Protein 2XVL (pdb70)

Sequence (944 aa):
ALAQVERTAEGVVLTLPEGTVKKLRLQVMGERIIRVTALPGTDFGIVPESIQVVAKPATNVPFSVDQAGEKLVLKTSQVSAEVSLLDGTVSFRDAKGNVLLQEENRGTFSPVIHDPDPVDADSYALRQEFNRGSDEGFFGLGQHQNGQVNYAGENVELTTYNLVISIPFLVSSRNYGLLWDNNSITRFGDPREAQPLNQSLKLYDAEGKEGGLTVRYFVGDELKLTRVEADFNHQFYKQGNELENPFPEEVAGAYKNNTLRIELEGSIEAQATGKHQFKMYNSGYAQLSLDGEVVLDRWRMNWNPWYHNFYRELNAGDKHKLKVSWKPDGGFFHLRHLDPLPANEQHELSLASETGKAIDYYFVAGDTKDDIISGYRQLTGKSVMLPKWAYGFWQSRERYKSSDEIIQNLKEYRDRKIPIDNIVLDWSYWPEDAWGSHDFDKQFFPDPKALVDKVHAMNAQIMISVWPKFYPTTDNYKELNAKGFMFNRNLDEKNLDWIGKGYLNAFYDPFSPEATAIFWKQIRDKINVHGFDAWWLDAVEPDIHSNLTFEKRKWLMTPNARGNGAEIFNAYAVPHAEGVYQGELATDGDKRSFILTRSGFGGIQRTGSAIWSGDIVSRWSDMKDQIAAGIGTNLAGVTNWTFDIGGFTPEDRFRHGKKGFVGSWTALDAEQVDEWQELNTRWYQFGAFVPLYRSHGQNPYREIFNIADEGTEVYNAMVWYTKLRYYLMPYIYTLGGDTYHKDGTIMRGLVMDFPNDRKAWDINTQYMFGPAFLVNPVYEYKARSRDVYLPAGSSDWYNFYTGEKLAGGQTITADAPLARVPLFVKAGAIVPTGPLIQHVDEGLNSPLLITVYTGANGSFDIYEDDGRSLKYQQGEWSRRIPLSYDDVTGTLIIGDRVGSFTGMADERNIRVRFIAGPTADATNFDKAAAEAVTYTGKSVSIKRPR

Nearest PDB structures (foldseek):
  2xvl-assembly1_A  TM=1.001E+00  e=0.000E+00  Cellvibrio japonicus
  2xvg-assembly1_A  TM=1.001E+00  e=0.000E+00  Cellvibrio japonicus
  7knc-assembly1_A  TM=9.634E-01  e=0.000E+00  Xanthomonas citri pv. citri str. 306
  5jou-assembly1_A  TM=9.517E-01  e=0.000E+00  Bacteroides ovatus
  3lpp-assembly4_D  TM=7.639E-01  e=1.028E-44  Homo sapiens

Solvent-accessible surface area: 32069 Å² total; per-residue (Å²): 112,82,6,135,36,102,134,38,87,55,0,0,13,0,47,9,67,145,49,86,6,84,45,0,32,0,19,2,18,8,66,68,4,0,38,0,0,0,0,25,20,101,85,36,66,54,28,76,118,36,12,0,7,70,28,124,41,22,141,126,20,103,65,47,27,85,86,78,61,90,91,0,43,0,95,14,77,71,1,21,0,36,0,10,0,100,68,0,13,1,5,1,64,25,71,182,52,84,68,7,0,61,4,55,46,23,20,64,27,45,101,22,132,39,19,61,8,120,60,78,105,53,7,62,19,4,30,0,7,0,8,78,63,23,98,6,0,8,0,0,2,0,0,12,4,48,12,22,8,30,2,37,35,48,30,7,45,1,2,4,9,10,0,2,0,0,0,5,0,1,0,0,15,76,57,0,0,0,0,4,20,14,22,0,7,1,13,4,10,5,35,81,49,7,18,44,7,63,115,17,8,71,8,21,8,42,135,48,137,104,48,0,10,10,0,48,0,20,46,38,120,102,87,90,38,71,101,74,29,45,57,13,38,7,3,15,34,94,58,14,99,94,12,72,65,97,13,18,165,93,1,41,48,8,10,131,93,66,53,2,62,1,43,4,46,4,19,0,18,1,94,43,85,13,81,0,6,4,18,0,0,0,0,0,81,4,68,0,13,1,72,59,118,83,39,10,77,47,16,2,10,54,92,3,0,16,18,4,34,23,53,69,121,5,84,50,40,61,126,34,130,4,81,3,54,2,78,0,23,19,0,1,0,4,9,29,0,6,30,21,27,78,91,93,30,77,123,24,1,2,3,10,4,10,6,14,28,7,0,11,0,5,0,0,7,4,113,64,2,46,41,0,0,16,1,0,3,91,1,0,11,84,2,20,4,2,1,15,10,0,0,0,0,2,0,0,10,36,56,0,101,23,15,111,50,0,28,118,7,0,107,51,0,43,85,79,144,1,0,0,1,0,0,0,0,5,47,27,2,16,46,100,90,17,4,2,14,9,58,23,34,156,140,87,2,65,74,16,104,30,3,2,63,108,0,70,83,35,79,2,6,0,1,0,0,2,29,0,3,0,3,34,102,8,118,16,14,114,80,0,54,92,115,59,23,13,6,49,61,0,33,104,42,140,0,81,13,148,20,66,204,17,56,75,1,0,1,0,10,1,12,24,111,95,0,10,56,22,1,18,102,10,0,89,55,79,0,27,91,42,34,4,20,1,1,4,0,10,0,0,10,10,27,15,24,41,5,0,18,27,71,56,23,3,65,2,1,13,108,13,60,82,25,18,0,0,37,3,8,3,0,1,1,0,21,1,0,49,10,0,27,93,8,8,58,94,67,57,55,58,81,7,10,0,0,2,0,12,1,0,0,0,0,0,6,29,0,1,3,0,0,4,0,0,11,0,0,3,48,32,29,0,0,72,12,0,0,3,0,0,1,2,0,0,0,0,0,0,0,4,0,0,1,0,1,0,0,18,5,0,4,85,78,0,60,96,25,188,152,34,117,0,8,33,52,76,18,8,25,90,123,23,31,68,27,0,25,2,1,0,1,1,0,0,2,0,0,2,2,0,1,1,0,2,0,2,0,22,13,0,62,1,0,0,24,20,0,1,70,127,52,56,105,13,12,76,2,1,14,60,0,0,56,3,2,1,33,2,8,21,0,2,6,2,10,0,0,25,1,41,40,106,11,10,9,3,0,18,0,4,2,8,46,14,51,148,20,127,121,1,18,91,26,41,16,6,0,0,1,1,66,2,0,0,0,0,1,2,46,102,78,109,21,93,44,29,93,0,17,0,0,46,83,22,52,0,0,29,2,43,65,1,82,79,33,59,23,41,67,71,33,100,4,108,0,54,25,19,70,0,5,1,5,0,54,6,7,13,4,3,0,2,7,46,65,7,36,28,2,58,94,16,59,45,8,63,0,3,0,3,0,3,2,36,41,107,12,91,15,42,0,2,24,1,33,0,86,10,19,69,6,76,145,43,48,44,0,39,0,32,1,50,6,61,38,144,90,6,22,0,68,0,12,89,37,79,44,60,15,89,52,40,32,92,96,6,87,1,60,2,15,33,5,51,14,113,50,112,34,0,34,54,9,91,143,9,92,36,93,79,26,84,0,48,11,143,61,49,67,1,154,87,104,289

Radius of gyration: 27.97 Å; Cα contacts (8 Å, |Δi|>4): 2500; chains: 1; bounding box: 77×70×74 Å

InterPro domains:
  IPR000322 Glycoside hydrolase family 31, TIM barrel domain [PF01055] (428-779)
  IPR011013 Galactose mutarotase-like domain superfamily [SSF74650] (33-233)
  IPR011658 PA14 domain [SM00758] (253-394)
  IPR013780 Glycosyl hydrolase, all-beta [G3DSA:2.60.40.1180] (791-869)
  IPR013780 Glycosyl hydrolase, all-beta [G3DSA:2.60.40.1180] (870-988)
  IPR017853 Glycoside hydrolase superfamily [SSF51445] (415-780)
  IPR025887 Glycoside hydrolase family 31, N-terminal domain [PF13802] (68-232)
  IPR033403 Domain of unknown function DUF5110 [PF17137] (890-958)
  IPR037524 PA14/GLEYA domain [PS51820] (252-397)
  IPR048395 Glycosyl hydrolase family 31, C-terminal domain [PF21365] (789-874)
  IPR051816 Glycosyl Hydrolase Family 31 [PTHR43863] (63-952)

Structure (mmCIF, N/CA/C/O backbone):
data_2XVL
#
_entry.id   2XVL
#
_cell.length_a   157.653
_cell.length_b   157.653
_cell.length_c   226.688
_cell.angle_alpha   90.00
_cell.angle_beta   90.00
_cell.angle_gamma   120.00
#
_symmetry.space_group_name_H-M   'P 63 2 2'
#
loop_
_entity.id
_entity.type
_entity.pdbx_description
1 polymer 'ALPHA-XYLOSIDASE, PUTATIVE, XYL31A'
2 non-polymer 'NICKEL (II) ION'
3 non-polymer 'SULFATE ION'
4 non-polymer 'CHLORIDE ION'
5 non-polymer (2S)-1-[3-{[(2R)-2-hydroxypropyl]oxy}-2,2-bis({[(2R)-2-hydroxypropyl]oxy}methyl)propoxy]propan-2-ol
6 water water
#
loop_
_atom_site.group_PDB
_atom_site.id
_atom_site.type_symbol
_atom_site.label_atom_id
_atom_site.label_alt_id
_atom_site.label_comp_id
_atom_site.label_asym_id
_atom_site.label_entity_id
_atom_site.label_seq_id
_atom_site.pdbx_PDB_ins_code
_atom_site.Cartn_x
_atom_site.Cartn_y
_atom_site.Cartn_z
_atom_site.occupancy
_atom_site.B_iso_or_equiv
_atom_site.auth_seq_id
_atom_site.auth_comp_id
_atom_site.auth_asym_id
_atom_site.auth_atom_id
_atom_site.pdbx_PDB_model_num
ATOM 1 N N . ALA A 1 45 ? 82.708 76.193 20.536 1.00 55.46 45 ALA A N 1
ATOM 2 C CA . ALA A 1 45 ? 82.126 74.953 21.046 1.00 57.37 45 ALA A CA 1
ATOM 3 C C . ALA A 1 45 ? 80.613 74.906 20.805 1.00 59.12 45 ALA A C 1
ATOM 4 O O . ALA A 1 45 ? 79.910 75.877 21.082 1.00 62.53 45 ALA A O 1
ATOM 6 N N . LEU A 1 46 ? 80.119 73.782 20.283 1.00 57.69 46 LEU A N 1
ATOM 7 C CA . LEU A 1 46 ? 78.696 73.637 19.952 1.00 51.03 46 LEU A CA 1
ATOM 8 C C . LEU A 1 46 ? 77.905 73.041 21.109 1.00 54.04 46 LEU A C 1
ATOM 9 O O . LEU A 1 46 ? 78.435 72.256 21.900 1.00 55.07 46 LEU A O 1
ATOM 14 N N . ALA A 1 47 ? 76.631 73.411 21.202 1.00 51.92 47 ALA A N 1
ATOM 15 C CA . ALA A 1 47 ? 75.775 72.907 22.269 1.00 52.87 47 ALA A CA 1
ATOM 16 C C . ALA A 1 47 ? 75.520 71.414 22.102 1.00 51.50 47 ALA A C 1
ATOM 17 O O . ALA A 1 47 ? 75.333 70.934 20.986 1.00 52.24 47 ALA A O 1
ATOM 19 N N . GLN A 1 48 ? 75.527 70.684 23.214 1.00 49.58 48 GLN A N 1
ATOM 20 C CA . GLN A 1 48 ? 75.120 69.285 23.218 1.00 49.82 48 GLN A CA 1
ATOM 21 C C . GLN A 1 48 ? 73.606 69.186 23.082 1.00 47.22 48 GLN A C 1
ATOM 22 O O . GLN A 1 48 ? 72.862 70.019 23.612 1.00 44.70 48 GLN A O 1
ATOM 28 N N . VAL A 1 49 ? 73.153 68.158 22.375 1.00 42.96 49 VAL A N 1
ATOM 29 C CA . VAL A 1 49 ? 71.737 67.984 22.116 1.00 43.30 49 VAL A CA 1
ATOM 30 C C . VAL A 1 49 ? 71.233 66.656 22.647 1.00 45.09 49 VAL A C 1
ATOM 31 O O . VAL A 1 49 ? 71.797 65.610 22.346 1.00 43.54 49 VAL A O 1
ATOM 35 N N . GLU A 1 50 ? 70.161 66.699 23.431 1.00 47.19 50 GLU A N 1
ATOM 36 C CA . GLU A 1 50 ? 69.508 65.478 23.872 1.00 49.73 50 GLU A CA 1
ATOM 37 C C . GLU A 1 50 ? 68.136 65.357 23.219 1.00 43.63 50 GLU A C 1
ATOM 38 O O . GLU A 1 50 ? 67.312 66.260 23.333 1.00 44.45 50 GLU A O 1
ATOM 44 N N . ARG A 1 51 ? 67.900 64.243 22.528 1.00 45.88 51 ARG A N 1
ATOM 45 C CA . ARG A 1 51 ? 66.586 63.953 21.961 1.00 48.69 51 ARG A CA 1
ATOM 46 C C . ARG A 1 51 ? 65.687 63.425 23.063 1.00 44.81 51 ARG A C 1
ATOM 47 O O . ARG A 1 51 ? 66.088 62.553 23.829 1.00 49.06 51 ARG A O 1
ATOM 55 N N . THR A 1 52 ? 64.473 63.954 23.144 1.00 38.86 52 THR A N 1
ATOM 56 C CA . THR A 1 52 ? 63.501 63.493 24.126 1.00 35.60 52 THR A CA 1
ATOM 57 C C . THR A 1 52 ? 62.230 63.072 23.409 1.00 38.16 52 THR A C 1
ATOM 58 O O . THR A 1 52 ? 62.085 63.287 22.213 1.00 32.20 52 THR A O 1
ATOM 62 N N . ALA A 1 53 ? 61.296 62.494 24.150 1.00 44.00 53 ALA A N 1
ATOM 63 C CA . ALA A 1 53 ? 60.019 62.112 23.573 1.00 40.41 53 ALA A CA 1
ATOM 64 C C . ALA A 1 53 ? 59.215 63.346 23.157 1.00 36.90 53 ALA A C 1
ATOM 65 O O . ALA A 1 53 ? 58.319 63.252 22.327 1.00 36.29 53 ALA A O 1
ATOM 67 N N . GLU A 1 54 ? 59.534 64.497 23.746 1.00 36.24 54 GLU A N 1
ATOM 68 C CA . GLU A 1 54 ? 58.771 65.722 23.501 1.00 35.48 54 GLU A CA 1
ATOM 69 C C . GLU A 1 54 ? 59.481 66.680 22.557 1.00 33.92 54 GLU A C 1
ATOM 70 O O . GLU A 1 54 ? 58.880 67.628 22.064 1.00 35.17 54 GLU A O 1
ATOM 76 N N . GLY A 1 55 ? 60.766 66.452 22.327 1.00 30.10 55 GLY A N 1
ATOM 77 C CA . GLY A 1 55 ? 61.525 67.332 21.461 1.00 31.01 55 GLY A CA 1
ATOM 78 C C . GLY A 1 55 ? 63.009 67.234 21.726 1.00 34.31 55 GLY A C 1
ATOM 79 O O . GLY A 1 55 ? 63.589 66.156 21.641 1.00 39.49 55 GLY A O 1
ATOM 80 N N . VAL A 1 56 ? 63.633 68.359 22.042 1.00 30.47 56 VAL A N 1
ATOM 81 C CA . VAL A 1 56 ? 65.060 68.357 22.317 1.00 34.64 56 VAL A CA 1
ATOM 82 C C . VAL A 1 56 ? 65.389 69.252 23.487 1.00 36.89 56 VAL A C 1
ATOM 83 O O . VAL A 1 56 ? 64.643 70.187 23.801 1.00 37.37 56 VAL A O 1
ATOM 87 N N . VAL A 1 57 ? 66.516 68.949 24.125 1.00 40.91 57 VAL A N 1
ATOM 88 C CA . VAL A 1 57 ? 67.114 69.824 25.124 1.00 35.47 57 VAL A CA 1
ATOM 89 C C . VAL A 1 57 ? 68.566 70.083 24.753 1.00 38.46 57 VAL A C 1
ATOM 90 O O . VAL A 1 57 ? 69.371 69.155 24.682 1.00 36.14 57 VAL A O 1
ATOM 94 N N . LEU A 1 58 ? 68.895 71.345 24.500 1.00 42.71 58 LEU A N 1
ATOM 95 C CA . LEU A 1 58 ? 70.281 71.732 24.276 1.00 40.89 58 LEU A CA 1
ATOM 96 C C . LEU A 1 58 ? 70.958 72.109 25.586 1.00 42.09 58 LEU A C 1
ATOM 97 O O . LEU A 1 58 ? 70.356 72.748 26.451 1.00 42.06 58 LEU A O 1
ATOM 102 N N . THR A 1 59 ? 72.210 71.697 25.736 1.00 43.92 59 THR A N 1
ATOM 103 C CA . THR A 1 59 ? 73.030 72.176 26.835 1.00 40.63 59 THR A CA 1
ATOM 104 C C . THR A 1 59 ? 74.099 73.100 26.265 1.00 42.49 59 THR A C 1
ATOM 105 O O . THR A 1 59 ? 74.962 72.677 25.495 1.00 45.64 59 THR A O 1
ATOM 109 N N . LEU A 1 60 ? 74.011 74.370 26.641 1.00 45.22 60 LEU A N 1
ATOM 110 C CA . LEU A 1 60 ? 74.879 75.414 26.122 1.00 46.52 60 LEU A CA 1
ATOM 111 C C . LEU A 1 60 ? 76.149 75.499 26.953 1.00 50.28 60 LEU A C 1
ATOM 112 O O . LEU A 1 60 ? 76.091 75.462 28.182 1.00 48.71 60 LEU A O 1
ATOM 117 N N . PRO A 1 61 ? 77.304 75.612 26.282 1.00 58.18 61 PRO A N 1
ATOM 118 C CA . PRO A 1 61 ? 78.602 75.601 26.971 1.00 58.87 61 PRO A CA 1
ATOM 119 C C . PRO A 1 61 ? 78.896 76.923 27.689 1.00 61.84 61 PRO A C 1
ATOM 120 O O . PRO A 1 61 ? 79.457 76.911 28.783 1.00 60.55 61 PRO A O 1
ATOM 124 N N . GLU A 1 62 ? 78.518 78.045 27.082 1.00 62.64 62 GLU A N 1
ATOM 125 C CA . GLU A 1 62 ? 78.804 79.354 27.657 1.00 63.55 62 GLU A CA 1
ATOM 126 C C . GLU A 1 62 ? 77.537 80.161 27.838 1.00 56.77 62 GLU A C 1
ATOM 127 O O . GLU A 1 62 ? 76.558 79.950 27.129 1.00 57.37 62 GLU A O 1
ATOM 133 N N . GLY A 1 63 ? 77.564 81.092 28.785 1.00 51.70 63 GLY A N 1
ATOM 134 C CA . GLY A 1 63 ? 76.450 82.002 28.992 1.00 48.95 63 GLY A CA 1
ATOM 135 C C . GLY A 1 63 ? 75.566 81.669 30.176 1.00 47.73 63 GLY A C 1
ATOM 136 O O . GLY A 1 63 ? 75.635 80.568 30.728 1.00 49.44 63 GLY A O 1
ATOM 137 N N . THR A 1 64 ? 74.728 82.630 30.559 1.00 41.68 64 THR A N 1
ATOM 138 C CA . THR A 1 64 ? 73.829 82.469 31.691 1.00 44.55 64 THR A CA 1
ATOM 139 C C . THR A 1 64 ? 72.827 81.343 31.452 1.00 44.57 64 THR A C 1
ATOM 140 O O . THR A 1 64 ? 72.507 80.585 32.368 1.00 47.22 64 THR A O 1
ATOM 144 N N . VAL A 1 65 ? 72.322 81.240 30.225 1.00 41.05 65 VAL A N 1
ATOM 145 C CA . VAL A 1 65 ? 71.393 80.168 29.888 1.00 37.23 65 VAL A CA 1
ATOM 146 C C . VAL A 1 65 ? 72.155 78.867 29.665 1.00 41.75 65 VAL A C 1
ATOM 147 O O . VAL A 1 65 ? 72.992 78.762 28.761 1.00 39.76 65 VAL A O 1
ATOM 151 N N . LYS A 1 66 ? 71.872 77.885 30.514 1.00 40.55 66 LYS A N 1
ATOM 152 C CA . LYS A 1 66 ? 72.584 76.616 30.497 1.00 41.98 66 LYS A CA 1
ATOM 153 C C . LYS A 1 66 ? 71.871 75.595 29.620 1.00 42.53 66 LYS A C 1
ATOM 154 O O . LYS A 1 66 ? 72.514 74.771 28.963 1.00 44.66 66 LYS A O 1
ATOM 160 N N . LYS A 1 67 ? 70.542 75.657 29.616 1.00 34.85 67 LYS A N 1
ATOM 161 C CA . LYS A 1 67 ? 69.719 74.694 28.895 1.00 40.27 67 LYS A CA 1
ATOM 162 C C . LYS A 1 67 ? 68.563 75.348 28.144 1.00 38.25 67 LYS A C 1
ATOM 163 O O . LYS A 1 67 ? 67.918 76.278 28.635 1.00 39.29 67 LYS A O 1
ATOM 169 N N . LEU A 1 68 ? 68.316 74.854 26.940 1.00 33.53 68 LEU A N 1
ATOM 170 C CA . LEU A 1 68 ? 67.177 75.296 26.161 1.00 33.97 68 LEU A CA 1
ATOM 171 C C . LEU A 1 68 ? 66.341 74.089 25.765 1.00 38.16 68 LEU A C 1
ATOM 172 O O . LEU A 1 68 ? 66.844 73.150 25.141 1.00 39.58 68 LEU A O 1
ATOM 177 N N . ARG A 1 69 ? 65.064 74.111 26.124 1.00 36.77 69 ARG A N 1
ATOM 178 C CA . ARG A 1 69 ? 64.200 72.981 25.823 1.00 34.48 69 ARG A CA 1
ATOM 179 C C . ARG A 1 69 ? 63.126 73.353 24.829 1.00 33.67 69 ARG A C 1
ATOM 180 O O . ARG A 1 69 ? 62.513 74.411 24.944 1.00 31.73 69 ARG A O 1
ATOM 188 N N . LEU A 1 70 ? 62.912 72.482 23.847 1.00 30.21 70 LEU A N 1
ATOM 189 C CA . LEU A 1 70 ? 61.729 72.568 22.997 1.00 27.85 70 LEU A CA 1
ATOM 190 C C . LEU A 1 70 ? 60.813 71.385 23.288 1.00 28.01 70 LEU A C 1
ATOM 191 O O . LEU A 1 70 ? 61.262 70.237 23.316 1.00 29.59 70 LEU A O 1
ATOM 196 N N . GLN A 1 71 ? 59.537 71.668 23.528 1.00 23.47 71 GLN A N 1
ATOM 197 C CA . GLN A 1 71 ? 58.530 70.615 23.653 1.00 25.10 71 GLN A CA 1
ATOM 198 C C . GLN A 1 71 ? 57.442 70.788 22.602 1.00 26.59 71 GLN A C 1
ATOM 199 O O . GLN A 1 71 ? 56.854 71.866 22.459 1.00 25.17 71 GLN A O 1
ATOM 205 N N . VAL A 1 72 ? 57.158 69.722 21.871 1.00 26.23 72 VAL A N 1
ATOM 206 C CA . VAL A 1 72 ? 56.051 69.757 20.936 1.00 23.13 72 VAL A CA 1
ATOM 207 C C . VAL A 1 72 ? 54.739 69.617 21.711 1.00 25.14 72 VAL A C 1
ATOM 208 O O . VAL A 1 72 ? 54.540 68.652 22.450 1.00 25.09 72 VAL A O 1
ATOM 212 N N . MET A 1 73 ? 53.853 70.592 21.552 1.00 20.28 73 MET A N 1
ATOM 213 C CA . MET A 1 73 ? 52.585 70.585 22.270 1.00 21.04 73 MET A CA 1
ATOM 214 C C . MET A 1 73 ? 51.428 70.229 21.339 1.00 28.33 73 MET A C 1
ATOM 215 O O . MET A 1 73 ? 50.372 69.784 21.782 1.00 29.59 73 MET A O 1
ATOM 220 N N . GLY A 1 74 ? 51.640 70.421 20.042 1.00 29.24 74 GLY A N 1
ATOM 221 C CA . GLY A 1 74 ? 50.615 70.158 19.051 1.00 22.66 74 GLY A CA 1
ATOM 222 C C . GLY A 1 74 ? 51.242 70.314 17.683 1.00 27.66 74 GLY A C 1
ATOM 223 O O . GLY A 1 74 ? 52.408 70.706 17.579 1.00 28.27 74 GLY A O 1
ATOM 224 N N . GLU A 1 75 ? 50.477 70.014 16.636 1.00 23.33 75 GLU A N 1
ATOM 225 C CA . GLU A 1 75 ? 50.943 70.207 15.265 1.00 28.16 75 GLU A CA 1
ATOM 226 C C . GLU A 1 75 ? 51.462 71.637 15.045 1.00 31.09 75 GLU A C 1
ATOM 227 O O . GLU A 1 75 ? 52.403 71.854 14.277 1.00 26.96 75 GLU A O 1
ATOM 233 N N . ARG A 1 76 ? 50.863 72.594 15.758 1.00 24.34 76 ARG A N 1
ATOM 234 C CA . ARG A 1 76 ? 51.103 74.013 15.533 1.00 25.25 76 ARG A CA 1
ATOM 235 C C . ARG A 1 76 ? 51.725 74.732 16.733 1.00 25.48 76 ARG A C 1
ATOM 236 O O . ARG A 1 76 ? 51.820 75.962 16.740 1.00 27.90 76 ARG A O 1
ATOM 244 N N . ILE A 1 77 ? 52.147 73.977 17.744 1.00 19.31 77 ILE A N 1
ATOM 245 C CA . ILE A 1 77 ? 52.515 74.581 19.025 1.00 18.77 77 ILE A CA 1
ATOM 246 C C . ILE A 1 77 ? 53.791 74.008 19.613 1.00 23.67 77 ILE A C 1
ATOM 247 O O . ILE A 1 77 ? 53.879 72.809 19.903 1.00 25.78 77 ILE A O 1
ATOM 252 N N . ILE A 1 78 ? 54.780 74.875 19.798 1.00 22.40 78 ILE A N 1
ATOM 253 C CA . ILE A 1 78 ? 56.039 74.458 20.403 1.00 24.06 78 ILE A CA 1
ATOM 254 C C . ILE A 1 78 ? 56.376 75.305 21.631 1.00 28.78 78 ILE A C 1
ATOM 255 O O . ILE A 1 78 ? 56.363 76.536 21.569 1.00 29.20 78 ILE A O 1
ATOM 260 N N . ARG A 1 79 ? 56.645 74.631 22.748 1.00 26.72 79 ARG A N 1
ATOM 261 C CA . ARG A 1 79 ? 57.054 75.294 23.983 1.00 27.74 79 ARG A CA 1
ATOM 262 C C . ARG A 1 79 ? 58.553 75.544 23.993 1.00 29.68 79 ARG A C 1
ATOM 263 O O . ARG A 1 79 ? 59.342 74.629 23.734 1.00 30.64 79 ARG A O 1
ATOM 271 N N . VAL A 1 80 ? 58.931 76.789 24.284 1.00 28.55 80 VAL A N 1
ATOM 272 C CA . VAL A 1 80 ? 60.333 77.173 24.446 1.00 27.18 80 VAL A CA 1
ATOM 273 C C . VAL A 1 80 ? 60.615 77.526 25.909 1.00 29.01 80 VAL A C 1
ATOM 274 O O . VAL A 1 80 ? 59.946 78.383 26.490 1.00 29.32 80 VAL A O 1
ATOM 278 N N . THR A 1 81 ? 61.599 76.859 26.504 1.00 29.78 81 THR A N 1
ATOM 279 C CA . THR A 1 81 ? 62.004 77.155 27.871 1.00 27.88 81 THR A CA 1
ATOM 280 C C . THR A 1 81 ? 63.508 77.326 27.960 1.00 30.45 81 THR A C 1
ATOM 281 O O . THR A 1 81 ? 64.255 76.363 27.776 1.00 32.39 81 THR A O 1
ATOM 285 N N . ALA A 1 82 ? 63.950 78.546 28.255 1.00 31.97 82 ALA A N 1
ATOM 286 C CA . ALA A 1 82 ? 65.372 78.819 28.445 1.00 28.79 82 ALA A CA 1
ATOM 287 C C . ALA A 1 82 ? 65.671 78.893 29.935 1.00 37.27 82 ALA A C 1
ATOM 288 O O . ALA A 1 82 ? 65.074 79.688 30.665 1.00 32.75 82 ALA A O 1
ATOM 290 N N . LEU A 1 83 ? 66.600 78.055 30.383 1.00 40.74 83 LEU A N 1
ATOM 291 C CA . LEU A 1 83 ? 66.826 77.854 31.806 1.00 36.21 83 LEU A CA 1
ATOM 292 C C . LEU A 1 83 ? 68.228 78.287 32.216 1.00 40.81 83 LEU A C 1
ATOM 293 O O . LEU A 1 83 ? 69.209 77.836 31.632 1.00 43.81 83 LEU A O 1
ATOM 298 N N . PRO A 1 84 ? 68.326 79.167 33.227 1.00 44.49 84 PRO A N 1
ATOM 299 C CA . PRO A 1 84 ? 69.624 79.581 33.764 1.00 44.21 84 PRO A CA 1
ATOM 300 C C . PRO A 1 84 ? 70.064 78.597 34.841 1.00 46.46 84 PRO A C 1
ATOM 301 O O . PRO A 1 84 ? 70.410 79.015 35.951 1.00 45.69 84 PRO A O 1
ATOM 305 N N . GLY A 1 85 ? 70.025 77.308 34.509 1.00 47.01 85 GLY A N 1
ATOM 306 C CA . GLY A 1 85 ? 70.367 76.239 35.433 1.00 40.05 85 GLY A CA 1
ATOM 307 C C . GLY A 1 85 ? 70.214 74.890 34.753 1.00 35.86 85 GLY A C 1
ATOM 308 O O . GLY A 1 85 ? 70.033 74.821 33.542 1.00 35.25 85 GLY A O 1
ATOM 309 N N . THR A 1 86 ? 70.265 73.814 35.527 1.00 33.54 86 THR A N 1
ATOM 310 C CA . THR A 1 86 ? 70.278 72.480 34.947 1.00 39.12 86 THR A CA 1
ATOM 311 C C . THR A 1 86 ? 69.048 71.641 35.273 1.00 40.31 86 THR A C 1
ATOM 312 O O . THR A 1 86 ? 68.884 70.542 34.748 1.00 45.24 86 THR A O 1
ATOM 316 N N . ASP A 1 87 ? 68.184 72.156 36.134 1.00 39.34 87 ASP A N 1
ATOM 317 C CA . ASP A 1 87 ? 67.033 71.390 36.592 1.00 40.23 87 ASP A CA 1
ATOM 318 C C . ASP A 1 87 ? 65.731 72.076 36.185 1.00 37.53 87 ASP A C 1
ATOM 319 O O . ASP A 1 87 ? 65.337 73.073 36.788 1.00 36.62 87 ASP A O 1
ATOM 324 N N . PHE A 1 88 ? 65.072 71.546 35.157 1.00 37.28 88 PHE A N 1
ATOM 325 C CA . PHE A 1 88 ? 63.817 72.120 34.682 1.00 36.41 88 PHE A CA 1
ATOM 326 C C . PHE A 1 88 ? 62.716 71.980 35.721 1.00 39.27 88 PHE A C 1
ATOM 327 O O . PHE A 1 88 ? 61.671 72.623 35.626 1.00 40.31 88 PHE A O 1
ATOM 335 N N . GLY A 1 89 ? 62.960 71.133 36.715 1.00 39.30 89 GLY A N 1
ATOM 336 C CA . GLY A 1 89 ? 62.002 70.905 37.779 1.00 32.53 89 GLY A CA 1
ATOM 337 C C . GLY A 1 89 ? 61.725 72.142 38.610 1.00 34.55 89 GLY A C 1
ATOM 338 O O . GLY A 1 89 ? 60.732 72.186 39.334 1.00 35.14 89 GLY A O 1
ATOM 339 N N . ILE A 1 90 ? 62.586 73.152 38.509 1.00 31.91 90 ILE A N 1
ATOM 340 C CA . ILE A 1 90 ? 62.390 74.367 39.291 1.00 37.77 90 ILE A CA 1
ATOM 341 C C . ILE A 1 90 ? 61.299 75.262 38.714 1.00 35.26 90 ILE A C 1
ATOM 342 O O . ILE A 1 90 ? 60.857 76.202 39.368 1.00 32.87 90 ILE A O 1
ATOM 347 N N . VAL A 1 91 ? 60.872 74.985 37.488 1.00 33.73 91 VAL A N 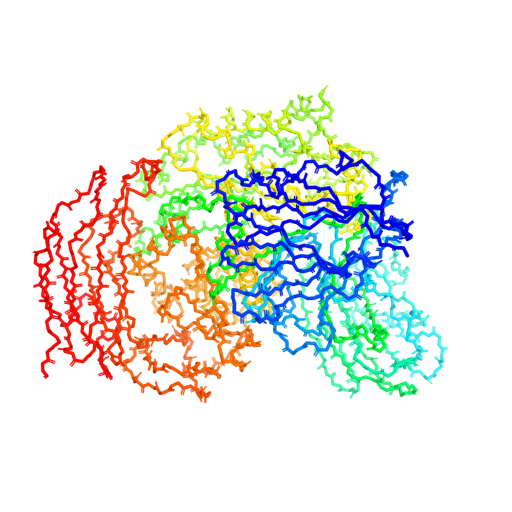1
ATOM 348 C CA . VAL A 1 91 ? 59.823 75.799 36.885 1.00 34.07 91 VAL A CA 1
ATOM 349 C C . VAL A 1 91 ? 58.490 75.335 37.431 1.00 34.82 91 VAL A C 1
ATOM 350 O O . VAL A 1 91 ? 58.141 74.164 37.289 1.00 36.12 91 VAL A O 1
ATOM 354 N N . PRO A 1 92 ? 57.742 76.250 38.067 1.00 35.29 92 PRO A N 1
ATOM 355 C CA . PRO A 1 92 ? 56.488 75.862 38.727 1.00 35.48 92 PRO A CA 1
ATOM 356 C C . PRO A 1 92 ? 55.429 75.370 37.728 1.00 32.57 92 PRO A C 1
ATOM 357 O O . PRO A 1 92 ? 55.421 75.777 36.574 1.00 30.36 92 PRO A O 1
ATOM 361 N N . GLU A 1 93 ? 54.567 74.473 38.187 1.00 30.99 93 GLU A N 1
ATOM 362 C CA . GLU A 1 93 ? 53.438 73.999 37.412 1.00 26.67 93 GLU A CA 1
ATOM 363 C C . GLU A 1 93 ? 52.628 75.204 36.925 1.00 27.28 93 GLU A C 1
ATOM 364 O O . GLU A 1 93 ? 52.303 76.113 37.697 1.00 25.90 93 GLU A O 1
ATOM 370 N N . SER A 1 94 ? 52.330 75.231 35.633 1.00 26.40 94 SER A N 1
ATOM 371 C CA . SER A 1 94 ? 51.658 76.380 35.049 1.00 27.97 94 SER A CA 1
ATOM 372 C C . SER A 1 94 ? 50.271 76.583 35.645 1.00 24.73 94 SER A C 1
ATOM 373 O O . SER A 1 94 ? 49.582 75.626 35.995 1.00 28.61 94 SER A O 1
ATOM 376 N N . ILE A 1 95 ? 49.863 77.838 35.745 1.00 18.63 95 ILE A N 1
ATOM 377 C CA . ILE A 1 95 ? 48.478 78.155 36.070 1.00 18.31 95 ILE A CA 1
ATOM 378 C C . ILE A 1 95 ? 47.620 78.310 34.801 1.00 24.53 95 ILE A C 1
ATOM 379 O O . ILE A 1 95 ? 46.475 77.844 34.758 1.00 25.54 95 ILE A O 1
ATOM 384 N N . GLN A 1 96 ? 48.179 78.951 33.772 1.00 23.72 96 GLN A N 1
ATOM 385 C CA . GLN A 1 96 ? 47.473 79.151 32.499 1.00 26.00 96 GLN A CA 1
ATOM 386 C C . GLN A 1 96 ? 47.320 77.864 31.690 1.00 22.34 96 GLN A C 1
ATOM 387 O O . GLN A 1 96 ? 46.232 77.559 31.208 1.00 22.38 96 GLN A O 1
ATOM 393 N N . VAL A 1 97 ? 48.417 77.119 31.556 1.00 22.40 97 VAL A N 1
ATOM 394 C CA . VAL A 1 97 ? 48.497 75.992 30.637 1.00 23.60 97 VAL A CA 1
ATOM 395 C C . VAL A 1 97 ? 48.096 74.672 31.279 1.00 25.63 97 VAL A C 1
ATOM 396 O O . VAL A 1 97 ? 48.703 74.232 32.257 1.00 24.92 97 VAL A O 1
ATOM 400 N N . VAL A 1 98 ? 47.068 74.044 30.721 1.00 21.59 98 VAL A N 1
ATOM 401 C CA . VAL A 1 98 ? 46.611 72.754 31.217 1.00 22.72 98 VAL A CA 1
ATOM 402 C C . VAL A 1 98 ? 47.051 71.635 30.280 1.00 24.80 98 VAL A C 1
ATOM 403 O O . VAL A 1 98 ? 47.031 70.458 30.650 1.00 29.96 98 VAL A O 1
ATOM 407 N N . ALA A 1 99 ? 47.474 72.007 29.075 1.00 22.19 99 ALA A N 1
ATOM 408 C CA . ALA A 1 99 ? 47.932 71.027 28.092 1.00 22.72 99 ALA A CA 1
ATOM 409 C C . ALA A 1 99 ? 49.299 70.428 28.451 1.00 26.40 99 ALA A C 1
ATOM 410 O O . ALA A 1 99 ? 50.142 71.087 29.069 1.00 27.99 99 ALA A O 1
ATOM 412 N N . LYS A 1 100 ? 49.497 69.166 28.077 1.00 24.60 100 LYS A N 1
ATOM 413 C CA . LYS A 1 100 ? 50.787 68.503 28.225 1.00 26.15 100 LYS A CA 1
ATOM 414 C C . LYS A 1 100 ? 51.403 68.268 26.849 1.00 30.29 100 LYS A C 1
ATOM 415 O O . LYS A 1 100 ? 50.713 68.358 25.827 1.00 27.36 100 LYS A O 1
ATOM 421 N N . PRO A 1 101 ? 52.706 67.958 26.813 1.00 30.92 101 PRO A N 1
ATOM 422 C CA . PRO A 1 101 ? 53.338 67.627 25.530 1.00 29.75 101 PRO A CA 1
ATOM 423 C C . PRO A 1 101 ? 52.516 66.579 24.771 1.00 36.44 101 PRO A C 1
ATOM 424 O O . PRO A 1 101 ? 51.961 65.659 25.376 1.00 37.03 101 PRO A O 1
ATOM 428 N N . ALA A 1 102 ? 52.418 66.731 23.457 1.00 34.23 102 ALA A N 1
ATOM 429 C CA . ALA A 1 102 ? 51.655 65.783 22.659 1.00 36.88 102 ALA A CA 1
ATOM 430 C C . ALA A 1 102 ? 52.386 64.455 22.579 1.00 36.35 102 ALA A C 1
ATOM 431 O O . ALA A 1 102 ? 53.610 64.398 22.687 1.00 40.62 102 ALA A O 1
ATOM 433 N N . THR A 1 103 ? 51.625 63.387 22.401 1.00 34.29 103 THR A N 1
ATOM 434 C CA . THR A 1 103 ? 52.200 62.057 22.276 1.00 38.97 103 THR A CA 1
ATOM 435 C C . THR A 1 103 ? 51.844 61.473 20.914 1.00 41.70 103 THR A C 1
ATOM 436 O O . THR A 1 103 ? 52.329 60.413 20.537 1.00 44.33 103 THR A O 1
ATOM 440 N N . ASN A 1 104 ? 50.984 62.176 20.187 1.00 39.00 104 ASN A N 1
ATOM 441 C CA . ASN A 1 104 ? 50.481 61.696 18.905 1.00 42.14 104 ASN A CA 1
ATOM 442 C C . ASN A 1 104 ? 50.830 62.633 17.751 1.00 38.50 104 ASN A C 1
ATOM 443 O O . ASN A 1 104 ? 50.204 62.587 16.693 1.00 42.27 104 ASN A O 1
ATOM 448 N N . VAL A 1 105 ? 51.819 63.494 17.956 1.00 32.99 105 VAL A N 1
ATOM 449 C CA . VAL A 1 105 ? 52.210 64.430 16.914 1.00 28.35 105 VAL A CA 1
ATOM 450 C C . VAL A 1 105 ? 53.585 64.081 16.375 1.00 24.49 105 VAL A C 1
ATOM 451 O O . VAL A 1 105 ? 54.584 64.271 17.064 1.00 30.96 105 VAL A O 1
ATOM 455 N N . PRO A 1 106 ? 53.643 63.564 15.135 1.00 23.25 106 PRO A N 1
ATOM 456 C CA . PRO A 1 106 ? 54.965 63.203 14.599 1.00 26.82 106 PRO A CA 1
ATOM 457 C C . PRO A 1 106 ? 55.834 64.453 14.511 1.00 23.08 106 PRO A C 1
ATOM 458 O O . PRO A 1 106 ? 55.339 65.535 14.194 1.00 26.30 106 PRO A O 1
ATOM 462 N N . PHE A 1 107 ? 57.109 64.314 14.819 1.00 20.69 107 PHE A N 1
ATOM 463 C CA . PHE A 1 107 ? 58.049 65.391 14.568 1.00 27.99 107 PHE A CA 1
ATOM 464 C C . PHE A 1 107 ? 59.410 64.824 14.204 1.00 31.24 107 PHE A C 1
ATOM 465 O O . PHE A 1 107 ? 59.734 63.687 14.552 1.00 32.99 107 PHE A O 1
ATOM 473 N N . SER A 1 108 ? 60.195 65.615 13.487 1.00 30.67 108 SER A N 1
ATOM 474 C CA . SER A 1 108 ? 61.531 65.196 13.105 1.00 34.71 108 SER A CA 1
ATOM 475 C C . SER A 1 108 ? 62.578 66.123 13.699 1.00 34.84 108 SER A C 1
ATOM 476 O O . SER A 1 108 ? 62.321 67.311 13.929 1.00 31.30 108 SER A O 1
ATOM 479 N N . VAL A 1 109 ? 63.765 65.572 13.936 1.00 37.51 109 VAL A N 1
ATOM 480 C CA . VAL A 1 109 ? 64.910 66.361 14.362 1.00 32.66 109 VAL A CA 1
ATOM 481 C C . VAL A 1 109 ? 66.079 66.137 13.405 1.00 41.12 109 VAL A C 1
ATOM 482 O O . VAL A 1 109 ? 66.519 65.008 13.205 1.00 43.76 109 VAL A O 1
ATOM 486 N N . ASP A 1 110 ? 66.562 67.212 12.791 1.00 47.17 110 ASP A N 1
ATOM 487 C CA . ASP A 1 110 ? 67.724 67.128 11.908 1.00 49.27 110 ASP A CA 1
ATOM 488 C C . ASP A 1 110 ? 68.802 68.067 12.411 1.00 44.66 110 ASP A C 1
ATOM 489 O O . ASP A 1 110 ? 68.541 69.229 12.726 1.00 40.07 110 ASP A O 1
ATOM 494 N N . GLN A 1 111 ? 70.022 67.560 12.482 1.00 46.44 111 GLN A N 1
ATOM 495 C CA . GLN A 1 111 ? 71.121 68.337 13.009 1.00 49.78 111 GLN A CA 1
ATOM 496 C C . GLN A 1 111 ? 72.245 68.357 11.997 1.00 58.38 111 GLN A C 1
ATOM 497 O O . GLN A 1 111 ? 72.780 67.310 11.639 1.00 61.92 111 GLN A O 1
ATOM 503 N N . ALA A 1 112 ? 72.595 69.547 11.521 1.00 61.93 112 ALA A N 1
ATOM 504 C CA . ALA A 1 112 ? 73.701 69.682 10.582 1.00 62.36 112 ALA A CA 1
ATOM 505 C C . ALA A 1 112 ? 74.449 70.978 10.822 1.00 58.45 112 ALA A C 1
ATOM 506 O O . ALA A 1 112 ? 73.848 72.047 10.893 1.00 56.74 112 ALA A O 1
ATOM 508 N N . GLY A 1 113 ? 75.766 70.873 10.942 1.00 59.70 113 GLY A N 1
ATOM 509 C CA . GLY A 1 113 ? 76.600 72.034 11.174 1.00 57.69 113 GLY A CA 1
ATOM 510 C C . GLY A 1 113 ? 76.263 72.699 12.489 1.00 54.77 113 GLY A C 1
ATOM 511 O O . GLY A 1 113 ? 76.269 72.051 13.537 1.00 52.14 113 GLY A O 1
ATOM 512 N N . GLU A 1 114 ? 75.950 73.991 12.425 1.00 53.41 114 GLU A N 1
ATOM 513 C CA . GLU A 1 114 ? 75.668 74.784 13.619 1.00 54.24 114 GLU A CA 1
ATOM 514 C C . GLU A 1 114 ? 74.172 75.023 13.810 1.00 51.84 114 GLU A C 1
ATOM 515 O O . GLU A 1 114 ? 73.766 75.939 14.531 1.00 48.61 114 GLU A O 1
ATOM 521 N N . LYS A 1 115 ? 73.359 74.193 13.158 1.00 55.35 115 LYS A N 1
ATOM 522 C CA . LYS A 1 115 ? 71.902 74.323 13.207 1.00 54.97 115 LYS A CA 1
ATOM 523 C C . LYS A 1 115 ? 71.227 72.997 13.535 1.00 44.05 115 LYS A C 1
ATOM 524 O O . LYS A 1 115 ? 71.636 71.936 13.062 1.00 46.96 115 LYS A O 1
ATOM 530 N N . LEU A 1 116 ? 70.186 73.066 14.349 1.00 37.85 116 LEU A N 1
ATOM 531 C CA . LEU A 1 116 ? 69.308 71.926 14.556 1.00 35.20 116 LEU A CA 1
ATOM 532 C C . LEU A 1 116 ? 67.905 72.340 14.137 1.00 35.08 116 LEU A C 1
ATOM 533 O O . LEU A 1 116 ? 67.447 73.423 14.476 1.00 35.73 116 LEU A O 1
ATOM 538 N N . VAL A 1 117 ? 67.235 71.491 13.371 1.00 37.86 117 VAL A N 1
ATOM 539 C CA . VAL A 1 117 ? 65.877 71.775 12.945 1.00 34.40 117 VAL A CA 1
ATOM 540 C C . VAL A 1 117 ? 64.913 70.775 13.559 1.00 33.98 117 VAL A C 1
ATOM 541 O O . VAL A 1 117 ? 65.081 69.565 13.410 1.00 36.56 117 VAL A O 1
ATOM 545 N N . LEU A 1 118 ? 63.910 71.285 14.260 1.00 29.15 118 LEU A N 1
ATOM 546 C CA . LEU A 1 118 ? 62.847 70.440 14.765 1.00 27.83 118 LEU A CA 1
ATOM 547 C C . LEU A 1 118 ? 61.584 70.815 14.024 1.00 30.21 118 LEU A C 1
ATOM 548 O O . LEU A 1 118 ? 61.227 71.991 13.941 1.00 29.54 118 LEU A O 1
ATOM 553 N N . LYS A 1 119 ? 60.887 69.838 13.474 1.00 29.41 119 LYS A N 1
ATOM 554 C CA . LYS A 1 119 ? 59.665 70.225 12.801 1.00 37.05 119 LYS A CA 1
ATOM 555 C C . LYS A 1 119 ? 58.521 69.243 12.885 1.00 29.44 119 LYS A C 1
ATOM 556 O O . LYS A 1 119 ? 58.720 68.033 12.997 1.00 28.56 119 LYS A O 1
ATOM 562 N N . THR A 1 120 ? 57.323 69.816 12.851 1.00 22.14 120 THR A N 1
ATOM 563 C CA . THR A 1 120 ? 56.082 69.082 12.694 1.00 26.56 120 THR A CA 1
ATOM 564 C C . THR A 1 120 ? 55.548 69.404 11.309 1.00 29.65 120 THR A C 1
ATOM 565 O O . THR A 1 120 ? 56.210 70.093 10.529 1.00 26.57 120 THR A O 1
ATOM 569 N N . SER A 1 121 ? 54.350 68.924 10.999 1.00 30.36 121 SER A N 1
ATOM 570 C CA . SER A 1 121 ? 53.775 69.171 9.675 1.00 34.01 121 SER A CA 1
ATOM 571 C C . SER A 1 121 ? 53.459 70.657 9.443 1.00 34.61 121 SER A C 1
ATOM 572 O O . SER A 1 121 ? 53.218 71.059 8.316 1.00 36.38 121 SER A O 1
ATOM 575 N N . GLN A 1 122 ? 53.462 71.461 10.506 1.00 34.49 122 GLN A N 1
ATOM 576 C CA . GLN A 1 122 ? 53.003 72.853 10.425 1.00 32.67 122 GLN A CA 1
ATOM 577 C C . GLN A 1 122 ? 54.021 73.900 10.895 1.00 31.37 122 GLN A C 1
ATOM 578 O O . GLN A 1 122 ? 53.836 75.096 10.657 1.00 34.01 122 GLN A O 1
ATOM 584 N N . VAL A 1 123 ? 55.077 73.454 11.574 1.00 26.22 123 VAL A N 1
ATOM 585 C CA . VAL A 1 123 ? 56.036 74.362 12.198 1.00 24.67 123 VAL A CA 1
ATOM 586 C C . VAL A 1 123 ? 57.455 73.841 12.065 1.00 25.83 123 VAL A C 1
ATOM 587 O O . VAL A 1 123 ? 57.694 72.657 12.265 1.00 32.90 123 VAL A O 1
ATOM 591 N N . SER A 1 124 ? 58.389 74.732 11.731 1.00 31.68 124 SER A N 1
ATOM 592 C CA . SER A 1 124 ? 59.822 74.430 11.765 1.00 35.17 124 SER A CA 1
ATOM 593 C C . SER A 1 124 ? 60.485 75.304 12.807 1.00 38.85 124 SER A C 1
ATOM 594 O O . SER A 1 124 ? 60.407 76.529 12.737 1.00 43.08 124 SER A O 1
ATOM 597 N N . ALA A 1 125 ? 61.132 74.672 13.776 1.00 34.58 125 ALA A N 1
ATOM 598 C CA . ALA A 1 125 ? 61.939 75.395 14.742 1.00 31.91 125 ALA A CA 1
ATOM 599 C C . ALA A 1 125 ? 63.405 75.152 14.453 1.00 35.95 125 ALA A C 1
ATOM 600 O O . ALA A 1 125 ? 63.913 74.049 14.642 1.00 44.29 125 ALA A O 1
ATOM 602 N N . GLU A 1 126 ? 64.084 76.187 13.990 1.00 32.92 126 GLU A N 1
ATOM 603 C CA . GLU A 1 126 ? 65.515 76.103 13.773 1.00 32.70 126 GLU A CA 1
ATOM 604 C C . GLU A 1 126 ? 66.254 76.687 14.983 1.00 37.34 126 GLU A C 1
ATOM 605 O O . GLU A 1 126 ? 65.997 77.824 15.388 1.00 39.95 126 GLU A O 1
ATOM 611 N N . VAL A 1 127 ? 67.156 75.898 15.566 1.00 36.22 127 VAL A N 1
ATOM 612 C CA . VAL A 1 127 ? 67.909 76.322 16.744 1.00 37.55 127 VAL A CA 1
ATOM 613 C C . VAL A 1 127 ? 69.411 76.430 16.470 1.00 43.91 127 VAL A C 1
ATOM 614 O O . VAL A 1 127 ? 70.025 75.497 15.950 1.00 40.19 127 VAL A O 1
ATOM 618 N N . SER A 1 128 ? 70.001 77.562 16.838 1.00 48.13 128 SER A N 1
ATOM 619 C CA . SER A 1 128 ? 71.445 77.747 16.704 1.00 45.68 128 SER A CA 1
ATOM 620 C C . SER A 1 128 ? 72.181 76.943 17.762 1.00 42.86 128 SER A C 1
ATOM 621 O O . SER A 1 128 ? 71.895 77.065 18.947 1.00 46.95 128 SER A O 1
ATOM 624 N N . LEU A 1 129 ? 73.130 76.120 17.332 1.00 44.64 129 LEU A N 1
ATOM 625 C CA . LEU A 1 129 ? 73.929 75.348 18.269 1.00 43.25 129 LEU A CA 1
ATOM 626 C C . LEU A 1 129 ? 75.053 76.203 18.849 1.00 44.09 129 LEU A C 1
ATOM 627 O O . LEU A 1 129 ? 75.764 75.779 19.761 1.00 44.63 129 LEU A O 1
ATOM 632 N N . LEU A 1 130 ? 75.202 77.414 18.321 1.00 47.27 130 LEU A N 1
ATOM 633 C CA . LEU A 1 130 ? 76.169 78.365 18.863 1.00 50.05 130 LEU A CA 1
ATOM 634 C C . LEU A 1 130 ? 75.630 79.083 20.098 1.00 51.30 130 LEU A C 1
ATOM 635 O O . LEU A 1 130 ? 76.318 79.155 21.114 1.00 54.72 130 LEU A O 1
ATOM 640 N N . ASP A 1 131 ? 74.407 79.609 20.019 1.00 43.44 131 ASP A N 1
ATOM 641 C CA . ASP A 1 131 ? 73.872 80.393 21.127 1.00 40.21 131 ASP A CA 1
ATOM 642 C C . ASP A 1 131 ? 72.491 79.947 21.630 1.00 44.42 131 ASP A C 1
ATOM 643 O O . ASP A 1 131 ? 71.959 80.519 22.583 1.00 39.77 131 ASP A O 1
ATOM 648 N N . GLY A 1 132 ? 71.917 78.928 20.998 1.00 41.52 132 GLY A N 1
ATOM 649 C CA . GLY A 1 132 ? 70.657 78.372 21.458 1.00 36.42 132 GLY A CA 1
ATOM 650 C C . GLY A 1 132 ? 69.436 79.201 21.092 1.00 40.22 132 GLY A C 1
ATOM 651 O O . GLY A 1 132 ? 68.342 78.960 21.599 1.00 38.53 132 GLY A O 1
ATOM 652 N N . THR A 1 133 ? 69.612 80.179 20.208 1.00 39.10 133 THR A N 1
ATOM 653 C CA . THR A 1 133 ? 68.488 80.993 19.768 1.00 35.41 133 THR A CA 1
ATOM 654 C C . THR A 1 133 ? 67.626 80.248 18.739 1.00 35.48 133 THR A C 1
ATOM 655 O O . THR A 1 133 ? 68.121 79.434 17.949 1.00 37.04 133 THR A O 1
ATOM 659 N N . VAL A 1 134 ? 66.335 80.549 18.760 1.00 28.61 134 VAL A N 1
ATOM 660 C CA . VAL A 1 134 ? 65.338 79.816 17.997 1.00 30.26 134 VAL A CA 1
ATOM 661 C C . VAL A 1 134 ? 64.711 80.711 16.934 1.00 34.15 134 VAL A C 1
ATOM 662 O O . VAL A 1 134 ? 64.419 81.884 17.183 1.00 36.86 134 VAL A O 1
ATOM 666 N N . SER A 1 135 ? 64.502 80.161 15.746 1.00 33.47 135 SER A N 1
ATOM 667 C CA . SER A 1 135 ? 63.741 80.865 14.725 1.00 37.15 135 SER A CA 1
ATOM 668 C C . SER A 1 135 ? 62.659 79.945 14.168 1.00 38.94 135 SER A C 1
ATOM 669 O O . SER A 1 135 ? 62.920 78.780 13.840 1.00 36.44 135 SER A O 1
ATOM 672 N N . PHE A 1 136 ? 61.445 80.475 14.075 1.00 35.17 136 PHE A N 1
ATOM 673 C CA . PHE A 1 136 ? 60.301 79.693 13.641 1.00 32.41 136 PHE A CA 1
ATOM 674 C C . PHE A 1 136 ? 59.922 80.029 12.211 1.00 34.86 136 PHE A C 1
ATOM 675 O O . PHE A 1 136 ? 59.843 81.197 11.835 1.00 38.37 136 PHE A O 1
ATOM 683 N N . ARG A 1 137 ? 59.692 78.991 11.419 1.00 37.16 137 ARG A N 1
ATOM 684 C CA . ARG A 1 137 ? 59.187 79.148 10.061 1.00 38.79 137 ARG A CA 1
ATOM 685 C C . ARG A 1 137 ? 57.919 78.325 9.888 1.00 44.96 137 ARG A C 1
ATOM 686 O O . ARG A 1 137 ? 57.700 77.343 10.606 1.00 47.78 137 ARG A O 1
ATOM 694 N N . ASP A 1 138 ? 57.076 78.732 8.945 1.00 47.06 138 ASP A N 1
ATOM 695 C CA . ASP A 1 138 ? 55.890 77.952 8.614 1.00 52.91 138 ASP A CA 1
ATOM 696 C C . ASP A 1 138 ? 56.254 76.822 7.653 1.00 60.04 138 ASP A C 1
ATOM 697 O O . ASP A 1 138 ? 57.385 76.744 7.162 1.00 58.45 138 ASP A O 1
ATOM 702 N N . ALA A 1 139 ? 55.280 75.962 7.377 1.00 62.98 139 ALA A N 1
ATOM 703 C CA . ALA A 1 139 ? 55.473 74.823 6.485 1.00 62.37 139 ALA A CA 1
ATOM 704 C C . ALA A 1 139 ? 56.107 75.192 5.134 1.00 63.21 139 ALA A C 1
ATOM 705 O O . ALA A 1 139 ? 56.625 74.320 4.438 1.00 68.96 139 ALA A O 1
ATOM 707 N N . LYS A 1 140 ? 56.085 76.476 4.776 1.00 57.39 140 LYS A N 1
ATOM 708 C CA . LYS A 1 140 ? 56.580 76.917 3.468 1.00 57.25 140 LYS A CA 1
ATOM 709 C C . LYS A 1 140 ? 57.861 77.754 3.515 1.00 54.66 140 LYS A C 1
ATOM 710 O O . LYS A 1 140 ? 58.162 78.482 2.570 1.00 50.09 140 LYS A O 1
ATOM 716 N N . GLY A 1 141 ? 58.601 77.671 4.618 1.00 60.83 141 GLY A N 1
ATOM 717 C CA . GLY A 1 141 ? 59.890 78.339 4.720 1.00 64.54 141 GLY A CA 1
ATOM 718 C C . GLY A 1 141 ? 59.848 79.829 5.021 1.00 64.75 141 GLY A C 1
ATOM 719 O O . GLY A 1 141 ? 60.871 80.515 4.948 1.00 67.81 141 GLY A O 1
ATOM 720 N N . ASN A 1 142 ? 58.665 80.336 5.357 1.00 56.02 142 ASN A N 1
ATOM 721 C CA . ASN A 1 142 ? 58.518 81.731 5.761 1.00 54.41 142 ASN A CA 1
ATOM 722 C C . ASN A 1 142 ? 58.930 81.967 7.228 1.00 50.27 142 ASN A C 1
ATOM 723 O O . ASN A 1 142 ? 58.460 81.262 8.125 1.00 47.44 142 ASN A O 1
ATOM 728 N N . VAL A 1 143 ? 59.798 82.952 7.465 1.00 40.71 143 VAL A N 1
ATOM 729 C CA . VAL A 1 143 ? 60.223 83.293 8.821 1.00 41.88 143 VAL A CA 1
ATOM 730 C C . VAL A 1 143 ? 59.158 84.083 9.583 1.00 47.21 143 VAL A C 1
ATOM 731 O O . VAL A 1 143 ? 58.814 85.208 9.219 1.00 55.39 143 VAL A O 1
ATOM 735 N N . LEU A 1 144 ? 58.648 83.493 10.654 1.00 35.24 144 LEU A N 1
ATOM 736 C CA . LEU A 1 144 ? 57.594 84.126 11.419 1.00 33.64 144 LEU A CA 1
ATOM 737 C C . LEU A 1 144 ? 58.175 84.860 12.616 1.00 36.04 144 LEU A C 1
ATOM 738 O O . LEU A 1 144 ? 57.914 86.052 12.826 1.00 34.16 144 LEU A O 1
ATOM 743 N N . LEU A 1 145 ? 58.978 84.142 13.392 1.00 38.02 145 LEU A N 1
ATOM 744 C CA . LEU A 1 145 ? 59.478 84.653 14.658 1.00 30.08 145 LEU A CA 1
ATOM 745 C C . LEU A 1 145 ? 60.923 84.235 14.895 1.00 33.42 145 LEU A C 1
ATOM 746 O O . LEU A 1 145 ? 61.254 83.049 14.848 1.00 33.86 145 LEU A O 1
ATOM 751 N N . GLN A 1 146 ? 61.772 85.224 15.166 1.00 33.66 146 GLN A N 1
ATOM 752 C CA . GLN A 1 146 ? 63.208 85.022 15.320 1.00 34.94 146 GLN A CA 1
ATOM 753 C C . GLN A 1 146 ? 63.702 85.628 16.638 1.00 34.31 146 GLN A C 1
ATOM 754 O O . GLN A 1 146 ? 63.555 86.827 16.878 1.00 33.70 146 GLN A O 1
ATOM 760 N N . GLU A 1 147 ? 64.278 84.798 17.500 1.00 32.35 147 GLU A N 1
ATOM 761 C CA . GLU A 1 147 ? 64.871 85.311 18.728 1.00 36.08 147 GLU A CA 1
ATOM 762 C C . GLU A 1 147 ? 66.123 86.116 18.405 1.00 34.07 147 GLU A C 1
ATOM 763 O O . GLU A 1 147 ? 66.930 85.711 17.584 1.00 34.88 147 GLU A O 1
ATOM 769 N N . GLU A 1 148 ? 66.265 87.267 19.048 1.00 30.81 148 GLU A N 1
ATOM 770 C CA . GLU A 1 148 ? 67.387 88.150 18.786 1.00 35.43 148 GLU A CA 1
ATOM 771 C C . GLU A 1 148 ? 68.596 87.824 19.664 1.00 40.33 148 GLU A C 1
ATOM 772 O O . GLU A 1 148 ? 69.721 88.189 19.339 1.00 38.02 148 GLU A O 1
ATOM 778 N N . ASN A 1 149 ? 68.351 87.145 20.781 1.00 40.22 149 ASN A N 1
ATOM 779 C CA . ASN A 1 149 ? 69.419 86.652 21.643 1.00 37.87 149 ASN A CA 1
ATOM 780 C C . ASN A 1 149 ? 68.869 85.560 22.551 1.00 36.20 149 ASN A C 1
ATOM 781 O O . ASN A 1 149 ? 67.697 85.188 22.442 1.00 34.63 149 ASN A O 1
ATOM 786 N N . ARG A 1 150 ? 69.701 85.040 23.443 1.00 34.62 150 ARG A N 1
ATOM 787 C CA . ARG A 1 150 ? 69.286 83.905 24.262 1.00 33.31 150 ARG A CA 1
ATOM 788 C C . ARG A 1 150 ? 68.500 84.351 25.499 1.00 37.36 150 ARG A C 1
ATOM 789 O O . ARG A 1 150 ? 68.126 83.528 26.331 1.00 39.39 150 ARG A O 1
ATOM 797 N N . GLY A 1 151 ? 68.243 85.654 25.602 1.00 36.39 151 GLY A N 1
ATOM 798 C CA . GLY A 1 151 ? 67.422 86.200 26.669 1.00 32.59 151 GLY A CA 1
ATOM 799 C C . GLY A 1 151 ? 68.242 86.845 27.771 1.00 38.37 151 GLY A C 1
ATOM 800 O O . GLY A 1 151 ? 69.412 86.510 27.957 1.00 41.91 151 GLY A O 1
ATOM 801 N N . THR A 1 152 ? 67.621 87.760 28.512 1.00 38.96 152 THR A N 1
ATOM 802 C CA . THR A 1 152 ? 68.299 88.492 29.583 1.00 41.78 152 THR A CA 1
ATOM 803 C C . THR A 1 152 ? 67.737 88.174 30.973 1.00 41.05 152 THR A C 1
ATOM 804 O O . THR A 1 152 ? 66.583 88.479 31.269 1.00 44.21 152 THR A O 1
ATOM 808 N N . PHE A 1 153 ? 68.562 87.566 31.821 1.00 38.51 153 PHE A N 1
ATOM 809 C CA . PHE A 1 153 ? 68.225 87.367 33.230 1.00 39.28 153 PHE A CA 1
ATOM 810 C C . PHE A 1 153 ? 68.978 88.381 34.090 1.00 40.58 153 PHE A C 1
ATOM 811 O O . PHE A 1 153 ? 70.147 88.676 33.844 1.00 38.63 153 PHE A O 1
ATOM 819 N N . SER A 1 154 ? 68.301 88.912 35.098 1.00 35.29 154 SER A N 1
ATOM 820 C CA . SER A 1 154 ? 68.862 89.968 35.928 1.00 34.65 154 SER A CA 1
ATOM 821 C C . SER A 1 154 ? 68.123 89.943 37.261 1.00 38.08 154 SER A C 1
ATOM 822 O O . SER A 1 154 ? 67.145 89.219 37.407 1.00 39.95 154 SER A O 1
ATOM 825 N N . PRO A 1 155 ? 68.586 90.724 38.242 1.00 38.00 155 PRO A N 1
ATOM 826 C CA . PRO A 1 155 ? 67.997 90.547 39.576 1.00 40.64 155 PRO A CA 1
ATOM 827 C C . PRO A 1 155 ? 66.558 91.057 39.695 1.00 41.41 155 PRO A C 1
ATOM 828 O O . PRO A 1 155 ? 66.190 92.068 39.094 1.00 38.42 155 PRO A O 1
ATOM 832 N N . VAL A 1 156 ? 65.745 90.344 40.467 1.00 40.12 156 VAL A N 1
ATOM 833 C CA . VAL A 1 156 ? 64.384 90.786 40.716 1.00 37.23 156 VAL A CA 1
ATOM 834 C C . VAL A 1 156 ? 64.459 92.105 41.460 1.00 33.60 156 VAL A C 1
ATOM 835 O O . VAL A 1 156 ? 65.165 92.213 42.457 1.00 38.98 156 VAL A O 1
ATOM 839 N N . ILE A 1 157 ? 63.747 93.115 40.971 1.00 34.02 157 ILE A N 1
ATOM 840 C CA . ILE A 1 157 ? 63.802 94.431 41.594 1.00 37.11 157 ILE A CA 1
ATOM 841 C C . ILE A 1 157 ? 62.440 94.942 42.041 1.00 40.73 157 ILE A C 1
ATOM 842 O O . ILE A 1 157 ? 62.361 95.931 42.769 1.00 46.27 157 ILE A O 1
ATOM 847 N N . HIS A 1 158 ? 61.372 94.272 41.621 1.00 35.89 158 HIS A N 1
ATOM 848 C CA . HIS A 1 158 ? 60.031 94.717 41.990 1.00 40.99 158 HIS A CA 1
ATOM 849 C C . HIS A 1 158 ? 59.262 93.775 42.912 1.00 41.08 158 HIS A C 1
ATOM 850 O O . HIS A 1 158 ? 58.036 93.708 42.861 1.00 47.44 158 HIS A O 1
ATOM 857 N N . ASP A 1 159 ? 59.986 93.060 43.761 1.00 36.79 159 ASP A N 1
ATOM 858 C CA . ASP A 1 159 ? 59.373 92.167 44.726 1.00 31.18 159 ASP A CA 1
ATOM 859 C C . ASP A 1 159 ? 59.753 92.628 46.132 1.00 37.84 159 ASP A C 1
ATOM 860 O O . ASP A 1 159 ? 60.902 92.499 46.537 1.00 36.30 159 ASP A O 1
ATOM 865 N N . PRO A 1 160 ? 58.783 93.175 46.879 1.00 35.63 160 PRO A N 1
ATOM 866 C CA . PRO A 1 160 ? 59.024 93.676 48.239 1.00 35.78 160 PRO A CA 1
ATOM 867 C C . PRO A 1 160 ? 59.356 92.561 49.232 1.00 39.76 160 PRO A C 1
ATOM 868 O O . PRO A 1 160 ? 59.811 92.839 50.340 1.00 37.93 160 PRO A O 1
ATOM 872 N N . ASP A 1 161 ? 59.122 91.314 48.840 1.00 39.35 161 ASP A N 1
ATOM 873 C CA . ASP A 1 161 ? 59.355 90.187 49.736 1.00 40.39 161 ASP A CA 1
ATOM 874 C C . ASP A 1 161 ? 60.673 89.470 49.414 1.00 39.03 161 ASP A C 1
ATOM 875 O O . ASP A 1 161 ? 61.248 89.678 48.348 1.00 35.19 161 ASP A O 1
ATOM 880 N N . PRO A 1 162 ? 61.168 88.638 50.349 1.00 43.11 162 PRO A N 1
ATOM 881 C CA . PRO A 1 162 ? 62.432 87.921 50.117 1.00 38.17 162 PRO A CA 1
ATOM 882 C C . PRO A 1 162 ? 62.374 87.110 48.836 1.00 36.51 162 PRO A C 1
ATOM 883 O O . PRO A 1 162 ? 61.422 86.368 48.613 1.00 39.12 162 PRO A O 1
ATOM 887 N N . VAL A 1 163 ? 63.404 87.260 48.013 1.00 38.21 163 VAL A N 1
ATOM 888 C CA . VAL A 1 163 ? 63.444 86.686 46.676 1.00 38.35 163 VAL A CA 1
ATOM 889 C C . VAL A 1 163 ? 64.314 85.433 46.620 1.00 39.31 163 VAL A C 1
ATOM 890 O O . VAL A 1 163 ? 65.449 85.432 47.100 1.00 42.94 163 VAL A O 1
ATOM 894 N N . ASP A 1 164 ? 63.782 84.366 46.038 1.00 36.20 164 ASP A N 1
ATOM 895 C CA . ASP A 1 164 ? 64.550 83.139 45.857 1.00 40.12 164 ASP A CA 1
ATOM 896 C C . ASP A 1 164 ? 65.842 83.399 45.080 1.00 41.50 164 ASP A C 1
ATOM 897 O O . ASP A 1 164 ? 65.890 84.267 44.197 1.00 34.06 164 ASP A O 1
ATOM 902 N N . ALA A 1 165 ? 66.881 82.631 45.405 1.00 36.82 165 ALA A N 1
ATOM 903 C CA . ALA A 1 165 ? 68.181 82.775 44.755 1.00 39.82 165 ALA A CA 1
ATOM 904 C C . ALA A 1 165 ? 68.153 82.406 43.265 1.00 38.93 165 ALA A C 1
ATOM 905 O O . ALA A 1 165 ? 69.011 82.835 42.489 1.00 39.36 165 ALA A O 1
ATOM 907 N N . ASP A 1 166 ? 67.165 81.614 42.868 1.00 34.51 166 ASP A N 1
ATOM 908 C CA . ASP A 1 166 ? 67.051 81.203 41.479 1.00 31.30 166 ASP A CA 1
ATOM 909 C C . ASP A 1 166 ? 65.871 81.883 40.785 1.00 33.87 166 ASP A C 1
ATOM 910 O O . ASP A 1 166 ? 65.373 81.391 39.775 1.00 31.22 166 ASP A O 1
ATOM 915 N N . SER A 1 167 ? 65.421 83.006 41.339 1.00 34.55 167 SER A N 1
ATOM 916 C CA . SER A 1 167 ? 64.418 83.839 40.675 1.00 34.30 167 SER A CA 1
ATOM 917 C C . SER A 1 167 ? 65.092 85.062 40.058 1.00 35.65 167 SER A C 1
ATOM 918 O O . SER A 1 167 ? 66.018 85.624 40.634 1.00 34.92 167 SER A O 1
ATOM 921 N N . TYR A 1 168 ? 64.617 85.475 38.889 1.00 36.02 168 TYR A N 1
ATOM 922 C CA . TYR A 1 168 ? 65.220 86.590 38.168 1.00 32.63 168 TYR A CA 1
ATOM 923 C C . TYR A 1 168 ? 64.164 87.439 37.478 1.00 30.95 168 TYR A C 1
ATOM 924 O O . TYR A 1 168 ? 63.036 86.993 37.254 1.00 27.42 168 TYR A O 1
ATOM 933 N N . ALA A 1 169 ? 64.533 88.667 37.138 1.00 32.76 169 ALA A N 1
ATOM 934 C CA . ALA A 1 169 ? 63.773 89.420 36.155 1.00 35.17 169 ALA A CA 1
ATOM 935 C C . ALA A 1 169 ? 64.146 88.810 34.810 1.00 36.87 169 ALA A C 1
ATOM 936 O O . ALA A 1 169 ? 65.312 88.461 34.591 1.00 37.28 169 ALA A O 1
ATOM 938 N N . LEU A 1 170 ? 63.158 88.664 33.928 1.00 39.89 170 LEU A N 1
ATOM 939 C CA . LEU A 1 170 ? 63.329 87.969 32.648 1.00 38.37 170 LEU A CA 1
ATOM 940 C C . LEU A 1 170 ? 62.995 88.883 31.486 1.00 37.61 170 LEU A C 1
ATOM 941 O O . LEU A 1 170 ? 62.025 89.638 31.547 1.00 35.69 170 LEU A O 1
ATOM 946 N N . ARG A 1 171 ? 63.759 88.774 30.405 1.00 33.08 171 ARG A N 1
ATOM 947 C CA . ARG A 1 171 ? 63.409 89.463 29.170 1.00 33.22 171 ARG A CA 1
ATOM 948 C C . ARG A 1 171 ? 63.784 88.641 27.929 1.00 31.32 171 ARG A C 1
ATOM 949 O O . ARG A 1 171 ? 64.856 88.044 27.870 1.00 30.99 171 ARG A O 1
ATOM 957 N N . GLN A 1 172 ? 62.887 88.599 26.947 1.00 29.18 172 GLN A N 1
ATOM 958 C CA . GLN A 1 172 ? 63.203 87.983 25.662 1.00 33.99 172 GLN A CA 1
ATOM 959 C C . GLN A 1 172 ? 62.882 88.935 24.504 1.00 36.95 172 GLN A C 1
ATOM 960 O O . GLN A 1 172 ? 61.825 89.567 24.486 1.00 32.82 172 GLN A O 1
ATOM 966 N N . GLU A 1 173 ? 63.799 89.028 23.543 1.00 39.23 173 GLU A N 1
ATOM 967 C CA . GLU A 1 173 ? 63.633 89.920 22.403 1.00 34.75 173 GLU A CA 1
ATOM 968 C C . GLU A 1 173 ? 63.566 89.144 21.089 1.00 34.80 173 GLU A C 1
ATOM 969 O O . GLU A 1 173 ? 64.304 88.175 20.889 1.00 31.95 173 GLU A O 1
ATOM 975 N N . PHE A 1 174 ? 62.665 89.572 20.206 1.00 33.28 174 PHE A N 1
ATOM 976 C CA . PHE A 1 174 ? 62.445 88.907 18.923 1.00 32.27 174 PHE A CA 1
ATOM 977 C C . PHE A 1 174 ? 62.320 89.927 17.799 1.00 31.40 174 PHE A C 1
ATOM 978 O O . PHE A 1 174 ? 61.977 91.085 18.040 1.00 29.57 174 PHE A O 1
ATOM 986 N N . ASN A 1 175 ? 62.540 89.467 16.566 1.00 33.40 175 ASN A N 1
ATOM 987 C CA . ASN A 1 175 ? 62.146 90.203 15.359 1.00 35.21 175 ASN A CA 1
ATOM 988 C C . ASN A 1 175 ? 62.493 91.691 15.333 1.00 34.41 175 ASN A C 1
ATOM 989 O O . ASN A 1 175 ? 61.592 92.526 15.216 1.00 29.79 175 ASN A O 1
ATOM 994 N N . ARG A 1 176 ? 63.778 92.024 15.435 1.00 36.44 176 ARG A N 1
ATOM 995 C CA . ARG A 1 176 ? 64.222 93.407 15.257 1.00 41.08 176 ARG A CA 1
ATOM 996 C C . ARG A 1 176 ? 63.929 93.894 13.841 1.00 39.55 176 ARG A C 1
ATOM 997 O O . ARG A 1 176 ? 64.147 93.171 12.869 1.00 34.48 176 ARG A O 1
ATOM 1005 N N . GLY A 1 177 ? 63.428 95.118 13.731 1.00 39.57 177 GLY A N 1
ATOM 1006 C CA . GLY A 1 177 ? 63.179 95.717 12.434 1.00 42.08 177 GLY A CA 1
ATOM 1007 C C . GLY A 1 177 ? 61.969 95.168 11.706 1.00 40.25 177 GLY A C 1
ATOM 1008 O O . GLY A 1 177 ? 61.807 95.383 10.503 1.00 40.17 177 GLY A O 1
ATOM 1009 N N . SER A 1 178 ? 61.109 94.460 12.429 1.00 42.29 178 SER A N 1
ATOM 1010 C CA . SER A 1 178 ? 59.891 93.926 11.827 1.00 42.20 178 SER A CA 1
ATOM 1011 C C . SER A 1 178 ? 58.838 95.016 11.625 1.00 38.52 178 SER A C 1
ATOM 1012 O O . SER A 1 178 ? 58.739 95.956 12.414 1.00 36.91 178 SER A O 1
ATOM 1015 N N . ASP A 1 179 ? 58.054 94.884 10.563 1.00 38.07 179 ASP A N 1
ATOM 1016 C CA . ASP A 1 179 ? 56.961 95.816 10.308 1.00 38.91 179 ASP A CA 1
ATOM 1017 C C . ASP A 1 179 ? 55.607 95.244 10.756 1.00 33.25 179 ASP A C 1
ATOM 1018 O O . ASP A 1 179 ? 54.556 95.833 10.501 1.00 30.34 179 ASP A O 1
ATOM 1023 N N . GLU A 1 180 ? 55.637 94.098 11.430 1.00 31.55 180 GLU A N 1
ATOM 1024 C CA . GLU A 1 180 ? 54.400 93.404 11.786 1.00 32.49 180 GLU A CA 1
ATOM 1025 C C . GLU A 1 180 ? 53.533 94.197 12.758 1.00 30.06 180 GLU A C 1
ATOM 1026 O O . GLU A 1 180 ? 53.993 95.145 13.395 1.00 27.90 180 GLU A O 1
ATOM 1032 N N . GLY A 1 181 ? 52.264 93.805 12.845 1.00 25.31 181 GLY A N 1
ATOM 1033 C CA . GLY A 1 181 ? 51.364 94.339 13.845 1.00 23.71 181 GLY A CA 1
ATOM 1034 C C . GLY A 1 181 ? 51.294 93.374 15.005 1.00 24.72 181 GLY A C 1
ATOM 1035 O O . GLY A 1 181 ? 51.585 92.187 14.835 1.00 23.55 181 GLY A O 1
ATOM 1036 N N . PHE A 1 182 ? 50.926 93.883 16.182 1.00 24.77 182 PHE A N 1
ATOM 1037 C CA . PHE A 1 182 ? 50.780 93.055 17.379 1.00 22.65 182 PHE A CA 1
ATOM 1038 C C . PHE A 1 182 ? 49.445 93.329 18.063 1.00 23.64 182 PHE A C 1
ATOM 1039 O O . PHE A 1 182 ? 49.046 94.480 18.214 1.00 26.24 182 PHE A O 1
ATOM 1047 N N . PHE A 1 183 ? 48.771 92.267 18.495 1.00 19.30 183 PHE A N 1
ATOM 1048 C CA . PHE A 1 183 ? 47.435 92.394 19.054 1.00 20.92 183 PHE A CA 1
ATOM 1049 C C . PHE A 1 183 ? 47.265 91.468 20.255 1.00 25.78 183 PHE A C 1
ATOM 1050 O O . PHE A 1 183 ? 48.130 90.628 20.529 1.00 24.25 183 PHE A O 1
ATOM 1058 N N . GLY A 1 184 ? 46.146 91.626 20.962 1.00 22.66 184 GLY A N 1
ATOM 1059 C CA . GLY A 1 184 ? 45.811 90.769 22.088 1.00 17.12 184 GLY A CA 1
ATOM 1060 C C . GLY A 1 184 ? 46.252 91.366 23.403 1.00 20.32 184 GLY A C 1
ATOM 1061 O O . GLY A 1 184 ? 45.932 92.514 23.699 1.00 24.97 184 GLY A O 1
ATOM 1062 N N . LEU A 1 185 ? 46.976 90.574 24.194 1.00 24.48 185 LEU A N 1
ATOM 1063 C CA . LEU A 1 185 ? 47.536 91.018 25.478 1.00 23.35 185 LEU A CA 1
ATOM 1064 C C . LEU A 1 185 ? 46.486 91.314 26.554 1.00 22.65 185 LEU A C 1
ATOM 1065 O O . LEU A 1 185 ? 46.835 91.610 27.704 1.00 22.83 185 LEU A O 1
ATOM 1070 N N . GLY A 1 186 ? 45.211 91.258 26.183 1.00 15.91 186 GLY A N 1
ATOM 1071 C CA . GLY A 1 186 ? 44.146 91.456 27.149 1.00 20.26 186 GLY A CA 1
ATOM 1072 C C . GLY A 1 186 ? 43.443 92.804 27.096 1.00 26.63 186 GLY A C 1
ATOM 1073 O O . GLY A 1 186 ? 43.350 93.447 26.044 1.00 25.48 186 GLY A O 1
ATOM 1074 N N . GLN A 1 187 ? 42.956 93.230 28.258 1.00 22.05 187 GLN A N 1
ATOM 1075 C CA . GLN A 1 187 ? 42.053 94.371 28.380 1.00 20.73 187 GLN A CA 1
ATOM 1076 C C . GLN A 1 187 ? 42.801 95.562 28.958 1.00 23.79 187 GLN A C 1
ATOM 1077 O O . GLN A 1 187 ? 43.106 95.588 30.150 1.00 27.92 187 GLN A O 1
ATOM 1083 N N . HIS A 1 188 ? 43.109 96.534 28.103 1.00 22.19 188 HIS A N 1
ATOM 1084 C CA . HIS A 1 188 ? 43.879 97.711 28.503 1.00 22.43 188 HIS A CA 1
ATOM 1085 C C . HIS A 1 188 ? 43.112 98.967 28.154 1.00 22.72 188 HIS A C 1
ATOM 1086 O O . HIS A 1 188 ? 42.193 98.930 27.334 1.00 16.60 188 HIS A O 1
ATOM 1093 N N . GLN A 1 189 ? 43.477 100.073 28.793 1.00 24.68 189 GLN A N 1
ATOM 1094 C CA . GLN A 1 189 ? 42.600 101.241 28.846 1.00 21.63 189 GLN A CA 1
ATOM 1095 C C . GLN A 1 189 ? 43.206 102.469 28.171 1.00 25.39 189 GLN A C 1
ATOM 1096 O O . GLN A 1 189 ? 42.931 103.597 28.569 1.00 24.22 189 GLN A O 1
ATOM 1102 N N . ASN A 1 190 ? 44.026 102.245 27.148 1.00 22.59 190 ASN A N 1
ATOM 1103 C CA . ASN A 1 190 ? 44.718 103.339 26.472 1.00 21.99 190 ASN A CA 1
ATOM 1104 C C . ASN A 1 190 ? 44.440 103.368 24.972 1.00 28.25 190 ASN A C 1
ATOM 1105 O O . ASN A 1 190 ? 45.173 104.000 24.210 1.00 25.25 190 ASN A O 1
ATOM 1110 N N . GLY A 1 191 ? 43.366 102.694 24.557 1.00 24.70 191 GLY A N 1
ATOM 1111 C CA . GLY A 1 191 ? 42.911 102.758 23.181 1.00 19.96 191 GLY A CA 1
ATOM 1112 C C . GLY A 1 191 ? 43.735 101.992 22.156 1.00 22.89 191 GLY A C 1
ATOM 1113 O O . GLY A 1 191 ? 43.516 102.147 20.951 1.00 24.89 191 GLY A O 1
ATOM 1114 N N . GLN A 1 192 ? 44.665 101.156 22.617 1.00 23.29 192 GLN A N 1
ATOM 1115 C CA . GLN A 1 192 ? 45.568 100.448 21.705 1.00 22.76 192 GLN A CA 1
ATOM 1116 C C . GLN A 1 192 ? 44.930 99.206 21.091 1.00 27.96 192 GLN A C 1
ATOM 1117 O O . GLN A 1 192 ? 44.320 98.397 21.796 1.00 29.00 192 GLN A O 1
ATOM 1123 N N . VAL A 1 193 ? 45.072 99.057 19.777 1.00 27.65 193 VAL A N 1
ATOM 1124 C CA . VAL A 1 193 ? 44.707 97.812 19.098 1.00 26.67 193 VAL A CA 1
ATOM 1125 C C . VAL A 1 193 ? 45.945 97.137 18.482 1.00 32.02 193 VAL A C 1
ATOM 1126 O O . VAL A 1 193 ? 46.241 95.970 18.775 1.00 31.58 193 VAL A O 1
ATOM 1130 N N . ASN A 1 194 ? 46.661 97.873 17.632 1.00 29.56 194 ASN A N 1
ATOM 1131 C CA . ASN A 1 194 ? 47.986 97.460 17.168 1.00 26.29 194 ASN A CA 1
ATOM 1132 C C . ASN A 1 194 ? 49.034 98.017 18.127 1.00 25.59 194 ASN A C 1
ATOM 1133 O O . ASN A 1 194 ? 49.259 99.222 18.163 1.00 23.36 194 ASN A O 1
ATOM 1138 N N . TYR A 1 195 ? 49.656 97.145 18.915 1.00 25.02 195 TYR A N 1
ATOM 1139 C CA . TYR A 1 195 ? 50.594 97.580 19.951 1.00 29.11 195 TYR A CA 1
ATOM 1140 C C . TYR A 1 195 ? 51.995 97.853 19.416 1.00 30.43 195 TYR A C 1
ATOM 1141 O O . TYR A 1 195 ? 52.852 98.347 20.152 1.00 29.84 195 TYR A O 1
ATOM 1150 N N . ALA A 1 196 ? 52.235 97.508 18.152 1.00 27.03 196 ALA A N 1
ATOM 1151 C CA . ALA A 1 196 ? 53.577 97.610 17.566 1.00 31.68 196 ALA A CA 1
ATOM 1152 C C . ALA A 1 196 ? 54.239 98.971 17.809 1.00 32.78 196 ALA A C 1
ATOM 1153 O O . ALA A 1 196 ? 53.640 100.019 17.566 1.00 32.06 196 ALA A O 1
ATOM 1155 N N . GLY A 1 197 ? 55.477 98.947 18.293 1.00 33.26 197 GLY A N 1
ATOM 1156 C CA . GLY A 1 197 ? 56.214 100.176 18.526 1.00 34.03 197 GLY A CA 1
ATOM 1157 C C . GLY A 1 197 ? 55.735 100.987 19.722 1.00 36.95 197 GLY A C 1
ATOM 1158 O O . GLY A 1 197 ? 56.121 102.145 19.883 1.00 34.98 197 GLY A O 1
ATOM 1159 N N . GLU A 1 198 ? 54.899 100.383 20.563 1.00 33.78 198 GLU A N 1
ATOM 1160 C CA . GLU A 1 198 ? 54.416 101.050 21.770 1.00 29.24 198 GLU A CA 1
ATOM 1161 C C . GLU A 1 198 ? 54.616 100.185 23.005 1.00 29.10 198 GLU A C 1
ATOM 1162 O O . GLU A 1 198 ? 55.070 99.050 22.901 1.00 32.92 198 GLU A O 1
ATOM 1168 N N . ASN A 1 199 ? 54.286 100.727 24.175 1.00 33.89 199 ASN A N 1
ATOM 1169 C CA . ASN A 1 199 ? 54.433 99.996 25.435 1.00 29.66 199 ASN A CA 1
ATOM 1170 C C . ASN A 1 199 ? 53.104 99.528 26.031 1.00 28.00 199 ASN A C 1
ATOM 1171 O O . ASN A 1 199 ? 52.085 100.213 25.936 1.00 27.48 199 ASN A O 1
ATOM 1176 N N . VAL A 1 200 ? 53.115 98.349 26.637 1.00 24.70 200 VAL A N 1
ATOM 1177 C CA . VAL A 1 200 ? 51.953 97.897 27.394 1.00 27.43 200 VAL A CA 1
ATOM 1178 C C . VAL A 1 200 ? 52.424 97.256 28.689 1.00 33.26 200 VAL A C 1
ATOM 1179 O O . VAL A 1 200 ? 53.261 96.349 28.676 1.00 34.69 200 VAL A O 1
ATOM 1183 N N . GLU A 1 201 ? 51.899 97.733 29.810 1.00 29.78 201 GLU A N 1
ATOM 1184 C CA . GLU A 1 201 ? 52.238 97.122 31.078 1.00 30.14 201 GLU A CA 1
ATOM 1185 C C . GLU A 1 201 ? 51.173 96.089 31.419 1.00 27.97 201 GLU A C 1
ATOM 1186 O O . GLU A 1 201 ? 50.023 96.433 31.670 1.00 26.35 201 GLU A O 1
ATOM 1192 N N . LEU A 1 202 ? 51.558 94.819 31.394 1.00 21.90 202 LEU A N 1
ATOM 1193 C CA . LEU A 1 202 ? 50.621 93.760 31.724 1.00 22.76 202 LEU A CA 1
ATOM 1194 C C . LEU A 1 202 ? 50.562 93.560 33.229 1.00 26.76 202 LEU A C 1
ATOM 1195 O O . LEU A 1 202 ? 51.182 92.650 33.786 1.00 24.69 202 LEU A O 1
ATOM 1200 N N . THR A 1 203 ? 49.813 94.436 33.883 1.00 22.32 203 THR A N 1
ATOM 1201 C CA . THR A 1 203 ? 49.583 94.310 35.297 1.00 25.54 203 THR A CA 1
ATOM 1202 C C . THR A 1 203 ? 48.119 93.935 35.528 1.00 29.80 203 THR A C 1
ATOM 1203 O O . THR A 1 203 ? 47.381 93.620 34.589 1.00 33.81 203 THR A O 1
ATOM 1207 N N . THR A 1 204 ? 47.716 93.941 36.786 1.00 27.70 204 THR A N 1
ATOM 1208 C CA . THR A 1 204 ? 46.344 93.651 37.151 1.00 25.41 204 THR A CA 1
ATOM 1209 C C . THR A 1 204 ? 45.795 94.824 37.951 1.00 23.05 204 THR A C 1
ATOM 1210 O O . THR A 1 204 ? 46.450 95.323 38.878 1.00 22.82 204 THR A O 1
ATOM 1214 N N . TYR A 1 205 ? 44.598 95.262 37.582 1.00 23.06 205 TYR A N 1
ATOM 1215 C CA . TYR A 1 205 ? 43.952 96.397 38.231 1.00 22.40 205 TYR A CA 1
ATOM 1216 C C . TYR A 1 205 ? 42.449 96.317 38.063 1.00 20.76 205 TYR A C 1
ATOM 1217 O O . TYR A 1 205 ? 41.943 95.574 37.219 1.00 22.50 205 TYR A O 1
ATOM 1226 N N . ASN A 1 206 ? 41.743 97.103 38.866 1.00 22.71 206 ASN A N 1
ATOM 1227 C CA . ASN A 1 206 ? 40.315 97.297 38.695 1.00 22.17 206 ASN A CA 1
ATOM 1228 C C . ASN A 1 206 ? 39.942 97.395 37.203 1.00 21.25 206 ASN A C 1
ATOM 1229 O O . ASN A 1 206 ? 39.016 96.724 36.743 1.00 15.54 206 ASN A O 1
ATOM 1234 N N . LEU A 1 207 ? 40.686 98.212 36.455 1.00 17.92 207 LEU A N 1
ATOM 1235 C CA . LEU A 1 207 ? 40.381 98.479 35.043 1.00 20.82 207 LEU A CA 1
ATOM 1236 C C . LEU A 1 207 ? 41.167 97.651 34.021 1.00 19.78 207 LEU A C 1
ATOM 1237 O O . LEU A 1 207 ? 40.883 97.714 32.830 1.00 23.23 207 LEU A O 1
ATOM 1242 N N . VAL A 1 208 ? 42.160 96.892 34.474 1.00 21.04 208 VAL A N 1
ATOM 1243 C CA . VAL A 1 208 ? 43.079 96.238 33.551 1.00 20.83 208 VAL A CA 1
ATOM 1244 C C . VAL A 1 208 ? 43.205 94.739 33.802 1.00 22.42 208 VAL A C 1
ATOM 1245 O O . VAL A 1 208 ? 43.480 94.309 34.919 1.00 23.24 208 VAL A O 1
ATOM 1249 N N . ILE A 1 209 ? 43.011 93.951 32.750 1.00 20.26 209 ILE A N 1
ATOM 1250 C CA . ILE A 1 209 ? 43.155 92.503 32.835 1.00 18.22 209 ILE A CA 1
ATOM 1251 C C . ILE A 1 209 ? 44.234 92.016 31.879 1.00 19.40 209 ILE A C 1
ATOM 1252 O O . ILE A 1 209 ? 44.123 92.207 30.668 1.00 24.76 209 ILE A O 1
ATOM 1257 N N . SER A 1 210 ? 45.276 91.391 32.421 1.00 20.90 210 SER A N 1
ATOM 1258 C CA . SER A 1 210 ? 46.353 90.850 31.593 1.00 19.78 210 SER A CA 1
ATOM 1259 C C . SER A 1 210 ? 46.098 89.408 31.171 1.00 21.45 210 SER A C 1
ATOM 1260 O O . SER A 1 210 ? 45.848 88.526 32.000 1.00 28.40 210 SER A O 1
ATOM 1263 N N . ILE A 1 211 ? 46.145 89.186 29.865 1.00 19.83 211 ILE A N 1
ATOM 1264 C CA . ILE A 1 211 ? 46.148 87.850 29.301 1.00 22.53 211 ILE A CA 1
ATOM 1265 C C . ILE A 1 211 ? 47.323 87.843 28.331 1.00 26.62 211 ILE A C 1
ATOM 1266 O O . ILE A 1 211 ? 47.238 88.405 27.246 1.00 24.23 211 ILE A O 1
ATOM 1271 N N . PRO A 1 212 ? 48.446 87.235 28.741 1.00 28.09 212 PRO A N 1
ATOM 1272 C CA . PRO A 1 212 ? 49.687 87.385 27.982 1.00 24.94 212 PRO A CA 1
ATOM 1273 C C . PRO A 1 212 ? 49.727 86.476 26.749 1.00 28.29 212 PRO A C 1
ATOM 1274 O O . PRO A 1 212 ? 50.671 85.700 26.596 1.00 22.17 212 PRO A O 1
ATOM 1278 N N . PHE A 1 213 ? 48.691 86.550 25.912 1.00 28.05 213 PHE A N 1
ATOM 1279 C CA . PHE A 1 213 ? 48.694 85.892 24.609 1.00 25.17 213 PHE A CA 1
ATOM 1280 C C . PHE A 1 213 ? 48.808 86.980 23.540 1.00 25.49 213 PHE A C 1
ATOM 1281 O O . PHE A 1 213 ? 47.971 87.885 23.460 1.00 20.97 213 PHE A O 1
ATOM 1289 N N . LEU A 1 214 ? 49.868 86.891 22.746 1.00 20.94 214 LEU A N 1
ATOM 1290 C CA . LEU A 1 214 ? 50.201 87.898 21.748 1.00 24.35 214 LEU A CA 1
ATOM 1291 C C . LEU A 1 214 ? 49.902 87.355 20.362 1.00 26.83 214 LEU A C 1
ATOM 1292 O O . LEU A 1 214 ? 50.279 86.229 20.041 1.00 28.31 214 LEU A O 1
ATOM 1297 N N . VAL A 1 215 ? 49.209 88.146 19.548 1.00 27.56 215 VAL A N 1
ATOM 1298 C CA . VAL A 1 215 ? 48.901 87.748 18.177 1.00 23.28 215 VAL A CA 1
ATOM 1299 C C . VAL A 1 215 ? 49.557 88.692 17.169 1.00 25.08 215 VAL A C 1
ATOM 1300 O O . VAL A 1 215 ? 49.414 89.917 17.254 1.00 27.76 215 VAL A O 1
ATOM 1304 N N . SER A 1 216 ? 50.283 88.115 16.218 1.00 23.89 216 SER A N 1
ATOM 1305 C CA . SER A 1 216 ? 50.956 88.914 15.205 1.00 25.73 216 SER A CA 1
ATOM 1306 C C . SER A 1 216 ? 50.091 89.087 13.961 1.00 28.87 216 SER A C 1
ATOM 1307 O O . SER A 1 216 ? 49.184 88.285 13.696 1.00 27.35 216 SER A O 1
ATOM 1310 N N . SER A 1 217 ? 50.370 90.140 13.202 1.00 26.91 217 SER A N 1
ATOM 1311 C CA . SER A 1 217 ? 49.834 90.256 11.853 1.00 28.03 217 SER A CA 1
ATOM 1312 C C . SER A 1 217 ? 50.353 89.098 10.989 1.00 29.72 217 SER A C 1
ATOM 1313 O O . SER A 1 217 ? 49.673 88.640 10.082 1.00 32.18 217 SER A O 1
ATOM 1316 N N . ARG A 1 218 ? 51.554 88.613 11.286 1.00 30.86 218 ARG A N 1
ATOM 1317 C CA . ARG A 1 218 ? 52.050 87.391 10.658 1.00 27.52 218 ARG A CA 1
ATOM 1318 C C . ARG A 1 218 ? 51.286 86.173 11.173 1.00 25.98 218 ARG A C 1
ATOM 1319 O O . ARG A 1 218 ? 50.473 86.279 12.095 1.00 25.79 218 ARG A O 1
ATOM 1327 N N . ASN A 1 219 ? 51.557 85.016 10.586 1.00 25.00 219 ASN A N 1
ATOM 1328 C CA . ASN A 1 219 ? 50.799 83.810 10.903 1.00 27.37 219 ASN A CA 1
ATOM 1329 C C . ASN A 1 219 ? 51.238 83.080 12.172 1.00 28.85 219 ASN A C 1
ATOM 1330 O O . ASN A 1 219 ? 51.464 81.865 12.165 1.00 26.19 219 ASN A O 1
ATOM 1335 N N . TYR A 1 220 ? 51.330 83.821 13.269 1.00 22.96 220 TYR A N 1
ATOM 1336 C CA . TYR A 1 220 ? 51.631 83.210 14.549 1.00 25.43 220 TYR A CA 1
ATOM 1337 C C . TYR A 1 220 ? 51.172 84.095 15.688 1.00 25.64 220 TYR A C 1
ATOM 1338 O O . TYR A 1 220 ? 50.853 85.277 15.495 1.00 23.15 220 TYR A O 1
ATOM 1347 N N . GLY A 1 221 ? 51.154 83.500 16.879 1.00 23.49 221 GLY A N 1
ATOM 1348 C CA . GLY A 1 221 ? 51.041 84.228 18.133 1.00 17.52 221 GLY A CA 1
ATOM 1349 C C . GLY A 1 221 ? 51.881 83.498 19.163 1.00 21.63 221 GLY A C 1
ATOM 1350 O O . GLY A 1 221 ? 52.517 82.478 18.852 1.00 22.40 221 GLY A O 1
ATOM 1351 N N . LEU A 1 222 ? 51.902 84.006 20.387 1.00 25.33 222 LEU A N 1
ATOM 1352 C CA . LEU A 1 222 ? 52.605 83.308 21.454 1.00 22.97 222 LEU A CA 1
ATOM 1353 C C . LEU A 1 222 ? 51.989 83.528 22.834 1.00 25.54 222 LEU A C 1
ATOM 1354 O O . LEU A 1 222 ? 51.448 84.597 23.133 1.00 27.87 222 LEU A O 1
ATOM 1359 N N . LEU A 1 223 ? 52.059 82.496 23.667 1.00 22.70 223 LEU A N 1
ATOM 1360 C CA . LEU A 1 223 ? 51.642 82.614 25.052 1.00 21.80 223 LEU A CA 1
ATOM 1361 C C . LEU A 1 223 ? 52.895 82.755 25.914 1.00 23.74 223 LEU A C 1
ATOM 1362 O O . LEU A 1 223 ? 53.741 81.859 25.948 1.00 28.82 223 LEU A O 1
ATOM 1367 N N . TRP A 1 224 ? 53.015 83.885 26.594 1.00 20.81 224 TRP A N 1
ATOM 1368 C CA . TRP A 1 224 ? 54.124 84.124 27.518 1.00 24.03 224 TRP A CA 1
ATOM 1369 C C . TRP A 1 224 ? 53.687 83.603 28.891 1.00 27.11 224 TRP A C 1
ATOM 1370 O O . TRP A 1 224 ? 52.813 84.191 29.540 1.00 23.19 224 TRP A O 1
ATOM 1381 N N . ASP A 1 225 ? 54.259 82.487 29.330 1.00 25.23 225 ASP A N 1
ATOM 1382 C CA . ASP A 1 225 ? 53.746 81.854 30.539 1.00 21.40 225 ASP A CA 1
ATOM 1383 C C . ASP A 1 225 ? 54.498 82.299 31.777 1.00 26.48 225 ASP A C 1
ATOM 1384 O O . ASP A 1 225 ? 55.332 81.573 32.324 1.00 28.10 225 ASP A O 1
ATOM 1389 N N . ASN A 1 226 ? 54.195 83.519 32.202 1.00 28.90 226 ASN A N 1
ATOM 1390 C CA . ASN A 1 226 ? 54.715 84.059 33.445 1.00 25.56 226 ASN A CA 1
ATOM 1391 C C . ASN A 1 226 ? 53.582 84.733 34.224 1.00 27.71 226 ASN A C 1
ATOM 1392 O O . ASN A 1 226 ? 52.779 85.450 33.641 1.00 28.49 226 ASN A O 1
ATOM 1397 N N . ASN A 1 227 ? 53.520 84.505 35.535 1.00 25.45 227 ASN A N 1
ATOM 1398 C CA . ASN A 1 227 ? 52.412 85.012 36.349 1.00 26.85 227 ASN A CA 1
ATOM 1399 C C . ASN A 1 227 ? 52.642 86.394 36.948 1.00 25.34 227 ASN A C 1
ATOM 1400 O O . ASN A 1 227 ? 51.720 86.984 37.505 1.00 25.66 227 ASN A O 1
ATOM 1405 N N . SER A 1 228 ? 53.869 86.899 36.858 1.00 24.21 228 SER A N 1
ATOM 1406 C CA . SER A 1 228 ? 54.199 88.204 37.443 1.00 27.60 228 SER A CA 1
ATOM 1407 C C . SER A 1 228 ? 53.944 89.339 36.449 1.00 28.02 228 SER A C 1
ATOM 1408 O O . SER A 1 228 ? 53.728 89.100 35.260 1.00 30.21 228 SER A O 1
ATOM 1411 N N . ILE A 1 229 ? 53.968 90.573 36.935 1.00 27.96 229 ILE A N 1
ATOM 1412 C CA . ILE A 1 229 ? 53.814 91.731 36.059 1.00 27.61 229 ILE A CA 1
ATOM 1413 C C . ILE A 1 229 ? 54.747 91.625 34.854 1.00 28.78 229 ILE A C 1
ATOM 1414 O O . ILE A 1 229 ? 55.951 91.385 34.991 1.00 31.52 229 ILE A O 1
ATOM 1419 N N . THR A 1 230 ? 54.164 91.789 33.672 1.00 28.00 230 THR A N 1
ATOM 1420 C CA . THR A 1 230 ? 54.862 91.602 32.410 1.00 26.82 230 THR A CA 1
ATOM 1421 C C . THR A 1 230 ? 54.775 92.883 31.580 1.00 26.24 230 THR A C 1
ATOM 1422 O O . THR A 1 230 ? 53.790 93.617 31.654 1.00 29.43 230 THR A O 1
ATOM 1426 N N . ARG A 1 231 ? 55.816 93.167 30.807 1.00 25.44 231 ARG A N 1
ATOM 1427 C CA . ARG A 1 231 ? 55.845 94.392 30.017 1.00 29.09 231 ARG A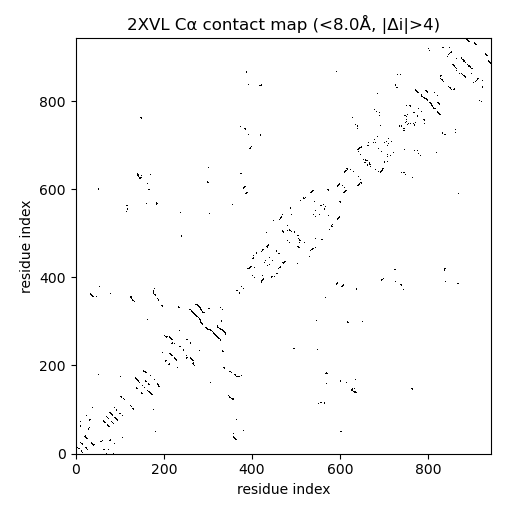 CA 1
ATOM 1428 C C . ARG A 1 231 ? 56.143 94.100 28.566 1.00 31.73 231 ARG A C 1
ATOM 1429 O O . ARG A 1 231 ? 57.105 93.397 28.255 1.00 27.51 231 ARG A O 1
ATOM 1437 N N . PHE A 1 232 ? 55.296 94.639 27.689 1.00 34.07 232 PHE A N 1
ATOM 1438 C CA . PHE A 1 232 ? 55.488 94.571 26.242 1.00 33.98 232 PHE A CA 1
ATOM 1439 C C . PHE A 1 232 ? 56.101 95.882 25.771 1.00 31.11 232 PHE A C 1
ATOM 1440 O O . PHE A 1 232 ? 55.635 96.959 26.140 1.00 27.81 232 PHE A O 1
ATOM 1448 N N . GLY A 1 233 ? 57.141 95.781 24.949 1.00 29.38 233 GLY A N 1
ATOM 1449 C CA . GLY A 1 233 ? 57.897 96.945 24.530 1.00 23.70 233 GLY A CA 1
ATOM 1450 C C . GLY A 1 233 ? 58.988 97.251 25.540 1.00 29.48 233 GLY A C 1
ATOM 1451 O O . GLY A 1 233 ? 59.842 96.410 25.828 1.00 27.33 233 GLY A O 1
ATOM 1452 N N . ASP A 1 234 ? 58.952 98.459 26.090 1.00 33.76 234 ASP A N 1
ATOM 1453 C CA . ASP A 1 234 ? 59.957 98.884 27.052 1.00 34.13 234 ASP A CA 1
ATOM 1454 C C . ASP A 1 234 ? 59.877 97.989 28.290 1.00 35.58 234 ASP A C 1
ATOM 1455 O O . ASP A 1 234 ? 58.819 97.865 28.913 1.00 33.55 234 ASP A O 1
ATOM 1460 N N . PRO A 1 235 ? 61.001 97.358 28.650 1.00 34.79 235 PRO A N 1
ATOM 1461 C CA . PRO A 1 235 ? 61.053 96.482 29.826 1.00 31.94 235 PRO A CA 1
ATOM 1462 C C . PRO A 1 235 ? 60.977 97.249 31.154 1.00 35.93 235 PRO A C 1
ATOM 1463 O O . PRO A 1 235 ? 60.728 96.636 32.188 1.00 36.06 235 PRO A O 1
ATOM 1467 N N . ARG A 1 236 ? 61.177 98.565 31.115 1.00 34.93 236 ARG A N 1
ATOM 1468 C CA . ARG A 1 236 ? 61.195 99.390 32.319 1.00 35.45 236 ARG A CA 1
ATOM 1469 C C . ARG A 1 236 ? 59.814 99.901 32.738 1.00 38.32 236 ARG A C 1
ATOM 1470 O O . ARG A 1 236 ? 59.009 100.307 31.893 1.00 30.62 236 ARG A O 1
ATOM 1478 N N . GLU A 1 237 ? 59.547 99.900 34.043 1.00 33.53 237 GLU A N 1
ATOM 1479 C CA . GLU A 1 237 ? 58.386 100.616 34.557 1.00 35.18 237 GLU A CA 1
ATOM 1480 C C . GLU A 1 237 ? 58.556 102.112 34.285 1.00 35.93 237 GLU A C 1
ATOM 1481 O O . GLU A 1 237 ? 59.660 102.643 34.389 1.00 38.60 237 GLU A O 1
ATOM 1487 N N . ALA A 1 238 ? 57.467 102.788 33.931 1.00 33.14 238 ALA A N 1
ATOM 1488 C CA . ALA A 1 238 ? 57.535 104.214 33.646 1.00 34.41 238 ALA A CA 1
ATOM 1489 C C . ALA A 1 238 ? 58.095 104.961 34.847 1.00 36.33 238 ALA A C 1
ATOM 1490 O O . ALA A 1 238 ? 57.841 104.590 35.993 1.00 35.42 238 ALA A O 1
ATOM 1492 N N . GLN A 1 239 ? 58.856 106.016 34.569 1.00 36.48 239 GLN A N 1
ATOM 1493 C CA . GLN A 1 239 ? 59.609 106.745 35.586 1.00 30.75 239 GLN A CA 1
ATOM 1494 C C . GLN A 1 239 ? 58.931 108.042 36.000 1.00 36.05 239 GLN A C 1
ATOM 1495 O O . GLN A 1 239 ? 58.057 108.540 35.288 1.00 38.51 239 GLN A O 1
ATOM 1501 N N . PRO A 1 240 ? 59.350 108.606 37.150 1.00 36.74 240 PRO A N 1
ATOM 1502 C CA . PRO A 1 240 ? 58.979 109.985 37.498 1.00 39.04 240 PRO A CA 1
ATOM 1503 C C . PRO A 1 240 ? 59.471 110.914 36.390 1.00 38.21 240 PRO A C 1
ATOM 1504 O O . PRO A 1 240 ? 60.444 110.579 35.706 1.00 36.64 240 PRO A O 1
ATOM 1508 N N . LEU A 1 241 ? 58.816 112.057 36.219 1.00 34.64 241 LEU A N 1
ATOM 1509 C CA . LEU A 1 241 ? 59.091 112.938 35.086 1.00 35.49 241 LEU A CA 1
ATOM 1510 C C . LEU A 1 241 ? 60.547 113.422 35.024 1.00 41.77 241 LEU A C 1
ATOM 1511 O O . LEU A 1 241 ? 61.089 113.628 33.940 1.00 42.55 241 LEU A O 1
ATOM 1516 N N . ASN A 1 242 ? 61.182 113.591 36.180 1.00 41.63 242 ASN A N 1
ATOM 1517 C CA . ASN A 1 242 ? 62.525 114.161 36.219 1.00 45.49 242 ASN A CA 1
ATOM 1518 C C . ASN A 1 242 ? 63.662 113.147 36.120 1.00 47.83 242 ASN A C 1
ATOM 1519 O O . ASN A 1 242 ? 64.831 113.515 36.243 1.00 46.81 242 ASN A O 1
ATOM 1524 N N . GLN A 1 243 ? 63.342 111.875 35.900 1.00 46.61 243 GLN A N 1
ATOM 1525 C CA . GLN A 1 243 ? 64.404 110.876 35.846 1.00 45.37 243 GLN A CA 1
ATOM 1526 C C . GLN A 1 243 ? 65.199 110.943 34.548 1.00 44.27 243 GLN A C 1
ATOM 1527 O O . GLN A 1 243 ? 66.424 110.813 34.559 1.00 40.10 243 GLN A O 1
ATOM 1533 N N . SER A 1 244 ? 64.505 111.148 33.433 1.00 41.50 244 SER A N 1
ATOM 1534 C CA . SER A 1 244 ? 65.182 111.268 32.147 1.00 47.66 244 SER A CA 1
ATOM 1535 C C . SER A 1 244 ? 64.743 112.520 31.378 1.00 47.34 244 SER A C 1
ATOM 1536 O O . SER A 1 244 ? 64.873 112.587 30.155 1.00 50.18 244 SER A O 1
ATOM 1539 N N . LEU A 1 245 ? 64.227 113.509 32.104 1.00 41.72 245 LEU A N 1
ATOM 1540 C CA . LEU A 1 245 ? 63.966 114.829 31.525 1.00 43.15 245 LEU A CA 1
ATOM 1541 C C . LEU A 1 245 ? 64.558 115.947 32.395 1.00 50.17 245 LEU A C 1
ATOM 1542 O O . LEU A 1 245 ? 64.532 115.863 33.627 1.00 53.73 245 LEU A O 1
ATOM 1547 N N . LYS A 1 246 ? 65.101 116.982 31.753 1.00 43.95 246 LYS A N 1
ATOM 1548 C CA . LYS A 1 246 ? 65.439 118.215 32.454 1.00 47.44 246 LYS A CA 1
ATOM 1549 C C . LYS A 1 246 ? 64.154 119.003 32.662 1.00 45.05 246 LYS A C 1
ATOM 1550 O O . LYS A 1 246 ? 63.378 119.177 31.726 1.00 40.31 246 LYS A O 1
ATOM 1556 N N . LEU A 1 247 ? 63.927 119.480 33.883 1.00 47.58 247 LEU A N 1
ATOM 1557 C CA . LEU A 1 247 ? 62.743 120.288 34.156 1.00 46.77 247 LEU A CA 1
ATOM 1558 C C . LEU A 1 247 ? 63.103 121.743 34.461 1.00 46.79 247 LEU A C 1
ATOM 1559 O O . LEU A 1 247 ? 64.138 122.031 35.071 1.00 41.08 247 LEU A O 1
ATOM 1564 N N . TYR A 1 248 ? 62.245 122.653 34.012 1.00 49.36 248 TYR A N 1
ATOM 1565 C CA . TYR A 1 248 ? 62.395 124.076 34.293 1.00 50.47 248 TYR A CA 1
ATOM 1566 C C . TYR A 1 248 ? 61.075 124.598 34.840 1.00 50.38 248 TYR A C 1
ATOM 1567 O O . TYR A 1 248 ? 60.013 124.254 34.318 1.00 47.55 248 TYR A O 1
ATOM 1576 N N . ASP A 1 249 ? 61.133 125.420 35.889 1.00 49.51 249 ASP A N 1
ATOM 1577 C CA . ASP A 1 249 ? 59.911 125.967 36.484 1.00 47.15 249 ASP A CA 1
ATOM 1578 C C . ASP A 1 249 ? 59.264 127.013 35.579 1.00 46.28 249 ASP A C 1
ATOM 1579 O O . ASP A 1 249 ? 59.697 127.211 34.442 1.00 48.74 249 ASP A O 1
ATOM 1584 N N . ALA A 1 250 ? 58.223 127.671 36.078 1.00 46.84 250 ALA A N 1
ATOM 1585 C CA . ALA A 1 250 ? 57.479 128.632 35.270 1.00 50.08 250 ALA A CA 1
ATOM 1586 C C . ALA A 1 250 ? 58.314 129.865 34.898 1.00 58.07 250 ALA A C 1
ATOM 1587 O O . ALA A 1 250 ? 57.886 130.693 34.093 1.00 57.21 250 ALA A O 1
ATOM 1589 N N . GLU A 1 251 ? 59.505 129.978 35.478 1.00 64.23 251 GLU A N 1
ATOM 1590 C CA . GLU A 1 251 ? 60.387 131.104 35.200 1.00 70.24 251 GLU A CA 1
ATOM 1591 C C . GLU A 1 251 ? 61.612 130.700 34.384 1.00 64.44 251 GLU A C 1
ATOM 1592 O O . GLU A 1 251 ? 62.478 131.528 34.101 1.00 63.29 251 GLU A O 1
ATOM 1598 N N . GLY A 1 252 ? 61.681 129.431 34.001 1.00 57.20 252 GLY A N 1
ATOM 1599 C CA . GLY A 1 252 ? 62.799 128.949 33.213 1.00 53.43 252 GLY A CA 1
ATOM 1600 C C . GLY A 1 252 ? 63.944 128.421 34.056 1.00 52.68 252 GLY A C 1
ATOM 1601 O O . GLY A 1 252 ? 64.908 127.877 33.524 1.00 52.23 252 GLY A O 1
ATOM 1602 N N . LYS A 1 253 ? 63.845 128.579 35.371 1.00 57.72 253 LYS A N 1
ATOM 1603 C CA . LYS A 1 253 ? 64.870 128.062 36.275 1.00 62.67 253 LYS A CA 1
ATOM 1604 C C . LYS A 1 253 ? 64.828 126.535 36.365 1.00 62.75 253 LYS A C 1
ATOM 1605 O O . LYS A 1 253 ? 63.800 125.948 36.717 1.00 61.47 253 LYS A O 1
ATOM 1611 N N . GLU A 1 254 ? 65.956 125.904 36.056 1.00 60.10 254 GLU A N 1
ATOM 1612 C CA . GLU A 1 254 ? 66.084 124.453 36.115 1.00 62.14 254 GLU A CA 1
ATOM 1613 C C . GLU A 1 254 ? 65.858 123.920 37.527 1.00 60.59 254 GLU A C 1
ATOM 1614 O O . GLU A 1 254 ? 66.181 124.593 38.505 1.00 65.34 254 GLU A O 1
ATOM 1620 N N . GLY A 1 255 ? 65.298 122.716 37.634 1.00 52.39 255 GLY A N 1
ATOM 1621 C CA . GLY A 1 255 ? 65.157 122.073 38.929 1.00 55.70 255 GLY A CA 1
ATOM 1622 C C . GLY A 1 255 ? 63.860 121.327 39.191 1.00 56.20 255 GLY A C 1
ATOM 1623 O O . GLY A 1 255 ? 63.844 120.319 39.901 1.00 55.63 255 GLY A O 1
ATOM 1624 N N . GLY A 1 256 ? 62.766 121.823 38.630 1.00 54.45 256 GLY A N 1
ATOM 1625 C CA . GLY A 1 256 ? 61.474 121.196 38.825 1.00 51.48 256 GLY A CA 1
ATOM 1626 C C . GLY A 1 256 ? 60.402 122.028 38.163 1.00 47.74 256 GLY A C 1
ATOM 1627 O O . GLY A 1 256 ? 60.714 123.003 37.479 1.00 43.61 256 GLY A O 1
ATOM 1628 N N . LEU A 1 257 ? 59.145 121.640 38.352 1.00 40.32 257 LEU A N 1
ATOM 1629 C CA . LEU A 1 257 ? 58.028 122.410 37.825 1.00 41.73 257 LEU A CA 1
ATOM 1630 C C . LEU A 1 257 ? 57.479 123.335 38.901 1.00 44.74 257 LEU A C 1
ATOM 1631 O O . LEU A 1 257 ? 57.571 123.037 40.094 1.00 50.21 257 LEU A O 1
ATOM 1636 N N . THR A 1 258 ? 56.913 124.461 38.484 1.00 42.94 258 THR A N 1
ATOM 1637 C CA . THR A 1 258 ? 56.218 125.331 39.420 1.00 43.80 258 THR A CA 1
ATOM 1638 C C . THR A 1 258 ? 54.877 124.695 39.776 1.00 42.15 258 THR A C 1
ATOM 1639 O O . THR A 1 258 ? 54.110 124.317 38.895 1.00 42.17 258 THR A O 1
ATOM 1643 N N . VAL A 1 259 ? 54.607 124.573 41.071 1.00 42.32 259 VAL A N 1
ATOM 1644 C CA . VAL A 1 259 ? 53.345 124.031 41.552 1.00 39.52 259 VAL A CA 1
ATOM 1645 C C . VAL A 1 259 ? 52.550 125.095 42.314 1.00 39.15 259 VAL A C 1
ATOM 1646 O O . VAL A 1 259 ? 53.038 125.674 43.284 1.00 43.29 259 VAL A O 1
ATOM 1650 N N . ARG A 1 260 ? 51.329 125.357 41.862 1.00 35.56 260 ARG A N 1
ATOM 1651 C CA . ARG A 1 260 ? 50.442 126.296 42.542 1.00 36.94 260 ARG A CA 1
ATOM 1652 C C . ARG A 1 260 ? 49.281 125.581 43.218 1.00 36.35 260 ARG A C 1
ATOM 1653 O O . ARG A 1 260 ? 48.580 124.770 42.591 1.00 38.36 260 ARG A O 1
ATOM 1661 N N . TYR A 1 261 ? 49.073 125.891 44.492 1.00 34.34 261 TYR A N 1
ATOM 1662 C CA . TYR A 1 261 ? 47.947 125.343 45.239 1.00 38.96 261 TYR A CA 1
ATOM 1663 C C . TYR A 1 261 ? 46.863 126.398 45.440 1.00 42.82 261 TYR A C 1
ATOM 1664 O O . TYR A 1 261 ? 47.102 127.428 46.082 1.00 43.31 261 TYR A O 1
ATOM 1673 N N . PHE A 1 262 ? 45.680 126.142 44.881 1.00 35.57 262 PHE A N 1
ATOM 1674 C CA . PHE A 1 262 ? 44.542 127.043 45.035 1.00 33.18 262 PHE A CA 1
ATOM 1675 C C . PHE A 1 262 ? 43.486 126.444 45.963 1.00 37.87 262 PHE A C 1
ATOM 1676 O O . PHE A 1 262 ? 43.239 125.227 45.936 1.00 35.19 262 PHE A O 1
ATOM 1684 N N . VAL A 1 263 ? 42.870 127.296 46.783 1.00 40.59 263 VAL A N 1
ATOM 1685 C CA . VAL A 1 263 ? 41.648 126.933 47.502 1.00 38.73 263 VAL A CA 1
ATOM 1686 C C . VAL A 1 263 ? 40.517 127.723 46.871 1.00 41.16 263 VAL A C 1
ATOM 1687 O O . VAL A 1 263 ? 40.466 128.953 46.991 1.00 39.00 263 VAL A O 1
ATOM 1691 N N . GLY A 1 264 ? 39.617 127.017 46.189 1.00 40.87 264 GLY A N 1
ATOM 1692 C CA . GLY A 1 264 ? 38.687 127.663 45.282 1.00 45.57 264 GLY A CA 1
ATOM 1693 C C . GLY A 1 264 ? 39.476 128.290 44.142 1.00 53.61 264 GLY A C 1
ATOM 1694 O O . GLY A 1 264 ? 40.046 127.582 43.305 1.00 56.89 264 GLY A O 1
ATOM 1695 N N . ASP A 1 265 ? 39.532 129.618 44.115 1.00 54.26 265 ASP A N 1
ATOM 1696 C CA . ASP A 1 265 ? 40.308 130.313 43.094 1.00 56.46 265 ASP A CA 1
ATOM 1697 C C . ASP A 1 265 ? 41.387 131.175 43.716 1.00 55.58 265 ASP A C 1
ATOM 1698 O O . ASP A 1 265 ? 42.085 131.919 43.025 1.00 55.21 265 ASP A O 1
ATOM 1703 N N . GLU A 1 266 ? 41.523 131.065 45.031 1.00 55.76 266 GLU A N 1
ATOM 1704 C CA . GLU A 1 266 ? 42.539 131.820 45.740 1.00 56.40 266 GLU A CA 1
ATOM 1705 C C . GLU A 1 266 ? 43.833 131.024 45.842 1.00 47.08 266 GLU A C 1
ATOM 1706 O O . GLU A 1 266 ? 43.848 129.901 46.349 1.00 41.79 266 GLU A O 1
ATOM 1712 N N . LEU A 1 267 ? 44.914 131.613 45.346 1.00 44.00 267 LEU A N 1
ATOM 1713 C CA . LEU A 1 267 ? 46.231 131.007 45.429 1.00 44.66 267 LEU A CA 1
ATOM 1714 C C . LEU A 1 267 ? 46.702 131.024 46.877 1.00 45.34 267 LEU A C 1
ATOM 1715 O O . LEU A 1 267 ? 46.656 132.069 47.529 1.00 45.83 267 LEU A O 1
ATOM 1720 N N . LYS A 1 268 ? 47.147 129.870 47.375 1.00 42.69 268 LYS A N 1
ATOM 1721 C CA . LYS A 1 268 ? 47.573 129.731 48.768 1.00 45.87 268 LYS A CA 1
ATOM 1722 C C . LYS A 1 268 ? 49.060 129.398 48.910 1.00 49.90 268 LYS A C 1
ATOM 1723 O O . LYS A 1 268 ? 49.679 129.692 49.933 1.00 49.75 268 LYS A O 1
ATOM 1729 N N . LEU A 1 269 ? 49.628 128.775 47.885 1.00 50.40 269 LEU A N 1
ATOM 1730 C CA . LEU A 1 269 ? 51.017 128.342 47.940 1.00 46.05 269 LEU A CA 1
ATOM 1731 C C . LEU A 1 269 ? 51.577 128.135 46.540 1.00 48.56 269 LEU A C 1
ATOM 1732 O O . LEU A 1 269 ? 50.929 127.537 45.679 1.00 51.09 269 LEU A O 1
ATOM 1737 N N . THR A 1 270 ? 52.782 128.645 46.320 1.00 46.08 270 THR A N 1
ATOM 1738 C CA . THR A 1 270 ? 53.512 128.407 45.088 1.00 44.85 270 THR A CA 1
ATOM 1739 C C . THR A 1 270 ? 54.886 127.865 45.452 1.00 45.59 270 THR A C 1
ATOM 1740 O O . THR A 1 270 ? 55.543 128.397 46.343 1.00 48.45 270 THR A O 1
ATOM 1744 N N . ARG A 1 271 ? 55.315 126.798 44.786 1.00 41.68 271 ARG A N 1
ATOM 1745 C CA . ARG A 1 271 ? 56.665 126.291 44.995 1.00 48.26 271 ARG A CA 1
ATOM 1746 C C . ARG A 1 271 ? 57.128 125.394 43.855 1.00 48.02 271 ARG A C 1
ATOM 1747 O O . ARG A 1 271 ? 56.333 124.960 43.026 1.00 49.70 271 ARG A O 1
ATOM 1755 N N . VAL A 1 272 ? 58.426 125.130 43.813 1.00 44.66 272 VAL A N 1
ATOM 1756 C CA . VAL A 1 272 ? 58.992 124.314 42.753 1.00 44.60 272 VAL A CA 1
ATOM 1757 C C . VAL A 1 272 ? 59.205 122.893 43.258 1.00 45.65 272 VAL A C 1
ATOM 1758 O O . VAL A 1 272 ? 59.754 122.683 44.341 1.00 41.27 272 VAL A O 1
ATOM 1762 N N . GLU A 1 273 ? 58.743 121.920 42.481 1.00 46.12 273 GLU A N 1
ATOM 1763 C CA . GLU A 1 273 ? 58.861 120.526 42.872 1.00 46.37 273 GLU A CA 1
ATOM 1764 C C . GLU A 1 273 ? 59.422 119.693 41.734 1.00 46.61 273 GLU A C 1
ATOM 1765 O O . GLU A 1 273 ? 58.942 119.761 40.600 1.00 45.73 273 GLU A O 1
ATOM 1771 N N . ALA A 1 274 ? 60.449 118.912 42.050 1.00 45.93 274 ALA A N 1
ATOM 1772 C CA . ALA A 1 274 ? 61.080 118.030 41.080 1.00 43.67 274 ALA A CA 1
ATOM 1773 C C . ALA A 1 274 ? 60.151 116.878 40.683 1.00 44.87 274 ALA A C 1
ATOM 1774 O O . ALA A 1 274 ? 60.094 116.484 39.517 1.00 46.66 274 ALA A O 1
ATOM 1776 N N . ASP A 1 275 ? 59.423 116.344 41.661 1.00 44.25 275 ASP A N 1
ATOM 1777 C CA . ASP A 1 275 ? 58.508 115.238 41.423 1.00 44.07 275 ASP A CA 1
ATOM 1778 C C . ASP A 1 275 ? 57.226 115.402 42.237 1.00 48.41 275 ASP A C 1
ATOM 1779 O O . ASP A 1 275 ? 57.148 114.980 43.390 1.00 49.41 275 ASP A O 1
ATOM 1784 N N . PHE A 1 276 ? 56.224 116.023 41.622 1.00 47.67 276 PHE A N 1
ATOM 1785 C CA . PHE A 1 276 ? 54.908 116.178 42.227 1.00 40.71 276 PHE A CA 1
ATOM 1786 C C . PHE A 1 276 ? 54.222 114.811 42.299 1.00 38.90 276 PHE A C 1
ATOM 1787 O O . PHE A 1 276 ? 53.842 114.240 41.280 1.00 38.76 276 PHE A O 1
ATOM 1795 N N . ASN A 1 277 ? 54.074 114.278 43.504 1.00 35.55 277 ASN A N 1
ATOM 1796 C CA . ASN A 1 277 ? 53.563 112.922 43.654 1.00 34.56 277 ASN A CA 1
ATOM 1797 C C . ASN A 1 277 ? 52.520 112.763 44.771 1.00 34.60 277 ASN A C 1
ATOM 1798 O O . ASN A 1 277 ? 52.829 112.869 45.957 1.00 32.39 277 ASN A O 1
ATOM 1803 N N . HIS A 1 278 ? 51.283 112.492 44.374 1.00 29.90 278 HIS A N 1
ATOM 1804 C CA . HIS A 1 278 ? 50.229 112.159 45.325 1.00 29.56 278 HIS A CA 1
ATOM 1805 C C . HIS A 1 278 ? 49.467 110.949 44.800 1.00 29.42 278 HIS A C 1
ATOM 1806 O O . HIS A 1 278 ? 48.244 110.964 44.657 1.00 28.29 278 HIS A O 1
ATOM 1813 N N . GLN A 1 279 ? 50.227 109.893 44.518 1.00 27.12 279 GLN A N 1
ATOM 1814 C CA . GLN A 1 279 ? 49.716 108.770 43.758 1.00 29.62 279 GLN A CA 1
ATOM 1815 C C . GLN A 1 279 ? 48.998 107.734 44.609 1.00 31.70 279 GLN A C 1
ATOM 1816 O O . GLN A 1 279 ? 47.969 107.202 44.189 1.00 29.41 279 GLN A O 1
ATOM 1822 N N . PHE A 1 280 ? 49.533 107.445 45.793 1.00 30.98 280 PHE A N 1
ATOM 1823 C CA . PHE A 1 280 ? 49.006 106.345 46.603 1.00 31.29 280 PHE A CA 1
ATOM 1824 C C . PHE A 1 280 ? 48.819 106.688 48.081 1.00 30.99 280 PHE A C 1
ATOM 1825 O O . PHE A 1 280 ? 49.409 107.630 48.609 1.00 29.95 280 PHE A O 1
ATOM 1833 N N . TYR A 1 281 ? 47.971 105.904 48.731 1.00 32.36 281 TYR A N 1
ATOM 1834 C CA . TYR A 1 281 ? 47.901 105.851 50.180 1.00 33.38 281 TYR A CA 1
ATOM 1835 C C . TYR A 1 281 ? 49.016 104.928 50.651 1.00 35.54 281 TYR A C 1
ATOM 1836 O O . TYR A 1 281 ? 49.336 103.944 49.977 1.00 31.86 281 TYR A O 1
ATOM 1845 N N . LYS A 1 282 ? 49.592 105.212 51.812 1.00 30.01 282 LYS A N 1
ATOM 1846 C CA . LYS A 1 282 ? 50.500 104.248 52.421 1.00 31.67 282 LYS A CA 1
ATOM 1847 C C . LYS A 1 282 ? 49.715 103.237 53.257 1.00 33.30 282 LYS A C 1
ATOM 1848 O O . LYS A 1 282 ? 50.165 102.106 53.463 1.00 29.74 282 LYS A O 1
ATOM 1854 N N . GLN A 1 283 ? 48.527 103.655 53.702 1.00 32.14 283 GLN A N 1
ATOM 1855 C CA . GLN A 1 283 ? 47.727 102.926 54.688 1.00 30.36 283 GLN A CA 1
ATOM 1856 C C . GLN A 1 283 ? 46.389 103.650 54.845 1.00 31.83 283 GLN A C 1
ATOM 1857 O O . GLN A 1 283 ? 46.306 104.863 54.630 1.00 28.35 283 GLN A O 1
ATOM 1863 N N . GLY A 1 284 ? 45.345 102.914 55.220 1.00 29.03 284 GLY A N 1
ATOM 1864 C CA . GLY A 1 284 ? 44.045 103.522 55.459 1.00 30.73 284 GLY A CA 1
ATOM 1865 C C . GLY A 1 284 ? 43.640 104.482 54.350 1.00 33.08 284 GLY A C 1
ATOM 1866 O O . GLY A 1 284 ? 43.515 104.091 53.191 1.00 30.18 284 GLY A O 1
ATOM 1867 N N . ASN A 1 285 ? 43.433 105.744 54.699 1.00 33.64 285 ASN A N 1
ATOM 1868 C CA . ASN A 1 285 ? 43.131 106.766 53.702 1.00 42.24 285 ASN A CA 1
ATOM 1869 C C . ASN A 1 285 ? 44.148 107.894 53.788 1.00 37.46 285 ASN A C 1
ATOM 1870 O O . ASN A 1 285 ? 43.849 109.052 53.502 1.00 38.58 285 ASN A O 1
ATOM 1875 N N . GLU A 1 286 ? 45.359 107.543 54.197 1.00 34.12 286 GLU A N 1
ATOM 1876 C CA . GLU A 1 286 ? 46.431 108.522 54.301 1.00 35.28 286 GLU A CA 1
ATOM 1877 C C . GLU A 1 286 ? 47.432 108.411 53.140 1.00 31.03 286 GLU A C 1
ATOM 1878 O O . GLU A 1 286 ? 48.015 107.350 52.891 1.00 29.49 286 GLU A O 1
ATOM 1884 N N . LEU A 1 287 ? 47.608 109.517 52.425 1.00 25.55 287 LEU A N 1
ATOM 1885 C CA . LEU A 1 287 ? 48.576 109.595 51.344 1.00 29.37 287 LEU A CA 1
ATOM 1886 C C . LEU A 1 287 ? 49.990 109.309 51.821 1.00 35.73 287 LEU A C 1
ATOM 1887 O O . LEU A 1 287 ? 50.348 109.614 52.958 1.00 35.69 287 LEU A O 1
ATOM 1892 N N . GLU A 1 288 ? 50.795 108.737 50.933 1.00 38.67 288 GLU A N 1
ATOM 1893 C CA . GLU A 1 288 ? 52.221 108.614 51.180 1.00 38.16 288 GLU A CA 1
ATOM 1894 C C . GLU A 1 288 ? 52.807 110.000 51.349 1.00 37.34 288 GLU A C 1
ATOM 1895 O O . GLU A 1 288 ? 53.615 110.244 52.250 1.00 36.64 288 GLU A O 1
ATOM 1901 N N . ASN A 1 289 ? 52.405 110.901 50.462 1.00 34.54 289 ASN A N 1
ATOM 1902 C CA . ASN A 1 289 ? 52.853 112.280 50.522 1.00 34.55 289 ASN A CA 1
ATOM 1903 C C . ASN A 1 289 ? 51.654 113.175 50.759 1.00 36.70 289 ASN A C 1
ATOM 1904 O O . ASN A 1 289 ? 50.866 113.404 49.845 1.00 34.44 289 ASN A O 1
ATOM 1909 N N . PRO A 1 290 ? 51.506 113.678 51.995 1.00 36.11 290 PRO A N 1
ATOM 1910 C CA . PRO A 1 290 ? 50.382 114.561 52.312 1.00 33.60 290 PRO A CA 1
ATOM 1911 C C . PRO A 1 290 ? 50.553 115.911 51.622 1.00 35.50 290 PRO A C 1
ATOM 1912 O O . PRO A 1 290 ? 51.655 116.265 51.200 1.00 35.86 290 PRO A O 1
ATOM 1916 N N . PHE A 1 291 ? 49.453 116.639 51.496 1.00 33.05 291 PHE A N 1
ATOM 1917 C CA . PHE A 1 291 ? 49.467 117.992 50.976 1.00 34.18 291 PHE A CA 1
ATOM 1918 C C . PHE A 1 291 ? 49.926 118.973 52.055 1.00 34.65 291 PHE A C 1
ATOM 1919 O O . PHE A 1 291 ? 49.850 118.671 53.244 1.00 37.95 291 PHE A O 1
ATOM 1927 N N . PRO A 1 292 ? 50.411 120.150 51.644 1.00 33.92 292 PRO A N 1
ATOM 1928 C CA . PRO A 1 292 ? 50.870 121.153 52.621 1.00 38.65 292 PRO A CA 1
ATOM 1929 C C . PRO A 1 292 ? 49.732 121.600 53.542 1.00 41.36 292 PRO A C 1
ATOM 1930 O O . PRO A 1 292 ? 48.564 121.587 53.134 1.00 37.51 292 PRO A O 1
ATOM 1934 N N . GLU A 1 293 ? 50.055 121.976 54.774 1.00 47.69 293 GLU A N 1
ATOM 1935 C CA . GLU A 1 293 ? 49.008 122.334 55.730 1.00 53.19 293 GLU A CA 1
ATOM 1936 C C . GLU A 1 293 ? 48.141 123.487 55.227 1.00 47.65 293 GLU A C 1
ATOM 1937 O O . GLU A 1 293 ? 46.961 123.567 55.558 1.00 49.76 293 GLU A O 1
ATOM 1943 N N . GLU A 1 294 ? 48.723 124.358 54.410 1.00 41.20 294 GLU A N 1
ATOM 1944 C CA . GLU A 1 294 ? 47.975 125.440 53.776 1.00 45.52 294 GLU A CA 1
ATOM 1945 C C . GLU A 1 294 ? 46.730 124.955 53.015 1.00 50.68 294 GLU A C 1
ATOM 1946 O O . GLU A 1 294 ? 45.745 125.687 52.905 1.00 55.41 294 GLU A O 1
ATOM 1952 N N . VAL A 1 295 ? 46.762 123.733 52.488 1.00 45.75 295 VAL A N 1
ATOM 1953 C CA . VAL A 1 295 ? 45.653 123.262 51.655 1.00 46.07 295 VAL A CA 1
ATOM 1954 C C . VAL A 1 295 ? 45.124 121.863 51.979 1.00 49.19 295 VAL A C 1
ATOM 1955 O O . VAL A 1 295 ? 44.203 121.379 51.313 1.00 50.21 295 VAL A O 1
ATOM 1959 N N . ALA A 1 296 ? 45.693 121.211 52.989 1.00 48.10 296 ALA A N 1
ATOM 1960 C CA . ALA A 1 296 ? 45.295 119.838 53.306 1.00 47.22 296 ALA A CA 1
ATOM 1961 C C . ALA A 1 296 ? 43.785 119.724 53.544 1.00 53.19 296 ALA A C 1
ATOM 1962 O O . ALA A 1 296 ? 43.151 118.731 53.153 1.00 49.53 296 ALA A O 1
ATOM 1964 N N . GLY A 1 297 ? 43.217 120.745 54.186 1.00 51.63 297 GLY A N 1
ATOM 1965 C CA . GLY A 1 297 ? 41.791 120.787 54.443 1.00 44.85 297 GLY A CA 1
ATOM 1966 C C . GLY A 1 297 ? 41.007 120.896 53.151 1.00 41.08 297 GLY A C 1
ATOM 1967 O O . GLY A 1 297 ? 39.993 120.220 52.976 1.00 40.54 297 GLY A O 1
ATOM 1968 N N . ALA A 1 298 ? 41.485 121.741 52.239 1.00 34.94 298 ALA A N 1
ATOM 1969 C CA . ALA A 1 298 ? 40.839 121.912 50.938 1.00 31.73 298 ALA A CA 1
ATOM 1970 C C . ALA A 1 298 ? 40.822 120.608 50.128 1.00 31.62 298 ALA A C 1
ATOM 1971 O O . ALA A 1 298 ? 39.906 120.356 49.358 1.00 28.64 298 ALA A O 1
ATOM 1973 N N . TYR A 1 299 ? 41.838 119.778 50.311 1.00 35.57 299 TYR A N 1
ATOM 1974 C CA . TYR A 1 299 ? 41.871 118.489 49.642 1.00 40.52 299 TYR A CA 1
ATOM 1975 C C . TYR A 1 299 ? 40.676 117.675 50.106 1.00 44.32 299 TYR A C 1
ATOM 1976 O O . TYR A 1 299 ? 39.964 117.063 49.302 1.00 38.90 299 TYR A O 1
ATOM 1985 N N . LYS A 1 300 ? 40.455 117.699 51.415 1.00 49.15 300 LYS A N 1
ATOM 1986 C CA . LYS A 1 300 ? 39.414 116.899 52.048 1.00 52.04 300 LYS A CA 1
ATOM 1987 C C . LYS A 1 300 ? 38.004 117.378 51.729 1.00 46.95 300 LYS A C 1
ATOM 1988 O O . LYS A 1 300 ? 37.071 116.577 51.682 1.00 41.10 300 LYS A O 1
ATOM 1994 N N . ASN A 1 301 ? 37.847 118.677 51.494 1.00 46.25 301 ASN A N 1
ATOM 1995 C CA . ASN A 1 301 ? 36.534 119.220 51.151 1.00 42.37 301 ASN A CA 1
ATOM 1996 C C . ASN A 1 301 ? 36.355 119.537 49.661 1.00 35.78 301 ASN A C 1
ATOM 1997 O O . ASN A 1 301 ? 35.381 120.180 49.268 1.00 32.08 301 ASN A O 1
ATOM 2002 N N . ASN A 1 302 ? 37.308 119.098 48.843 1.00 36.45 302 ASN A N 1
ATOM 2003 C CA . ASN A 1 302 ? 37.211 119.214 47.377 1.00 38.22 302 ASN A CA 1
ATOM 2004 C C . ASN A 1 302 ? 37.218 120.635 46.805 1.00 36.45 302 ASN A C 1
ATOM 2005 O O . ASN A 1 302 ? 36.781 120.855 45.675 1.00 32.37 302 ASN A O 1
ATOM 2010 N N . THR A 1 303 ? 37.722 121.594 47.576 1.00 34.73 303 THR A N 1
ATOM 2011 C CA . THR A 1 303 ? 37.830 122.970 47.098 1.00 35.11 303 THR A CA 1
ATOM 2012 C C . THR A 1 303 ? 39.227 123.227 46.539 1.00 36.45 303 THR A C 1
ATOM 2013 O O . THR A 1 303 ? 39.499 124.275 45.958 1.00 39.76 303 THR A O 1
ATOM 2017 N N . LEU A 1 304 ? 40.114 122.258 46.730 1.00 33.97 304 LEU A N 1
ATOM 2018 C CA . LEU A 1 304 ? 41.485 122.356 46.245 1.00 34.73 304 LEU A CA 1
ATOM 2019 C C . LEU A 1 304 ? 41.567 122.197 44.733 1.00 34.53 304 LEU A C 1
ATOM 2020 O O . LEU A 1 304 ? 40.888 121.351 44.139 1.00 35.39 304 LEU A O 1
ATOM 2025 N N . ARG A 1 305 ? 42.389 123.025 44.107 1.00 36.48 305 ARG A N 1
ATOM 2026 C CA . ARG A 1 305 ? 42.836 122.745 42.749 1.00 39.78 305 ARG A CA 1
ATOM 2027 C C . ARG A 1 305 ? 44.291 123.157 42.622 1.00 39.42 305 ARG A C 1
ATOM 2028 O O . ARG A 1 305 ? 44.770 124.002 43.380 1.00 41.88 305 ARG A O 1
ATOM 2036 N N . ILE A 1 306 ? 44.987 122.547 41.671 1.00 38.10 306 ILE A N 1
ATOM 2037 C CA . ILE A 1 306 ? 46.427 122.702 41.544 1.00 39.53 306 ILE A CA 1
ATOM 2038 C C . ILE A 1 306 ? 46.798 122.985 40.096 1.00 39.83 306 ILE A C 1
ATOM 2039 O O . ILE A 1 306 ? 46.068 122.608 39.184 1.00 40.89 306 ILE A O 1
ATOM 2044 N N . GLU A 1 307 ? 47.915 123.678 39.892 1.00 37.92 307 GLU A N 1
ATOM 2045 C CA . GLU A 1 307 ? 48.458 123.887 38.557 1.00 37.19 307 GLU A CA 1
ATOM 2046 C C . GLU A 1 307 ? 49.938 123.544 38.540 1.00 34.45 307 GLU A C 1
ATOM 2047 O O . GLU A 1 307 ? 50.673 123.890 39.465 1.00 37.65 307 GLU A O 1
ATOM 2053 N N . LEU A 1 308 ? 50.369 122.835 37.505 1.00 31.28 308 LEU A N 1
ATOM 2054 C CA . LEU A 1 308 ? 51.788 122.600 37.294 1.00 39.89 308 LEU A CA 1
ATOM 2055 C C . LEU A 1 308 ? 52.176 123.409 36.067 1.00 43.58 308 LEU A C 1
ATOM 2056 O O . LEU A 1 308 ? 51.422 123.473 35.102 1.00 48.43 308 LEU A O 1
ATOM 2061 N N . GLU A 1 309 ? 53.337 124.047 36.111 1.00 43.62 309 GLU A N 1
ATOM 2062 C CA . GLU A 1 309 ? 53.786 124.842 34.981 1.00 46.56 309 GLU A CA 1
ATOM 2063 C C . GLU A 1 309 ? 55.300 124.875 34.903 1.00 46.69 309 GLU A C 1
ATOM 2064 O O . GLU A 1 309 ? 55.983 125.125 35.897 1.00 45.54 309 GLU A O 1
ATOM 2070 N N . GLY A 1 310 ? 55.817 124.616 33.707 1.00 46.37 310 GLY A N 1
ATOM 2071 C CA . GLY A 1 310 ? 57.241 124.677 33.462 1.00 43.81 310 GLY A CA 1
ATOM 2072 C C . GLY A 1 310 ? 57.554 124.174 32.071 1.00 48.23 310 GLY A C 1
ATOM 2073 O O . GLY A 1 310 ? 56.727 124.270 31.163 1.00 50.46 310 GLY A O 1
ATOM 2074 N N . SER A 1 311 ? 58.754 123.631 31.910 1.00 49.98 311 SER A N 1
ATOM 2075 C CA . SER A 1 311 ? 59.200 123.113 30.627 1.00 51.72 311 SER A CA 1
ATOM 2076 C C . SER A 1 311 ? 59.934 121.793 30.813 1.00 46.67 311 SER A C 1
ATOM 2077 O O . SER A 1 311 ? 60.609 121.589 31.824 1.00 41.92 311 SER A O 1
ATOM 2080 N N . ILE A 1 312 ? 59.794 120.903 29.835 1.00 42.04 312 ILE A N 1
ATOM 2081 C CA . ILE A 1 312 ? 60.538 119.652 29.831 1.00 42.47 312 ILE A CA 1
ATOM 2082 C C . ILE A 1 312 ? 61.538 119.633 28.681 1.00 44.94 312 ILE A C 1
ATOM 2083 O O . ILE A 1 312 ? 61.315 120.245 27.636 1.00 45.36 312 ILE A O 1
ATOM 2088 N N . GLU A 1 313 ? 62.639 118.922 28.879 1.00 46.22 313 GLU A N 1
ATOM 2089 C CA . GLU A 1 313 ? 63.668 118.828 27.861 1.00 47.88 313 GLU A CA 1
ATOM 2090 C C . GLU A 1 313 ? 64.178 117.398 27.766 1.00 47.72 313 GLU A C 1
ATOM 2091 O O . GLU A 1 313 ? 64.671 116.840 28.747 1.00 46.32 313 GLU A O 1
ATOM 2097 N N . ALA A 1 314 ? 64.052 116.804 26.584 1.00 45.68 314 ALA A N 1
ATOM 2098 C CA . ALA A 1 314 ? 64.596 115.474 26.345 1.00 45.14 314 ALA A CA 1
ATOM 2099 C C . ALA A 1 314 ? 66.124 115.491 26.388 1.00 50.08 314 ALA A C 1
ATOM 2100 O O . ALA A 1 314 ? 66.766 116.460 25.970 1.00 46.99 314 ALA A O 1
ATOM 2102 N N . GLN A 1 315 ? 66.700 114.416 26.907 1.00 54.82 315 GLN A N 1
ATOM 2103 C CA . GLN A 1 315 ? 68.141 114.236 26.874 1.00 56.95 315 GLN A CA 1
ATOM 2104 C C . GLN A 1 315 ? 68.483 113.398 25.653 1.00 58.78 315 GLN A C 1
ATOM 2105 O O . GLN A 1 315 ? 69.603 113.445 25.148 1.00 61.96 315 GLN A O 1
ATOM 2111 N N . ALA A 1 316 ? 67.500 112.637 25.176 1.00 54.11 316 ALA A N 1
ATOM 2112 C CA . ALA A 1 316 ? 67.682 111.795 24.000 1.00 52.59 316 ALA A CA 1
ATOM 2113 C C . ALA A 1 316 ? 66.563 112.000 22.978 1.00 51.62 316 ALA A C 1
ATOM 2114 O O . ALA A 1 316 ? 65.401 112.176 23.343 1.00 54.58 316 ALA A O 1
ATOM 2116 N N . THR A 1 317 ? 66.928 111.978 21.700 1.00 45.70 317 THR A N 1
ATOM 2117 C CA . THR A 1 317 ? 65.979 112.144 20.603 1.00 44.59 317 THR A CA 1
ATOM 2118 C C . THR A 1 317 ? 65.244 110.839 20.291 1.00 48.17 317 THR A C 1
ATOM 2119 O O . THR A 1 317 ? 65.841 109.759 20.298 1.00 50.37 317 THR A O 1
ATOM 2123 N N . GLY A 1 318 ? 63.951 110.940 20.008 1.00 49.23 318 GLY A N 1
ATOM 2124 C CA . GLY A 1 318 ? 63.160 109.770 19.670 1.00 48.54 318 GLY A CA 1
ATOM 2125 C C . GLY A 1 318 ? 61.740 109.863 20.195 1.00 49.77 318 GLY A C 1
ATOM 2126 O O . GLY A 1 318 ? 61.264 110.952 20.526 1.00 47.26 318 GLY A O 1
ATOM 2127 N N . LYS A 1 319 ? 61.061 108.720 20.272 1.00 47.76 319 LYS A N 1
ATOM 2128 C CA . LYS A 1 319 ? 59.671 108.688 20.718 1.00 45.97 319 LYS A CA 1
ATOM 2129 C C . LYS A 1 319 ? 59.574 108.464 22.229 1.00 40.99 319 LYS A C 1
ATOM 2130 O O . LYS A 1 319 ? 59.907 107.391 22.732 1.00 38.15 319 LYS A O 1
ATOM 2136 N N . HIS A 1 320 ? 59.135 109.492 22.950 1.00 34.40 320 HIS A N 1
ATOM 2137 C CA . HIS A 1 320 ? 58.993 109.397 24.396 1.00 38.81 320 HIS A CA 1
ATOM 2138 C C . HIS A 1 320 ? 57.555 109.015 24.742 1.00 41.24 320 HIS A C 1
ATOM 2139 O O . HIS A 1 320 ? 56.623 109.345 24.001 1.00 42.63 320 HIS A O 1
ATOM 2146 N N . GLN A 1 321 ? 57.378 108.312 25.857 1.00 35.71 321 GLN A N 1
ATOM 2147 C CA . GLN A 1 321 ? 56.039 108.042 26.368 1.00 35.98 321 GLN A CA 1
ATOM 2148 C C . GLN A 1 321 ? 55.757 108.886 27.616 1.00 36.85 321 GLN A C 1
ATOM 2149 O O . GLN A 1 321 ? 56.626 109.058 28.473 1.00 37.10 321 GLN A O 1
ATOM 2155 N N . PHE A 1 322 ? 54.544 109.424 27.696 1.00 35.55 322 PHE A N 1
ATOM 2156 C CA . PHE A 1 322 ? 54.104 110.164 28.873 1.00 30.20 322 PHE A CA 1
ATOM 2157 C C . PHE A 1 322 ? 52.849 109.493 29.441 1.00 29.95 322 PHE A C 1
ATOM 2158 O O . PHE A 1 322 ? 52.001 109.016 28.693 1.00 29.16 322 PHE A O 1
ATOM 2166 N N . LYS A 1 323 ? 52.751 109.430 30.764 1.00 29.01 323 LYS A N 1
ATOM 2167 C CA . LYS A 1 323 ? 51.592 108.824 31.404 1.00 31.75 323 LYS A CA 1
ATOM 2168 C C . LYS A 1 323 ? 51.119 109.704 32.560 1.00 31.15 323 LYS A C 1
ATOM 2169 O O . LYS A 1 323 ? 51.847 109.933 33.526 1.00 31.81 323 LYS A O 1
ATOM 2175 N N . MET A 1 324 ? 49.904 110.223 32.438 1.00 24.65 324 MET A N 1
ATOM 2176 C CA . MET A 1 324 ? 49.323 111.015 33.508 1.00 26.43 324 MET A CA 1
ATOM 2177 C C . MET A 1 324 ? 48.361 110.155 34.312 1.00 27.47 324 MET A C 1
ATOM 2178 O O . MET A 1 324 ? 47.250 109.874 33.870 1.00 30.86 324 MET A O 1
ATOM 2183 N N . TYR A 1 325 ? 48.808 109.719 35.486 1.00 27.33 325 TYR A N 1
ATOM 2184 C CA . TYR A 1 325 ? 47.977 108.926 36.379 1.00 25.28 325 TYR A CA 1
ATOM 2185 C C . TYR A 1 325 ? 47.152 109.896 37.196 1.00 28.14 325 TYR A C 1
ATOM 2186 O O . TYR A 1 325 ? 47.705 110.779 37.850 1.00 27.18 325 TYR A O 1
ATOM 2195 N N . ASN A 1 326 ? 45.833 109.755 37.154 1.00 26.91 326 ASN A N 1
ATOM 2196 C CA . ASN A 1 326 ? 44.987 110.632 37.951 1.00 27.05 326 ASN A CA 1
ATOM 2197 C C . ASN A 1 326 ? 43.544 110.171 38.133 1.00 29.17 326 ASN A C 1
ATOM 2198 O O . ASN A 1 326 ? 42.991 109.421 37.316 1.00 28.76 326 ASN A O 1
ATOM 2203 N N . SER A 1 327 ? 42.957 110.631 39.232 1.00 25.27 327 SER A N 1
ATOM 2204 C CA . SER A 1 327 ? 41.515 110.774 39.338 1.00 27.64 327 SER A CA 1
ATOM 2205 C C . SER A 1 327 ? 41.217 112.263 39.585 1.00 25.57 327 SER A C 1
ATO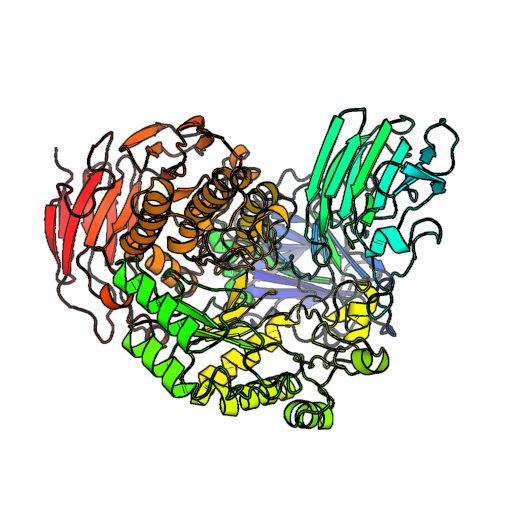M 2206 O O . SER A 1 327 ? 42.138 113.099 39.600 1.00 18.27 327 SER A O 1
ATOM 2209 N N . GLY A 1 328 ? 39.944 112.600 39.752 1.00 24.12 328 GLY A N 1
ATOM 2210 C CA . GLY A 1 328 ? 39.543 113.993 39.749 1.00 28.95 328 GLY A CA 1
ATOM 2211 C C . GLY A 1 328 ? 39.637 114.523 38.328 1.00 34.03 328 GLY A C 1
ATOM 2212 O O . GLY A 1 328 ? 39.716 113.736 37.382 1.00 28.17 328 GLY A O 1
ATOM 2213 N N . TYR A 1 329 ? 39.630 115.848 38.175 1.00 30.60 329 TYR A N 1
ATOM 2214 C CA . TYR A 1 329 ? 39.688 116.469 36.859 1.00 23.89 329 TYR A CA 1
ATOM 2215 C C . TYR A 1 329 ? 41.118 116.867 36.515 1.00 30.00 329 TYR A C 1
ATOM 2216 O O . TYR A 1 329 ? 41.729 117.665 37.221 1.00 32.38 329 TYR A O 1
ATOM 2225 N N . ALA A 1 330 ? 41.647 116.314 35.425 1.00 28.14 330 ALA A N 1
ATOM 2226 C CA . ALA A 1 330 ? 42.999 116.640 34.995 1.00 30.36 330 ALA A CA 1
ATOM 2227 C C . ALA A 1 330 ? 43.045 117.030 33.528 1.00 30.81 330 ALA A C 1
ATOM 2228 O O . ALA A 1 330 ? 42.404 116.413 32.683 1.00 27.56 330 ALA A O 1
ATOM 2230 N N . GLN A 1 331 ? 43.827 118.056 33.236 1.00 32.62 331 GLN A N 1
ATOM 2231 C CA . GLN A 1 331 ? 44.075 118.459 31.869 1.00 35.57 331 GLN A CA 1
ATOM 2232 C C . GLN A 1 331 ? 45.576 118.713 31.711 1.00 34.79 331 GLN A C 1
ATOM 2233 O O . GLN A 1 331 ? 46.192 119.376 32.544 1.00 36.30 331 GLN A O 1
ATOM 2239 N N . LEU A 1 332 ? 46.168 118.161 30.657 1.00 38.61 332 LEU A N 1
ATOM 2240 C CA . LEU A 1 332 ? 47.587 118.364 30.390 1.00 38.42 332 LEU A CA 1
ATOM 2241 C C . LEU A 1 332 ? 47.792 119.004 29.023 1.00 35.60 332 LEU A C 1
ATOM 2242 O O . LEU A 1 332 ? 47.204 118.577 28.033 1.00 36.11 332 LEU A O 1
ATOM 2247 N N . SER A 1 333 ? 48.639 120.024 28.979 1.00 36.30 333 SER A N 1
ATOM 2248 C CA . SER A 1 333 ? 48.983 120.693 27.729 1.00 36.87 333 SER A CA 1
ATOM 2249 C C . SER A 1 333 ? 50.481 120.654 27.467 1.00 38.00 333 SER A C 1
ATOM 2250 O O . SER A 1 333 ? 51.296 120.797 28.385 1.00 36.30 333 SER A O 1
ATOM 2253 N N . LEU A 1 334 ? 50.831 120.472 26.199 1.00 38.92 334 LEU A N 1
ATOM 2254 C CA . LEU A 1 334 ? 52.213 120.515 25.753 1.00 42.04 334 LEU A CA 1
ATOM 2255 C C . LEU A 1 334 ? 52.301 121.482 24.577 1.00 43.70 334 LEU A C 1
ATOM 2256 O O . LEU A 1 334 ? 51.458 121.446 23.678 1.00 43.62 334 LEU A O 1
ATOM 2261 N N . ASP A 1 335 ? 53.303 122.357 24.594 1.00 49.33 335 ASP A N 1
ATOM 2262 C CA . ASP A 1 335 ? 53.487 123.355 23.532 1.00 52.95 335 ASP A CA 1
ATOM 2263 C C . ASP A 1 335 ? 52.219 124.181 23.292 1.00 53.11 335 ASP A C 1
ATOM 2264 O O . ASP A 1 335 ? 51.906 124.541 22.158 1.00 53.41 335 ASP A O 1
ATOM 2269 N N . GLY A 1 336 ? 51.489 124.467 24.364 1.00 49.89 336 GLY A N 1
ATOM 2270 C CA . GLY A 1 336 ? 50.292 125.281 24.275 1.00 51.27 336 GLY A CA 1
ATOM 2271 C C . GLY A 1 336 ? 49.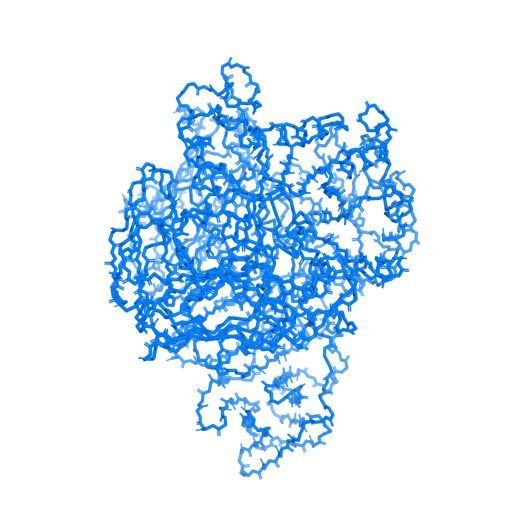046 124.564 23.779 1.00 52.80 336 GLY A C 1
ATOM 2272 O O . GLY A 1 336 ? 48.015 125.195 23.565 1.00 54.55 336 GLY A O 1
ATOM 2273 N N . GLU A 1 337 ? 49.127 123.252 23.592 1.00 50.40 337 GLU A N 1
ATOM 2274 C CA . GLU A 1 337 ? 47.968 122.503 23.118 1.00 53.27 337 GLU A CA 1
ATOM 2275 C C . GLU A 1 337 ? 47.560 121.416 24.109 1.00 48.75 337 GLU A C 1
ATOM 2276 O O . GLU A 1 337 ? 48.402 120.696 24.646 1.00 47.67 337 GLU A O 1
ATOM 2282 N N . VAL A 1 338 ? 46.261 121.302 24.355 1.00 43.87 338 VAL A N 1
ATOM 2283 C CA . VAL A 1 338 ? 45.764 120.278 25.260 1.00 43.09 338 VAL A CA 1
ATOM 2284 C C . VAL A 1 338 ? 45.982 118.897 24.653 1.00 44.69 338 VAL A C 1
ATOM 2285 O O . VAL A 1 338 ? 45.615 118.644 23.502 1.00 45.19 338 VAL A O 1
ATOM 2289 N N . VAL A 1 339 ? 46.592 118.013 25.430 1.00 38.02 339 VAL A N 1
ATOM 2290 C CA . VAL A 1 339 ? 46.884 116.670 24.966 1.00 35.60 339 VAL A CA 1
ATOM 2291 C C . VAL A 1 339 ? 45.985 115.633 25.650 1.00 35.46 339 VAL A C 1
ATOM 2292 O O . VAL A 1 339 ? 45.574 114.658 25.035 1.00 41.08 339 VAL A O 1
ATOM 2296 N N . LEU A 1 340 ? 45.691 115.855 26.924 1.00 32.68 340 LEU A N 1
ATOM 2297 C CA . LEU A 1 340 ? 44.854 114.945 27.699 1.00 34.52 340 LEU A CA 1
ATOM 2298 C C . LEU A 1 340 ? 43.851 115.728 28.510 1.00 36.63 340 LEU A C 1
ATOM 2299 O O . LEU A 1 340 ? 44.188 116.733 29.129 1.00 38.06 340 LEU A O 1
ATOM 2304 N N . ASP A 1 341 ? 42.615 115.257 28.503 1.00 40.73 341 ASP A N 1
ATOM 2305 C CA . ASP A 1 341 ? 41.568 115.839 29.318 1.00 41.12 341 ASP A CA 1
ATOM 2306 C C . ASP A 1 341 ? 40.758 114.679 29.888 1.00 39.64 341 ASP A C 1
ATOM 2307 O O . ASP A 1 341 ? 39.995 114.045 29.160 1.00 39.71 341 ASP A O 1
ATOM 2312 N N . ARG A 1 342 ? 40.941 114.383 31.177 1.00 33.56 342 ARG A N 1
ATOM 2313 C CA . ARG A 1 342 ? 40.308 113.210 31.793 1.00 28.88 342 ARG A CA 1
ATOM 2314 C C . ARG A 1 342 ? 39.682 113.463 33.167 1.00 29.39 342 ARG A C 1
ATOM 2315 O O . ARG A 1 342 ? 40.152 114.293 33.940 1.00 32.81 342 ARG A O 1
ATOM 2323 N N . TRP A 1 343 ? 38.620 112.720 33.460 1.00 29.32 343 TRP A N 1
ATOM 2324 C CA . TRP A 1 343 ? 38.080 112.634 34.812 1.00 29.41 343 TRP A CA 1
ATOM 2325 C C . TRP A 1 343 ? 37.867 111.175 35.211 1.00 25.55 343 TRP A C 1
ATOM 2326 O O . TRP A 1 343 ? 37.382 110.374 34.419 1.00 27.84 343 TRP A O 1
ATOM 2337 N N . ARG A 1 344 ? 38.224 110.833 36.441 1.00 22.96 344 ARG A N 1
ATOM 2338 C CA . ARG A 1 344 ? 37.745 109.592 37.034 1.00 20.94 344 ARG A CA 1
ATOM 2339 C C . ARG A 1 344 ? 37.335 109.903 38.459 1.00 24.10 344 ARG A C 1
ATOM 2340 O O . ARG A 1 344 ? 37.858 110.850 39.066 1.00 21.23 344 ARG A O 1
ATOM 2348 N N . MET A 1 345 ? 36.397 109.123 38.998 1.00 20.57 345 MET A N 1
ATOM 2349 C CA . MET A 1 345 ? 36.040 109.287 40.400 1.00 21.71 345 MET A CA 1
ATOM 2350 C C . MET A 1 345 ? 37.319 109.129 41.240 1.00 23.24 345 MET A C 1
ATOM 2351 O O . MET A 1 345 ? 38.266 108.450 40.819 1.00 22.11 345 MET A O 1
ATOM 2356 N N . ASN A 1 346 ? 37.359 109.763 42.407 1.00 21.35 346 ASN A N 1
ATOM 2357 C CA . ASN A 1 346 ? 38.606 109.847 43.174 1.00 23.50 346 ASN A CA 1
ATOM 2358 C C . ASN A 1 346 ? 39.265 108.500 43.459 1.00 24.77 346 ASN A C 1
ATOM 2359 O O . ASN A 1 346 ? 40.479 108.358 43.320 1.00 25.65 346 ASN A O 1
ATOM 2364 N N . TRP A 1 347 ? 38.462 107.514 43.850 1.00 20.72 347 TRP A N 1
ATOM 2365 C CA . TRP A 1 347 ? 39.000 106.242 44.316 1.00 23.55 347 TRP A CA 1
ATOM 2366 C C . TRP A 1 347 ? 39.431 105.258 43.214 1.00 29.32 347 TRP A C 1
ATOM 2367 O O . TRP A 1 347 ? 39.944 104.180 43.516 1.00 30.06 347 TRP A O 1
ATOM 2378 N N . ASN A 1 348 ? 39.233 105.611 41.945 1.00 28.43 348 ASN A N 1
ATOM 2379 C CA . ASN A 1 348 ? 39.675 104.714 40.876 1.00 26.25 348 ASN A CA 1
ATOM 2380 C C . ASN A 1 348 ? 40.429 105.400 39.746 1.00 25.34 348 ASN A C 1
ATOM 2381 O O . ASN A 1 348 ? 39.972 105.393 38.602 1.00 21.81 348 ASN A O 1
ATOM 2386 N N . PRO A 1 349 ? 41.597 105.979 40.065 1.00 26.72 349 PRO A N 1
ATOM 2387 C CA . PRO A 1 349 ? 42.471 106.639 39.083 1.00 26.82 349 PRO A CA 1
ATOM 2388 C C . PRO A 1 349 ? 43.121 105.640 38.137 1.00 27.73 349 PRO A C 1
ATOM 2389 O O . PRO A 1 349 ? 43.182 104.449 38.436 1.00 29.68 349 PRO A O 1
ATOM 2393 N N . TRP A 1 350 ? 43.620 106.123 37.008 1.00 25.40 350 TRP A N 1
ATOM 2394 C CA . TRP A 1 350 ? 44.417 105.272 36.133 1.00 26.73 350 TRP A CA 1
ATOM 2395 C C . TRP A 1 350 ? 45.313 106.118 35.225 1.00 27.55 350 TRP A C 1
ATOM 2396 O O . TRP A 1 350 ? 45.253 107.346 35.266 1.00 30.15 350 TRP A O 1
ATOM 2407 N N . TYR A 1 351 ? 46.152 105.455 34.431 1.00 26.09 351 TYR A N 1
ATOM 2408 C CA . TYR A 1 351 ? 47.113 106.134 33.572 1.00 26.88 351 TYR A CA 1
ATOM 2409 C C . TYR A 1 351 ? 46.467 106.569 32.261 1.00 29.37 351 TYR A C 1
ATOM 2410 O O . TYR A 1 351 ? 45.757 105.789 31.617 1.00 25.44 351 TYR A O 1
ATOM 2419 N N . HIS A 1 352 ? 46.720 107.816 31.875 1.00 27.49 352 HIS A N 1
ATOM 2420 C CA . HIS A 1 352 ? 46.258 108.335 30.597 1.00 28.95 352 HIS A CA 1
ATOM 2421 C C . HIS A 1 352 ? 47.481 108.740 29.791 1.00 31.60 352 HIS A C 1
ATOM 2422 O O . HIS A 1 352 ? 48.227 109.640 30.182 1.00 32.43 352 HIS A O 1
ATOM 2429 N N . ASN A 1 353 ? 47.695 108.048 28.676 1.00 31.66 353 ASN A N 1
ATOM 2430 C CA . ASN A 1 353 ? 48.985 108.081 27.988 1.00 28.98 353 ASN A CA 1
ATOM 2431 C C . ASN A 1 353 ? 48.975 108.762 26.620 1.00 35.27 353 ASN A C 1
ATOM 2432 O O . ASN A 1 353 ? 47.948 108.832 25.939 1.00 35.27 353 ASN A O 1
ATOM 2437 N N . PHE A 1 354 ? 50.145 109.250 26.225 1.00 38.65 354 PHE A N 1
ATOM 2438 C CA . PHE A 1 354 ? 50.401 109.663 24.853 1.00 34.60 354 PHE A CA 1
ATOM 2439 C C . PHE A 1 354 ? 51.886 109.487 24.560 1.00 37.04 354 PHE A C 1
ATOM 2440 O O . PHE A 1 354 ? 52.712 109.460 25.471 1.00 41.59 354 PHE A O 1
ATOM 2448 N N . TYR A 1 355 ? 52.218 109.321 23.289 1.00 36.94 355 TYR A N 1
ATOM 2449 C CA . TYR A 1 355 ? 53.612 109.240 22.881 1.00 38.33 355 TYR A CA 1
ATOM 2450 C C . TYR A 1 355 ? 53.923 110.506 22.102 1.00 38.01 355 TYR A C 1
ATOM 2451 O O . TYR A 1 355 ? 53.046 111.072 21.437 1.00 32.42 355 TYR A O 1
ATOM 2460 N N . ARG A 1 356 ? 55.161 110.972 22.200 1.00 37.49 356 ARG A N 1
ATOM 2461 C CA . ARG A 1 356 ? 55.552 112.148 21.441 1.00 41.34 356 ARG A CA 1
ATOM 2462 C C . ARG A 1 356 ? 57.020 112.115 21.016 1.00 43.60 356 ARG A C 1
ATOM 2463 O O . ARG A 1 356 ? 57.901 111.739 21.794 1.00 43.00 356 ARG A O 1
ATOM 2471 N N . GLU A 1 357 ? 57.266 112.491 19.764 1.00 44.85 357 GLU A N 1
ATOM 2472 C CA . GLU A 1 357 ? 58.626 112.656 19.259 1.00 47.17 357 GLU A CA 1
ATOM 2473 C C . GLU A 1 357 ? 59.274 113.900 19.859 1.00 44.97 357 GLU A C 1
ATOM 2474 O O . GLU A 1 357 ? 58.717 114.997 19.780 1.00 44.76 357 GLU A O 1
ATOM 2480 N N . LEU A 1 358 ? 60.442 113.715 20.471 1.00 42.08 358 LEU A N 1
ATOM 2481 C CA . LEU A 1 358 ? 61.192 114.813 21.068 1.00 41.62 358 LEU A CA 1
ATOM 2482 C C . LEU A 1 358 ? 62.651 114.791 20.614 1.00 46.75 358 LEU A C 1
ATOM 2483 O O . LEU A 1 358 ? 63.256 113.722 20.472 1.00 46.93 358 LEU A O 1
ATOM 2488 N N . ASN A 1 359 ? 63.203 115.981 20.382 1.00 46.72 359 ASN A N 1
ATOM 2489 C CA . ASN A 1 359 ? 64.617 116.137 20.064 1.00 49.79 359 ASN A CA 1
ATOM 2490 C C . ASN A 1 359 ? 65.388 116.479 21.322 1.00 51.85 359 ASN A C 1
ATOM 2491 O O . ASN A 1 359 ? 64.922 117.271 22.139 1.00 54.34 359 ASN A O 1
ATOM 2496 N N . ALA A 1 360 ? 66.562 115.879 21.488 1.00 49.91 360 ALA A N 1
ATOM 2497 C CA . ALA A 1 360 ? 67.398 116.201 22.634 1.00 49.78 360 ALA A CA 1
ATOM 2498 C C . ALA A 1 360 ? 67.710 117.695 22.618 1.00 48.45 360 ALA A C 1
ATOM 2499 O O . ALA A 1 360 ? 68.058 118.251 21.577 1.00 52.14 360 ALA A O 1
ATOM 2501 N N . GLY A 1 361 ? 67.548 118.349 23.763 1.00 48.54 361 GLY A N 1
ATOM 2502 C CA . GLY A 1 361 ? 67.896 119.752 23.888 1.00 48.52 361 GLY A CA 1
ATOM 2503 C C . GLY A 1 361 ? 66.735 120.725 23.804 1.00 54.56 361 GLY A C 1
ATOM 2504 O O . GLY A 1 361 ? 66.814 121.830 24.345 1.00 61.20 361 GLY A O 1
ATOM 2505 N N . ASP A 1 362 ? 65.657 120.328 23.135 1.00 52.58 362 ASP A N 1
ATOM 2506 C CA . ASP A 1 362 ? 64.505 121.214 22.973 1.00 57.04 362 ASP A CA 1
ATOM 2507 C C . ASP A 1 362 ? 63.694 121.368 24.257 1.00 62.89 362 ASP A C 1
ATOM 2508 O O . ASP A 1 362 ? 63.527 120.420 25.030 1.00 62.93 362 ASP A O 1
ATOM 2513 N N . LYS A 1 363 ? 63.180 122.573 24.470 1.00 64.35 363 LYS A N 1
ATOM 2514 C CA . LYS A 1 363 ? 62.315 122.844 25.607 1.00 61.38 363 LYS A CA 1
ATOM 2515 C C . LYS A 1 363 ? 60.857 122.901 25.158 1.00 57.13 363 LYS A C 1
ATOM 2516 O O . LYS A 1 363 ? 60.537 123.496 24.128 1.00 56.25 363 LYS A O 1
ATOM 2522 N N . HIS A 1 364 ? 59.978 122.271 25.931 1.00 52.12 364 HIS A N 1
ATOM 2523 C CA . HIS A 1 364 ? 58.553 122.285 25.629 1.00 49.75 364 HIS A CA 1
ATOM 2524 C C . HIS A 1 364 ? 57.762 122.685 26.866 1.00 48.62 364 HIS A C 1
ATOM 2525 O O . HIS A 1 364 ? 57.956 122.123 27.944 1.00 46.19 364 HIS A O 1
ATOM 2532 N N . LYS A 1 365 ? 56.881 123.668 26.713 1.00 48.60 365 LYS A N 1
ATOM 2533 C CA . LYS A 1 365 ? 56.071 124.124 27.831 1.00 50.96 365 LYS A CA 1
ATOM 2534 C C . LYS A 1 365 ? 55.048 123.067 28.225 1.00 50.36 365 LYS A C 1
ATOM 2535 O O . LYS A 1 365 ? 54.295 122.564 27.387 1.00 47.54 365 LYS A O 1
ATOM 2541 N N . LEU A 1 366 ? 55.031 122.740 29.513 1.00 49.95 366 LEU A N 1
ATOM 2542 C CA . LEU A 1 366 ? 54.074 121.794 30.068 1.00 47.47 366 LEU A CA 1
ATOM 2543 C C . LEU A 1 366 ? 53.120 122.521 31.005 1.00 45.95 366 LEU A C 1
ATOM 2544 O O . LEU A 1 366 ? 53.557 123.255 31.891 1.00 48.36 366 LEU A O 1
ATOM 2549 N N . LYS A 1 367 ? 51.820 122.334 30.809 1.00 46.92 367 LYS A N 1
ATOM 2550 C CA . LYS A 1 367 ? 50.844 122.880 31.749 1.00 49.77 367 LYS A CA 1
ATOM 2551 C C . LYS A 1 367 ? 49.838 121.823 32.199 1.00 46.53 367 LYS A C 1
ATOM 2552 O O . LYS A 1 367 ? 49.239 121.125 31.380 1.00 47.05 367 LYS A O 1
ATOM 2558 N N . VAL A 1 368 ? 49.664 121.702 33.509 1.00 39.77 368 VAL A N 1
ATOM 2559 C CA . VAL A 1 368 ? 48.697 120.762 34.054 1.00 38.80 368 VAL A CA 1
ATOM 2560 C C . VAL A 1 368 ? 47.752 121.479 35.011 1.00 41.09 368 VAL A C 1
ATOM 2561 O O . VAL A 1 368 ? 48.187 122.252 35.857 1.00 46.70 368 VAL A O 1
ATOM 2565 N N . SER A 1 369 ? 46.456 121.243 34.847 1.00 39.15 369 SER A N 1
ATOM 2566 C CA . SER A 1 369 ? 45.471 121.658 35.835 1.00 36.76 369 SER A CA 1
ATOM 2567 C C . SER A 1 369 ? 44.911 120.391 36.431 1.00 35.36 369 SER A C 1
ATOM 2568 O O . SER A 1 369 ? 44.589 119.453 35.709 1.00 35.64 369 SER A O 1
ATOM 2571 N N . TRP A 1 370 ? 44.806 120.354 37.750 1.00 34.51 370 TRP A N 1
ATOM 2572 C CA . TRP A 1 370 ? 44.308 119.171 38.427 1.00 30.45 370 TRP A CA 1
ATOM 2573 C C . TRP A 1 370 ? 43.430 119.544 39.610 1.00 34.21 370 TRP A C 1
ATOM 2574 O O . TRP A 1 370 ? 43.897 120.152 40.576 1.00 33.63 370 TRP A O 1
ATOM 2585 N N . LYS A 1 371 ? 42.151 119.197 39.517 1.00 31.12 371 LYS A N 1
ATOM 2586 C CA . LYS A 1 371 ? 41.243 119.332 40.644 1.00 31.30 371 LYS A CA 1
ATOM 2587 C C . LYS A 1 371 ? 41.024 117.929 41.215 1.00 30.56 371 LYS A C 1
ATOM 2588 O O . LYS A 1 371 ? 40.290 117.122 40.638 1.00 30.16 371 LYS A O 1
ATOM 2594 N N . PRO A 1 372 ? 41.696 117.626 42.335 1.00 30.69 372 PRO A N 1
ATOM 2595 C CA . PRO A 1 372 ? 41.773 116.248 42.841 1.00 30.47 372 PRO A CA 1
ATOM 2596 C C . PRO A 1 372 ? 40.425 115.680 43.248 1.00 28.19 372 PRO A C 1
ATOM 2597 O O . PRO A 1 372 ? 40.160 114.503 43.007 1.00 24.59 372 PRO A O 1
ATOM 2601 N N . ASP A 1 373 ? 39.587 116.512 43.850 1.00 23.92 373 ASP A N 1
ATOM 2602 C CA . ASP A 1 373 ? 38.330 116.046 44.425 1.00 25.48 373 ASP A CA 1
ATOM 2603 C C . ASP A 1 373 ? 38.530 114.777 45.263 1.00 26.23 373 ASP A C 1
ATOM 2604 O O . ASP A 1 373 ? 37.742 113.832 45.195 1.00 25.70 373 ASP A O 1
ATOM 2609 N N . GLY A 1 374 ? 39.592 114.773 46.062 1.00 25.48 374 GLY A N 1
ATOM 2610 C CA . GLY A 1 374 ? 39.884 113.662 46.948 1.00 26.12 374 GLY A CA 1
ATOM 2611 C C . GLY A 1 374 ? 40.707 112.561 46.293 1.00 29.10 374 GLY A C 1
ATOM 2612 O O . GLY A 1 374 ? 40.912 111.510 46.892 1.00 25.14 374 GLY A O 1
ATOM 2613 N N . GLY A 1 375 ? 41.200 112.814 45.082 1.00 22.33 375 GLY A N 1
ATOM 2614 C CA . GLY A 1 375 ? 41.830 111.777 44.277 1.00 24.84 375 GLY A CA 1
ATOM 2615 C C . GLY A 1 375 ? 43.347 111.763 44.267 1.00 27.56 375 GLY A C 1
ATOM 2616 O O . GLY A 1 375 ? 43.977 112.236 45.209 1.00 27.30 375 GLY A O 1
ATOM 2617 N N . PHE A 1 376 ? 43.930 111.231 43.193 1.00 26.38 376 PHE A N 1
ATOM 2618 C CA . PHE A 1 376 ? 45.363 110.963 43.146 1.00 27.34 376 PHE A CA 1
ATOM 2619 C C . PHE A 1 376 ? 45.978 111.473 41.857 1.00 32.36 376 PHE A C 1
ATOM 2620 O O . PHE A 1 376 ? 45.276 111.725 40.876 1.00 30.26 376 PHE A O 1
ATOM 2628 N N . PHE A 1 377 ? 47.298 111.627 41.865 1.00 32.01 377 PHE A N 1
ATOM 2629 C CA . PHE A 1 377 ? 48.003 112.159 40.707 1.00 33.07 377 PHE A CA 1
ATOM 2630 C C . PHE A 1 377 ? 49.473 111.786 40.720 1.00 30.35 377 PHE A C 1
ATOM 2631 O O . PHE A 1 377 ? 50.139 111.868 41.752 1.00 30.94 377 PHE A O 1
ATOM 2639 N N . HIS A 1 378 ? 49.969 111.374 39.564 1.00 25.39 378 HIS A N 1
ATOM 2640 C CA . HIS A 1 378 ? 51.404 111.305 39.334 1.00 31.62 378 HIS A CA 1
ATOM 2641 C C . HIS A 1 378 ? 51.661 111.345 37.841 1.00 35.57 378 HIS A C 1
ATOM 2642 O O . HIS A 1 378 ? 50.955 110.706 37.065 1.00 38.92 378 HIS A O 1
ATOM 2649 N N . LEU A 1 379 ? 52.663 112.112 37.438 1.00 38.50 379 LEU A N 1
ATOM 2650 C CA . LEU A 1 379 ? 53.020 112.184 36.034 1.00 42.53 379 LEU A CA 1
ATOM 2651 C C . LEU A 1 379 ? 54.240 111.299 35.786 1.00 40.05 379 LEU A C 1
ATOM 2652 O O . LEU A 1 379 ? 55.232 111.381 36.513 1.00 38.47 379 LEU A O 1
ATOM 2657 N N . ARG A 1 380 ? 54.157 110.433 34.778 1.00 33.55 380 ARG A N 1
ATOM 2658 C CA . ARG A 1 380 ? 55.265 109.526 34.482 1.00 31.09 380 ARG A CA 1
ATOM 2659 C C . ARG A 1 380 ? 55.729 109.590 33.034 1.00 32.46 380 ARG A C 1
ATOM 2660 O O . ARG A 1 380 ? 55.052 110.150 32.177 1.00 32.91 380 ARG A O 1
ATOM 2668 N N . HIS A 1 381 ? 56.896 109.011 32.773 1.00 34.70 381 HIS A N 1
ATOM 2669 C CA . HIS A 1 381 ? 57.550 109.181 31.491 1.00 34.81 381 HIS A CA 1
ATOM 2670 C C . HIS A 1 381 ? 58.611 108.114 31.246 1.00 35.83 381 HIS A C 1
ATOM 2671 O O . HIS A 1 381 ? 59.278 107.656 32.171 1.00 40.84 381 HIS A O 1
ATOM 2678 N N . LEU A 1 382 ? 58.744 107.711 29.990 1.00 32.26 382 LEU A N 1
ATOM 2679 C CA . LEU A 1 382 ? 59.862 106.879 29.568 1.00 37.38 382 LEU A CA 1
ATOM 2680 C C . LEU A 1 382 ? 60.551 107.534 28.372 1.00 42.62 382 LEU A C 1
ATOM 2681 O O . LEU A 1 382 ? 59.886 108.005 27.445 1.00 42.07 382 LEU A O 1
ATOM 2686 N N . ASP A 1 383 ? 61.880 107.584 28.409 1.00 44.00 383 ASP A N 1
ATOM 2687 C CA . ASP A 1 383 ? 62.665 108.057 27.270 1.00 45.28 383 ASP A CA 1
ATOM 2688 C C . ASP A 1 383 ? 62.891 106.902 26.297 1.00 47.43 383 ASP A C 1
ATOM 2689 O O . ASP A 1 383 ? 62.710 105.744 26.662 1.00 44.31 383 ASP A O 1
ATOM 2694 N N . PRO A 1 384 ? 63.275 107.209 25.049 1.00 52.97 384 PRO A N 1
ATOM 2695 C CA . PRO A 1 384 ? 63.424 106.154 24.036 1.00 50.40 384 PRO A CA 1
ATOM 2696 C C . PRO A 1 384 ? 64.375 105.032 24.450 1.00 48.58 384 PRO A C 1
ATOM 2697 O O . PRO A 1 384 ? 65.375 105.265 25.133 1.00 50.03 384 PRO A O 1
ATOM 2701 N N . LEU A 1 385 ? 64.055 103.813 24.034 1.00 48.67 385 LEU A N 1
ATOM 2702 C CA . LEU A 1 385 ? 64.955 102.681 24.216 1.00 55.53 385 LEU A CA 1
ATOM 2703 C C . LEU A 1 385 ? 66.209 102.877 23.364 1.00 60.90 385 LEU A C 1
ATOM 2704 O O . LEU A 1 385 ? 66.223 103.723 22.467 1.00 58.50 385 LEU A O 1
ATOM 2709 N N . PRO A 1 386 ? 67.269 102.097 23.644 1.00 64.39 386 PRO A N 1
ATOM 2710 C CA . PRO A 1 386 ? 68.454 102.094 22.779 1.00 65.40 386 PRO A CA 1
ATOM 2711 C C . PRO A 1 386 ? 68.067 101.909 21.316 1.00 66.00 386 PRO A C 1
ATOM 2712 O O . PRO A 1 386 ? 67.018 101.340 21.028 1.00 61.84 386 PRO A O 1
ATOM 2716 N N . ALA A 1 387 ? 68.909 102.388 20.409 1.00 74.16 387 ALA A N 1
ATOM 2717 C CA . ALA A 1 387 ? 68.609 102.365 18.977 1.00 78.48 387 ALA A CA 1
ATOM 2718 C C . ALA A 1 387 ? 67.986 101.054 18.483 1.00 73.98 387 ALA A C 1
ATOM 2719 O O . ALA A 1 387 ? 66.864 101.045 17.976 1.00 71.20 387 ALA A O 1
ATOM 2721 N N . ASN A 1 388 ? 68.718 99.954 18.635 1.00 73.18 388 ASN A N 1
ATOM 2722 C CA . ASN A 1 388 ? 68.298 98.669 18.070 1.00 73.17 388 ASN A CA 1
ATOM 2723 C C . ASN A 1 388 ? 67.107 97.997 18.755 1.00 69.14 388 ASN A C 1
ATOM 2724 O O . ASN A 1 388 ? 66.516 97.067 18.204 1.00 62.99 388 ASN A O 1
ATOM 2729 N N . GLU A 1 389 ? 66.754 98.468 19.949 1.00 68.74 389 GLU A N 1
ATOM 2730 C CA . GLU A 1 389 ? 65.649 97.884 20.706 1.00 64.00 389 GLU A CA 1
ATOM 2731 C C . GLU A 1 389 ? 64.317 98.574 20.426 1.00 67.46 389 GLU A C 1
ATOM 2732 O O . GLU A 1 389 ? 63.274 98.119 20.895 1.00 63.94 389 GLU A O 1
ATOM 2738 N N . GLN A 1 390 ? 64.351 99.667 19.668 1.00 74.38 390 GLN A N 1
ATOM 2739 C CA . GLN A 1 390 ? 63.159 100.493 19.465 1.00 76.63 390 GLN A CA 1
ATOM 2740 C C . GLN A 1 390 ? 62.123 99.848 18.548 1.00 72.62 390 GLN A C 1
ATOM 2741 O O . GLN A 1 390 ? 60.919 99.936 18.802 1.00 76.80 390 GLN A O 1
ATOM 2747 N N . HIS A 1 391 ? 62.586 99.211 17.478 1.00 67.06 391 HIS A N 1
ATOM 2748 C CA . HIS A 1 391 ? 61.689 98.479 16.593 1.00 67.43 391 HIS A CA 1
ATOM 2749 C C . HIS A 1 391 ? 61.933 96.979 16.730 1.00 62.08 391 HIS A C 1
ATOM 2750 O O . HIS A 1 391 ? 62.782 96.413 16.040 1.00 66.79 391 HIS A O 1
ATOM 2757 N N . GLU A 1 392 ? 61.193 96.346 17.637 1.00 47.88 392 GLU A N 1
ATOM 2758 C CA . GLU A 1 392 ? 61.364 94.924 17.921 1.00 39.79 392 GLU A CA 1
ATOM 2759 C C . GLU A 1 392 ? 60.271 94.449 18.864 1.00 34.84 392 GLU A C 1
ATOM 2760 O O . GLU A 1 392 ? 59.585 95.254 19.485 1.00 28.94 392 GLU A O 1
ATOM 2766 N N . LEU A 1 393 ? 60.111 93.136 18.971 1.00 32.96 393 LEU A N 1
ATOM 2767 C CA . LEU A 1 393 ? 59.223 92.571 19.979 1.00 29.33 393 LEU A CA 1
ATOM 2768 C C . LEU A 1 393 ? 60.019 92.311 21.256 1.00 32.98 393 LEU A C 1
ATOM 2769 O O . LEU A 1 393 ? 61.058 91.644 21.223 1.00 31.99 393 LEU A O 1
ATOM 2774 N N . SER A 1 394 ? 59.541 92.863 22.370 1.00 30.15 394 SER A N 1
ATOM 2775 C CA . SER A 1 394 ? 60.159 92.640 23.673 1.00 26.48 394 SER A CA 1
ATOM 2776 C C . SER A 1 394 ? 59.136 92.284 24.754 1.00 27.90 394 SER A C 1
ATOM 2777 O O . SER A 1 394 ? 58.152 92.994 24.957 1.00 26.87 394 SER A O 1
ATOM 2780 N N . LEU A 1 395 ? 59.378 91.178 25.445 1.00 34.96 395 LEU A N 1
ATOM 2781 C CA . LEU A 1 395 ? 58.545 90.780 26.576 1.00 35.56 395 LEU A CA 1
ATOM 2782 C C . LEU A 1 395 ? 59.426 90.565 27.799 1.00 36.06 395 LEU A C 1
ATOM 2783 O O . LEU A 1 395 ? 60.466 89.902 27.719 1.00 35.41 395 LEU A O 1
ATOM 2788 N N . ALA A 1 396 ? 59.004 91.137 28.924 1.00 32.99 396 ALA A N 1
ATOM 2789 C CA . ALA A 1 396 ? 59.754 91.065 30.165 1.00 30.89 396 ALA A CA 1
ATOM 2790 C C . ALA A 1 396 ? 58.820 90.845 31.349 1.00 33.28 396 ALA A C 1
ATOM 2791 O O . ALA A 1 396 ? 57.726 91.403 31.405 1.00 37.88 396 ALA A O 1
ATOM 2793 N N . SER A 1 397 ? 59.255 90.016 32.287 1.00 30.36 397 SER A N 1
ATOM 2794 C CA . SER A 1 397 ? 58.485 89.741 33.496 1.00 30.61 397 SER A CA 1
ATOM 2795 C C . SER A 1 397 ? 59.319 90.077 34.722 1.00 31.01 397 SER A C 1
ATOM 2796 O O . SER A 1 397 ? 60.549 89.981 34.692 1.00 33.12 397 SER A O 1
ATOM 2799 N N . GLU A 1 398 ? 58.655 90.464 35.802 1.00 27.04 398 GLU A N 1
ATOM 2800 C CA . GLU A 1 398 ? 59.378 90.901 36.981 1.00 31.29 398 GLU A CA 1
ATOM 2801 C C . GLU A 1 398 ? 60.066 89.771 37.737 1.00 30.56 398 GLU A C 1
ATOM 2802 O O . GLU A 1 398 ? 61.113 89.982 38.334 1.00 32.90 398 GLU A O 1
ATOM 2808 N N . THR A 1 399 ? 59.495 88.575 37.705 1.00 30.19 399 THR A N 1
ATOM 2809 C CA . THR A 1 399 ? 60.108 87.447 38.406 1.00 31.33 399 THR A CA 1
ATOM 2810 C C . THR A 1 399 ? 59.730 86.076 37.824 1.00 27.41 399 THR A C 1
ATOM 2811 O O . THR A 1 399 ? 58.568 85.808 37.526 1.00 24.27 399 THR A O 1
ATOM 2815 N N . GLY A 1 400 ? 60.733 85.217 37.659 1.00 27.25 400 GLY A N 1
ATOM 2816 C CA . GLY A 1 400 ? 60.515 83.854 37.204 1.00 30.34 400 GLY A CA 1
ATOM 2817 C C . GLY A 1 400 ? 61.777 83.024 37.327 1.00 33.11 400 GLY A C 1
ATOM 2818 O O . GLY A 1 400 ? 62.847 83.559 37.609 1.00 33.05 400 GLY A O 1
ATOM 2819 N N . LYS A 1 401 ? 61.656 81.716 37.118 1.00 36.19 401 LYS A N 1
ATOM 2820 C CA . LYS A 1 401 ? 62.814 80.827 37.184 1.00 37.40 401 LYS A CA 1
ATOM 2821 C C . LYS A 1 401 ? 63.390 80.568 35.798 1.00 37.45 401 LYS A C 1
ATOM 2822 O O . LYS A 1 401 ? 64.448 79.971 35.667 1.00 37.79 401 LYS A O 1
ATOM 2828 N N . ALA A 1 402 ? 62.680 80.999 34.761 1.00 37.69 402 ALA A N 1
ATOM 2829 C CA . ALA A 1 402 ? 63.089 80.700 33.398 1.00 36.30 402 ALA A CA 1
ATOM 2830 C C . ALA A 1 402 ? 62.297 81.523 32.385 1.00 37.09 402 ALA A C 1
ATOM 2831 O O . ALA A 1 402 ? 61.252 82.079 32.710 1.00 37.13 402 ALA A O 1
ATOM 2833 N N . ILE A 1 403 ? 62.806 81.611 31.162 1.00 34.97 403 ILE A N 1
ATOM 2834 C CA . ILE A 1 403 ? 62.033 82.153 30.052 1.00 30.16 403 ILE A CA 1
ATOM 2835 C C . ILE A 1 403 ? 61.191 80.997 29.509 1.00 30.31 403 ILE A C 1
ATOM 2836 O O . ILE A 1 403 ? 61.724 79.962 29.095 1.00 30.04 403 ILE A O 1
ATOM 2841 N N . ASP A 1 404 ? 59.874 81.160 29.547 1.00 26.03 404 ASP A N 1
ATOM 2842 C CA . ASP A 1 404 ? 58.971 80.058 29.240 1.00 22.94 404 ASP A CA 1
ATOM 2843 C C . ASP A 1 404 ? 57.809 80.563 28.405 1.00 22.90 404 ASP A C 1
ATOM 2844 O O . ASP A 1 404 ? 56.964 81.297 28.906 1.00 24.50 404 ASP A O 1
ATOM 2849 N N . TYR A 1 405 ? 57.756 80.167 27.135 1.00 23.67 405 TYR A N 1
ATOM 2850 C CA . TYR A 1 405 ? 56.661 80.596 26.266 1.00 24.68 405 TYR A CA 1
ATOM 2851 C C . TYR A 1 405 ? 56.264 79.533 25.244 1.00 27.10 405 TYR A C 1
ATOM 2852 O O . TYR A 1 405 ? 56.988 78.554 25.024 1.00 26.93 405 TYR A O 1
ATOM 2861 N N . TYR A 1 406 ? 55.111 79.747 24.620 1.00 22.35 406 TYR A N 1
ATOM 2862 C CA . TYR A 1 406 ? 54.572 78.815 23.645 1.00 26.77 406 TYR A CA 1
ATOM 2863 C C . TYR A 1 406 ? 54.364 79.507 22.304 1.00 30.51 406 TYR A C 1
ATOM 2864 O O . TYR A 1 406 ? 53.603 80.477 22.203 1.00 28.65 406 TYR A O 1
ATOM 2873 N N . PHE A 1 407 ? 55.049 79.005 21.281 1.00 26.70 407 PHE A N 1
ATOM 2874 C CA . PHE A 1 407 ? 54.881 79.516 19.932 1.00 25.46 407 PHE A CA 1
ATOM 2875 C C . PHE A 1 407 ? 53.693 78.816 19.280 1.00 23.35 407 PHE A C 1
ATOM 2876 O O . PHE A 1 407 ? 53.590 77.588 19.304 1.00 27.08 407 PHE A O 1
ATOM 2884 N N . VAL A 1 408 ? 52.802 79.606 18.696 1.00 19.28 408 VAL A N 1
ATOM 2885 C CA . VAL A 1 408 ? 51.583 79.078 18.101 1.00 21.30 408 VAL A CA 1
ATOM 2886 C C . VAL A 1 408 ? 51.454 79.535 16.650 1.00 23.34 408 VAL A C 1
ATOM 2887 O O . VAL A 1 408 ? 51.233 80.720 16.390 1.00 23.45 408 VAL A O 1
ATOM 2891 N N . ALA A 1 409 ? 51.605 78.607 15.708 1.00 21.11 409 ALA A N 1
ATOM 2892 C CA . ALA A 1 409 ? 51.355 78.919 14.294 1.00 22.83 409 ALA A CA 1
ATOM 2893 C C . ALA A 1 409 ? 49.865 78.863 13.957 1.00 20.98 409 ALA A C 1
ATOM 2894 O O . ALA A 1 409 ? 49.108 78.124 14.572 1.00 24.51 409 ALA A O 1
ATOM 2896 N N . GLY A 1 410 ? 49.452 79.639 12.965 1.00 27.89 410 GLY A N 1
ATOM 2897 C CA . GLY A 1 410 ? 48.068 79.637 12.534 1.00 24.88 410 GLY A CA 1
ATOM 2898 C C . GLY A 1 410 ? 47.873 80.464 11.285 1.00 23.09 410 GLY A C 1
ATOM 2899 O O . GLY A 1 410 ? 48.328 81.605 11.213 1.00 24.37 410 GLY A O 1
ATOM 2900 N N . ASP A 1 411 ? 47.187 79.886 10.304 1.00 20.75 411 ASP A N 1
ATOM 2901 C CA . ASP A 1 411 ? 46.959 80.543 9.020 1.00 24.07 411 ASP A CA 1
ATOM 2902 C C . ASP A 1 411 ? 46.007 81.726 9.136 1.00 26.54 411 ASP A C 1
ATOM 2903 O O . ASP A 1 411 ? 46.092 82.668 8.358 1.00 28.23 411 ASP A O 1
ATOM 2908 N N . THR A 1 412 ? 45.087 81.663 10.096 1.00 25.58 412 THR A N 1
ATOM 2909 C CA . THR A 1 412 ? 44.195 82.783 10.379 1.00 22.03 412 THR A CA 1
ATOM 2910 C C . THR A 1 412 ? 44.311 83.107 11.850 1.00 23.40 412 THR A C 1
ATOM 2911 O O . THR A 1 412 ? 44.849 82.309 12.622 1.00 26.85 412 THR A O 1
ATOM 2915 N N . LYS A 1 413 ? 43.812 84.272 12.251 1.00 19.68 413 LYS A N 1
ATOM 2916 C CA . LYS A 1 413 ? 43.828 84.625 13.658 1.00 20.74 413 LYS A CA 1
ATOM 2917 C C . LYS A 1 413 ? 42.970 83.651 14.485 1.00 22.74 413 LYS A C 1
ATOM 2918 O O . LYS A 1 413 ? 43.322 83.324 15.618 1.00 23.20 413 LYS A O 1
ATOM 2924 N N . ASP A 1 414 ? 41.858 83.182 13.919 1.00 20.84 414 ASP A N 1
ATOM 2925 C CA . ASP A 1 414 ? 41.052 82.148 14.574 1.00 22.00 414 ASP A CA 1
ATOM 2926 C C . ASP A 1 414 ? 41.883 80.892 14.872 1.00 25.27 414 ASP A C 1
ATOM 2927 O O . ASP A 1 414 ? 41.736 80.285 15.940 1.00 25.38 414 ASP A O 1
ATOM 2932 N N . ASP A 1 415 ? 42.753 80.501 13.938 1.00 22.58 415 ASP A N 1
ATOM 2933 C CA . ASP A 1 415 ? 43.617 79.337 14.150 1.00 20.68 415 ASP A CA 1
ATOM 2934 C C . ASP A 1 415 ? 44.568 79.563 15.316 1.00 18.80 415 ASP A C 1
ATOM 2935 O O . ASP A 1 415 ? 44.763 78.686 16.164 1.00 22.02 415 ASP A O 1
ATOM 2940 N N . ILE A 1 416 ? 45.153 80.748 15.357 1.00 19.38 416 ILE A N 1
ATOM 2941 C CA . ILE A 1 416 ? 46.056 81.105 16.445 1.00 22.50 416 ILE A CA 1
ATOM 2942 C C . ILE A 1 416 ? 45.330 81.077 17.803 1.00 22.65 416 ILE A C 1
ATOM 2943 O O . ILE A 1 416 ? 45.817 80.466 18.755 1.00 19.26 416 ILE A O 1
ATOM 2948 N N . ILE A 1 417 ? 44.150 81.695 17.867 1.00 17.61 417 ILE A N 1
ATOM 2949 C CA . ILE A 1 417 ? 43.322 81.662 19.065 1.00 19.73 417 ILE A CA 1
ATOM 2950 C C . ILE A 1 417 ? 43.055 80.212 19.467 1.00 22.98 417 ILE A C 1
ATOM 2951 O O . ILE A 1 417 ? 43.095 79.864 20.652 1.00 21.43 417 ILE A O 1
ATOM 2956 N N . SER A 1 418 ? 42.787 79.366 18.477 1.00 21.22 418 SER A N 1
ATOM 2957 C CA . SER A 1 418 ? 42.566 77.952 18.757 1.00 20.75 418 SER A CA 1
ATOM 2958 C C . SER A 1 418 ? 43.738 77.318 19.515 1.00 22.06 418 SER A C 1
ATOM 2959 O O . SER A 1 418 ? 43.536 76.527 20.433 1.00 23.53 418 SER A O 1
ATOM 2962 N N . GLY A 1 419 ? 44.963 77.668 19.132 1.00 23.00 419 GLY A N 1
ATOM 2963 C CA . GLY A 1 419 ? 46.137 77.225 19.865 1.00 21.57 419 GLY A CA 1
ATOM 2964 C C . GLY A 1 419 ? 46.116 77.689 21.319 1.00 23.94 419 GLY A C 1
ATOM 2965 O O . GLY A 1 419 ? 46.473 76.942 22.227 1.00 23.26 419 GLY A O 1
ATOM 2966 N N . TYR A 1 420 ? 45.681 78.922 21.548 1.00 19.94 420 TYR A N 1
ATOM 2967 C CA . TYR A 1 420 ? 45.529 79.408 22.908 1.00 19.69 420 TYR A CA 1
ATOM 2968 C C . TYR A 1 420 ? 44.529 78.542 23.700 1.00 21.97 420 TYR A C 1
ATOM 2969 O O . TYR A 1 420 ? 44.803 78.136 24.838 1.00 18.67 420 TYR A O 1
ATOM 2978 N N . ARG A 1 421 ? 43.377 78.262 23.094 1.00 16.99 421 ARG A N 1
ATOM 2979 C CA . ARG A 1 421 ? 42.344 77.459 23.748 1.00 15.68 421 ARG A CA 1
ATOM 2980 C C . ARG A 1 421 ? 42.867 76.040 24.018 1.00 21.00 421 ARG A C 1
ATOM 2981 O O . ARG A 1 421 ? 42.555 75.435 25.048 1.00 21.35 421 ARG A O 1
ATOM 2989 N N . GLN A 1 422 ? 43.667 75.511 23.097 1.00 20.25 422 GLN A N 1
ATOM 2990 C CA . GLN A 1 422 ? 44.224 74.178 23.282 1.00 22.12 422 GLN A CA 1
ATOM 2991 C C . GLN A 1 422 ? 45.203 74.145 24.452 1.00 23.29 422 GLN A C 1
ATOM 2992 O O . GLN A 1 422 ? 45.264 73.158 25.179 1.00 25.11 422 GLN A O 1
ATOM 2998 N N . LEU A 1 423 ? 45.960 75.225 24.632 1.00 17.22 423 LEU A N 1
ATOM 2999 C CA . LEU A 1 423 ? 46.937 75.314 25.720 1.00 16.87 423 LEU A CA 1
ATOM 3000 C C . LEU A 1 423 ? 46.281 75.575 27.078 1.00 23.40 423 LEU A C 1
ATOM 3001 O O . LEU A 1 423 ? 46.625 74.933 28.073 1.00 25.53 423 LEU A O 1
ATOM 3006 N N . THR A 1 424 ? 45.330 76.513 27.107 1.00 17.34 424 THR A N 1
ATOM 3007 C CA . THR A 1 424 ? 44.792 77.040 28.359 1.00 13.55 424 THR A CA 1
ATOM 3008 C C . THR A 1 424 ? 43.372 76.549 28.679 1.00 20.26 424 THR A C 1
ATOM 3009 O O . THR A 1 424 ? 42.852 76.824 29.756 1.00 23.13 424 THR A O 1
ATOM 3013 N N . GLY A 1 425 ? 42.736 75.852 27.737 1.00 17.36 425 GLY A N 1
ATOM 3014 C CA . GLY A 1 425 ? 41.450 75.231 27.996 1.00 13.03 425 GLY A CA 1
ATOM 3015 C C . GLY A 1 425 ? 40.336 75.771 27.121 1.00 21.09 425 GLY A C 1
ATOM 3016 O O . GLY A 1 425 ? 40.345 76.941 26.736 1.00 18.77 425 GLY A O 1
ATOM 3017 N N . LYS A 1 426 ? 39.387 74.904 26.785 1.00 18.35 426 LYS A N 1
ATOM 3018 C CA . LYS A 1 426 ? 38.225 75.290 25.990 1.00 25.60 426 LYS A CA 1
ATOM 3019 C C . LYS A 1 426 ? 37.480 76.434 26.654 1.00 26.10 426 LYS A C 1
ATOM 3020 O O . LYS A 1 426 ? 37.420 76.508 27.883 1.00 27.34 426 LYS A O 1
ATOM 3026 N N . SER A 1 427 ? 36.911 77.325 25.848 1.00 22.23 427 SER A N 1
ATOM 3027 C CA . SER A 1 427 ? 35.951 78.289 26.360 1.00 16.41 427 SER A CA 1
ATOM 3028 C C . SER A 1 427 ? 34.634 77.522 26.556 1.00 21.21 427 SER A C 1
ATOM 3029 O O . SER A 1 427 ? 33.868 77.348 25.604 1.00 13.45 427 SER A O 1
ATOM 3032 N N . VAL A 1 428 ? 34.391 77.024 27.773 1.00 18.95 428 VAL A N 1
ATOM 3033 C CA . VAL A 1 428 ? 33.188 76.226 28.012 1.00 23.00 428 VAL A CA 1
ATOM 3034 C C . VAL A 1 428 ? 31.925 77.058 27.765 1.00 17.04 428 VAL A C 1
ATOM 3035 O O . VAL A 1 428 ? 31.921 78.273 27.977 1.00 18.51 428 VAL A O 1
ATOM 3039 N N . MET A 1 429 ? 30.868 76.398 27.298 1.00 17.84 429 MET A N 1
ATOM 3040 C CA . MET A 1 429 ? 29.615 77.078 26.974 1.00 14.94 429 MET A CA 1
ATOM 3041 C C . MET A 1 429 ? 29.096 77.842 28.175 1.00 16.64 429 MET A C 1
ATOM 3042 O O . MET A 1 429 ? 29.087 77.322 29.292 1.00 13.46 429 MET A O 1
ATOM 3047 N N . LEU A 1 430 ? 28.674 79.080 27.938 1.00 17.34 430 LEU A N 1
ATOM 3048 C CA . LEU A 1 430 ? 27.858 79.804 28.900 1.00 16.94 430 LEU A CA 1
ATOM 3049 C C . LEU A 1 430 ? 26.420 79.308 28.744 1.00 17.49 430 LEU A C 1
ATOM 3050 O O . LEU A 1 430 ? 26.075 78.714 27.732 1.00 19.56 430 LEU A O 1
ATOM 3055 N N . PRO A 1 431 ? 25.567 79.546 29.742 1.00 15.95 431 PRO A N 1
ATOM 3056 C CA . PRO A 1 431 ? 24.156 79.268 29.446 1.00 12.99 431 PRO A CA 1
ATOM 3057 C C . PRO A 1 431 ? 23.665 80.234 28.369 1.00 19.87 431 PRO A C 1
ATOM 3058 O O . PRO A 1 431 ? 24.158 81.363 28.286 1.00 13.86 431 PRO A O 1
ATOM 3062 N N . LYS A 1 432 ? 22.707 79.808 27.551 1.00 17.66 432 LYS A N 1
ATOM 3063 C CA . LYS A 1 432 ? 22.197 80.694 26.512 1.00 12.37 432 LYS A CA 1
ATOM 3064 C C . LYS A 1 432 ? 21.747 82.052 27.090 1.00 19.20 432 LYS A C 1
ATOM 3065 O O . LYS A 1 432 ? 21.971 83.099 26.473 1.00 18.05 432 LYS A O 1
ATOM 3071 N N . TRP A 1 433 ? 21.132 82.043 28.273 1.00 13.01 433 TRP A N 1
ATOM 3072 C CA . TRP A 1 433 ? 20.648 83.295 28.856 1.00 18.13 433 TRP A CA 1
ATOM 3073 C C . TRP A 1 433 ? 21.744 84.316 29.145 1.00 19.84 433 TRP A C 1
ATOM 3074 O O . TRP A 1 433 ? 21.465 85.507 29.293 1.00 16.60 433 TRP A O 1
ATOM 3085 N N . ALA A 1 434 ? 22.985 83.848 29.241 1.00 15.03 434 ALA A N 1
ATOM 3086 C CA . ALA A 1 434 ? 24.093 84.748 29.517 1.00 17.30 434 ALA A CA 1
ATOM 3087 C C . ALA A 1 434 ? 24.266 85.739 28.371 1.00 20.90 434 ALA A C 1
ATOM 3088 O O . ALA A 1 434 ? 24.828 86.819 28.571 1.00 20.41 434 ALA A O 1
ATOM 3090 N N . TYR A 1 435 ? 23.760 85.374 27.187 1.00 16.68 435 TYR A N 1
ATOM 3091 C CA . TYR A 1 435 ? 23.848 86.231 25.999 1.00 14.90 435 TYR A CA 1
ATOM 3092 C C . TYR A 1 435 ? 22.651 87.158 25.812 1.00 14.54 435 TYR A C 1
ATOM 3093 O O . TYR A 1 435 ? 22.642 87.978 24.886 1.00 19.39 435 TYR A O 1
ATOM 3102 N N . GLY A 1 436 ? 21.649 87.030 26.683 1.00 13.70 436 GLY A N 1
ATOM 3103 C CA . GLY A 1 436 ? 20.501 87.933 26.683 1.00 14.46 436 GLY A CA 1
ATOM 3104 C C . GLY A 1 436 ? 20.835 89.195 27.462 1.00 18.04 436 GLY A C 1
ATOM 3105 O O . GLY A 1 436 ? 21.960 89.354 27.933 1.00 16.44 436 GLY A O 1
ATOM 3106 N N . PHE A 1 437 ? 19.867 90.092 27.614 1.00 18.58 437 PHE A N 1
ATOM 3107 C CA . PHE A 1 437 ? 20.084 91.339 28.353 1.00 14.32 437 PHE A CA 1
ATOM 3108 C C . PHE A 1 437 ? 20.158 91.154 29.883 1.00 18.40 437 PHE A C 1
ATOM 3109 O O . PHE A 1 437 ? 19.339 90.450 30.479 1.00 17.29 437 PHE A O 1
ATOM 3117 N N . TRP A 1 438 ? 21.160 91.793 30.487 1.00 15.26 438 TRP A N 1
ATOM 3118 C CA . TRP A 1 438 ? 21.397 91.792 31.924 1.00 13.76 438 TRP A CA 1
ATOM 3119 C C . TRP A 1 438 ? 21.091 93.175 32.482 1.00 17.86 438 TRP A C 1
ATOM 3120 O O . TRP A 1 438 ? 21.623 94.174 31.973 1.00 20.02 438 TRP A O 1
ATOM 3131 N N . GLN A 1 439 ? 20.268 93.238 33.531 1.00 16.04 439 GLN A N 1
ATOM 3132 C CA . GLN A 1 439 ? 20.075 94.481 34.269 1.00 14.18 439 GLN A CA 1
ATOM 3133 C C . GLN A 1 439 ? 20.670 94.383 35.666 1.00 16.30 439 GLN A C 1
ATOM 3134 O O . GLN A 1 439 ? 20.350 93.475 36.440 1.00 19.39 439 GLN A O 1
ATOM 3140 N N . SER A 1 440 ? 21.524 95.345 35.986 1.00 17.54 440 SER A N 1
ATOM 3141 C CA . SER A 1 440 ? 22.236 95.363 37.252 1.00 18.62 440 SER A CA 1
ATOM 3142 C C . SER A 1 440 ? 22.158 96.762 37.872 1.00 22.05 440 SER A C 1
ATOM 3143 O O . SER A 1 440 ? 21.795 97.740 37.203 1.00 20.51 440 SER A O 1
ATOM 3146 N N . ARG A 1 441 ? 22.483 96.847 39.157 1.00 23.64 441 ARG A N 1
ATOM 3147 C CA . ARG A 1 441 ? 22.564 98.123 39.849 1.00 20.24 441 ARG A CA 1
ATOM 3148 C C . ARG A 1 441 ? 23.573 98.035 40.984 1.00 21.04 441 ARG A C 1
ATOM 3149 O O . ARG A 1 441 ? 23.741 96.973 41.602 1.00 18.65 441 ARG A O 1
ATOM 3157 N N . GLU A 1 442 ? 24.261 99.147 41.232 1.00 16.65 442 GLU A N 1
ATOM 3158 C CA . GLU A 1 442 ? 24.978 99.336 42.493 1.00 22.53 442 GLU A CA 1
ATOM 3159 C C . GLU A 1 442 ? 24.174 100.324 43.357 1.00 18.81 442 GLU A C 1
ATOM 3160 O O . GLU A 1 442 ? 24.378 101.531 43.254 1.00 20.48 442 GLU A O 1
ATOM 3166 N N . ARG A 1 443 ? 23.222 99.844 44.158 1.00 20.19 443 ARG A N 1
ATOM 3167 C CA . ARG A 1 443 ? 22.858 98.440 44.254 1.00 21.63 443 ARG A CA 1
ATOM 3168 C C . ARG A 1 443 ? 21.351 98.351 44.492 1.00 21.58 443 ARG A C 1
ATOM 3169 O O . ARG A 1 443 ? 20.736 99.306 44.964 1.00 20.92 443 ARG A O 1
ATOM 3177 N N . TYR A 1 444 ? 20.743 97.214 44.174 1.00 18.92 444 TYR A N 1
ATOM 3178 C CA . TYR A 1 444 ? 19.365 96.990 44.599 1.00 17.92 444 TYR A CA 1
ATOM 3179 C C . TYR A 1 444 ? 19.427 96.692 46.085 1.00 18.53 444 TYR A C 1
ATOM 3180 O O . TYR A 1 444 ? 20.301 95.947 46.530 1.00 18.12 444 TYR A O 1
ATOM 3189 N N . LYS A 1 445 ? 18.487 97.248 46.846 1.00 17.97 445 LYS A N 1
ATOM 3190 C CA . LYS A 1 445 ? 18.602 97.253 48.299 1.00 18.83 445 LYS A CA 1
ATOM 3191 C C . LYS A 1 445 ? 17.670 96.281 49.022 1.00 21.31 445 LYS A C 1
ATOM 3192 O O . LYS A 1 445 ? 17.751 96.123 50.228 1.00 19.58 445 LYS A O 1
ATOM 3198 N N . SER A 1 446 ? 16.802 95.612 48.285 1.00 23.53 446 SER A N 1
ATOM 3199 C CA . SER A 1 446 ? 15.937 94.631 48.907 1.00 23.99 446 SER A CA 1
ATOM 3200 C C . SER A 1 446 ? 15.429 93.654 47.860 1.00 21.25 446 SER A C 1
ATOM 3201 O O . SER A 1 446 ? 15.579 93.876 46.662 1.00 23.78 446 SER A O 1
ATOM 3204 N N . SER A 1 447 ? 14.829 92.568 48.317 1.00 17.12 447 SER A N 1
ATOM 3205 C CA . SER A 1 447 ? 14.202 91.626 47.408 1.00 15.06 447 SER A CA 1
ATOM 3206 C C . SER A 1 447 ? 13.135 92.329 46.583 1.00 17.62 447 SER A C 1
ATOM 3207 O O . SER A 1 447 ? 13.075 92.166 45.359 1.00 22.18 447 SER A O 1
ATOM 3210 N N . ASP A 1 448 ? 12.293 93.113 47.258 1.00 18.81 448 ASP A N 1
ATOM 3211 C CA . ASP A 1 448 ? 11.214 93.845 46.597 1.00 20.99 448 ASP A CA 1
ATOM 3212 C C . ASP A 1 448 ? 11.721 94.739 45.459 1.00 19.20 448 ASP A C 1
ATOM 3213 O O . ASP A 1 448 ? 11.111 94.814 44.398 1.00 23.69 448 ASP A O 1
ATOM 3218 N N . GLU A 1 449 ? 12.845 95.407 45.676 1.00 20.26 449 GLU A N 1
ATOM 3219 C CA . GLU A 1 449 ? 13.392 96.293 44.660 1.00 21.46 449 GLU A CA 1
ATOM 3220 C C . GLU A 1 449 ? 13.818 95.482 43.438 1.00 22.81 449 GLU A C 1
ATOM 3221 O O . GLU A 1 449 ? 13.606 95.888 42.298 1.00 21.61 449 GLU A O 1
ATOM 3227 N N . ILE A 1 450 ? 14.412 94.320 43.680 1.00 22.02 450 ILE A N 1
ATOM 3228 C CA . ILE A 1 450 ? 14.823 93.457 42.580 1.00 22.99 450 ILE A CA 1
ATOM 3229 C C . ILE A 1 450 ? 13.598 93.025 41.774 1.00 20.08 450 ILE A C 1
ATOM 3230 O O . ILE A 1 450 ? 13.537 93.217 40.565 1.00 18.19 450 ILE A O 1
ATOM 3235 N N . ILE A 1 451 ? 12.614 92.476 42.466 1.00 19.24 451 ILE A N 1
ATOM 3236 C CA . ILE A 1 451 ? 11.396 92.015 41.828 1.00 19.09 451 ILE A CA 1
ATOM 3237 C C . ILE A 1 451 ? 10.679 93.121 41.072 1.00 20.37 451 ILE A C 1
ATOM 3238 O O . ILE A 1 451 ? 10.287 92.935 39.920 1.00 22.05 451 ILE A O 1
ATOM 3243 N N . GLN A 1 452 ? 10.520 94.272 41.713 1.00 17.85 452 GLN A N 1
ATOM 3244 C CA . GLN A 1 452 ? 9.837 95.414 41.098 1.00 18.06 452 GLN A CA 1
ATOM 3245 C C . GLN A 1 452 ? 10.487 95.863 39.783 1.00 21.11 452 GLN A C 1
ATOM 3246 O O . GLN A 1 452 ? 9.804 96.138 38.787 1.00 15.58 452 GLN A O 1
ATOM 3252 N N . ASN A 1 453 ? 11.808 95.940 39.774 1.00 16.40 453 ASN A N 1
ATOM 3253 C CA . ASN A 1 453 ? 12.493 96.306 38.551 1.00 15.28 453 ASN A CA 1
ATOM 3254 C C . ASN A 1 453 ? 12.384 95.263 37.437 1.00 19.47 453 ASN A C 1
ATOM 3255 O O . ASN A 1 453 ? 12.201 95.618 36.279 1.00 18.22 453 ASN A O 1
ATOM 3260 N N . LEU A 1 454 ? 12.474 93.983 37.782 1.00 21.75 454 LEU A N 1
ATOM 3261 C CA . LEU A 1 454 ? 12.336 92.941 36.775 1.00 20.20 454 LEU A CA 1
ATOM 3262 C C . LEU A 1 454 ? 10.921 93.000 36.208 1.00 18.79 454 LEU A C 1
ATOM 3263 O O . LEU A 1 454 ? 10.721 92.931 34.988 1.00 20.46 454 LEU A O 1
ATOM 3268 N N . LYS A 1 455 ? 9.946 93.169 37.095 1.00 18.81 455 LYS A N 1
ATOM 3269 C CA . LYS A 1 455 ? 8.546 93.226 36.694 1.00 23.90 455 LYS A CA 1
ATOM 3270 C C . LYS A 1 455 ? 8.273 94.409 35.771 1.00 22.66 455 LYS A C 1
ATOM 3271 O O . LYS A 1 455 ? 7.517 94.303 34.816 1.00 20.37 455 LYS A O 1
ATOM 3277 N N . GLU A 1 456 ? 8.888 95.540 36.070 1.00 18.31 456 GLU A N 1
ATOM 3278 C CA . GLU A 1 456 ? 8.719 96.730 35.257 1.00 16.18 456 GLU A CA 1
ATOM 3279 C C . GLU A 1 456 ? 9.152 96.462 33.797 1.00 17.98 456 GLU A C 1
ATOM 3280 O O . GLU A 1 456 ? 8.460 96.844 32.851 1.00 19.94 456 GLU A O 1
ATOM 3286 N N . TYR A 1 457 ? 10.291 95.800 33.618 1.00 17.40 457 TYR A N 1
ATOM 3287 C CA . TYR A 1 457 ? 10.724 95.383 32.286 1.00 17.63 457 TYR A CA 1
ATOM 3288 C C . TYR A 1 457 ? 9.659 94.523 31.596 1.00 18.42 457 TYR A C 1
ATOM 3289 O O . TYR A 1 457 ? 9.279 94.797 30.462 1.00 17.39 457 TYR A O 1
ATOM 3298 N N . ARG A 1 458 ? 9.184 93.490 32.289 1.00 19.36 458 ARG A N 1
ATOM 3299 C CA . ARG A 1 458 ? 8.179 92.577 31.740 1.00 19.75 458 ARG A CA 1
ATOM 3300 C C . ARG A 1 458 ? 6.890 93.316 31.407 1.00 19.67 458 ARG A C 1
ATOM 3301 O O . ARG A 1 458 ? 6.263 93.045 30.382 1.00 18.08 458 ARG A O 1
ATOM 3309 N N . ASP A 1 459 ? 6.492 94.241 32.283 1.00 14.69 459 ASP A N 1
ATOM 3310 C CA . ASP A 1 459 ? 5.307 95.058 32.051 1.00 16.07 459 ASP A CA 1
ATOM 3311 C C . ASP A 1 459 ? 5.444 95.950 30.814 1.00 20.44 459 ASP A C 1
ATOM 3312 O O . ASP A 1 459 ? 4.453 96.251 30.155 1.00 20.16 459 ASP A O 1
ATOM 3317 N N . ARG A 1 460 ? 6.663 96.383 30.514 1.00 16.37 460 ARG A N 1
ATOM 3318 C CA . ARG A 1 460 ? 6.880 97.287 29.390 1.00 15.23 460 ARG A CA 1
ATOM 3319 C C . ARG A 1 460 ? 7.236 96.484 28.154 1.00 15.39 460 ARG A C 1
ATOM 3320 O O . ARG A 1 460 ? 7.510 97.039 27.101 1.00 16.53 460 ARG A O 1
ATOM 3328 N N . LYS A 1 461 ? 7.222 95.164 28.288 1.00 18.26 461 LYS A N 1
ATOM 3329 C CA . LYS A 1 461 ? 7.568 94.298 27.174 1.00 16.12 461 LYS A CA 1
ATOM 3330 C C . LYS A 1 461 ? 8.943 94.672 26.598 1.00 20.38 461 LYS A C 1
ATOM 3331 O O . LYS A 1 461 ? 9.157 94.684 25.392 1.00 21.23 461 LYS A O 1
ATOM 3337 N N . ILE A 1 462 ? 9.871 95.003 27.485 1.00 14.88 462 ILE A N 1
ATOM 3338 C CA . ILE A 1 462 ? 11.260 95.166 27.098 1.00 15.82 462 ILE A CA 1
ATOM 3339 C C . ILE A 1 462 ? 11.990 93.877 27.470 1.00 13.98 462 ILE A C 1
ATOM 3340 O O . ILE A 1 462 ? 12.058 93.521 28.639 1.00 17.39 462 ILE A O 1
ATOM 3345 N N . PRO A 1 463 ? 12.510 93.155 26.469 1.00 14.51 463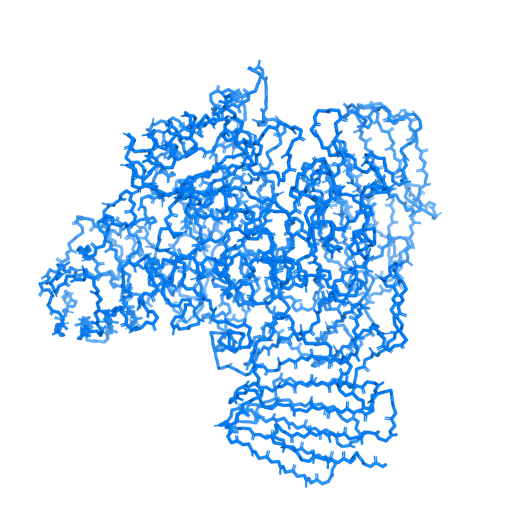 PRO A N 1
ATOM 3346 C CA . PRO A 1 463 ? 13.160 91.861 26.721 1.00 12.23 463 PRO A CA 1
ATOM 3347 C C . PRO A 1 463 ? 14.270 91.942 27.766 1.00 19.27 463 PRO A C 1
ATOM 3348 O O . PRO A 1 463 ? 15.002 92.939 27.832 1.00 13.23 463 PRO A O 1
ATOM 3352 N N . ILE A 1 464 ? 14.391 90.883 28.564 1.00 15.70 464 ILE A N 1
ATOM 3353 C CA . ILE A 1 464 ? 15.433 90.782 29.579 1.00 8.86 464 ILE A CA 1
ATOM 3354 C C . ILE A 1 464 ? 15.531 89.349 30.092 1.00 14.30 464 ILE A C 1
ATOM 3355 O O . ILE A 1 464 ? 14.507 88.686 30.289 1.00 14.70 464 ILE A O 1
ATOM 3360 N N . ASP A 1 465 ? 16.755 88.871 30.315 1.00 13.93 465 ASP A N 1
ATOM 3361 C CA . ASP A 1 465 ? 16.947 87.540 30.895 1.00 17.50 465 ASP A CA 1
ATOM 3362 C C . ASP A 1 465 ? 17.400 87.535 32.347 1.00 13.78 465 ASP A C 1
ATOM 3363 O O . ASP A 1 465 ? 17.037 86.648 33.106 1.00 16.54 465 ASP A O 1
ATOM 3368 N N . ASN A 1 466 ? 18.208 88.517 32.723 1.00 13.60 466 ASN A N 1
ATOM 3369 C CA . ASN A 1 466 ? 18.967 88.421 33.960 1.00 15.16 466 ASN A CA 1
ATOM 3370 C C . ASN A 1 466 ? 18.958 89.693 34.793 1.00 14.65 466 ASN A C 1
ATOM 3371 O O . ASN A 1 466 ? 19.057 90.804 34.270 1.00 14.68 466 ASN A O 1
ATOM 3376 N N . ILE A 1 467 ? 18.879 89.522 36.102 1.00 14.50 467 ILE A N 1
ATOM 3377 C CA . ILE A 1 467 ? 18.986 90.651 37.005 1.00 16.63 467 ILE A CA 1
ATOM 3378 C C . ILE A 1 467 ? 20.020 90.299 38.072 1.00 19.65 467 ILE A C 1
ATOM 3379 O O . ILE A 1 467 ? 20.299 89.122 38.311 1.00 14.91 467 ILE A O 1
ATOM 3384 N N . VAL A 1 468 ? 20.613 91.318 38.683 1.00 18.88 468 VAL A N 1
ATOM 3385 C CA . VAL A 1 468 ? 21.795 91.109 39.507 1.00 16.58 468 VAL A CA 1
ATOM 3386 C C . VAL A 1 468 ? 21.689 91.745 40.894 1.00 20.27 468 VAL A C 1
ATOM 3387 O O . VAL A 1 468 ? 21.277 92.903 41.039 1.00 19.32 468 VAL A O 1
ATOM 3391 N N . LEU A 1 469 ? 22.064 90.969 41.907 1.00 17.28 469 LEU A N 1
ATOM 3392 C CA . LEU A 1 469 ? 22.177 91.465 43.275 1.00 14.94 469 LEU A CA 1
ATOM 3393 C C . LEU A 1 469 ? 23.643 91.765 43.585 1.00 19.31 469 LEU A C 1
ATOM 3394 O O . LEU A 1 469 ? 24.486 90.863 43.610 1.00 15.26 469 LEU A O 1
ATOM 3399 N N . ASP A 1 470 ? 23.935 93.042 43.805 1.00 19.49 470 ASP A N 1
ATOM 3400 C CA . ASP A 1 470 ? 25.286 93.515 44.087 1.00 18.46 470 ASP A CA 1
ATOM 3401 C C . ASP A 1 470 ? 25.623 93.273 45.571 1.00 20.21 470 ASP A C 1
ATOM 3402 O O . ASP A 1 470 ? 24.881 92.600 46.295 1.00 15.49 470 ASP A O 1
ATOM 3407 N N . TRP A 1 471 ? 26.734 93.840 46.024 1.00 18.98 471 TRP A N 1
ATOM 3408 C CA . TRP A 1 471 ? 27.209 93.619 47.379 1.00 17.41 471 TRP A CA 1
ATOM 3409 C C . TRP A 1 471 ? 26.210 94.105 48.440 1.00 22.62 471 TRP A C 1
ATOM 3410 O O . TRP A 1 471 ? 25.217 94.781 48.131 1.00 19.71 471 TRP A O 1
ATOM 3421 N N . SER A 1 472 ? 26.476 93.727 49.688 1.00 20.23 472 SER A N 1
ATOM 3422 C CA . SER A 1 472 ? 25.842 94.344 50.843 1.00 17.62 472 SER A CA 1
ATOM 3423 C C . SER A 1 472 ? 24.458 93.789 51.213 1.00 21.18 472 SER A C 1
ATOM 3424 O O . SER A 1 472 ? 23.686 94.459 51.902 1.00 19.28 472 SER A O 1
ATOM 3427 N N . TYR A 1 473 ? 24.151 92.570 50.772 1.00 16.21 473 TYR A N 1
ATOM 3428 C CA . TYR A 1 473 ? 22.908 91.902 51.185 1.00 17.53 473 TYR A CA 1
ATOM 3429 C C . TYR A 1 473 ? 23.041 91.210 52.553 1.00 21.00 473 TYR A C 1
ATOM 3430 O O . TYR A 1 473 ? 22.074 90.659 53.073 1.00 20.67 473 TYR A O 1
ATOM 3439 N N . TRP A 1 474 ? 24.244 91.216 53.119 1.00 17.31 474 TRP A N 1
ATOM 3440 C CA . TRP A 1 474 ? 24.504 90.531 54.386 1.00 18.82 474 TRP A CA 1
ATOM 3441 C C . TRP A 1 474 ? 24.405 91.514 55.561 1.00 23.59 474 TRP A C 1
ATOM 3442 O O . TRP A 1 474 ? 24.461 92.730 55.356 1.00 20.14 474 TRP A O 1
ATOM 3453 N N . PRO A 1 475 ? 24.257 90.996 56.797 1.00 21.56 475 PRO A N 1
ATOM 3454 C CA . PRO A 1 475 ? 24.294 91.894 57.961 1.00 19.21 475 PRO A CA 1
ATOM 3455 C C . PRO A 1 475 ? 25.595 92.685 57.936 1.00 22.42 475 PRO A C 1
ATOM 3456 O O . PRO A 1 475 ? 26.645 92.131 57.602 1.00 24.22 475 PRO A O 1
ATOM 3460 N N . GLU A 1 476 ? 25.520 93.967 58.272 1.00 24.98 476 GLU A N 1
ATOM 3461 C CA . GLU A 1 476 ? 26.636 94.876 58.042 1.00 24.46 476 GLU A CA 1
ATOM 3462 C C . GLU A 1 476 ? 27.986 94.431 58.624 1.00 24.48 476 GLU A C 1
ATOM 3463 O O . GLU A 1 476 ? 29.027 94.635 57.998 1.00 27.23 476 GLU A O 1
ATOM 3469 N N . ASP A 1 477 ? 27.976 93.839 59.819 1.00 23.45 477 ASP A N 1
ATOM 3470 C CA . ASP A 1 477 ? 29.228 93.443 60.482 1.00 26.43 477 ASP A CA 1
ATOM 3471 C C . ASP A 1 477 ? 29.695 92.015 60.144 1.00 27.70 477 ASP A C 1
ATOM 3472 O O . ASP A 1 477 ? 30.562 91.462 60.827 1.00 33.64 477 ASP A O 1
ATOM 3477 N N . ALA A 1 478 ? 29.139 91.433 59.082 1.00 26.54 478 ALA A N 1
ATOM 3478 C CA . ALA A 1 478 ? 29.393 90.029 58.776 1.00 24.15 478 ALA A CA 1
ATOM 3479 C C . ALA A 1 478 ? 29.701 89.740 57.299 1.00 23.01 478 ALA A C 1
ATOM 3480 O O . ALA A 1 478 ? 29.267 88.717 56.749 1.00 20.76 478 ALA A O 1
ATOM 3482 N N . TRP A 1 479 ? 30.455 90.636 56.661 1.00 23.18 479 TRP A N 1
ATOM 3483 C CA . TRP A 1 479 ? 30.964 90.383 55.318 1.00 19.76 479 TRP A CA 1
ATOM 3484 C C . TRP A 1 479 ? 31.772 89.078 55.331 1.00 22.66 479 TRP A C 1
ATOM 3485 O O . TRP A 1 479 ? 32.722 88.954 56.097 1.00 19.52 479 TRP A O 1
ATOM 3496 N N . GLY A 1 480 ? 31.383 88.112 54.495 1.00 23.28 480 GLY A N 1
ATOM 3497 C CA . GLY A 1 480 ? 32.068 86.828 54.416 1.00 20.60 480 GLY A CA 1
ATOM 3498 C C . GLY A 1 480 ? 31.266 85.668 54.991 1.00 21.44 480 GLY A C 1
ATOM 3499 O O . GLY A 1 480 ? 31.595 84.497 54.794 1.00 19.40 480 GLY A O 1
ATOM 3500 N N . SER A 1 481 ? 30.211 86.002 55.725 1.00 21.04 481 SER A N 1
ATOM 3501 C CA . SER A 1 481 ? 29.329 84.999 56.308 1.00 21.40 481 SER A CA 1
ATOM 3502 C C . SER A 1 481 ? 28.366 84.449 55.256 1.00 19.14 481 SER A C 1
ATOM 3503 O O . SER A 1 481 ? 27.856 83.335 55.390 1.00 23.46 481 SER A O 1
ATOM 3506 N N . HIS A 1 482 ? 28.127 85.239 54.210 1.00 17.73 482 HIS A N 1
ATOM 3507 C CA . HIS A 1 482 ? 27.166 84.895 53.158 1.00 18.09 482 HIS A CA 1
ATOM 3508 C C . HIS A 1 482 ? 25.733 84.739 53.677 1.00 18.67 482 HIS A C 1
ATOM 3509 O O . HIS A 1 482 ? 24.902 84.103 53.025 1.00 20.10 482 HIS A O 1
ATOM 3516 N N . ASP A 1 483 ? 25.454 85.296 54.854 1.00 16.62 483 ASP A N 1
ATOM 3517 C CA . ASP A 1 483 ? 24.084 85.372 55.356 1.00 23.10 483 ASP A CA 1
ATOM 3518 C C . ASP A 1 483 ? 23.351 86.516 54.673 1.00 24.06 483 ASP A C 1
ATOM 3519 O O . ASP A 1 483 ? 23.977 87.422 54.127 1.00 20.67 483 ASP A O 1
ATOM 3524 N N . PHE A 1 484 ? 22.023 86.463 54.711 1.00 21.59 484 PHE A N 1
ATOM 3525 C CA . PHE A 1 484 ? 21.186 87.511 54.145 1.00 19.79 484 PHE A CA 1
ATOM 3526 C C . PHE A 1 484 ? 20.547 88.340 55.250 1.00 23.85 484 PHE A C 1
ATOM 3527 O O . PHE A 1 484 ? 19.907 87.809 56.152 1.00 25.99 484 PHE A O 1
ATOM 3535 N N . ASP A 1 485 ? 20.724 89.650 55.184 1.00 25.16 485 ASP A N 1
ATOM 3536 C CA . ASP A 1 485 ? 20.111 90.525 56.161 1.00 21.07 485 ASP A CA 1
ATOM 3537 C C . ASP A 1 485 ? 18.582 90.414 56.106 1.00 30.65 485 ASP A C 1
ATOM 3538 O O . ASP A 1 485 ? 17.955 90.746 55.093 1.00 32.02 485 ASP A O 1
ATOM 3543 N N . LYS A 1 486 ? 17.993 89.957 57.209 1.00 31.97 486 LYS A N 1
ATOM 3544 C CA . LYS A 1 486 ? 16.553 89.708 57.311 1.00 34.80 486 LYS A CA 1
ATOM 3545 C C . LYS A 1 486 ? 15.705 90.958 57.031 1.00 30.29 486 LYS A C 1
ATOM 3546 O O . LYS A 1 486 ? 14.568 90.864 56.579 1.00 26.36 486 LYS A O 1
ATOM 3552 N N . GLN A 1 487 ? 16.254 92.130 57.317 1.00 29.15 487 GLN A N 1
ATOM 3553 C CA . GLN A 1 487 ? 15.507 93.367 57.151 1.00 26.94 487 GLN A CA 1
ATOM 3554 C C . GLN A 1 487 ? 15.216 93.676 55.681 1.00 26.21 487 GLN A C 1
ATOM 3555 O O . GLN A 1 487 ? 14.182 94.263 55.357 1.00 25.87 487 GLN A O 1
ATOM 3561 N N . PHE A 1 488 ? 16.132 93.290 54.797 1.00 21.63 488 PHE A N 1
ATOM 3562 C CA . PHE A 1 488 ? 16.025 93.661 53.385 1.00 26.97 488 PHE A CA 1
ATOM 3563 C C . PHE A 1 488 ? 15.880 92.462 52.451 1.00 23.53 488 PHE A C 1
ATOM 3564 O O . PHE A 1 488 ? 15.277 92.564 51.389 1.00 21.48 488 PHE A O 1
ATOM 3572 N N . PHE A 1 489 ? 16.414 91.325 52.874 1.00 18.29 489 PHE A N 1
ATOM 3573 C CA . PHE A 1 489 ? 16.353 90.109 52.091 1.00 17.90 489 PHE A CA 1
ATOM 3574 C C . PHE A 1 489 ? 15.907 88.963 52.988 1.00 25.02 489 PHE A C 1
ATOM 3575 O O . PHE A 1 489 ? 16.691 88.053 53.275 1.00 26.82 489 PHE A O 1
ATOM 3583 N N . PRO A 1 490 ? 14.641 89.012 53.435 1.00 24.46 490 PRO A N 1
ATOM 3584 C CA . PRO A 1 490 ? 14.126 88.099 54.463 1.00 26.93 490 PRO A CA 1
ATOM 3585 C C . PRO A 1 490 ? 14.097 86.643 54.013 1.00 24.39 490 PRO A C 1
ATOM 3586 O O . PRO A 1 490 ? 14.254 85.749 54.849 1.00 27.97 490 PRO A O 1
ATOM 3590 N N . ASP A 1 491 ? 13.916 86.404 52.719 1.00 18.85 491 ASP A N 1
ATOM 3591 C CA . ASP A 1 491 ? 13.774 85.035 52.208 1.00 16.23 491 ASP A CA 1
ATOM 3592 C C . ASP A 1 491 ? 14.457 84.874 50.856 1.00 17.56 491 ASP A C 1
ATOM 3593 O O . ASP A 1 491 ? 13.829 85.030 49.817 1.00 20.61 491 ASP A O 1
ATOM 3598 N N . PRO A 1 492 ? 15.760 84.569 50.864 1.00 25.22 492 PRO A N 1
ATOM 3599 C CA . PRO A 1 492 ? 16.495 84.561 49.593 1.00 20.11 492 PRO A CA 1
ATOM 3600 C C . PRO A 1 492 ? 15.924 83.535 48.611 1.00 25.03 492 PRO A C 1
ATOM 3601 O O . PRO A 1 492 ? 15.911 83.792 47.403 1.00 22.85 492 PRO A O 1
ATOM 3605 N N . LYS A 1 493 ? 15.444 82.400 49.110 1.00 17.48 493 LYS A N 1
ATOM 3606 C CA . LYS A 1 493 ? 14.849 81.423 48.214 1.00 23.32 493 LYS A CA 1
ATOM 3607 C C . LYS A 1 493 ? 13.560 81.944 47.569 1.00 18.83 493 LYS A C 1
ATOM 3608 O O . LYS A 1 493 ? 13.319 81.706 46.378 1.00 15.93 493 LYS A O 1
ATOM 3614 N N . ALA A 1 494 ? 12.735 82.650 48.342 1.00 12.70 494 ALA A N 1
ATOM 3615 C CA . ALA A 1 494 ? 11.533 83.260 47.772 1.00 18.05 494 ALA A CA 1
ATOM 3616 C C . ALA A 1 494 ? 11.928 84.286 46.711 1.00 22.61 494 ALA A C 1
ATOM 3617 O O . ALA A 1 494 ? 11.280 84.382 45.670 1.00 21.33 494 ALA A O 1
ATOM 3619 N N . LEU A 1 495 ? 13.004 85.031 46.974 1.00 22.26 495 LEU A N 1
ATOM 3620 C CA . LEU A 1 495 ? 13.537 85.982 45.998 1.00 18.24 495 LEU A CA 1
ATOM 3621 C C . LEU A 1 495 ? 13.879 85.284 44.678 1.00 15.35 495 LEU A C 1
ATOM 3622 O O . LEU A 1 495 ? 13.431 85.703 43.603 1.00 18.54 495 LEU A O 1
ATOM 3627 N N . VAL A 1 496 ? 14.655 84.206 44.768 1.00 16.08 496 VAL A N 1
ATOM 3628 C CA . VAL A 1 496 ? 15.058 83.460 43.579 1.00 16.69 496 VAL A CA 1
ATOM 3629 C C . VAL A 1 496 ? 13.837 82.862 42.874 1.00 21.14 496 VAL A C 1
ATOM 3630 O O . VAL A 1 496 ? 13.751 82.880 41.645 1.00 19.05 496 VAL A O 1
ATOM 3634 N N . ASP A 1 497 ? 12.875 82.374 43.658 1.00 22.78 497 ASP A N 1
ATOM 3635 C CA . ASP A 1 497 ? 11.662 81.768 43.096 1.00 17.65 497 ASP A CA 1
ATOM 3636 C C . ASP A 1 497 ? 10.813 82.762 42.291 1.00 17.73 497 ASP A C 1
ATOM 3637 O O . ASP A 1 497 ? 10.243 82.394 41.264 1.00 22.08 497 ASP A O 1
ATOM 3642 N N . LYS A 1 498 ? 10.720 84.009 42.751 1.00 18.74 498 LYS A N 1
ATOM 3643 C CA . LYS A 1 498 ? 9.983 85.024 41.996 1.00 25.88 498 LYS A CA 1
ATOM 3644 C C . LYS A 1 498 ? 10.700 85.380 40.697 1.00 20.61 498 LYS A C 1
ATOM 3645 O O . LYS A 1 498 ? 10.070 85.514 39.651 1.00 24.45 498 LYS A O 1
ATOM 3651 N N . VAL A 1 499 ? 12.018 85.529 40.762 1.00 16.50 499 VAL A N 1
ATOM 3652 C CA . VAL A 1 499 ? 12.778 85.838 39.561 1.00 12.78 499 VAL A CA 1
ATOM 3653 C C . VAL A 1 499 ? 12.517 84.724 38.541 1.00 17.79 499 VAL A C 1
ATOM 3654 O O . VAL A 1 499 ? 12.206 84.974 37.364 1.00 18.11 499 VAL A O 1
ATOM 3658 N N . HIS A 1 500 ? 12.609 83.484 39.009 1.00 14.80 500 HIS A N 1
ATOM 3659 C CA . HIS A 1 500 ? 12.404 82.342 38.136 1.00 15.27 500 HIS A CA 1
ATOM 3660 C C . HIS A 1 500 ? 10.974 82.245 37.613 1.00 18.71 500 HIS A C 1
ATOM 3661 O O . HIS A 1 500 ? 10.759 81.885 36.457 1.00 15.94 500 HIS A O 1
ATOM 3668 N N . ALA A 1 501 ? 9.996 82.572 38.449 1.00 15.82 501 ALA A N 1
ATOM 3669 C CA . ALA A 1 501 ? 8.617 82.575 37.979 1.00 20.46 501 ALA A CA 1
ATOM 3670 C C . ALA A 1 501 ? 8.429 83.624 36.883 1.00 18.26 501 ALA A C 1
ATOM 3671 O O . ALA A 1 501 ? 7.498 83.535 36.086 1.00 20.89 501 ALA A O 1
ATOM 3673 N N . MET A 1 502 ? 9.304 84.624 36.855 1.00 16.74 502 MET A N 1
ATOM 3674 C CA . MET A 1 502 ? 9.268 85.626 35.789 1.00 22.02 502 MET A CA 1
ATOM 3675 C C . MET A 1 502 ? 10.223 85.284 34.642 1.00 18.79 502 MET A C 1
ATOM 3676 O O . MET A 1 502 ? 10.568 86.140 33.822 1.00 19.60 502 MET A O 1
ATOM 3681 N N . ASN A 1 503 ? 10.657 84.026 34.607 1.00 14.29 503 ASN A N 1
ATOM 3682 C CA . ASN A 1 503 ? 11.445 83.495 33.488 1.00 16.91 503 ASN A CA 1
ATOM 3683 C C . ASN A 1 503 ? 12.763 84.228 33.298 1.00 17.35 503 ASN A C 1
ATOM 3684 O O . ASN A 1 503 ? 13.207 84.482 32.173 1.00 17.49 503 ASN A O 1
ATOM 3689 N N . ALA A 1 504 ? 13.380 84.566 34.421 1.00 15.17 504 ALA A N 1
ATOM 3690 C CA . ALA A 1 504 ? 14.631 85.284 34.413 1.00 17.12 504 ALA A CA 1
ATOM 3691 C C . ALA A 1 504 ? 15.608 84.570 35.344 1.00 20.03 504 ALA A C 1
ATOM 3692 O O . ALA A 1 504 ? 15.232 83.642 36.065 1.00 21.19 504 ALA A O 1
ATOM 3694 N N . GLN A 1 505 ? 16.861 85.000 35.314 1.00 13.98 505 GLN A N 1
ATOM 3695 C CA . GLN A 1 505 ? 17.892 84.418 36.147 1.00 17.24 505 GLN A CA 1
ATOM 3696 C C . GLN A 1 505 ? 18.411 85.506 37.058 1.00 19.91 505 GLN A C 1
ATOM 3697 O O . GLN A 1 505 ? 18.285 86.698 36.751 1.00 15.02 505 GLN A O 1
ATOM 3703 N N . ILE A 1 506 ? 19.002 85.110 38.180 1.00 20.06 506 ILE A N 1
ATOM 3704 C CA . ILE A 1 506 ? 19.561 86.093 39.092 1.00 17.66 506 ILE A CA 1
ATOM 3705 C C . ILE A 1 506 ? 20.999 85.739 39.470 1.00 20.01 506 ILE A C 1
ATOM 3706 O O . ILE A 1 506 ? 21.316 84.599 39.848 1.00 13.97 506 ILE A O 1
ATOM 3711 N N . MET A 1 507 ? 21.874 86.726 39.336 1.00 12.47 507 MET A N 1
ATOM 3712 C CA . MET A 1 507 ? 23.260 86.554 39.723 1.00 11.55 507 MET A CA 1
ATOM 3713 C C . MET A 1 507 ? 23.501 87.303 41.028 1.00 12.65 507 MET A C 1
ATOM 3714 O O . MET A 1 507 ? 22.911 88.355 41.269 1.00 15.68 507 MET A O 1
ATOM 3719 N N . ILE A 1 508 ? 24.364 86.761 41.875 1.00 20.40 508 ILE A N 1
ATOM 3720 C CA . ILE A 1 508 ? 24.651 87.406 43.154 1.00 16.58 508 ILE A CA 1
ATOM 3721 C C . ILE A 1 508 ? 26.150 87.604 43.371 1.00 19.39 508 ILE A C 1
ATOM 3722 O O . ILE A 1 508 ? 26.965 86.752 43.004 1.00 20.47 508 ILE A O 1
ATOM 3727 N N . SER A 1 509 ? 26.500 88.759 43.928 1.00 18.43 509 SER A N 1
ATOM 3728 C CA . SER A 1 509 ? 27.882 89.110 44.235 1.00 14.47 509 SER A CA 1
ATOM 3729 C C . SER A 1 509 ? 28.469 88.283 45.397 1.00 18.81 509 SER A C 1
ATOM 3730 O O . SER A 1 509 ? 27.819 88.072 46.424 1.00 18.17 509 SER A O 1
ATOM 3733 N N . VAL A 1 510 ? 29.692 87.799 45.215 1.00 12.12 510 VAL A N 1
ATOM 3734 C CA . VAL A 1 510 ? 30.469 87.224 46.299 1.00 16.50 510 VAL A CA 1
ATOM 3735 C C . VAL A 1 510 ? 31.928 87.641 46.109 1.00 20.25 510 VAL A C 1
ATOM 3736 O O . VAL A 1 510 ? 32.514 87.399 45.056 1.00 19.97 510 VAL A O 1
ATOM 3740 N N . TRP A 1 511 ? 32.497 88.286 47.123 1.00 19.57 511 TRP A N 1
ATOM 3741 C CA . TRP A 1 511 ? 33.896 88.706 47.110 1.00 21.95 511 TRP A CA 1
ATOM 3742 C C . TRP A 1 511 ? 34.777 87.631 47.753 1.00 25.83 511 TRP A C 1
ATOM 3743 O O . TRP A 1 511 ? 34.259 86.677 48.347 1.00 20.45 511 TRP A O 1
ATOM 3754 N N . PRO A 1 512 ? 36.111 87.785 47.646 1.00 23.29 512 PRO A N 1
ATOM 3755 C CA . PRO A 1 512 ? 37.063 86.898 48.336 1.00 21.57 512 PRO A CA 1
ATOM 3756 C C . PRO A 1 512 ? 37.360 87.449 49.738 1.00 27.68 512 PRO A C 1
ATOM 3757 O O . PRO A 1 512 ? 38.349 87.073 50.377 1.00 24.13 512 PRO A O 1
ATOM 3761 N N . LYS A 1 513 ? 36.470 88.330 50.196 1.00 20.03 513 LYS A N 1
ATOM 3762 C CA . LYS A 1 513 ? 36.682 89.173 51.360 1.00 20.09 513 LYS A CA 1
ATOM 3763 C C . LYS A 1 513 ? 35.953 88.663 52.611 1.00 25.47 513 LYS A C 1
ATOM 3764 O O . LYS A 1 513 ? 34.774 88.281 52.558 1.00 20.98 513 LYS A O 1
ATOM 3770 N N . PHE A 1 514 ? 36.658 88.672 53.738 1.00 19.23 514 PHE A N 1
ATOM 3771 C CA . PHE A 1 514 ? 36.093 88.182 54.985 1.00 18.35 514 PHE A CA 1
ATOM 3772 C C . PHE A 1 514 ? 36.476 89.078 56.160 1.00 25.60 514 PHE A C 1
ATOM 3773 O O . PHE A 1 514 ? 37.641 89.470 56.298 1.00 24.32 514 PHE A O 1
ATOM 3781 N N . TYR A 1 515 ? 35.492 89.406 56.998 1.00 24.91 515 TYR A N 1
ATOM 3782 C CA . TYR A 1 515 ? 35.758 90.039 58.285 1.00 24.73 515 TYR A CA 1
ATOM 3783 C C . TYR A 1 515 ? 36.225 88.949 59.251 1.00 26.75 515 TYR A C 1
ATOM 3784 O O . TYR A 1 515 ? 35.643 87.863 59.278 1.00 25.84 515 TYR A O 1
ATOM 3793 N N . PRO A 1 516 ? 37.274 89.232 60.046 1.00 27.65 516 PRO A N 1
ATOM 3794 C CA . PRO A 1 516 ? 37.869 88.241 60.959 1.00 25.80 516 PRO A CA 1
ATOM 3795 C C . PRO A 1 516 ? 36.924 87.770 62.070 1.00 28.54 516 PRO A C 1
ATOM 3796 O O . PRO A 1 516 ? 37.243 86.808 62.772 1.00 24.87 516 PRO A O 1
ATOM 3800 N N . THR A 1 517 ? 35.781 88.431 62.231 1.00 27.44 517 THR A N 1
ATOM 3801 C CA . THR A 1 517 ? 34.794 87.994 63.214 1.00 20.10 517 THR A CA 1
ATOM 3802 C C . THR A 1 517 ? 33.879 86.864 62.692 1.00 26.87 517 THR A C 1
ATOM 3803 O O . THR A 1 517 ? 33.110 86.284 63.464 1.00 23.67 517 THR A O 1
ATOM 3807 N N . THR A 1 518 ? 33.964 86.532 61.400 1.00 19.94 518 THR A N 1
ATOM 3808 C CA . THR A 1 518 ? 33.055 85.523 60.848 1.00 17.59 518 THR A CA 1
ATOM 3809 C C . THR A 1 518 ? 33.566 84.090 61.008 1.00 22.49 518 THR A C 1
ATOM 3810 O O . THR A 1 518 ? 34.763 83.833 60.920 1.00 26.87 518 THR A O 1
ATOM 3814 N N . ASP A 1 519 ? 32.641 83.162 61.234 1.00 23.73 519 ASP A N 1
ATOM 3815 C CA . ASP A 1 519 ? 32.968 81.740 61.226 1.00 25.16 519 ASP A CA 1
ATOM 3816 C C . ASP A 1 519 ? 33.724 81.347 59.970 1.00 26.82 519 ASP A C 1
ATOM 3817 O O . ASP A 1 519 ? 34.680 80.576 60.032 1.00 28.38 519 ASP A O 1
ATOM 3822 N N . ASN A 1 520 ? 33.280 81.869 58.830 1.00 28.14 520 ASN A N 1
ATOM 3823 C CA . ASN A 1 520 ? 33.903 81.549 57.552 1.00 26.74 520 ASN A CA 1
ATOM 3824 C C . ASN A 1 520 ? 35.350 82.012 57.493 1.00 27.45 520 ASN A C 1
ATOM 3825 O O . ASN A 1 520 ? 36.229 81.259 57.069 1.00 25.48 520 ASN A O 1
ATOM 3830 N N . TYR A 1 521 ? 35.603 83.238 57.940 1.00 24.52 521 TYR A N 1
ATOM 3831 C CA . TYR A 1 521 ? 36.974 83.696 58.052 1.00 24.39 521 TYR A CA 1
ATOM 3832 C C . TYR A 1 521 ? 37.778 82.706 58.900 1.00 30.07 521 TYR A C 1
ATOM 3833 O O . TYR A 1 521 ? 38.918 82.359 58.565 1.00 26.66 521 TYR A O 1
ATOM 3842 N N . LYS A 1 522 ? 37.184 82.258 60.006 1.00 22.90 522 LYS A N 1
ATOM 3843 C CA . LYS A 1 522 ? 37.936 81.477 60.978 1.00 24.87 522 LYS A CA 1
ATOM 3844 C C . LYS A 1 522 ? 38.274 80.082 60.460 1.00 29.58 522 LYS A C 1
ATOM 3845 O O . LYS A 1 522 ? 39.334 79.527 60.781 1.00 28.04 522 LYS A O 1
ATOM 3851 N N . GLU A 1 523 ? 37.371 79.523 59.660 1.00 23.92 523 GLU A N 1
ATOM 3852 C CA . GLU A 1 523 ? 37.586 78.205 59.111 1.00 27.03 523 GLU A CA 1
ATOM 3853 C C . GLU A 1 523 ? 38.731 78.280 58.109 1.00 27.53 523 GLU A C 1
ATOM 3854 O O . GLU A 1 523 ? 39.583 77.391 58.054 1.00 25.52 523 GLU A O 1
ATOM 3860 N N . LEU A 1 524 ? 38.746 79.346 57.316 1.00 24.64 524 LEU A N 1
ATOM 3861 C CA . LEU A 1 524 ? 39.784 79.512 56.306 1.00 24.67 524 LEU A CA 1
ATOM 3862 C C . LEU A 1 524 ? 41.121 79.821 56.978 1.00 25.32 524 LEU A C 1
ATOM 3863 O O . LEU A 1 524 ? 42.160 79.263 56.623 1.00 27.27 524 LEU A O 1
ATOM 3868 N N . ASN A 1 525 ? 41.078 80.687 57.981 1.00 26.52 525 ASN A N 1
ATOM 3869 C CA . ASN A 1 525 ? 42.276 81.073 58.705 1.00 26.97 525 ASN A CA 1
ATOM 3870 C C . ASN A 1 525 ? 42.955 79.913 59.443 1.00 29.83 525 ASN A C 1
ATOM 3871 O O . ASN A 1 525 ? 44.188 79.843 59.503 1.00 24.04 525 ASN A O 1
ATOM 3876 N N . ALA A 1 526 ? 42.154 79.011 60.005 1.00 30.63 526 ALA A N 1
ATOM 3877 C CA . ALA A 1 526 ? 42.704 77.866 60.737 1.00 29.29 526 ALA A CA 1
ATOM 3878 C C . ALA A 1 526 ? 43.603 77.006 59.849 1.00 29.90 526 ALA A C 1
ATOM 3879 O O . ALA A 1 526 ? 44.474 76.293 60.348 1.00 25.67 526 ALA A O 1
ATOM 3881 N N . LYS A 1 527 ? 43.386 77.066 58.536 1.00 26.40 527 LYS A N 1
ATOM 3882 C CA . LYS A 1 527 ? 44.214 76.298 57.610 1.00 32.72 527 LYS A CA 1
ATOM 3883 C C . LYS A 1 527 ? 45.307 77.139 56.943 1.00 28.27 527 LYS A C 1
ATOM 3884 O O . LYS A 1 527 ? 45.987 76.675 56.032 1.00 33.07 527 LYS A O 1
ATOM 3890 N N . GLY A 1 528 ? 45.463 78.374 57.407 1.00 27.82 528 GLY A N 1
ATOM 3891 C CA . GLY A 1 528 ? 46.464 79.282 56.881 1.00 26.80 528 GLY A CA 1
ATOM 3892 C C . GLY A 1 528 ? 46.093 79.890 55.540 1.00 32.56 528 GLY A C 1
ATOM 3893 O O . GLY A 1 528 ? 46.975 80.349 54.814 1.00 31.93 528 GLY A O 1
ATOM 3894 N N . PHE A 1 529 ? 44.796 79.912 55.218 1.00 29.25 529 PHE A N 1
ATOM 3895 C CA . PHE A 1 529 ? 44.332 80.370 53.900 1.00 31.01 529 PHE A CA 1
ATOM 3896 C C . PHE A 1 529 ? 43.861 81.839 53.844 1.00 33.23 529 PHE A C 1
ATOM 3897 O O . PHE A 1 529 ? 43.232 82.250 52.860 1.00 28.56 529 PHE A O 1
ATOM 3905 N N . MET A 1 530 ? 44.140 82.622 54.886 1.00 25.31 530 MET A N 1
ATOM 3906 C CA . MET A 1 530 ? 43.803 84.050 54.864 1.00 28.95 530 MET A CA 1
ATOM 3907 C C . MET A 1 530 ? 45.063 84.928 54.762 1.00 27.86 530 MET A C 1
ATOM 3908 O O . MET A 1 530 ? 46.055 84.692 55.466 1.00 26.68 530 MET A O 1
ATOM 3913 N N . PHE A 1 531 ? 45.011 85.936 53.892 1.00 25.22 531 PHE A N 1
ATOM 3914 C CA . PHE A 1 531 ? 46.070 86.947 53.801 1.00 24.18 531 PHE A CA 1
ATOM 3915 C C . PHE A 1 531 ? 45.847 87.993 54.898 1.00 30.02 531 PHE A C 1
ATOM 3916 O O . PHE A 1 531 ? 45.123 88.976 54.699 1.00 27.75 531 PHE A O 1
ATOM 3924 N N . ASN A 1 532 ? 46.478 87.775 56.047 1.00 24.87 532 ASN A N 1
ATOM 3925 C CA . ASN A 1 532 ? 46.233 88.570 57.245 1.00 29.00 532 ASN A CA 1
ATOM 3926 C C . ASN A 1 532 ? 47.025 89.873 57.379 1.00 30.97 532 ASN A C 1
ATOM 3927 O O . ASN A 1 532 ? 46.811 90.622 58.329 1.00 28.62 532 ASN A O 1
ATOM 3932 N N . ARG A 1 533 ? 47.937 90.143 56.451 1.00 25.22 533 ARG A N 1
ATOM 3933 C CA . ARG A 1 533 ? 48.715 91.380 56.516 1.00 30.56 533 ARG A CA 1
ATOM 3934 C C . ARG A 1 533 ? 47.834 92.624 56.509 1.00 31.15 533 ARG A C 1
ATOM 3935 O O . ARG A 1 533 ? 48.154 93.610 57.167 1.00 33.23 533 ARG A O 1
ATOM 3943 N N . ASN A 1 534 ? 46.721 92.574 55.784 1.00 27.83 534 ASN A N 1
ATOM 3944 C CA . ASN A 1 534 ? 45.795 93.700 55.767 1.00 29.31 534 ASN A CA 1
ATOM 3945 C C . ASN A 1 534 ? 45.174 93.960 57.144 1.00 28.20 534 ASN A C 1
ATOM 3946 O O . ASN A 1 534 ? 44.788 95.086 57.462 1.00 24.73 534 ASN A O 1
ATOM 3951 N N . LEU A 1 535 ? 45.074 92.911 57.952 1.00 26.89 535 LEU A N 1
ATOM 3952 C CA . LEU A 1 535 ? 44.673 93.067 59.342 1.00 32.50 535 LEU A CA 1
ATOM 3953 C C . LEU A 1 535 ? 45.788 93.738 60.159 1.00 35.07 535 LEU A C 1
ATOM 3954 O O . LEU A 1 535 ? 45.521 94.638 60.965 1.00 32.31 535 LEU A O 1
ATOM 3959 N N . ASP A 1 536 ? 47.032 93.297 59.959 1.00 29.43 536 ASP A N 1
ATOM 3960 C CA . ASP A 1 536 ? 48.171 93.890 60.675 1.00 33.45 536 ASP A CA 1
ATOM 3961 C C . ASP A 1 536 ? 48.292 95.367 60.348 1.00 30.11 536 ASP A C 1
ATOM 3962 O O . ASP A 1 536 ? 48.690 96.166 61.182 1.00 34.12 536 ASP A O 1
ATOM 3967 N N . GLU A 1 537 ? 47.963 95.712 59.109 1.00 30.39 537 GLU A N 1
ATOM 3968 C CA . GLU A 1 537 ? 48.059 97.079 58.624 1.00 31.16 537 GLU A CA 1
ATOM 3969 C C . GLU A 1 537 ? 46.895 97.903 59.134 1.00 30.10 537 GLU A C 1
ATOM 3970 O O . GLU A 1 537 ? 46.918 99.130 59.057 1.00 30.14 537 GLU A O 1
ATOM 3976 N N . LYS A 1 538 ? 45.874 97.218 59.641 1.00 28.11 538 LYS A N 1
ATOM 3977 C CA . LYS A 1 538 ? 44.674 97.878 60.142 1.00 30.88 538 LYS A CA 1
ATOM 3978 C C . LYS A 1 538 ? 44.001 98.726 59.065 1.00 32.50 538 LYS A C 1
ATOM 3979 O O . LYS A 1 538 ? 43.538 99.833 59.327 1.00 36.65 538 LYS A O 1
ATOM 3985 N N . ASN A 1 539 ? 43.956 98.198 57.850 1.00 31.26 539 ASN A N 1
ATOM 3986 C CA . ASN A 1 539 ? 43.271 98.868 56.762 1.00 31.80 539 ASN A CA 1
ATOM 3987 C C . ASN A 1 539 ? 41.773 98.631 56.852 1.00 33.57 539 ASN A C 1
ATOM 3988 O O . ASN A 1 539 ? 41.297 97.530 56.577 1.00 34.25 539 ASN A O 1
ATOM 3993 N N . LEU A 1 540 ? 41.042 99.665 57.255 1.00 27.88 540 LEU A N 1
ATOM 3994 C CA . LEU A 1 540 ? 39.595 99.566 57.459 1.00 28.12 540 LEU A CA 1
ATOM 3995 C C . LEU A 1 540 ? 38.878 99.815 56.154 1.00 25.49 540 LEU A C 1
ATOM 3996 O O . LEU A 1 540 ? 39.316 100.642 55.348 1.00 24.80 540 LEU A O 1
ATOM 4001 N N . ASP A 1 541 ? 37.773 99.106 55.936 1.00 27.16 541 ASP A N 1
ATOM 4002 C CA . ASP A 1 541 ? 37.012 99.301 54.705 1.00 22.98 541 ASP A CA 1
ATOM 4003 C C . ASP A 1 541 ? 36.082 100.502 54.860 1.00 24.73 541 ASP A C 1
ATOM 4004 O O . ASP A 1 541 ? 36.123 101.186 55.877 1.00 26.08 541 ASP A O 1
ATOM 4009 N N . TRP A 1 542 ? 35.269 100.761 53.846 1.00 28.06 542 TRP A N 1
ATOM 4010 C CA . TRP A 1 542 ? 34.484 101.987 53.752 1.00 27.09 542 TRP A CA 1
ATOM 4011 C C . TRP A 1 542 ? 33.122 101.939 54.452 1.00 30.93 542 TRP A C 1
ATOM 4012 O O . TRP A 1 542 ? 32.372 102.911 54.396 1.00 34.51 542 TRP A O 1
ATOM 4023 N N . ILE A 1 543 ? 32.785 100.824 55.092 1.00 33.72 543 ILE A N 1
ATOM 4024 C CA . ILE A 1 543 ? 31.454 100.691 55.701 1.00 32.03 543 ILE A CA 1
ATOM 4025 C C . ILE A 1 543 ? 31.384 101.162 57.149 1.00 32.76 543 ILE A C 1
ATOM 4026 O O . ILE A 1 543 ? 32.074 100.639 58.020 1.00 35.40 543 ILE A O 1
ATOM 4031 N N . GLY A 1 544 ? 30.530 102.147 57.402 1.00 36.50 544 GLY A N 1
ATOM 4032 C CA . GLY A 1 544 ? 30.319 102.637 58.749 1.00 34.86 544 GLY A CA 1
ATOM 4033 C C . GLY A 1 544 ? 31.592 103.211 59.340 1.00 37.34 544 GLY A C 1
ATOM 4034 O O . GLY A 1 544 ? 32.252 104.036 58.708 1.00 37.61 544 GLY A O 1
ATOM 4035 N N . LYS A 1 545 ? 31.941 102.770 60.548 1.00 34.60 545 LYS A N 1
ATOM 4036 C CA . LYS A 1 545 ? 33.172 103.212 61.196 1.00 40.19 545 LYS A CA 1
ATOM 4037 C C . LYS A 1 545 ? 34.377 102.608 60.486 1.00 39.38 545 LYS A C 1
ATOM 4038 O O . LYS A 1 545 ? 35.506 103.053 60.677 1.00 43.61 545 LYS A O 1
ATOM 4044 N N . GLY A 1 546 ? 34.123 101.595 59.661 1.00 35.77 546 GLY A N 1
ATOM 4045 C CA . GLY A 1 546 ? 35.178 100.907 58.939 1.00 33.95 546 GLY A CA 1
ATOM 4046 C C . GLY A 1 546 ? 35.511 99.592 59.608 1.00 31.52 546 GLY A C 1
ATOM 4047 O O . GLY A 1 546 ? 35.637 99.529 60.826 1.00 31.95 546 GLY A O 1
ATOM 4048 N N . TYR A 1 547 ? 35.648 98.539 58.813 1.00 26.68 547 TYR A N 1
ATOM 4049 C CA . TYR A 1 547 ? 35.900 97.203 59.346 1.00 23.57 547 TYR A CA 1
ATOM 4050 C C . TYR A 1 547 ? 37.257 96.636 58.934 1.00 26.67 547 TYR A C 1
ATOM 4051 O O . TYR A 1 547 ? 37.692 96.785 57.784 1.00 26.88 547 TYR A O 1
ATOM 4060 N N . LEU A 1 548 ? 37.913 95.970 59.879 1.00 25.31 548 LEU A N 1
ATOM 4061 C CA . LEU A 1 548 ? 39.071 95.146 59.574 1.00 25.09 548 LEU A CA 1
ATOM 4062 C C . LEU A 1 548 ? 38.620 94.008 58.652 1.00 27.09 548 LEU A C 1
ATOM 4063 O O . LEU A 1 548 ? 37.532 93.453 58.829 1.00 24.16 548 LEU A O 1
ATOM 4068 N N . ASN A 1 549 ? 39.442 93.680 57.661 1.00 23.44 549 ASN A N 1
ATOM 4069 C CA . ASN A 1 549 ? 39.075 92.659 56.682 1.00 26.46 549 ASN A CA 1
ATOM 4070 C C . ASN A 1 549 ? 40.292 92.062 56.008 1.00 28.95 549 ASN A C 1
ATOM 4071 O O . ASN A 1 549 ? 41.353 92.694 55.926 1.00 28.47 549 ASN A O 1
ATOM 4076 N N . ALA A 1 550 ? 40.133 90.832 55.536 1.00 25.76 550 ALA A N 1
ATOM 4077 C CA . ALA A 1 550 ? 41.193 90.154 54.808 1.00 27.12 550 ALA A CA 1
ATOM 4078 C C . ALA A 1 550 ? 40.604 89.405 53.619 1.00 27.32 550 ALA A C 1
ATOM 4079 O O . ALA A 1 550 ? 39.389 89.166 53.558 1.00 24.81 550 ALA A O 1
ATOM 4081 N N . PHE A 1 551 ? 41.468 89.070 52.666 1.00 22.81 551 PHE A N 1
ATOM 4082 C CA . PHE A 1 551 ? 41.071 88.291 51.504 1.00 24.33 551 PHE A CA 1
ATOM 4083 C C . PHE A 1 551 ? 41.719 86.923 51.610 1.00 25.70 551 PHE A C 1
ATOM 4084 O O . PHE A 1 551 ? 42.799 86.779 52.180 1.00 23.71 551 PHE A O 1
ATOM 4092 N N . TYR A 1 552 ? 41.064 85.909 51.066 1.00 28.15 552 TYR A N 1
ATOM 4093 C CA . TYR A 1 552 ? 41.603 84.569 51.185 1.00 23.28 552 TYR A CA 1
ATOM 4094 C C . TYR A 1 552 ? 42.591 84.256 50.063 1.00 24.98 552 TYR A C 1
ATOM 4095 O O . TYR A 1 552 ? 42.739 85.028 49.110 1.00 22.60 552 TYR A O 1
ATOM 4104 N N . ASP A 1 553 ? 43.269 83.122 50.204 1.00 23.11 553 ASP A N 1
ATOM 4105 C CA . ASP A 1 553 ? 44.352 82.721 49.314 1.00 20.04 553 ASP A CA 1
ATOM 4106 C C . ASP A 1 553 ? 43.878 81.574 48.433 1.00 23.78 553 ASP A C 1
ATOM 4107 O O . ASP A 1 553 ? 43.794 80.430 48.891 1.00 27.74 553 ASP A O 1
ATOM 4112 N N . PRO A 1 554 ? 43.563 81.875 47.162 1.00 22.07 554 PRO A N 1
ATOM 4113 C CA . PRO A 1 554 ? 42.933 80.865 46.316 1.00 23.27 554 PRO A CA 1
ATOM 4114 C C . PRO A 1 554 ? 43.972 80.026 45.580 1.00 26.16 554 PRO A C 1
ATOM 4115 O O . PRO A 1 554 ? 43.595 79.238 44.712 1.00 23.02 554 PRO A O 1
ATOM 4119 N N . PHE A 1 555 ? 45.251 80.177 45.920 1.00 18.61 555 PHE A N 1
ATOM 4120 C CA . PHE A 1 555 ? 46.297 79.521 45.129 1.00 23.65 555 PHE A CA 1
ATOM 4121 C C . PHE A 1 555 ? 46.516 78.037 45.420 1.00 24.93 555 PHE A C 1
ATOM 4122 O O . PHE A 1 555 ? 47.323 77.396 44.756 1.00 27.41 555 PHE A O 1
ATOM 4130 N N . SER A 1 556 ? 45.783 77.494 46.389 1.00 22.79 556 SER A N 1
ATOM 4131 C CA . SER A 1 556 ? 45.699 76.039 46.551 1.00 23.92 556 SER A CA 1
ATOM 4132 C C . SER A 1 556 ? 44.249 75.579 46.470 1.00 21.55 556 SER A C 1
ATOM 4133 O O . SER A 1 556 ? 43.337 76.251 46.970 1.00 19.60 556 SER A O 1
ATOM 4136 N N . PRO A 1 557 ? 44.032 74.422 45.839 1.00 25.51 557 PRO A N 1
ATOM 4137 C CA . PRO A 1 557 ? 42.682 73.888 45.635 1.00 27.16 557 PRO A CA 1
ATOM 4138 C C . PRO A 1 557 ? 41.981 73.591 46.960 1.00 29.59 557 PRO A C 1
ATOM 4139 O O . PRO A 1 557 ? 40.751 73.638 47.022 1.00 30.33 557 PRO A O 1
ATOM 4143 N N . GLU A 1 558 ? 42.751 73.293 48.003 1.00 31.02 558 GLU A N 1
ATOM 4144 C CA . GLU A 1 558 ? 42.169 73.046 49.316 1.00 30.29 558 GLU A CA 1
ATOM 4145 C C . GLU A 1 558 ? 41.466 74.303 49.827 1.00 24.58 558 GLU A C 1
ATOM 4146 O O . GLU A 1 558 ? 40.392 74.224 50.427 1.00 22.72 558 GLU A O 1
ATOM 4152 N N . ALA A 1 559 ? 42.068 75.462 49.578 1.00 19.42 559 ALA A N 1
ATOM 4153 C CA . ALA A 1 559 ? 41.433 76.727 49.936 1.00 22.73 559 ALA A CA 1
ATOM 4154 C C . ALA A 1 559 ? 40.176 76.999 49.092 1.00 24.29 559 ALA A C 1
ATOM 4155 O O . ALA A 1 559 ? 39.118 77.339 49.624 1.00 22.97 559 ALA A O 1
ATOM 4157 N N . THR A 1 560 ? 40.281 76.849 47.776 1.00 21.84 560 THR A N 1
ATOM 4158 C CA . THR A 1 560 ? 39.140 77.179 46.927 1.00 16.79 560 THR A CA 1
ATOM 4159 C C . THR A 1 560 ? 37.967 76.239 47.213 1.00 23.02 560 THR A C 1
ATOM 4160 O O . THR A 1 560 ? 36.810 76.634 47.102 1.00 25.16 560 THR A O 1
ATOM 4164 N N . ALA A 1 561 ? 38.267 75.004 47.615 1.00 25.66 561 ALA A N 1
ATOM 4165 C CA . ALA A 1 561 ? 37.227 74.029 47.938 1.00 25.69 561 ALA A CA 1
ATOM 4166 C C . ALA A 1 561 ? 36.382 74.481 49.146 1.00 28.60 561 ALA A C 1
ATOM 4167 O O . ALA A 1 561 ? 35.153 74.311 49.179 1.00 24.74 561 ALA A O 1
ATOM 4169 N N . ILE A 1 562 ? 37.059 75.058 50.134 1.00 23.31 562 ILE A N 1
ATOM 4170 C CA . ILE A 1 562 ? 36.411 75.597 51.320 1.00 21.81 562 ILE A CA 1
ATOM 4171 C C . ILE A 1 562 ? 35.584 76.828 50.949 1.00 24.84 562 ILE A C 1
ATOM 4172 O O . ILE A 1 562 ? 34.415 76.942 51.341 1.00 21.85 562 ILE A O 1
ATOM 4177 N N . PHE A 1 563 ? 36.193 77.740 50.194 1.00 20.87 563 PHE A N 1
ATOM 4178 C CA . PHE A 1 563 ? 35.477 78.898 49.680 1.00 20.55 563 PHE A CA 1
ATOM 4179 C C . PHE A 1 563 ? 34.183 78.476 48.984 1.00 21.67 563 PHE A C 1
ATOM 4180 O O . PHE A 1 563 ? 33.118 79.027 49.253 1.00 22.04 563 PHE A O 1
ATOM 4188 N N . TRP A 1 564 ? 34.287 77.508 48.076 1.00 20.54 564 TRP A N 1
ATOM 4189 C CA . TRP A 1 564 ? 33.110 76.999 47.384 1.00 18.93 564 TRP A CA 1
ATOM 4190 C C . TRP A 1 564 ? 32.090 76.374 48.341 1.00 20.05 564 TRP A C 1
ATOM 4191 O O . TRP A 1 564 ? 30.896 76.647 48.235 1.00 20.52 564 TRP A O 1
ATOM 4202 N N . LYS A 1 565 ? 32.548 75.533 49.269 1.00 20.23 565 LYS A N 1
ATOM 4203 C CA . LYS A 1 565 ? 31.613 74.845 50.158 1.00 20.96 565 LYS A CA 1
ATOM 4204 C C . LYS A 1 565 ? 30.803 75.847 50.964 1.00 21.28 565 LYS A C 1
ATOM 4205 O O . LYS A 1 565 ? 29.615 75.641 51.218 1.00 24.01 565 LYS A O 1
ATOM 4211 N N . GLN A 1 566 ? 31.454 76.935 51.358 1.00 21.08 566 GLN A N 1
ATOM 4212 C CA . GLN A 1 566 ? 30.795 77.975 52.138 1.00 21.96 566 GLN A CA 1
ATOM 4213 C C . GLN A 1 566 ? 29.686 78.644 51.352 1.00 21.78 566 GLN A C 1
ATOM 4214 O O . GLN A 1 566 ? 28.573 78.775 51.853 1.00 24.35 566 GLN A O 1
ATOM 4220 N N . ILE A 1 567 ? 29.966 79.042 50.112 1.00 16.65 567 ILE A N 1
ATOM 4221 C CA . ILE A 1 567 ? 28.908 79.643 49.310 1.00 20.53 567 ILE A CA 1
ATOM 4222 C C . ILE A 1 567 ? 27.876 78.593 48.865 1.00 20.43 567 ILE A C 1
ATOM 4223 O O . ILE A 1 567 ? 26.707 78.906 48.675 1.00 19.21 567 ILE A O 1
ATOM 4228 N N . ARG A 1 568 ? 28.304 77.342 48.726 1.00 21.68 568 ARG A N 1
ATOM 4229 C CA . ARG A 1 568 ? 27.370 76.280 48.379 1.00 22.21 568 ARG A CA 1
ATOM 4230 C C . ARG A 1 568 ? 26.322 76.161 49.483 1.00 24.75 568 ARG A C 1
ATOM 4231 O O . ARG A 1 568 ? 25.119 76.104 49.213 1.00 25.82 568 ARG A O 1
ATOM 4239 N N . ASP A 1 569 ? 26.796 76.133 50.725 1.00 22.17 569 ASP A N 1
ATOM 4240 C CA . ASP A 1 569 ? 25.942 75.927 51.887 1.00 18.37 569 ASP A CA 1
ATOM 4241 C C . ASP A 1 569 ? 25.024 77.122 52.167 1.00 20.08 569 ASP A C 1
ATOM 4242 O O . ASP A 1 569 ? 23.918 76.955 52.683 1.00 24.83 569 ASP A O 1
ATOM 4247 N N . LYS A 1 570 ? 25.492 78.325 51.848 1.00 19.52 570 LYS A N 1
ATOM 4248 C CA . LYS A 1 570 ? 24.785 79.548 52.237 1.00 21.66 570 LYS A CA 1
ATOM 4249 C C . LYS A 1 570 ? 23.951 80.162 51.117 1.00 21.78 570 LYS A C 1
ATOM 4250 O O . LYS A 1 570 ? 22.921 80.781 51.376 1.00 21.18 570 LYS A O 1
ATOM 4256 N N . ILE A 1 571 ? 24.403 80.007 49.876 1.00 19.36 571 ILE A N 1
ATOM 4257 C CA . ILE A 1 571 ? 23.812 80.748 48.767 1.00 20.91 571 ILE A CA 1
ATOM 4258 C C . ILE A 1 571 ? 23.270 79.833 47.673 1.00 24.02 571 ILE A C 1
ATOM 4259 O O . ILE A 1 571 ? 22.130 79.995 47.208 1.00 18.56 571 ILE A O 1
ATOM 4264 N N . ASN A 1 572 ? 24.091 78.872 47.261 1.00 20.48 572 ASN A N 1
ATOM 4265 C CA . ASN A 1 572 ? 23.672 77.946 46.226 1.00 18.04 572 ASN A CA 1
ATOM 4266 C C . ASN A 1 572 ? 22.386 77.209 46.591 1.00 23.93 572 ASN A C 1
ATOM 4267 O O . ASN A 1 572 ? 21.579 76.884 45.709 1.00 18.62 572 ASN A O 1
ATOM 4272 N N . VAL A 1 573 ? 22.176 76.958 47.886 1.00 22.16 573 VAL A N 1
ATOM 4273 C CA . VAL A 1 573 ? 20.979 76.227 48.290 1.00 24.52 573 VAL A CA 1
ATOM 4274 C C . VAL A 1 573 ? 19.701 76.971 47.933 1.00 21.99 573 VAL A C 1
ATOM 4275 O O . VAL A 1 573 ? 18.647 76.356 47.783 1.00 20.89 573 VAL A O 1
ATOM 4279 N N . HIS A 1 574 ? 19.790 78.289 47.792 1.00 17.43 574 HIS A N 1
ATOM 4280 C CA . HIS A 1 574 ? 18.605 79.084 47.494 1.00 15.74 574 HIS A CA 1
ATOM 4281 C C . HIS A 1 574 ? 18.266 79.171 46.002 1.00 21.15 574 HIS A C 1
ATOM 4282 O O . HIS A 1 574 ? 17.245 79.753 45.635 1.00 25.74 574 HIS A O 1
ATOM 4289 N N . GLY A 1 575 ? 19.122 78.600 45.149 1.00 15.38 575 GLY A N 1
ATOM 4290 C CA . GLY A 1 575 ? 18.834 78.515 43.725 1.00 17.35 575 GLY A CA 1
ATOM 4291 C C . GLY A 1 575 ? 19.371 79.616 42.822 1.00 19.85 575 GLY A C 1
ATOM 4292 O O . GLY A 1 575 ? 19.013 79.669 41.653 1.00 21.29 575 GLY A O 1
ATOM 4293 N N . PHE A 1 576 ? 20.224 80.491 43.344 1.00 22.93 576 PHE A N 1
ATOM 4294 C CA . PHE A 1 576 ? 20.842 81.527 42.513 1.00 21.00 576 PHE A CA 1
ATOM 4295 C C . PHE A 1 576 ? 21.541 80.905 41.302 1.00 20.41 576 PHE A C 1
ATOM 4296 O O . PHE A 1 576 ? 22.132 79.832 41.407 1.00 22.82 576 PHE A O 1
ATOM 4304 N N . ASP A 1 577 ? 21.482 81.594 40.164 1.00 16.90 577 ASP A N 1
ATOM 4305 C CA . ASP A 1 577 ? 21.882 81.022 38.882 1.00 18.71 577 ASP A CA 1
ATOM 4306 C C . ASP A 1 577 ? 23.337 81.262 38.532 1.00 18.11 577 ASP A C 1
ATOM 4307 O O . ASP A 1 577 ? 23.906 80.531 37.730 1.00 14.58 577 ASP A O 1
ATOM 4312 N N . ALA A 1 578 ? 23.933 82.294 39.118 1.00 16.97 578 ALA A N 1
ATOM 4313 C CA . ALA A 1 578 ? 25.247 82.744 38.672 1.00 16.95 578 ALA A CA 1
ATOM 4314 C C . ALA A 1 578 ? 26.013 83.428 39.791 1.00 19.34 578 ALA A C 1
ATOM 4315 O O . ALA A 1 578 ? 25.419 83.947 40.738 1.00 18.85 578 ALA A O 1
ATOM 4317 N N . TRP A 1 579 ? 27.335 83.444 39.666 1.00 18.61 579 TRP A N 1
ATOM 4318 C CA . TRP A 1 579 ? 28.191 84.076 40.670 1.00 20.29 579 TRP A CA 1
ATOM 4319 C C . TRP A 1 579 ? 28.900 85.303 40.107 1.00 19.96 579 TRP A C 1
ATOM 4320 O O . TRP A 1 579 ? 29.566 85.235 39.078 1.00 21.25 579 TRP A O 1
ATOM 4331 N N . TRP A 1 580 ? 28.754 86.424 40.794 1.00 15.66 580 TRP A N 1
ATOM 4332 C CA . TRP A 1 580 ? 29.448 87.628 40.405 1.00 10.98 580 TRP A CA 1
ATOM 4333 C C . TRP A 1 580 ? 30.676 87.719 41.306 1.00 17.16 580 TRP A C 1
ATOM 4334 O O . TRP A 1 580 ? 30.618 88.292 42.389 1.00 21.65 580 TRP A O 1
ATOM 4345 N N . LEU A 1 581 ? 31.776 87.119 40.864 1.00 17.83 581 LEU A N 1
ATOM 4346 C CA . LEU A 1 581 ? 33.004 87.073 41.646 1.00 17.25 581 LEU A CA 1
ATOM 4347 C C . LEU A 1 581 ? 33.791 88.366 41.506 1.00 18.49 581 LEU A C 1
ATOM 4348 O O . LEU A 1 581 ? 34.669 88.481 40.645 1.00 19.41 581 LEU A O 1
ATOM 4353 N N . ASP A 1 582 ? 33.475 89.327 42.374 1.00 16.39 582 ASP A N 1
ATOM 4354 C CA . ASP A 1 582 ? 34.014 90.685 42.301 1.00 18.14 582 ASP A CA 1
ATOM 4355 C C . ASP A 1 582 ? 35.349 90.845 43.030 1.00 22.91 582 ASP A C 1
ATOM 4356 O O . ASP A 1 582 ? 35.693 90.042 43.910 1.00 22.00 582 ASP A O 1
ATOM 4361 N N . ALA A 1 583 ? 36.082 91.902 42.677 1.00 16.46 583 ALA A N 1
ATOM 4362 C CA . ALA A 1 583 ? 37.256 92.318 43.434 1.00 18.44 583 ALA A CA 1
ATOM 4363 C C . ALA A 1 583 ? 38.358 91.259 43.481 1.00 23.72 583 ALA A C 1
ATOM 4364 O O . ALA A 1 583 ? 39.098 91.183 44.466 1.00 21.85 583 ALA A O 1
ATOM 4366 N N . VAL A 1 584 ? 38.464 90.461 42.417 1.00 21.32 584 VAL A N 1
ATOM 4367 C CA . VAL A 1 584 ? 39.403 89.337 42.358 1.00 18.08 584 VAL A CA 1
ATOM 4368 C C . VAL A 1 584 ? 40.797 89.694 41.813 1.00 20.50 584 VAL A C 1
ATOM 4369 O O . VAL A 1 584 ? 41.560 88.798 41.430 1.00 21.07 584 VAL A O 1
ATOM 4373 N N . GLU A 1 585 ? 41.132 90.985 41.756 1.00 14.33 585 GLU A N 1
ATOM 4374 C CA . GLU A 1 585 ? 42.495 91.385 41.354 1.00 14.61 585 GLU A CA 1
ATOM 4375 C C . GLU A 1 585 ? 43.629 90.709 42.178 1.00 25.33 585 GLU A C 1
ATOM 4376 O O . GLU A 1 585 ? 44.617 90.265 41.604 1.00 27.93 585 GLU A O 1
ATOM 4382 N N . PRO A 1 586 ? 43.502 90.636 43.522 1.00 23.81 586 PRO A N 1
ATOM 4383 C CA . PRO A 1 586 ? 42.430 91.145 44.390 1.00 22.00 586 PRO A CA 1
ATOM 4384 C C . PRO A 1 586 ? 42.623 92.616 44.695 1.00 24.90 586 PRO A C 1
ATOM 4385 O O . PRO A 1 586 ? 43.739 93.135 44.608 1.00 23.85 586 PRO A O 1
ATOM 4389 N N . ASP A 1 587 ? 41.538 93.287 45.057 1.00 25.41 587 ASP A N 1
ATOM 4390 C CA . ASP A 1 587 ? 41.633 94.657 45.519 1.00 26.06 587 ASP A CA 1
ATOM 4391 C C . ASP A 1 587 ? 41.370 94.645 47.023 1.00 25.89 587 ASP A C 1
ATOM 4392 O O . ASP A 1 587 ? 40.259 94.934 47.482 1.00 22.88 587 ASP A O 1
ATOM 4397 N N . ILE A 1 588 ? 42.394 94.275 47.784 1.00 25.20 588 ILE A N 1
ATOM 4398 C CA . ILE A 1 588 ? 42.246 94.079 49.220 1.00 27.35 588 ILE A CA 1
ATOM 4399 C C . ILE A 1 588 ? 42.024 95.428 49.890 1.00 29.54 588 ILE A C 1
ATOM 4400 O O . ILE A 1 588 ? 41.119 95.589 50.715 1.00 28.32 588 ILE A O 1
ATOM 4405 N N . HIS A 1 589 ? 42.840 96.402 49.506 1.00 27.03 589 HIS A N 1
ATOM 4406 C CA . HIS A 1 589 ? 42.650 97.775 49.945 1.00 27.00 589 HIS A CA 1
ATOM 4407 C C . HIS A 1 589 ? 43.014 98.726 48.817 1.00 28.67 589 HIS A C 1
ATOM 4408 O O . HIS A 1 589 ? 44.148 98.738 48.350 1.00 28.72 589 HIS A O 1
ATOM 4415 N N . SER A 1 590 ? 42.046 99.519 48.377 1.00 22.79 590 SER A N 1
ATOM 4416 C CA . SER A 1 590 ? 42.237 100.363 47.210 1.00 26.22 590 SER A CA 1
ATOM 4417 C C . SER A 1 590 ? 43.295 101.436 47.415 1.00 26.89 590 SER A C 1
ATOM 4418 O O . SER A 1 590 ? 43.439 101.971 48.511 1.00 24.30 590 SER A O 1
ATOM 4421 N N . ASN A 1 591 ? 44.044 101.721 46.352 1.00 20.15 591 ASN A N 1
ATOM 4422 C CA . ASN A 1 591 ? 44.946 102.875 46.303 1.00 22.50 591 ASN A CA 1
ATOM 4423 C C . ASN A 1 591 ? 46.254 102.774 47.082 1.00 28.80 591 ASN A C 1
ATOM 4424 O O . ASN A 1 591 ? 46.933 103.775 47.305 1.00 30.73 591 ASN A O 1
ATOM 4429 N N . LEU A 1 592 ? 46.618 101.563 47.477 1.00 28.04 592 LEU A N 1
ATOM 4430 C CA . LEU A 1 592 ? 47.949 101.338 48.010 1.00 27.01 592 LEU A CA 1
ATOM 4431 C C . LEU A 1 592 ? 48.905 101.240 46.832 1.00 23.94 592 LEU A C 1
ATOM 4432 O O . LEU A 1 592 ? 48.470 101.038 45.692 1.00 23.93 592 LEU A O 1
ATOM 4437 N N . THR A 1 593 ? 50.198 101.390 47.096 1.00 22.30 593 THR A N 1
ATOM 4438 C CA . THR A 1 593 ? 51.202 101.184 46.057 1.00 27.23 593 THR A CA 1
ATOM 4439 C C . THR A 1 593 ? 51.078 99.756 45.548 1.00 25.86 593 THR A C 1
ATOM 4440 O O . THR A 1 593 ? 50.594 98.873 46.255 1.00 29.80 593 THR A O 1
ATOM 4444 N N . PHE A 1 594 ? 51.532 99.511 44.331 1.00 25.68 594 PHE A N 1
ATOM 4445 C CA . PHE A 1 594 ? 51.487 98.150 43.809 1.00 30.25 594 PHE A CA 1
ATOM 4446 C C . PHE A 1 594 ? 52.438 97.202 44.549 1.00 28.80 594 PHE A C 1
ATOM 4447 O O . PHE A 1 594 ? 52.157 96.009 44.663 1.00 26.37 594 PHE A O 1
ATOM 4455 N N . GLU A 1 595 ? 53.529 97.748 45.091 1.00 26.10 595 GLU A N 1
ATOM 4456 C CA . GLU A 1 595 ? 54.422 96.993 45.972 1.00 29.42 595 GLU A CA 1
ATOM 4457 C C . GLU A 1 595 ? 53.684 96.490 47.223 1.00 29.79 595 GLU A C 1
ATOM 4458 O O . GLU A 1 595 ? 53.812 95.329 47.619 1.00 33.06 595 GLU A O 1
ATOM 4464 N N . LYS A 1 596 ? 52.919 97.373 47.849 1.00 24.50 596 LYS A N 1
ATOM 4465 C CA . LYS A 1 596 ? 52.124 96.988 49.009 1.00 32.80 596 LYS A CA 1
ATOM 4466 C C . LYS A 1 596 ? 51.083 95.913 48.642 1.00 31.66 596 LYS A C 1
ATOM 4467 O O . LYS A 1 596 ? 50.859 94.974 49.407 1.00 27.34 596 LYS A O 1
ATOM 4473 N N . ARG A 1 597 ? 50.462 96.052 47.469 1.00 29.66 597 ARG A N 1
ATOM 4474 C CA . ARG A 1 597 ? 49.514 95.046 46.982 1.00 30.52 597 ARG A CA 1
ATOM 4475 C C . ARG A 1 597 ? 50.179 93.675 46.853 1.00 29.42 597 ARG A C 1
ATOM 4476 O O . ARG A 1 597 ? 49.586 92.658 47.195 1.00 26.92 597 ARG A O 1
ATOM 4484 N N . LYS A 1 598 ? 51.413 93.653 46.363 1.00 26.87 598 LYS A N 1
ATOM 4485 C CA . LYS A 1 598 ? 52.151 92.402 46.254 1.00 27.25 598 LYS A CA 1
ATOM 4486 C C . LYS A 1 598 ? 52.369 91.826 47.644 1.00 29.68 598 LYS A C 1
ATOM 4487 O O . LYS A 1 598 ? 52.127 90.636 47.889 1.00 28.12 598 LYS A O 1
ATOM 4493 N N . TRP A 1 599 ? 52.809 92.699 48.549 1.00 24.68 599 TRP A N 1
ATOM 4494 C CA . TRP A 1 599 ? 53.207 92.328 49.897 1.00 26.30 599 TRP A CA 1
ATOM 4495 C C . TRP A 1 599 ? 52.033 91.726 50.683 1.00 32.80 599 TRP A C 1
ATOM 4496 O O . TRP A 1 599 ? 52.216 90.774 51.453 1.00 28.46 599 TRP A O 1
ATOM 4507 N N . LEU A 1 600 ? 50.837 92.284 50.474 1.00 29.84 600 LEU A N 1
ATOM 4508 C CA . LEU A 1 600 ? 49.614 91.829 51.140 1.00 29.64 600 LEU A CA 1
ATOM 4509 C C . LEU A 1 600 ? 49.260 90.376 50.803 1.00 32.67 600 LEU A C 1
ATOM 4510 O O . LEU A 1 600 ? 48.501 89.737 51.536 1.00 30.32 600 LEU A O 1
ATOM 4515 N N . MET A 1 601 ? 49.799 89.868 49.693 1.00 24.59 601 MET A N 1
ATOM 4516 C CA . MET A 1 601 ? 49.533 88.496 49.254 1.00 24.14 601 MET A CA 1
ATOM 4517 C C . MET A 1 601 ? 50.672 87.524 49.553 1.00 25.89 601 MET A C 1
ATOM 4518 O O . MET A 1 601 ? 50.763 86.452 48.940 1.00 26.73 601 MET A O 1
ATOM 4523 N N . THR A 1 602 ? 51.536 87.906 50.486 1.00 28.23 602 THR A N 1
ATOM 4524 C CA . THR A 1 602 ? 52.669 87.082 50.892 1.00 33.09 602 THR A CA 1
ATOM 4525 C C . THR A 1 602 ? 52.514 86.673 52.358 1.00 33.27 602 THR A C 1
ATOM 4526 O O . THR A 1 602 ? 52.143 87.500 53.196 1.00 33.04 602 THR A O 1
ATOM 4530 N N . PRO A 1 603 ? 52.769 85.386 52.665 1.00 33.85 603 PRO A N 1
ATOM 4531 C CA . PRO A 1 603 ? 53.049 84.352 51.658 1.00 33.00 603 PRO A CA 1
ATOM 4532 C C . PRO A 1 603 ? 51.758 83.739 51.125 1.00 32.88 603 PRO A C 1
ATOM 4533 O O . PRO A 1 603 ? 50.725 83.828 51.785 1.00 35.09 603 PRO A O 1
ATOM 4537 N N . ASN A 1 604 ? 51.813 83.142 49.937 1.00 31.63 604 ASN A N 1
ATOM 4538 C CA . ASN A 1 604 ? 50.668 82.421 49.389 1.00 27.07 604 ASN A CA 1
ATOM 4539 C C . ASN A 1 604 ? 51.124 81.040 48.953 1.00 31.87 604 ASN A C 1
ATOM 4540 O O . ASN A 1 604 ? 52.320 80.737 49.007 1.00 30.41 604 ASN A O 1
ATOM 4545 N N . ALA A 1 605 ? 50.192 80.198 48.517 1.00 28.64 605 ALA A N 1
ATOM 4546 C CA . ALA A 1 605 ? 50.558 78.817 48.209 1.00 32.35 605 ALA A CA 1
ATOM 4547 C C . ALA A 1 605 ? 51.673 78.701 47.161 1.00 33.11 605 ALA A C 1
ATOM 4548 O O . ALA A 1 605 ? 52.415 77.724 47.162 1.00 35.52 605 ALA A O 1
ATOM 4550 N N . ARG A 1 606 ? 51.801 79.699 46.283 1.00 29.62 606 ARG A N 1
ATOM 4551 C CA . ARG A 1 606 ? 52.777 79.635 45.189 1.00 31.44 606 ARG A CA 1
ATOM 4552 C C . ARG A 1 606 ? 54.035 80.458 45.446 1.00 30.99 606 ARG A C 1
ATOM 4553 O O . ARG A 1 606 ? 54.952 80.465 44.625 1.00 36.03 606 ARG A O 1
ATOM 4561 N N . GLY A 1 607 ? 54.075 81.164 46.568 1.00 29.80 607 GLY A N 1
ATOM 4562 C CA . GLY A 1 607 ? 55.240 81.964 46.920 1.00 27.32 607 GLY A CA 1
ATOM 4563 C C . GLY A 1 607 ? 54.874 83.374 47.356 1.00 34.56 607 GLY A C 1
ATOM 4564 O O . GLY A 1 607 ? 54.049 83.566 48.265 1.00 30.38 607 GLY A O 1
ATOM 4565 N N . ASN A 1 608 ? 55.495 84.359 46.706 1.00 30.31 608 ASN A N 1
ATOM 4566 C CA . ASN A 1 608 ? 55.263 85.773 46.990 1.00 23.96 608 ASN A CA 1
ATOM 4567 C C . ASN A 1 608 ? 54.130 86.347 46.143 1.00 27.84 608 ASN A C 1
ATOM 4568 O O . ASN A 1 608 ? 53.832 85.829 45.064 1.00 27.33 608 ASN A O 1
ATOM 4573 N N . GLY A 1 609 ? 53.516 87.428 46.618 1.00 28.79 609 GLY A N 1
ATOM 4574 C CA . GLY A 1 609 ? 52.501 88.127 45.846 1.00 27.84 609 GLY A CA 1
ATOM 4575 C C . GLY A 1 609 ? 53.016 88.578 44.484 1.00 28.39 609 GLY A C 1
ATOM 4576 O O . GLY A 1 609 ? 52.296 88.521 43.486 1.00 28.25 609 GLY A O 1
ATOM 4577 N N . ALA A 1 610 ? 54.269 89.018 44.438 1.00 24.31 610 ALA A N 1
ATOM 4578 C CA . ALA A 1 610 ? 54.865 89.491 43.190 1.00 23.42 610 ALA A CA 1
ATOM 4579 C C . ALA A 1 610 ? 54.935 88.388 42.132 1.00 24.19 610 ALA A C 1
ATOM 4580 O O . ALA A 1 610 ? 54.870 88.664 40.933 1.00 24.74 610 ALA A O 1
ATOM 4582 N N . GLU A 1 611 ? 55.059 87.141 42.585 1.00 23.31 611 GLU A N 1
ATOM 4583 C CA . GLU A 1 611 ? 55.216 85.997 41.683 1.00 27.59 611 GLU A CA 1
ATOM 4584 C C . GLU A 1 611 ? 53.916 85.553 40.990 1.00 25.79 611 GLU A C 1
ATOM 4585 O O . GLU A 1 611 ? 53.956 84.895 39.951 1.00 28.06 611 GLU A O 1
ATOM 4591 N N . ILE A 1 612 ? 52.768 85.901 41.560 1.00 20.41 612 ILE A N 1
ATOM 4592 C CA . ILE A 1 612 ? 51.502 85.514 40.951 1.00 21.71 612 ILE A CA 1
ATOM 4593 C C . ILE A 1 612 ? 50.559 86.694 40.777 1.00 25.84 612 ILE A C 1
ATOM 4594 O O . ILE A 1 612 ? 49.345 86.521 40.754 1.00 25.81 612 ILE A O 1
ATOM 4599 N N . PHE A 1 613 ? 51.129 87.886 40.629 1.00 23.05 613 PHE A N 1
ATOM 4600 C CA . PHE A 1 613 ? 50.342 89.106 40.690 1.00 19.69 613 PHE A CA 1
ATOM 4601 C C . PHE A 1 613 ? 49.173 89.154 39.707 1.00 23.07 613 PHE A C 1
ATOM 4602 O O . PHE A 1 613 ? 48.155 89.771 39.999 1.00 20.61 613 PHE A O 1
ATOM 4610 N N . ASN A 1 614 ? 49.308 88.505 38.554 1.00 20.69 614 ASN A N 1
ATOM 4611 C CA . ASN A 1 614 ? 48.295 88.626 37.509 1.00 19.89 614 ASN A CA 1
ATOM 4612 C C . ASN A 1 614 ? 47.307 87.469 37.492 1.00 23.48 614 ASN A C 1
ATOM 4613 O O . ASN A 1 614 ? 46.418 87.440 36.647 1.00 24.03 614 ASN A O 1
ATOM 4618 N N . ALA A 1 615 ? 47.467 86.514 38.407 1.00 23.20 615 ALA A N 1
ATOM 4619 C CA . ALA A 1 615 ? 46.836 85.204 38.239 1.00 23.38 615 ALA A CA 1
ATOM 4620 C C . ALA A 1 615 ? 45.721 84.861 39.225 1.00 24.60 615 ALA A C 1
ATOM 4621 O O . ALA A 1 615 ? 45.152 83.772 39.161 1.00 20.12 615 ALA A O 1
ATOM 4623 N N . TYR A 1 616 ? 45.399 85.784 40.123 1.00 21.43 616 TYR A N 1
ATOM 4624 C CA . TYR A 1 616 ? 44.450 85.497 41.195 1.00 19.24 616 TYR A CA 1
ATOM 4625 C C . TYR A 1 616 ? 43.104 84.942 40.686 1.00 22.17 616 TYR A C 1
ATOM 4626 O O . TYR A 1 616 ? 42.581 83.957 41.210 1.00 21.54 616 TYR A O 1
ATOM 4635 N N . ALA A 1 617 ? 42.549 85.578 39.661 1.00 21.73 617 ALA A N 1
ATOM 4636 C CA . ALA A 1 617 ? 41.219 85.222 39.159 1.00 20.22 617 ALA A CA 1
ATOM 4637 C C . ALA A 1 617 ? 41.061 83.765 38.694 1.00 20.55 617 ALA A C 1
ATOM 4638 O O . ALA A 1 617 ? 39.972 83.185 38.789 1.00 17.48 617 ALA A O 1
ATOM 4640 N N . VAL A 1 618 ? 42.130 83.163 38.193 1.00 20.34 618 VAL A N 1
ATOM 4641 C CA . VAL A 1 618 ? 41.972 81.833 37.609 1.00 21.08 618 VAL A CA 1
ATOM 4642 C C . VAL A 1 618 ? 41.689 80.725 38.641 1.00 21.10 618 VAL A C 1
ATOM 4643 O O . VAL A 1 618 ? 40.641 80.076 38.556 1.00 20.60 618 VAL A O 1
ATOM 4647 N N . PRO A 1 619 ? 42.607 80.505 39.611 1.00 20.30 619 PRO A N 1
ATOM 4648 C CA . PRO A 1 619 ? 42.348 79.451 40.605 1.00 19.86 619 PRO A CA 1
ATOM 4649 C C . PRO A 1 619 ? 41.056 79.732 41.371 1.00 22.96 619 PRO A C 1
ATOM 4650 O O . PRO A 1 619 ? 40.352 78.797 41.760 1.00 21.48 619 PRO A O 1
ATOM 4654 N N . HIS A 1 620 ? 40.746 81.011 41.565 1.00 16.55 620 HIS A N 1
ATOM 4655 C CA . HIS A 1 620 ? 39.546 81.396 42.297 1.00 13.52 620 HIS A CA 1
ATOM 4656 C C . HIS A 1 620 ? 38.286 80.958 41.554 1.00 20.15 620 HIS A C 1
ATOM 4657 O O . HIS A 1 620 ? 37.444 80.236 42.102 1.00 22.49 620 HIS A O 1
ATOM 4664 N N . ALA A 1 621 ? 38.165 81.370 40.298 1.00 16.89 621 ALA A N 1
ATOM 4665 C CA . ALA A 1 621 ? 36.988 81.007 39.510 1.00 19.35 621 ALA A CA 1
ATOM 4666 C C . ALA A 1 621 ? 36.906 79.501 39.327 1.00 20.51 621 ALA A C 1
ATOM 4667 O O . ALA A 1 621 ? 35.819 78.925 39.341 1.00 19.68 621 ALA A O 1
ATOM 4669 N N . GLU A 1 622 ? 38.066 78.870 39.169 1.00 19.90 622 GLU A N 1
ATOM 4670 C CA . GLU A 1 622 ? 38.145 77.434 38.947 1.00 20.09 622 GLU A CA 1
ATOM 4671 C C . GLU A 1 622 ? 37.548 76.644 40.113 1.00 24.91 622 GLU A C 1
ATOM 4672 O O . GLU A 1 622 ? 36.871 75.621 39.912 1.00 23.65 622 GLU A O 1
ATOM 4678 N N . GLY A 1 623 ? 37.796 77.119 41.331 1.00 20.52 623 GLY A N 1
ATOM 4679 C CA . GLY A 1 623 ? 37.259 76.470 42.513 1.00 22.78 623 GLY A CA 1
ATOM 4680 C C . GLY A 1 623 ? 35.742 76.481 42.462 1.00 23.48 623 GLY A C 1
ATOM 4681 O O . GLY A 1 623 ? 35.076 75.484 42.759 1.00 20.21 623 GLY A O 1
ATOM 4682 N N . VAL A 1 624 ? 35.187 77.618 42.063 1.00 16.79 624 VAL A N 1
ATOM 4683 C CA . VAL A 1 624 ? 33.741 77.752 41.995 1.00 20.82 624 VAL A CA 1
ATOM 4684 C C . VAL A 1 624 ? 33.184 76.899 40.862 1.00 24.38 624 VAL A C 1
ATOM 4685 O O . VAL A 1 624 ? 32.199 76.177 41.039 1.00 19.99 624 VAL A O 1
ATOM 4689 N N . TYR A 1 625 ? 33.836 76.959 39.705 1.00 17.49 625 TYR A N 1
ATOM 4690 C CA . TYR A 1 625 ? 33.403 76.164 38.564 1.00 17.72 625 TYR A CA 1
ATOM 4691 C C . TYR A 1 625 ? 33.475 74.657 38.866 1.00 18.93 625 TYR A C 1
ATOM 4692 O O . TYR A 1 625 ? 32.552 73.893 38.550 1.00 20.40 625 TYR A O 1
ATOM 4701 N N . GLN A 1 626 ? 34.564 74.220 39.483 1.00 20.43 626 GLN A N 1
ATOM 4702 C CA . GLN A 1 626 ? 34.692 72.798 39.818 1.00 25.08 626 GLN A CA 1
ATOM 4703 C C . GLN A 1 626 ? 33.661 72.394 40.867 1.00 26.87 626 GLN A C 1
ATOM 4704 O O . GLN A 1 626 ? 33.103 71.291 40.816 1.00 23.16 626 GLN A O 1
ATOM 4710 N N . GLY A 1 627 ? 33.385 73.309 41.796 1.00 23.73 627 GLY A N 1
ATOM 4711 C CA . GLY A 1 627 ? 32.385 73.077 42.820 1.00 19.90 627 GLY A CA 1
ATOM 4712 C C . GLY A 1 627 ? 31.008 72.892 42.216 1.00 23.74 627 GLY A C 1
ATOM 4713 O O . GLY A 1 627 ? 30.264 71.995 42.614 1.00 19.96 627 GLY A O 1
ATOM 4714 N N . GLU A 1 628 ? 30.678 73.740 41.241 1.00 25.50 628 GLU A N 1
ATOM 4715 C CA . GLU A 1 628 ? 29.400 73.653 40.542 1.00 20.51 628 GLU A CA 1
ATOM 4716 C C . GLU A 1 628 ? 29.261 72.329 39.800 1.00 19.85 628 GLU A C 1
ATOM 4717 O O . GLU A 1 628 ? 28.201 71.700 39.854 1.00 21.39 628 GLU A O 1
ATOM 4723 N N . LEU A 1 629 ? 30.329 71.900 39.127 1.00 17.21 629 LEU A N 1
ATOM 4724 C CA . LEU A 1 629 ? 30.314 70.627 38.413 1.00 20.15 629 LEU A CA 1
ATOM 4725 C C . LEU A 1 629 ? 29.992 69.477 39.357 1.00 24.88 629 LEU A C 1
ATOM 4726 O O . LEU A 1 629 ? 29.201 68.596 39.033 1.00 25.77 629 LEU A O 1
ATOM 4731 N N . ALA A 1 630 ? 30.617 69.486 40.528 1.00 25.53 630 ALA A N 1
ATOM 4732 C CA . ALA A 1 630 ? 30.411 68.417 41.493 1.00 27.30 630 ALA A CA 1
ATOM 4733 C C . ALA A 1 630 ? 28.986 68.446 42.049 1.00 31.10 630 ALA A C 1
ATOM 4734 O O . ALA A 1 630 ? 28.475 67.420 42.490 1.00 30.65 630 ALA A O 1
ATOM 4736 N N . THR A 1 631 ? 28.357 69.620 42.014 1.00 27.82 631 THR A 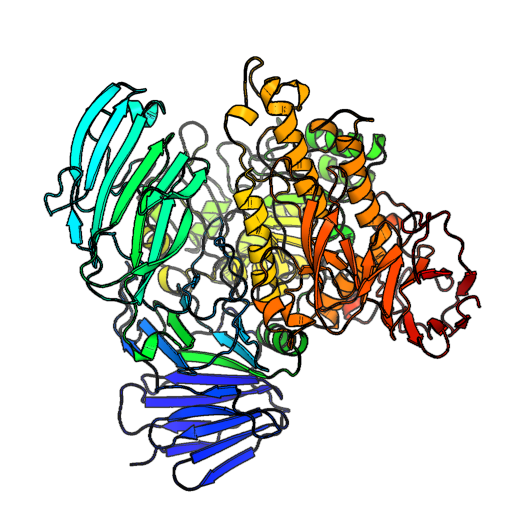N 1
ATOM 4737 C CA . THR A 1 631 ? 27.023 69.815 42.581 1.00 39.03 631 THR A CA 1
ATOM 4738 C C . THR A 1 631 ? 25.930 69.363 41.622 1.00 46.85 631 THR A C 1
ATOM 4739 O O . THR A 1 631 ? 25.219 68.392 41.901 1.00 39.59 631 THR A O 1
ATOM 4743 N N . ASP A 1 632 ? 25.788 70.066 40.499 1.00 56.32 632 ASP A N 1
ATOM 4744 C CA . ASP A 1 632 ? 24.965 69.560 39.391 1.00 63.80 632 ASP A CA 1
ATOM 4745 C C . ASP A 1 632 ? 25.808 69.366 38.132 1.00 59.27 632 ASP A C 1
ATOM 4746 O O . ASP A 1 632 ? 26.265 70.337 37.513 1.00 44.53 632 ASP A O 1
ATOM 4751 N N . GLY A 1 633 ? 26.007 68.104 37.762 1.00 67.87 633 GLY A N 1
ATOM 4752 C CA . GLY A 1 633 ? 26.775 67.758 36.579 1.00 68.66 633 GLY A CA 1
ATOM 4753 C C . GLY A 1 633 ? 25.937 67.753 35.311 1.00 67.90 633 GLY A C 1
ATOM 4754 O O . GLY A 1 633 ? 26.282 67.073 34.338 1.00 69.35 633 GLY A O 1
ATOM 4755 N N . ASP A 1 634 ? 24.832 68.501 35.319 1.00 57.59 634 ASP A N 1
ATOM 4756 C CA . ASP A 1 634 ? 24.056 68.694 34.100 1.00 49.34 634 ASP A CA 1
ATOM 4757 C C . ASP A 1 634 ? 23.490 70.109 33.941 1.00 40.65 634 ASP A C 1
ATOM 4758 O O . ASP A 1 634 ? 22.597 70.330 33.130 1.00 44.41 634 ASP A O 1
ATOM 4763 N N . LYS A 1 635 ? 23.998 71.060 34.712 1.00 31.49 635 LYS A N 1
ATOM 4764 C CA . LYS A 1 635 ? 23.579 72.450 34.574 1.00 28.21 635 LYS A CA 1
ATOM 4765 C C . LYS A 1 635 ? 24.805 73.304 34.308 1.00 25.80 635 LYS A C 1
ATOM 4766 O O . LYS A 1 635 ? 25.817 73.153 34.991 1.00 23.39 635 LYS A O 1
ATOM 4772 N N . ARG A 1 636 ? 24.729 74.187 33.311 1.00 24.57 636 ARG A N 1
ATOM 4773 C CA . ARG A 1 636 ? 25.837 75.104 33.040 1.00 19.68 636 ARG A CA 1
ATOM 4774 C C . ARG A 1 636 ? 25.883 76.138 34.138 1.00 16.87 636 ARG A C 1
ATOM 4775 O O . ARG A 1 636 ? 24.857 76.689 34.508 1.00 16.09 636 ARG A O 1
ATOM 4783 N N . SER A 1 637 ? 27.074 76.397 34.658 1.00 13.60 637 SER A N 1
ATOM 4784 C CA . SER A 1 637 ? 27.241 77.432 35.656 1.00 17.28 637 SER A CA 1
ATOM 4785 C C . SER A 1 637 ? 27.564 78.720 34.935 1.00 17.08 637 SER A C 1
ATOM 4786 O O . SER A 1 637 ? 27.863 78.705 33.751 1.00 21.56 637 SER A O 1
ATOM 4789 N N . PHE A 1 638 ? 27.507 79.839 35.642 1.00 17.84 638 PHE A N 1
ATOM 4790 C CA . PHE A 1 638 ? 27.993 81.083 35.073 1.00 17.07 638 PHE A CA 1
ATOM 4791 C C . PHE A 1 638 ? 28.667 81.954 36.117 1.00 13.30 638 PHE A C 1
ATOM 4792 O O . PHE A 1 638 ? 28.154 82.141 37.221 1.00 19.77 638 PHE A O 1
ATOM 4800 N N . ILE A 1 639 ? 29.823 82.490 35.742 1.00 14.94 639 ILE A N 1
ATOM 4801 C CA . ILE A 1 639 ? 30.558 83.440 36.559 1.00 12.46 639 ILE A CA 1
ATOM 4802 C C . ILE A 1 639 ? 30.817 84.737 35.789 1.00 18.44 639 ILE A C 1
ATOM 4803 O O . ILE A 1 639 ? 31.214 84.712 34.631 1.00 22.53 639 ILE A O 1
ATOM 4808 N N . LEU A 1 640 ? 30.572 85.874 36.422 1.00 15.10 640 LEU A N 1
ATOM 4809 C CA . LEU A 1 640 ? 31.067 87.137 35.894 1.00 16.71 640 LEU A CA 1
ATOM 4810 C C . LEU A 1 640 ? 32.119 87.591 36.892 1.00 18.67 640 LEU A C 1
ATOM 4811 O O . LEU A 1 640 ? 31.841 87.661 38.086 1.00 17.81 640 LEU A O 1
ATOM 4816 N N . THR A 1 641 ? 33.332 87.866 36.428 1.00 14.75 641 THR A N 1
ATOM 4817 C CA . THR A 1 641 ? 34.412 88.177 37.366 1.00 13.57 641 THR A CA 1
ATOM 4818 C C . THR A 1 641 ? 35.251 89.368 36.883 1.00 13.23 641 THR A C 1
ATOM 4819 O O . THR A 1 641 ? 35.290 89.664 35.693 1.00 17.14 641 THR A O 1
ATOM 4823 N N . ARG A 1 642 ? 35.899 90.073 37.800 1.00 17.70 642 ARG A N 1
ATOM 4824 C CA . ARG A 1 642 ? 36.453 91.389 37.461 1.00 18.93 642 ARG A CA 1
ATOM 4825 C C . ARG A 1 642 ? 37.917 91.346 37.072 1.00 21.87 642 ARG A C 1
ATOM 4826 O O . ARG A 1 642 ? 38.512 92.368 36.741 1.00 23.66 642 ARG A O 1
ATOM 4834 N N . SER A 1 643 ? 38.507 90.165 37.147 1.00 20.01 643 SER A N 1
ATOM 4835 C CA . SER A 1 643 ? 39.854 89.998 36.660 1.00 21.07 643 SER A CA 1
ATOM 4836 C C . SER A 1 643 ? 39.960 88.669 35.939 1.00 21.15 643 SER A C 1
ATOM 4837 O O . SER A 1 643 ? 39.042 87.841 35.982 1.00 17.24 643 SER A O 1
ATOM 4840 N N . GLY A 1 644 ? 41.084 88.476 35.267 1.00 19.92 644 GLY A N 1
ATOM 4841 C CA . GLY A 1 644 ? 41.302 87.274 34.497 1.00 17.02 644 GLY A CA 1
ATOM 4842 C C . GLY A 1 644 ? 42.779 87.074 34.250 1.00 20.19 644 GLY A C 1
ATOM 4843 O O . GLY A 1 644 ? 43.615 87.820 34.768 1.00 18.40 644 GLY A O 1
ATOM 4844 N N . PHE A 1 645 ? 43.085 86.057 33.452 1.00 19.22 645 PHE A N 1
ATOM 4845 C CA . PHE A 1 645 ? 44.450 85.680 33.109 1.00 18.97 645 PHE A CA 1
ATOM 4846 C C . PHE A 1 645 ? 44.286 84.523 32.135 1.00 18.58 645 PHE A C 1
ATOM 4847 O O . PHE A 1 645 ? 43.158 84.079 31.890 1.00 21.48 645 PHE A O 1
ATOM 4855 N N . GLY A 1 646 ? 45.380 84.032 31.566 1.00 19.76 646 GLY A N 1
ATOM 4856 C CA . GLY A 1 646 ? 45.275 82.921 30.636 1.00 21.59 646 GLY A CA 1
ATOM 4857 C C . GLY A 1 646 ? 44.507 81.778 31.281 1.00 25.90 646 GLY A C 1
ATOM 4858 O O . GLY A 1 646 ? 44.769 81.423 32.434 1.00 26.12 646 GLY A O 1
ATOM 4859 N N . GLY A 1 647 ? 43.544 81.216 30.556 1.00 21.26 647 GLY A N 1
ATOM 4860 C CA . GLY A 1 647 ? 42.776 80.092 31.065 1.00 20.06 647 GLY A CA 1
ATOM 4861 C C . GLY A 1 647 ? 41.465 80.446 31.759 1.00 20.24 647 GLY A C 1
ATOM 4862 O O . GLY A 1 647 ? 40.678 79.564 32.110 1.00 20.51 647 GLY A O 1
ATOM 4863 N N . ILE A 1 648 ? 41.205 81.728 31.961 1.00 17.77 648 ILE A N 1
ATOM 4864 C CA . ILE A 1 648 ? 39.979 82.108 32.663 1.00 19.56 648 ILE A CA 1
ATOM 4865 C C . ILE A 1 648 ? 38.726 81.524 31.970 1.00 19.48 648 ILE A C 1
ATOM 4866 O O . ILE A 1 648 ? 37.741 81.183 32.633 1.00 18.56 648 ILE A O 1
ATOM 4871 N N . GLN A 1 649 ? 38.774 81.368 30.650 1.00 16.34 649 GLN A N 1
ATOM 4872 C CA . GLN A 1 649 ? 37.593 80.910 29.916 1.00 17.02 649 GLN A CA 1
ATOM 4873 C C . GLN A 1 649 ? 37.250 79.449 30.204 1.00 21.99 649 GLN A C 1
ATOM 4874 O O . GLN A 1 649 ? 36.137 78.996 29.921 1.00 18.39 649 GLN A O 1
ATOM 4880 N N . ARG A 1 650 ? 38.187 78.704 30.776 1.00 19.13 650 ARG A N 1
ATOM 4881 C CA . ARG A 1 650 ? 37.883 77.310 31.078 1.00 20.87 650 ARG A CA 1
ATOM 4882 C C . ARG A 1 650 ? 37.009 77.159 32.332 1.00 22.46 650 ARG A C 1
ATOM 4883 O O . ARG A 1 650 ? 36.581 76.051 32.670 1.00 19.98 650 ARG A O 1
ATOM 4891 N N . THR A 1 651 ? 36.725 78.275 33.002 1.00 20.82 651 THR A N 1
ATOM 4892 C CA . THR A 1 651 ? 35.959 78.238 34.248 1.00 22.48 651 THR A CA 1
ATOM 4893 C C . THR A 1 651 ? 34.514 78.690 34.075 1.00 22.46 651 THR A C 1
ATOM 4894 O O . THR A 1 651 ? 33.788 78.863 35.055 1.00 19.34 651 THR A O 1
ATOM 4898 N N . GLY A 1 652 ? 34.091 78.869 32.829 1.00 21.38 652 GLY A N 1
ATOM 4899 C CA . GLY A 1 652 ? 32.730 79.300 32.556 1.00 17.67 652 GLY A CA 1
ATOM 4900 C C . GLY A 1 652 ? 32.519 80.717 33.041 1.00 19.17 652 GLY A C 1
ATOM 4901 O O . GLY A 1 652 ? 31.470 81.052 33.596 1.00 21.31 652 GLY A O 1
ATOM 4902 N N . SER A 1 653 ? 33.527 81.553 32.826 1.00 16.62 653 SER A N 1
ATOM 4903 C CA . SER A 1 653 ? 33.501 82.919 33.328 1.00 16.28 653 SER A CA 1
ATOM 4904 C C . SER A 1 653 ? 33.574 83.933 32.210 1.00 18.52 653 SER A C 1
ATOM 4905 O O . SER A 1 653 ? 34.373 83.791 31.293 1.00 20.37 653 SER A O 1
ATOM 4908 N N . ALA A 1 654 ? 32.746 84.963 32.302 1.00 15.36 654 ALA A N 1
ATOM 4909 C CA . ALA A 1 654 ? 32.941 86.177 31.534 1.00 13.83 654 ALA A CA 1
ATOM 4910 C C . ALA A 1 654 ? 33.657 87.178 32.433 1.00 17.04 654 ALA A C 1
ATOM 4911 O O . ALA A 1 654 ? 33.610 87.080 33.660 1.00 21.18 654 ALA A O 1
ATOM 4913 N N . ILE A 1 655 ? 34.307 88.151 31.817 1.00 16.58 655 ILE A N 1
ATOM 4914 C CA . ILE A 1 655 ? 34.996 89.195 32.549 1.00 15.81 655 ILE A CA 1
ATOM 4915 C C . ILE A 1 655 ? 34.467 90.544 32.078 1.00 18.67 655 ILE A C 1
ATOM 4916 O O . ILE A 1 655 ? 33.911 90.644 30.982 1.00 16.20 655 ILE A O 1
ATOM 4921 N N . TRP A 1 656 ? 34.619 91.576 32.905 1.00 19.59 656 TRP A N 1
ATOM 4922 C CA . TRP A 1 656 ? 34.218 92.917 32.492 1.00 18.38 656 TRP A CA 1
ATOM 4923 C C . TRP A 1 656 ? 35.272 93.931 32.901 1.00 19.51 656 TRP A C 1
ATOM 4924 O O . TRP A 1 656 ? 36.099 93.659 33.774 1.00 16.08 656 TRP A O 1
ATOM 4935 N N . SER A 1 657 ? 35.258 95.088 32.255 1.00 15.97 657 SER A N 1
ATOM 4936 C CA . SER A 1 657 ? 36.367 96.028 32.390 1.00 19.34 657 SER A CA 1
ATOM 4937 C C . SER A 1 657 ? 36.357 96.804 33.705 1.00 22.08 657 SER A C 1
ATOM 4938 O O . SER A 1 657 ? 37.177 97.689 33.901 1.00 25.84 657 SER A O 1
ATOM 4941 N N . GLY A 1 658 ? 35.422 96.478 34.596 1.00 17.30 658 GLY A N 1
ATOM 4942 C CA . GLY A 1 658 ? 35.410 97.050 35.931 1.00 13.49 658 GLY A CA 1
ATOM 4943 C C . GLY A 1 658 ? 34.805 98.441 36.038 1.00 21.80 658 GLY A C 1
ATOM 4944 O O . GLY A 1 658 ? 33.902 98.813 35.270 1.00 22.12 658 GLY A O 1
ATOM 4945 N N . ASP A 1 659 ? 35.323 99.210 36.993 1.00 16.44 659 ASP A N 1
ATOM 4946 C CA . ASP A 1 659 ? 34.731 100.486 37.400 1.00 24.25 659 ASP A CA 1
ATOM 4947 C C . ASP A 1 659 ? 35.177 101.671 36.541 1.00 22.14 659 ASP A C 1
ATOM 4948 O O . ASP A 1 659 ? 35.799 102.612 37.030 1.00 22.44 659 ASP A O 1
ATOM 4953 N N . ILE A 1 660 ? 34.838 101.611 35.264 1.00 19.48 660 ILE A N 1
ATOM 4954 C CA . ILE A 1 660 ? 35.114 102.688 34.336 1.00 22.15 660 ILE A CA 1
ATOM 4955 C C . ILE A 1 660 ? 34.154 103.828 34.653 1.00 21.84 660 ILE A C 1
ATOM 4956 O O . ILE A 1 660 ? 33.261 103.666 35.486 1.00 20.65 660 ILE A O 1
ATOM 4961 N N . VAL A 1 661 ? 34.322 104.973 33.996 1.00 19.18 661 VAL A N 1
ATOM 4962 C CA . VAL A 1 661 ? 33.481 106.136 34.299 1.00 19.63 661 VAL A CA 1
ATOM 4963 C C . VAL A 1 661 ? 32.512 106.504 33.175 1.00 23.90 661 VAL A C 1
ATOM 4964 O O . VAL A 1 661 ? 32.714 106.148 32.010 1.00 26.10 661 VAL A O 1
ATOM 4968 N N . SER A 1 662 ? 31.451 107.214 33.542 1.00 22.28 662 SER A N 1
ATOM 4969 C CA . SER A 1 662 ? 30.440 107.660 32.591 1.00 22.21 662 SER A CA 1
ATOM 4970 C C . SER A 1 662 ? 30.968 108.805 31.735 1.00 23.70 662 SER A C 1
ATOM 4971 O O . SER A 1 662 ? 30.442 109.913 31.772 1.00 28.06 662 SER A O 1
ATOM 4974 N N . ARG A 1 663 ? 32.018 108.523 30.972 1.00 21.41 663 ARG A N 1
ATOM 4975 C CA . ARG A 1 663 ? 32.694 109.525 30.168 1.00 22.58 663 ARG A CA 1
ATOM 4976 C C . ARG A 1 663 ? 32.872 109.009 28.751 1.00 24.86 663 ARG A C 1
ATOM 4977 O O . ARG A 1 663 ? 33.123 107.821 28.535 1.00 25.62 663 ARG A O 1
ATOM 4985 N N . TRP A 1 664 ? 32.739 109.912 27.792 1.00 22.76 664 TRP A N 1
ATOM 4986 C CA . TRP A 1 664 ? 32.904 109.576 26.387 1.00 22.90 664 TRP A CA 1
ATOM 4987 C C . TRP A 1 664 ? 34.242 108.917 26.114 1.00 23.30 664 TRP A C 1
ATOM 4988 O O . TRP A 1 664 ? 34.313 107.921 25.398 1.00 27.21 664 TRP A O 1
ATOM 4999 N N . SER A 1 665 ? 35.299 109.450 26.710 1.00 18.80 665 SER A N 1
ATOM 5000 C CA . SER A 1 665 ? 36.626 108.900 26.480 1.00 19.56 665 SER A CA 1
ATOM 5001 C C . SER A 1 665 ? 36.709 107.445 26.955 1.00 18.72 665 SER A C 1
ATOM 5002 O O . SER A 1 665 ? 37.345 106.616 26.307 1.00 21.46 665 SER A O 1
ATOM 5005 N N . ASP A 1 666 ? 36.054 107.131 28.074 1.00 24.84 666 ASP A N 1
ATOM 5006 C CA . ASP A 1 666 ? 36.021 105.755 28.569 1.00 23.73 666 ASP A CA 1
ATOM 5007 C C . ASP A 1 666 ? 35.254 104.867 27.615 1.00 23.03 666 ASP A C 1
ATOM 5008 O O . ASP A 1 666 ? 35.682 103.754 27.316 1.00 24.35 666 ASP A O 1
ATOM 5013 N N . MET A 1 667 ? 34.102 105.348 27.161 1.00 20.01 667 MET A N 1
ATOM 5014 C CA . MET A 1 667 ? 33.310 104.582 26.213 1.00 23.44 667 MET A CA 1
ATOM 5015 C C . MET A 1 667 ? 34.169 104.246 24.995 1.00 24.16 667 MET A C 1
ATOM 5016 O O . MET A 1 667 ? 34.248 103.087 24.576 1.00 24.39 667 MET A O 1
ATOM 5021 N N . LYS A 1 668 ? 34.836 105.261 24.452 1.00 23.34 668 LYS A N 1
ATOM 5022 C CA . LYS A 1 668 ? 35.704 105.061 23.301 1.00 23.99 668 LYS A CA 1
ATOM 5023 C C . LYS A 1 668 ? 36.740 103.970 23.582 1.00 24.15 668 LYS A C 1
ATOM 5024 O O . LYS A 1 668 ? 36.916 103.052 22.786 1.00 23.57 668 LYS A O 1
ATOM 5030 N N . ASP A 1 669 ? 37.413 104.083 24.724 1.00 21.78 669 ASP A N 1
ATOM 5031 C CA . ASP A 1 669 ? 38.435 103.126 25.143 1.00 24.48 669 ASP A CA 1
ATOM 5032 C C . ASP A 1 669 ? 37.943 101.682 25.268 1.00 24.79 669 ASP A C 1
ATOM 5033 O O . ASP A 1 669 ? 38.726 100.744 25.104 1.00 20.95 669 ASP A O 1
ATOM 5038 N N . GLN A 1 670 ? 36.666 101.488 25.595 1.00 21.99 670 GLN A N 1
ATOM 5039 C CA . GLN A 1 670 ? 36.184 100.120 25.792 1.00 16.66 670 GLN A CA 1
ATOM 5040 C C . GLN A 1 670 ? 36.238 99.319 24.490 1.00 21.44 670 GLN A C 1
ATOM 5041 O O . GLN A 1 670 ? 36.225 98.085 24.506 1.00 19.96 670 GLN A O 1
ATOM 5047 N N . ILE A 1 671 ? 36.322 100.022 23.363 1.00 21.93 671 ILE A N 1
ATOM 5048 C CA . ILE A 1 671 ? 36.415 99.348 22.079 1.00 19.18 671 ILE A CA 1
ATOM 5049 C C . ILE A 1 671 ? 37.739 98.581 21.985 1.00 18.70 671 ILE A C 1
ATOM 5050 O O . ILE A 1 671 ? 37.744 97.362 21.810 1.00 21.14 671 ILE A O 1
ATOM 5055 N N . ALA A 1 672 ? 38.857 99.288 22.131 1.00 20.55 672 ALA A N 1
ATOM 5056 C CA . ALA A 1 672 ? 40.169 98.638 22.169 1.00 19.30 672 ALA A CA 1
ATOM 5057 C C . ALA A 1 672 ? 40.244 97.621 23.319 1.00 24.94 672 ALA A C 1
ATOM 5058 O O . ALA A 1 672 ? 40.819 96.540 23.171 1.00 22.32 672 ALA A O 1
ATOM 5060 N N . ALA A 1 673 ? 39.653 97.966 24.460 1.00 23.82 673 ALA A N 1
ATOM 5061 C CA . ALA A 1 673 ? 39.653 97.075 25.617 1.00 20.60 673 ALA A CA 1
ATOM 5062 C C . ALA A 1 673 ? 39.108 95.694 25.269 1.00 22.08 673 ALA A C 1
ATOM 5063 O O . ALA A 1 673 ? 39.701 94.673 25.631 1.00 18.37 673 ALA A O 1
ATOM 5065 N N . GLY A 1 674 ? 37.977 95.669 24.568 1.00 21.94 674 GLY A N 1
ATOM 5066 C CA . GLY A 1 674 ? 37.326 94.418 24.201 1.00 17.66 674 GLY A CA 1
ATOM 5067 C C . GLY A 1 674 ? 38.038 93.701 23.059 1.00 21.60 674 GLY A C 1
ATOM 5068 O O . GLY A 1 674 ? 38.167 92.468 23.050 1.00 18.55 674 GLY A O 1
ATOM 5069 N N . ILE A 1 675 ? 38.500 94.473 22.080 1.00 18.15 675 ILE A N 1
ATOM 5070 C CA . ILE A 1 675 ? 39.235 93.891 20.967 1.00 19.05 675 ILE A CA 1
ATOM 5071 C C . ILE A 1 675 ? 40.462 93.125 21.467 1.00 21.76 675 ILE A C 1
ATOM 5072 O O . ILE A 1 675 ? 40.702 91.972 21.070 1.00 22.31 675 ILE A O 1
ATOM 5077 N N . GLY A 1 676 ? 41.235 93.770 22.339 1.00 16.86 676 GLY A N 1
ATOM 5078 C CA . GLY A 1 676 ? 42.455 93.179 22.861 1.00 20.26 676 GLY A CA 1
ATOM 5079 C C . GLY A 1 676 ? 42.194 91.962 23.735 1.00 21.73 676 GLY A C 1
ATOM 5080 O O . GLY A 1 676 ? 42.976 91.016 23.735 1.00 24.04 676 GLY A O 1
ATOM 5081 N N . THR A 1 677 ? 41.090 91.987 24.475 1.00 16.81 677 THR A N 1
ATOM 5082 C CA . THR A 1 677 ? 40.693 90.846 25.296 1.00 17.99 677 THR A CA 1
ATOM 5083 C C . THR A 1 677 ? 40.353 89.652 24.405 1.00 18.14 677 THR A C 1
ATOM 5084 O O . THR A 1 677 ? 40.816 88.531 24.634 1.00 20.57 677 THR A O 1
ATOM 5088 N N . ASN A 1 678 ? 39.553 89.907 23.376 1.00 13.34 678 ASN A N 1
ATOM 5089 C CA . ASN A 1 678 ? 39.180 88.872 22.426 1.00 16.97 678 ASN A CA 1
ATOM 5090 C C . ASN A 1 678 ? 40.370 88.332 21.625 1.00 21.28 678 ASN A C 1
ATOM 5091 O O . ASN A 1 678 ? 40.506 87.118 21.456 1.00 18.35 678 ASN A O 1
ATOM 5096 N N . LEU A 1 679 ? 41.241 89.217 21.150 1.00 18.81 679 LEU A N 1
ATOM 5097 C CA . LEU A 1 679 ? 42.419 88.746 20.417 1.00 20.93 679 LEU A CA 1
ATOM 5098 C C . LEU A 1 679 ? 43.413 88.003 21.306 1.00 22.56 679 LEU A C 1
ATOM 5099 O O . LEU A 1 679 ? 44.255 87.263 20.804 1.00 20.69 679 LEU A O 1
ATOM 5104 N N . ALA A 1 680 ? 43.297 88.176 22.623 1.00 16.57 680 ALA A N 1
ATOM 5105 C CA . ALA A 1 680 ? 44.114 87.389 23.545 1.00 15.24 680 ALA A CA 1
ATOM 5106 C C . ALA A 1 680 ? 43.507 86.000 23.832 1.00 20.28 680 ALA A C 1
ATOM 5107 O O . ALA A 1 680 ? 44.091 85.195 24.561 1.00 21.27 680 ALA A O 1
ATOM 5109 N N . GLY A 1 681 ? 42.352 85.709 23.235 1.00 17.85 681 GLY A N 1
ATOM 5110 C CA . GLY A 1 681 ? 41.766 84.381 23.350 1.00 18.54 681 GLY A CA 1
ATOM 5111 C C . GLY A 1 681 ? 40.624 84.264 24.348 1.00 21.55 681 GLY A C 1
ATOM 5112 O O . GLY A 1 681 ? 40.084 83.181 24.549 1.00 19.67 681 GLY A O 1
ATOM 5113 N N . VAL A 1 682 ? 40.259 85.379 24.978 1.00 22.59 682 VAL A N 1
ATOM 5114 C CA . VAL A 1 682 ? 39.142 85.392 25.911 1.00 18.36 682 VAL A CA 1
ATOM 5115 C C . VAL A 1 682 ? 38.000 86.214 25.331 1.00 22.16 682 VAL A C 1
ATOM 5116 O O . VAL A 1 682 ? 38.085 87.439 25.233 1.00 20.90 682 VAL A O 1
ATOM 5120 N N . THR A 1 683 ? 36.924 85.538 24.948 1.00 18.78 683 THR A N 1
ATOM 5121 C CA . THR A 1 683 ? 35.915 86.202 24.142 1.00 19.49 683 THR A CA 1
ATOM 5122 C C . THR A 1 683 ? 34.714 86.710 24.927 1.00 18.92 683 THR A C 1
ATOM 5123 O O . THR A 1 683 ? 34.191 87.765 24.602 1.00 15.57 683 THR A O 1
ATOM 5127 N N . ASN A 1 684 ? 34.283 85.968 25.949 1.00 19.32 684 ASN A N 1
ATOM 5128 C CA . ASN A 1 684 ? 33.131 86.380 26.756 1.00 17.28 684 ASN A CA 1
ATOM 5129 C C . ASN A 1 684 ? 33.496 87.557 27.669 1.00 19.49 684 ASN A C 1
ATOM 5130 O O . ASN A 1 684 ? 34.005 87.376 28.777 1.00 14.39 684 ASN A O 1
ATOM 5135 N N . TRP A 1 685 ? 33.236 88.763 27.178 1.00 17.05 685 TRP A N 1
ATOM 5136 C CA . TRP A 1 685 ? 33.710 89.978 27.810 1.00 16.43 685 TRP A CA 1
ATOM 5137 C C . TRP A 1 685 ? 32.625 91.038 27.724 1.00 17.34 685 TRP A C 1
ATOM 5138 O O . TRP A 1 685 ? 31.795 91.015 26.811 1.00 16.01 685 TRP A O 1
ATOM 5149 N N . THR A 1 686 ? 32.634 91.975 28.666 1.00 15.20 686 THR A N 1
ATOM 5150 C CA . THR A 1 686 ? 31.602 93.005 28.704 1.00 14.32 686 THR A CA 1
ATOM 5151 C C . THR A 1 686 ? 32.059 94.221 29.507 1.00 20.04 686 THR A C 1
ATOM 5152 O O . THR A 1 686 ? 33.225 94.311 29.922 1.00 21.73 686 THR A O 1
ATOM 5156 N N . PHE A 1 687 ? 31.138 95.158 29.710 1.00 16.53 687 PHE A N 1
ATOM 5157 C CA . PHE A 1 687 ? 31.407 96.355 30.491 1.00 15.57 687 PHE A CA 1
ATOM 5158 C C . PHE A 1 687 ? 30.097 96.866 31.079 1.00 19.99 687 PHE A C 1
ATOM 5159 O O . PHE A 1 687 ? 29.027 96.340 30.758 1.00 18.69 687 PHE A O 1
ATOM 5167 N N . ASP A 1 688 ? 30.194 97.875 31.947 1.00 17.61 688 ASP A N 1
ATOM 5168 C CA . ASP A 1 688 ? 29.026 98.587 32.455 1.00 17.77 688 ASP A CA 1
ATOM 5169 C C . ASP A 1 688 ? 28.550 99.566 31.378 1.00 19.24 688 ASP A C 1
ATOM 5170 O O . ASP A 1 688 ? 29.211 100.580 31.124 1.00 19.42 688 ASP A O 1
ATOM 5175 N N . ILE A 1 689 ? 27.431 99.265 30.727 1.00 18.12 689 ILE A N 1
ATOM 5176 C CA . ILE A 1 689 ? 26.810 100.242 29.836 1.00 21.13 689 ILE A CA 1
ATOM 5177 C C . ILE A 1 689 ? 26.548 101.533 30.608 1.00 21.71 689 ILE A C 1
ATOM 5178 O O . ILE A 1 689 ? 25.921 101.518 31.664 1.00 21.07 689 ILE A O 1
ATOM 5183 N N . GLY A 1 690 ? 27.047 102.647 30.092 1.00 21.62 690 GLY A N 1
ATOM 5184 C CA . GLY A 1 690 ? 26.872 103.925 30.761 1.00 20.30 690 GLY A CA 1
ATOM 5185 C C . GLY A 1 690 ? 28.005 104.283 31.706 1.00 20.64 690 GLY A C 1
ATOM 5186 O O . GLY A 1 690 ? 28.055 105.405 32.211 1.00 21.55 690 GLY A O 1
ATOM 5187 N N . GLY A 1 691 ? 28.925 103.347 31.938 1.00 17.90 691 GLY A N 1
ATOM 5188 C CA . GLY A 1 691 ? 30.016 103.567 32.884 1.00 18.50 691 GLY A CA 1
ATOM 5189 C C . GLY A 1 691 ? 29.591 103.303 34.328 1.00 22.54 691 GLY A C 1
ATOM 5190 O O . GLY A 1 691 ? 28.402 103.380 34.651 1.00 19.44 691 GLY A O 1
ATOM 5191 N N . PHE A 1 692 ? 30.546 102.988 35.203 1.00 24.13 692 PHE A N 1
ATOM 5192 C CA . PHE A 1 692 ? 30.205 102.645 36.591 1.00 19.46 692 PHE A CA 1
ATOM 5193 C C . PHE A 1 692 ? 29.880 103.872 37.440 1.00 17.37 692 PHE A C 1
ATOM 5194 O O . PHE A 1 692 ? 28.820 103.939 38.063 1.00 18.71 692 PHE A O 1
ATOM 5202 N N . THR A 1 693 ? 30.797 104.834 37.473 1.00 16.18 693 THR A N 1
ATOM 5203 C CA . THR A 1 693 ? 30.574 106.053 38.251 1.00 22.26 693 THR A CA 1
ATOM 5204 C C . THR A 1 693 ? 30.432 107.285 37.373 1.00 20.34 693 THR A C 1
ATOM 5205 O O . THR A 1 693 ? 31.339 107.630 36.617 1.00 25.16 693 THR A O 1
ATOM 5209 N N . PRO A 1 694 ? 29.277 107.948 37.464 1.00 22.20 694 PRO A N 1
ATOM 5210 C CA . PRO A 1 694 ? 29.099 109.240 36.796 1.00 23.18 694 PRO A CA 1
ATOM 5211 C C . PRO A 1 694 ? 29.678 110.367 37.650 1.00 26.70 694 PRO A C 1
ATOM 5212 O O . PRO A 1 694 ? 29.839 110.190 38.863 1.00 25.52 694 PRO A O 1
ATOM 5216 N N . GLU A 1 695 ? 29.993 111.496 37.020 1.00 21.98 695 GLU A N 1
ATOM 5217 C CA . GLU A 1 695 ? 30.374 112.706 37.737 1.00 20.12 695 GLU A CA 1
ATOM 5218 C C . GLU A 1 695 ? 29.254 113.155 38.661 1.00 27.37 695 GLU A C 1
ATOM 5219 O O . GLU A 1 695 ? 28.086 112.782 38.477 1.00 25.03 695 GLU A O 1
ATOM 5225 N N . ASP A 1 696 ? 29.614 113.988 39.634 1.00 26.92 696 ASP A N 1
ATOM 5226 C CA . ASP A 1 696 ? 28.673 114.446 40.644 1.00 27.28 696 ASP A CA 1
ATOM 5227 C C . ASP A 1 696 ? 27.474 115.165 40.029 1.00 28.80 696 ASP A C 1
ATOM 5228 O O . ASP A 1 696 ? 26.345 115.028 40.516 1.00 27.88 696 ASP A O 1
ATOM 5233 N N . ARG A 1 697 ? 27.720 115.914 38.953 1.00 18.09 697 ARG A N 1
ATOM 5234 C CA . ARG A 1 697 ? 26.652 116.629 38.262 1.00 20.08 697 ARG A CA 1
ATOM 5235 C C . ARG A 1 697 ? 25.514 115.695 37.811 1.00 25.28 697 ARG A C 1
ATOM 5236 O O . ARG A 1 697 ? 24.402 116.157 37.575 1.00 27.70 697 ARG A O 1
ATOM 5244 N N . PHE A 1 698 ? 25.792 114.393 37.687 1.00 26.42 698 PHE A N 1
ATOM 5245 C CA . PHE A 1 698 ? 24.744 113.416 37.357 1.00 24.36 698 PHE A CA 1
ATOM 5246 C C . PHE A 1 698 ? 24.167 112.724 38.587 1.00 26.38 698 PHE A C 1
ATOM 5247 O O . PHE A 1 698 ? 23.000 112.332 38.591 1.00 26.91 698 PHE A O 1
ATOM 5255 N N . ARG A 1 699 ? 24.988 112.558 39.618 1.00 27.48 699 ARG A N 1
ATOM 5256 C CA . ARG A 1 699 ? 24.609 111.754 40.783 1.00 28.81 699 ARG A CA 1
ATOM 5257 C C . ARG A 1 699 ? 23.666 112.483 41.744 1.00 30.03 699 ARG A C 1
ATOM 5258 O O . ARG A 1 699 ? 22.890 111.856 42.460 1.00 26.93 699 ARG A O 1
ATOM 5266 N N . HIS A 1 700 ? 23.743 113.807 41.776 1.00 38.18 700 HIS A N 1
ATOM 5267 C CA . HIS A 1 700 ? 22.791 114.582 42.565 1.00 40.70 700 HIS A CA 1
ATOM 5268 C C . HIS A 1 700 ? 22.655 115.987 42.034 1.00 35.32 700 HIS A C 1
ATOM 5269 O O . HIS A 1 700 ? 23.294 116.355 41.052 1.00 36.62 700 HIS A O 1
ATOM 5276 N N . GLY A 1 701 ? 21.801 116.770 42.676 1.00 37.29 701 GLY A N 1
ATOM 5277 C CA . GLY A 1 701 ? 21.533 118.113 42.209 1.00 38.77 701 GLY A CA 1
ATOM 5278 C C . GLY A 1 701 ? 20.499 118.789 43.075 1.00 42.57 701 GLY A C 1
ATOM 5279 O O . GLY A 1 701 ? 20.333 118.446 44.242 1.00 43.41 701 GLY A O 1
ATOM 5280 N N . LYS A 1 702 ? 19.786 119.740 42.489 1.00 46.36 702 LYS A N 1
ATOM 5281 C CA . LYS A 1 702 ? 18.858 120.577 43.232 1.00 45.94 702 LYS A CA 1
ATOM 5282 C C . LYS A 1 702 ? 17.778 119.781 43.956 1.00 41.38 702 LYS A C 1
ATOM 5283 O O . LYS A 1 702 ? 17.219 120.250 44.946 1.00 42.98 702 LYS A O 1
ATOM 5289 N N . LYS A 1 703 ? 17.504 118.571 43.480 1.00 37.32 703 LYS A N 1
ATOM 5290 C CA . LYS A 1 703 ? 16.465 117.740 44.087 1.00 35.04 703 LYS A CA 1
ATOM 5291 C C . LYS A 1 703 ? 17.037 116.614 44.946 1.00 31.92 703 LYS A C 1
ATOM 5292 O O . LYS A 1 703 ? 16.324 115.680 45.313 1.00 34.66 703 LYS A O 1
ATOM 5298 N N . GLY A 1 704 ? 18.326 116.703 45.257 1.00 27.72 704 GLY A N 1
ATOM 5299 C CA . GLY A 1 704 ? 19.006 115.668 46.013 1.00 30.00 704 GLY A CA 1
ATOM 5300 C C . GLY A 1 704 ? 19.497 114.504 45.164 1.00 33.62 704 GLY A C 1
ATOM 5301 O O . GLY A 1 704 ? 19.917 114.683 44.015 1.00 31.50 704 GLY A O 1
ATOM 5302 N N . PHE A 1 705 ? 19.438 113.310 45.750 1.00 32.93 705 PHE A N 1
ATOM 5303 C CA . PHE A 1 705 ? 19.857 112.063 45.112 1.00 31.10 705 PHE A CA 1
ATOM 5304 C C . PHE A 1 705 ? 19.107 111.805 43.812 1.00 29.24 705 PHE A C 1
ATOM 5305 O O . PHE A 1 705 ? 17.884 111.925 43.747 1.00 28.52 705 PHE A O 1
ATOM 5313 N N . VAL A 1 706 ? 19.849 111.446 42.773 1.00 26.79 706 VAL A N 1
ATOM 5314 C CA . VAL A 1 706 ? 19.250 111.181 41.479 1.00 22.30 706 VAL A CA 1
ATOM 5315 C C . VAL A 1 706 ? 19.055 109.672 41.279 1.00 26.35 706 VAL A C 1
ATOM 5316 O O . VAL A 1 706 ? 20.019 108.921 41.081 1.00 27.10 706 VAL A O 1
ATOM 5320 N N . GLY A 1 707 ? 17.803 109.232 41.361 1.00 24.87 707 GLY A N 1
ATOM 5321 C CA . GLY A 1 707 ? 17.448 107.859 41.043 1.00 26.42 707 GLY A CA 1
ATOM 5322 C C . GLY A 1 707 ? 17.063 107.797 39.577 1.00 28.83 707 GLY A C 1
ATOM 5323 O O . GLY A 1 707 ? 17.847 107.366 38.724 1.00 23.10 707 GLY A O 1
ATOM 5324 N N . SER A 1 708 ? 15.850 108.263 39.292 1.00 27.19 708 SER A N 1
ATOM 5325 C CA . SER A 1 708 ? 15.369 108.445 37.930 1.00 22.96 708 SER A CA 1
ATOM 5326 C C . SER A 1 708 ? 15.933 109.730 37.312 1.00 24.83 708 SER A C 1
ATOM 5327 O O . SER A 1 708 ? 16.300 110.669 38.029 1.00 21.70 708 SER A O 1
ATOM 5330 N N . TRP A 1 709 ? 15.989 109.766 35.982 1.00 23.56 709 TRP A N 1
ATOM 5331 C CA . TRP A 1 709 ? 16.443 110.942 35.234 1.00 27.67 709 TRP A CA 1
ATOM 5332 C C . TRP A 1 709 ? 15.634 112.199 35.606 1.00 23.05 709 TRP A C 1
ATOM 5333 O O . TRP A 1 709 ? 16.119 113.322 35.459 1.00 25.41 709 TRP A O 1
ATOM 5344 N N . THR A 1 710 ? 14.403 112.012 36.073 1.00 24.11 710 THR A N 1
ATOM 5345 C CA . THR A 1 710 ? 13.539 113.145 36.421 1.00 26.32 710 THR A CA 1
ATOM 5346 C C . THR A 1 710 ? 14.147 114.010 37.522 1.00 27.43 710 THR A C 1
ATOM 5347 O O . THR A 1 710 ? 13.773 115.165 37.691 1.00 31.54 710 THR A O 1
ATOM 5351 N N . ALA A 1 711 ? 15.087 113.447 38.269 1.00 26.09 711 ALA A N 1
ATOM 5352 C CA . ALA A 1 711 ? 15.697 114.164 39.377 1.00 24.37 711 ALA A CA 1
ATOM 5353 C C . ALA A 1 711 ? 16.951 114.940 38.960 1.00 25.92 711 ALA A C 1
ATOM 5354 O O . ALA A 1 711 ? 17.482 115.715 39.749 1.00 24.95 711 ALA A O 1
ATOM 5356 N N . LEU A 1 712 ? 17.429 114.724 37.735 1.00 23.66 712 LEU A N 1
ATOM 5357 C CA . LEU A 1 712 ? 18.608 115.446 37.234 1.00 24.88 712 LEU A CA 1
ATOM 5358 C C . LEU A 1 712 ? 18.346 116.943 37.139 1.00 29.33 712 LEU A C 1
ATOM 5359 O O . LEU A 1 712 ? 17.243 117.359 36.789 1.00 29.60 712 LEU A O 1
ATOM 5364 N N . ASP A 1 713 ? 19.358 117.749 37.456 1.00 29.43 713 ASP A N 1
ATOM 5365 C CA . ASP A 1 713 ? 19.328 119.163 37.096 1.00 27.62 713 ASP A CA 1
ATOM 5366 C C . ASP A 1 713 ? 19.048 119.260 35.609 1.00 27.20 713 ASP A C 1
ATOM 5367 O O . ASP A 1 713 ? 19.590 118.486 34.815 1.00 25.23 713 ASP A O 1
ATOM 5372 N N . ALA A 1 714 ? 18.202 120.212 35.237 1.00 30.39 714 ALA A N 1
ATOM 5373 C CA . ALA A 1 714 ? 17.703 120.322 33.873 1.00 31.00 714 ALA A CA 1
ATOM 5374 C C . ALA A 1 714 ? 18.786 120.276 32.801 1.00 31.50 714 ALA A C 1
ATOM 5375 O O . ALA A 1 714 ? 18.587 119.694 31.735 1.00 33.57 714 ALA A O 1
ATOM 5377 N N . GLU A 1 715 ? 19.927 120.892 33.078 1.00 31.22 715 GLU A N 1
ATOM 5378 C CA . GLU A 1 715 ? 20.947 121.058 32.050 1.00 28.47 715 GLU A CA 1
ATOM 5379 C C . GLU A 1 715 ? 21.792 119.808 31.870 1.00 27.76 715 GLU A C 1
ATOM 5380 O O . GLU A 1 715 ? 22.634 119.758 30.988 1.00 30.96 715 GLU A O 1
ATOM 5386 N N . GLN A 1 716 ? 21.566 118.800 32.704 1.00 28.00 716 GLN A N 1
ATOM 5387 C CA . GLN A 1 716 ? 22.348 117.565 32.637 1.00 29.92 716 GLN A CA 1
ATOM 5388 C C . GLN A 1 716 ? 21.596 116.460 31.908 1.00 25.53 716 GLN A C 1
ATOM 5389 O O . GLN A 1 716 ? 22.178 115.434 31.557 1.00 24.95 716 GLN A O 1
ATOM 5395 N N . VAL A 1 717 ? 20.302 116.666 31.691 1.00 26.95 717 VAL A N 1
ATOM 5396 C CA . VAL A 1 717 ? 19.460 115.626 31.103 1.00 25.32 717 VAL A CA 1
ATOM 5397 C C . VAL A 1 717 ? 19.972 115.170 29.740 1.00 24.19 717 VAL A C 1
ATOM 5398 O O . VAL A 1 717 ? 20.136 113.975 29.498 1.00 24.18 717 VAL A O 1
ATOM 5402 N N . ASP A 1 718 ? 20.234 116.129 28.859 1.00 22.51 718 ASP A N 1
ATOM 5403 C CA . ASP A 1 718 ? 20.583 115.815 27.479 1.00 21.81 718 ASP A CA 1
ATOM 5404 C C . ASP A 1 718 ? 21.803 114.893 27.368 1.00 25.79 718 ASP A C 1
ATOM 5405 O O . ASP A 1 718 ? 21.747 113.869 26.683 1.00 21.48 718 ASP A O 1
ATOM 5410 N N . GLU A 1 719 ? 22.898 115.243 28.039 1.00 23.86 719 GLU A N 1
ATOM 5411 C CA . GLU A 1 719 ? 24.094 114.415 27.964 1.00 23.71 719 GLU A CA 1
ATOM 5412 C C . GLU A 1 719 ? 23.899 113.050 28.610 1.00 23.78 719 GLU A C 1
ATOM 5413 O O . GLU A 1 719 ? 24.364 112.032 28.083 1.00 22.71 719 GLU A O 1
ATOM 5419 N N . TRP A 1 720 ? 23.215 113.021 29.747 1.00 22.68 720 TRP A N 1
ATOM 5420 C CA . TRP A 1 720 ? 22.983 111.750 30.416 1.00 23.97 720 TRP A CA 1
ATOM 5421 C C . TRP A 1 720 ? 22.267 110.797 29.464 1.00 26.07 720 TRP A C 1
ATOM 5422 O O . TRP A 1 720 ? 22.675 109.643 29.280 1.00 25.65 720 TRP A O 1
ATOM 5433 N N . GLN A 1 721 ? 21.208 111.299 28.844 1.00 21.60 721 GLN A N 1
ATOM 5434 C CA . GLN A 1 721 ? 20.415 110.495 27.925 1.00 22.58 721 GLN A CA 1
ATOM 5435 C C . GLN A 1 721 ? 21.180 110.120 26.649 1.00 23.59 721 GLN A C 1
ATOM 5436 O O . GLN A 1 721 ? 21.130 108.965 26.211 1.00 21.01 721 GLN A O 1
ATOM 5442 N N . GLU A 1 722 ? 21.914 111.072 26.077 1.00 14.19 722 GLU A N 1
ATOM 5443 C CA . GLU A 1 722 ? 22.691 110.778 24.879 1.00 17.66 722 GLU A CA 1
ATOM 5444 C C . GLU A 1 722 ? 23.811 109.764 25.148 1.00 21.93 722 GLU A C 1
ATOM 5445 O O . GLU A 1 722 ? 24.006 108.812 24.379 1.00 23.78 722 GLU A O 1
ATOM 5451 N N . LEU A 1 723 ? 24.554 109.969 26.230 1.00 18.03 723 LEU A N 1
ATOM 5452 C CA . LEU A 1 723 ? 25.639 109.050 26.554 1.00 22.55 723 LEU A CA 1
ATOM 5453 C C . LEU A 1 723 ? 25.097 107.623 26.719 1.00 21.10 723 LEU A C 1
ATOM 5454 O O . LEU A 1 723 ? 25.621 106.666 26.152 1.00 22.00 723 LEU A O 1
ATOM 5459 N N . ASN A 1 724 ? 24.023 107.491 27.480 1.00 15.60 724 ASN A N 1
ATOM 5460 C CA . ASN A 1 724 ? 23.393 106.190 27.655 1.00 18.17 724 ASN A CA 1
ATOM 5461 C C . ASN A 1 724 ? 22.829 105.569 26.374 1.00 16.90 724 ASN A C 1
ATOM 5462 O O . ASN A 1 724 ? 22.953 104.357 26.157 1.00 20.22 724 ASN A O 1
ATOM 5467 N N . THR A 1 725 ? 22.228 106.391 25.525 1.00 17.77 725 THR A N 1
ATOM 5468 C CA . THR A 1 725 ? 21.764 105.914 24.231 1.00 18.18 725 THR A CA 1
ATOM 5469 C C . THR A 1 725 ? 22.913 105.344 23.404 1.00 19.27 725 THR A C 1
ATOM 5470 O O . THR A 1 725 ? 22.812 104.231 22.863 1.00 20.43 725 THR A O 1
ATOM 5474 N N . ARG A 1 726 ? 24.009 106.090 23.309 1.00 16.31 726 ARG A N 1
ATOM 5475 C CA . ARG A 1 726 ? 25.148 105.611 22.530 1.00 15.59 726 ARG A CA 1
ATOM 5476 C C . ARG A 1 726 ? 25.725 104.354 23.165 1.00 20.30 726 ARG A C 1
ATOM 5477 O O . ARG A 1 726 ? 26.102 103.409 22.463 1.00 21.79 726 ARG A O 1
ATOM 5485 N N . TRP A 1 727 ? 25.770 104.329 24.496 1.00 19.06 727 TRP A N 1
ATOM 5486 C CA . TRP A 1 727 ? 26.392 103.207 25.183 1.00 18.58 727 TRP A CA 1
ATOM 5487 C C . TRP A 1 727 ? 25.528 101.938 25.137 1.00 18.32 727 TRP A C 1
ATOM 5488 O O . TRP A 1 727 ? 26.054 100.830 25.065 1.00 19.07 727 TRP A O 1
ATOM 5499 N N . TYR A 1 728 ? 24.208 102.092 25.136 1.00 18.57 728 TYR A N 1
ATOM 5500 C CA . TYR A 1 728 ? 23.338 100.932 24.951 1.00 16.38 728 TYR A CA 1
ATOM 5501 C C . TYR A 1 728 ? 23.520 100.357 23.546 1.00 18.30 728 TYR A C 1
ATOM 5502 O O . TYR A 1 728 ? 23.576 99.131 23.369 1.00 20.22 728 TYR A O 1
ATOM 5511 N N . GLN A 1 729 ? 23.617 101.244 22.555 1.00 15.19 729 GLN A N 1
ATOM 5512 C CA . GLN A 1 729 ? 23.826 100.840 21.164 1.00 14.20 729 GLN A CA 1
ATOM 5513 C C . GLN A 1 729 ? 25.079 99.973 21.050 1.00 20.77 729 GLN A C 1
ATOM 5514 O O . GLN A 1 729 ? 25.065 98.895 20.441 1.00 18.29 729 GLN A O 1
ATOM 5520 N N . PHE A 1 730 ? 26.151 100.464 21.662 1.00 15.63 730 PHE A N 1
ATOM 5521 C CA . PHE A 1 730 ? 27.441 99.800 21.699 1.00 19.55 730 PHE A CA 1
ATOM 5522 C C . PHE A 1 730 ? 27.318 98.462 22.443 1.00 18.76 730 PHE A C 1
ATOM 5523 O O . PHE A 1 730 ? 27.736 97.415 21.945 1.00 18.93 730 PHE A O 1
ATOM 5531 N N . GLY A 1 731 ? 26.715 98.491 23.624 1.00 17.85 731 GLY A N 1
ATOM 5532 C CA . GLY A 1 731 ? 26.610 97.297 24.445 1.00 16.22 731 GLY A CA 1
ATOM 5533 C C . GLY A 1 731 ? 25.852 96.160 23.780 1.00 21.66 731 GLY A C 1
ATOM 5534 O O . GLY A 1 731 ? 26.177 94.981 23.980 1.00 23.23 731 GLY A O 1
ATOM 5535 N N . ALA A 1 732 ? 24.832 96.505 23.000 1.00 18.71 732 ALA A N 1
ATOM 5536 C CA . ALA A 1 732 ? 24.036 95.498 22.302 1.00 15.33 732 ALA A CA 1
ATOM 5537 C C . ALA A 1 732 ? 24.925 94.684 21.367 1.00 15.08 732 ALA A C 1
ATOM 5538 O O . ALA A 1 732 ? 24.582 93.566 20.973 1.00 14.83 732 ALA A O 1
ATOM 5540 N N . PHE A 1 733 ? 26.076 95.252 21.026 1.00 17.09 733 PHE A N 1
ATOM 5541 C CA . PHE A 1 733 ? 26.990 94.613 20.087 1.00 22.53 733 PHE A CA 1
ATOM 5542 C C . PHE A 1 733 ? 28.341 94.228 20.676 1.00 19.78 733 PHE A C 1
ATOM 5543 O O . PHE A 1 733 ? 29.349 94.238 19.965 1.00 20.10 733 PHE A O 1
ATOM 5551 N N . VAL A 1 734 ? 28.358 93.892 21.967 1.00 13.78 734 VAL A N 1
ATOM 5552 C CA . VAL A 1 734 ? 29.531 93.242 22.558 1.00 16.51 734 VAL A CA 1
ATOM 5553 C C . VAL A 1 734 ? 29.092 91.889 23.117 1.00 13.37 734 VAL A C 1
ATOM 5554 O O . VAL A 1 734 ? 27.893 91.621 23.214 1.00 16.10 734 VAL A O 1
ATOM 5558 N N . PRO A 1 735 ? 30.056 91.021 23.460 1.00 15.23 735 PRO A N 1
ATOM 5559 C CA . PRO A 1 735 ? 29.703 89.613 23.705 1.00 12.87 735 PRO A CA 1
ATOM 5560 C C . PRO A 1 735 ? 28.622 89.402 24.765 1.00 15.56 735 PRO A C 1
ATOM 5561 O O . PRO A 1 735 ? 27.753 88.566 24.540 1.00 16.61 735 PRO A O 1
ATOM 5565 N N . LEU A 1 736 ? 28.689 90.113 25.889 1.00 14.53 736 LEU A N 1
ATOM 5566 C CA . LEU A 1 736 ? 27.589 90.134 26.861 1.00 16.56 736 LEU A CA 1
ATOM 5567 C C . LEU A 1 736 ? 27.036 91.541 26.967 1.00 17.68 736 LEU A C 1
ATOM 5568 O O . LEU A 1 736 ? 27.789 92.523 26.976 1.00 17.78 736 LEU A O 1
ATOM 5573 N N . TYR A 1 737 ? 25.713 91.619 27.064 1.00 15.78 737 TYR A N 1
ATOM 5574 C CA . TYR A 1 737 ? 24.972 92.872 26.969 1.00 19.32 737 TYR A CA 1
ATOM 5575 C C . TYR A 1 737 ? 24.425 93.191 28.348 1.00 17.55 737 TYR A C 1
ATOM 5576 O O . TYR A 1 737 ? 23.479 92.539 28.819 1.00 21.06 737 TYR A O 1
ATOM 5585 N N . ARG A 1 738 ? 25.005 94.198 28.993 1.00 17.35 738 ARG A N 1
ATOM 5586 C CA . ARG A 1 738 ? 24.784 94.410 30.423 1.00 12.98 738 ARG A CA 1
ATOM 5587 C C . ARG A 1 738 ? 24.798 95.873 30.876 1.00 17.67 738 ARG A C 1
ATOM 5588 O O . ARG A 1 738 ? 25.774 96.602 30.688 1.00 18.21 738 ARG A O 1
ATOM 5596 N N . SER A 1 739 ? 23.694 96.282 31.491 1.00 16.75 739 SER A N 1
ATOM 5597 C CA . SER A 1 739 ? 23.571 97.607 32.072 1.00 12.48 739 SER A CA 1
ATOM 5598 C C . SER A 1 739 ? 23.906 97.556 33.567 1.00 17.55 739 SER A C 1
ATOM 5599 O O . SER A 1 739 ? 23.361 96.730 34.318 1.00 19.81 739 SER A O 1
ATOM 5602 N N . HIS A 1 740 ? 24.796 98.436 34.006 1.00 16.26 740 HIS A N 1
ATOM 5603 C CA . HIS A 1 740 ? 25.164 98.477 35.418 1.00 21.64 740 HIS A CA 1
ATOM 5604 C C . HIS A 1 740 ? 25.787 99.804 35.824 1.00 24.81 740 HIS A C 1
ATOM 5605 O O . HIS A 1 740 ? 26.345 100.516 34.985 1.00 25.47 740 HIS A O 1
ATOM 5612 N N . GLY A 1 741 ? 25.706 100.125 37.114 1.00 20.92 741 GLY A N 1
ATOM 5613 C CA . GLY A 1 741 ? 26.420 101.275 37.635 1.00 21.92 741 GLY A CA 1
ATOM 5614 C C . GLY A 1 741 ? 25.862 101.872 38.913 1.00 20.59 741 GLY A C 1
ATOM 5615 O O . GLY A 1 741 ? 24.820 101.448 39.420 1.00 21.14 741 GLY A O 1
ATOM 5616 N N . GLN A 1 742 ? 26.577 102.866 39.433 1.00 21.11 742 GLN A N 1
ATOM 5617 C CA . GLN A 1 742 ? 26.115 103.661 40.568 1.00 19.21 742 GLN A CA 1
ATOM 5618 C C . GLN A 1 742 ? 25.052 104.637 40.078 1.00 21.46 742 GLN A C 1
ATOM 5619 O O . GLN A 1 742 ? 24.894 104.823 38.858 1.00 18.62 742 GLN A O 1
ATOM 5625 N N . ASN A 1 743 ? 24.330 105.262 41.012 1.00 16.56 743 ASN A N 1
ATOM 5626 C CA . ASN A 1 743 ? 23.222 106.143 40.634 1.00 18.97 743 ASN A CA 1
ATOM 5627 C C . ASN A 1 743 ? 23.714 107.277 39.723 1.00 22.03 743 ASN A C 1
ATOM 5628 O O . ASN A 1 743 ? 24.853 107.711 39.843 1.00 22.50 743 ASN A O 1
ATOM 5633 N N . PRO A 1 744 ? 22.864 107.757 38.800 1.00 22.40 744 PRO A N 1
ATOM 5634 C CA . PRO A 1 744 ? 21.453 107.431 38.548 1.00 20.60 744 PRO A CA 1
ATOM 5635 C C . PRO A 1 744 ? 21.154 105.963 38.247 1.00 20.10 744 PRO A C 1
ATOM 5636 O O . PRO A 1 744 ? 22.020 105.196 37.821 1.00 17.07 744 PRO A O 1
ATOM 5640 N N . TYR A 1 745 ? 19.900 105.583 38.455 1.00 22.49 745 TYR A N 1
ATOM 5641 C CA . TYR A 1 745 ? 19.445 104.247 38.096 1.00 17.63 745 TYR A CA 1
ATOM 5642 C C . TYR A 1 745 ? 19.620 104.009 36.592 1.00 19.77 745 TYR A C 1
ATOM 5643 O O . TYR A 1 745 ? 19.444 104.930 35.792 1.00 19.16 745 TYR A O 1
ATOM 5652 N N . ARG A 1 746 ? 19.954 102.780 36.202 1.00 17.50 746 ARG A N 1
ATOM 5653 C CA . ARG A 1 746 ? 20.324 102.517 34.807 1.00 17.52 746 ARG A CA 1
ATOM 5654 C C . ARG A 1 746 ? 19.315 101.715 33.981 1.00 15.01 746 ARG A C 1
ATOM 5655 O O . ARG A 1 746 ? 19.580 101.411 32.816 1.00 17.34 746 ARG A O 1
ATOM 5663 N N . GLU A 1 747 ? 18.187 101.339 34.572 1.00 14.74 747 GLU A N 1
ATOM 5664 C CA . GLU A 1 747 ? 17.123 100.720 33.784 1.00 16.22 747 GLU A CA 1
ATOM 5665 C C . GLU A 1 747 ? 16.722 101.703 32.692 1.00 17.40 747 GLU A C 1
ATOM 5666 O O . GLU A 1 747 ? 16.680 102.915 32.915 1.00 17.15 747 GLU A O 1
ATOM 5672 N N . ILE A 1 748 ? 16.444 101.171 31.511 1.00 18.49 748 ILE A N 1
ATOM 5673 C CA . ILE A 1 748 ? 16.026 101.982 30.370 1.00 16.17 748 ILE A CA 1
ATOM 5674 C C . ILE A 1 748 ? 14.940 102.989 30.761 1.00 19.13 748 ILE A C 1
ATOM 5675 O O . ILE A 1 748 ? 14.997 104.157 30.377 1.00 14.22 748 ILE A O 1
ATOM 5680 N N . PHE A 1 749 ? 13.961 102.534 31.540 1.00 15.77 749 PHE A N 1
ATOM 5681 C CA . PHE A 1 749 ? 12.820 103.372 31.897 1.00 15.53 749 PHE A CA 1
ATOM 5682 C C . PHE A 1 749 ? 13.164 104.354 33.016 1.00 21.50 749 PHE A C 1
ATOM 5683 O O . PHE A 1 749 ? 12.337 105.175 33.390 1.00 19.69 749 PHE A O 1
ATOM 5691 N N . ASN A 1 750 ? 14.387 104.277 33.538 1.00 21.27 750 ASN A N 1
ATOM 5692 C CA . ASN A 1 750 ? 14.867 105.273 34.494 1.00 21.47 750 ASN A CA 1
ATOM 5693 C C . ASN A 1 750 ? 15.767 106.315 33.834 1.00 21.52 750 ASN A C 1
ATOM 5694 O O . ASN A 1 750 ? 16.039 107.372 34.400 1.00 19.17 750 ASN A O 1
ATOM 5699 N N . ILE A 1 751 ? 16.230 106.006 32.630 1.00 21.38 751 ILE A N 1
ATOM 5700 C CA . ILE A 1 751 ? 17.062 106.931 31.864 1.00 17.32 751 ILE A CA 1
ATOM 5701 C C . ILE A 1 751 ? 16.193 107.923 31.076 1.00 15.88 751 ILE A C 1
ATOM 5702 O O . ILE A 1 751 ? 16.571 109.074 30.865 1.00 18.07 751 ILE A O 1
ATOM 5707 N N . ALA A 1 752 ? 15.010 107.485 30.660 1.00 12.42 752 ALA A N 1
ATOM 5708 C CA . ALA A 1 752 ? 14.129 108.366 29.901 1.00 14.62 752 ALA A CA 1
ATOM 5709 C C . ALA A 1 752 ? 12.683 107.903 29.975 1.00 17.26 752 ALA A C 1
ATOM 5710 O O . ALA A 1 752 ? 12.403 106.769 30.362 1.00 17.55 752 ALA A O 1
ATOM 5712 N N . ASP A 1 753 ? 11.770 108.794 29.611 1.00 18.74 753 ASP A N 1
ATOM 5713 C CA . ASP A 1 753 ? 10.345 108.479 29.600 1.00 19.84 753 ASP A CA 1
ATOM 5714 C C . ASP A 1 753 ? 9.930 107.673 28.377 1.00 16.56 753 ASP A C 1
ATOM 5715 O O . ASP A 1 753 ? 10.547 107.769 27.304 1.00 11.99 753 ASP A O 1
ATOM 5720 N N . GLU A 1 754 ? 8.870 106.891 28.548 1.00 20.60 754 GLU A N 1
ATOM 5721 C CA . GLU A 1 754 ? 8.332 106.071 27.479 1.00 18.93 754 GLU A CA 1
ATOM 5722 C C . GLU A 1 754 ? 7.917 106.966 26.309 1.00 19.87 754 GLU A C 1
ATOM 5723 O O . GLU A 1 754 ? 7.387 108.057 26.522 1.00 17.53 754 GLU A O 1
ATOM 5729 N N . GLY A 1 755 ? 8.159 106.514 25.082 1.00 19.66 755 GLY A N 1
ATOM 5730 C CA . GLY A 1 755 ? 7.720 107.261 23.910 1.00 21.79 755 GLY A CA 1
ATOM 5731 C C . GLY A 1 755 ? 8.766 108.209 23.345 1.00 21.31 755 GLY A C 1
ATOM 5732 O O . GLY A 1 755 ? 8.734 108.557 22.163 1.00 17.28 755 GLY A O 1
ATOM 5733 N N . THR A 1 756 ? 9.703 108.632 24.184 1.00 20.07 756 THR A N 1
ATOM 5734 C CA . THR A 1 756 ? 10.765 109.522 23.731 1.00 16.63 756 THR A CA 1
ATOM 5735 C C . THR A 1 756 ? 11.680 108.801 22.765 1.00 19.93 756 THR A C 1
ATOM 5736 O O . THR A 1 756 ? 11.754 107.565 22.758 1.00 19.64 756 THR A O 1
ATOM 5740 N N . GLU A 1 757 ? 12.380 109.581 21.953 1.00 18.42 757 GLU A N 1
ATOM 5741 C CA . GLU A 1 757 ? 13.299 109.027 20.978 1.00 17.27 757 GLU A CA 1
ATOM 5742 C C . GLU A 1 757 ? 14.355 108.160 21.648 1.00 19.58 757 GLU A C 1
ATOM 5743 O O . GLU A 1 757 ? 14.664 107.060 21.164 1.00 18.56 757 GLU A O 1
ATOM 5749 N N . VAL A 1 758 ? 14.921 108.646 22.751 1.00 16.51 758 VAL A N 1
ATOM 5750 C CA . VAL A 1 758 ? 15.993 107.888 23.398 1.00 18.52 758 VAL A CA 1
ATOM 5751 C C . VAL A 1 758 ? 15.481 106.596 24.048 1.00 18.65 758 VAL A C 1
ATOM 5752 O O . VAL A 1 758 ? 16.125 105.552 23.931 1.00 21.53 758 VAL A O 1
ATOM 5756 N N . TYR A 1 759 ? 14.328 106.667 24.720 1.00 13.39 759 TYR A N 1
ATOM 5757 C CA . TYR A 1 759 ? 13.685 105.482 25.281 1.00 12.90 759 TYR A CA 1
ATOM 5758 C C . TYR A 1 759 ? 13.466 104.446 24.180 1.00 17.10 759 TYR A C 1
ATOM 5759 O O . TYR A 1 759 ? 13.871 103.291 24.314 1.00 17.23 759 TYR A O 1
ATOM 5768 N N . ASN A 1 760 ? 12.839 104.880 23.088 1.00 17.42 760 ASN A N 1
ATOM 5769 C CA . ASN A 1 760 ? 12.577 104.021 21.934 1.00 19.16 760 ASN A CA 1
ATOM 5770 C C . ASN A 1 760 ? 13.834 103.429 21.316 1.00 19.17 760 ASN A C 1
ATOM 5771 O O . ASN A 1 760 ? 13.833 102.279 20.863 1.00 21.04 760 ASN A O 1
ATOM 5776 N N . ALA A 1 761 ? 14.904 104.212 21.284 1.00 13.42 761 ALA A N 1
ATOM 5777 C CA . ALA A 1 761 ? 16.155 103.732 20.697 1.00 14.45 761 ALA A CA 1
ATOM 5778 C C . ALA A 1 761 ? 16.768 102.631 21.556 1.00 17.42 761 ALA A C 1
ATOM 5779 O O . ALA A 1 761 ? 17.231 101.609 21.042 1.00 20.69 761 ALA A O 1
ATOM 5781 N N . MET A 1 762 ? 16.762 102.832 22.868 1.00 16.95 762 MET A N 1
ATOM 5782 C CA . MET A 1 762 ? 17.312 101.829 23.771 1.00 17.16 762 MET A CA 1
ATOM 5783 C C . MET A 1 762 ? 16.496 100.531 23.698 1.00 19.90 762 MET A C 1
ATOM 5784 O O . MET A 1 762 ? 17.061 99.429 23.651 1.00 19.12 762 MET A O 1
ATOM 5789 N N . VAL A 1 763 ? 15.171 100.664 23.697 1.00 12.84 763 VAL A N 1
ATOM 5790 C CA . VAL A 1 763 ? 14.291 99.503 23.552 1.00 12.78 763 VAL A CA 1
ATOM 5791 C C . VAL A 1 763 ? 14.556 98.768 22.208 1.00 19.54 763 VAL A C 1
ATOM 5792 O O . VAL A 1 763 ? 14.617 97.537 22.157 1.00 17.83 763 VAL A O 1
ATOM 5796 N N . TRP A 1 764 ? 14.749 99.535 21.138 1.00 14.70 764 TRP A N 1
ATOM 5797 C CA . TRP A 1 764 ? 14.928 98.968 19.804 1.00 18.47 764 TRP A CA 1
ATOM 5798 C C . TRP A 1 764 ? 16.197 98.112 19.714 1.00 21.02 764 TRP A C 1
ATOM 5799 O O . TRP A 1 764 ? 16.186 97.026 19.120 1.00 20.52 764 TRP A O 1
ATOM 5810 N N . TYR A 1 765 ? 17.291 98.593 20.299 1.00 16.94 765 TYR A N 1
ATOM 5811 C CA . TYR A 1 765 ? 18.525 97.809 20.287 1.00 17.89 765 TYR A CA 1
ATOM 5812 C C . TYR A 1 765 ? 18.432 96.582 21.203 1.00 16.59 765 TYR A C 1
ATOM 5813 O O . TYR A 1 765 ? 18.998 95.529 20.902 1.00 14.76 765 TYR A O 1
ATOM 5822 N N . THR A 1 766 ? 17.670 96.705 22.282 1.00 13.64 766 THR A N 1
ATOM 5823 C CA . THR A 1 766 ? 17.419 95.564 23.152 1.00 16.14 766 THR A CA 1
ATOM 5824 C C . THR A 1 766 ? 16.608 94.499 22.401 1.00 16.56 766 THR A C 1
ATOM 5825 O O . THR A 1 766 ? 16.954 93.316 22.414 1.00 19.26 766 THR A O 1
ATOM 5829 N N . LYS A 1 767 ? 15.549 94.922 21.721 1.00 15.90 767 LYS A N 1
ATOM 5830 C CA . LYS A 1 767 ? 14.777 93.996 20.894 1.00 20.36 767 LYS A CA 1
ATOM 5831 C C . LYS A 1 767 ? 15.623 93.384 19.773 1.00 16.63 767 LYS A C 1
ATOM 5832 O O . LYS A 1 767 ? 15.542 92.187 19.512 1.00 17.21 767 LYS A O 1
ATOM 5838 N N . LEU A 1 768 ? 16.438 94.208 19.122 1.00 16.52 768 LEU A N 1
ATOM 5839 C CA . LEU A 1 768 ? 17.313 93.733 18.058 1.00 17.29 768 LEU A CA 1
ATOM 5840 C C . LEU A 1 768 ? 18.257 92.628 18.570 1.00 18.17 768 LEU A C 1
ATOM 5841 O O . LEU A 1 768 ? 18.508 91.637 17.878 1.00 16.65 768 LEU A O 1
ATOM 5846 N N . ARG A 1 769 ? 18.769 92.804 19.786 1.00 15.28 769 ARG A N 1
ATOM 5847 C CA . ARG A 1 769 ? 19.635 91.804 20.406 1.00 11.13 769 ARG A CA 1
ATOM 5848 C C . ARG A 1 769 ? 18.923 90.444 20.390 1.00 14.36 769 ARG A C 1
ATOM 5849 O O . ARG A 1 769 ? 19.517 89.412 20.080 1.00 12.27 769 ARG A O 1
ATOM 5857 N N . TYR A 1 770 ? 17.634 90.462 20.704 1.00 13.66 770 TYR A N 1
ATOM 5858 C CA . TYR A 1 770 ? 16.838 89.247 20.734 1.00 13.91 770 TYR A CA 1
ATOM 5859 C C . TYR A 1 770 ? 16.434 88.740 19.352 1.00 17.88 770 TYR A C 1
ATOM 5860 O O . TYR A 1 770 ? 16.424 87.535 19.124 1.00 14.90 770 TYR A O 1
ATOM 5869 N N . TYR A 1 771 ? 16.118 89.645 18.428 1.00 13.82 771 TYR A N 1
ATOM 5870 C CA . TYR A 1 771 ? 15.884 89.217 17.055 1.00 13.37 771 TYR A CA 1
ATOM 5871 C C . TYR A 1 771 ? 17.109 88.468 16.530 1.00 18.06 771 TYR A C 1
ATOM 5872 O O . TYR A 1 771 ? 16.976 87.457 15.824 1.00 14.06 771 TYR A O 1
ATOM 5881 N N . LEU A 1 772 ? 18.295 88.958 16.893 1.00 12.77 772 LEU A N 1
ATOM 5882 C CA . LEU A 1 772 ? 19.560 88.364 16.450 1.00 14.28 772 LEU A CA 1
ATOM 5883 C C . LEU A 1 772 ? 19.996 87.132 17.241 1.00 14.33 772 LEU A C 1
ATOM 5884 O O . LEU A 1 772 ? 21.061 86.578 16.969 1.00 15.23 772 LEU A O 1
ATOM 5889 N N . MET A 1 773 ? 19.200 86.699 18.216 1.00 15.53 773 MET A N 1
ATOM 5890 C CA . MET A 1 773 ? 19.654 85.611 19.100 1.00 13.80 773 MET A CA 1
ATOM 5891 C C . MET A 1 773 ? 20.122 84.339 18.353 1.00 14.89 773 MET A C 1
ATOM 5892 O O . MET A 1 773 ? 21.113 83.728 18.741 1.00 21.48 773 MET A O 1
ATOM 5897 N N . PRO A 1 774 ? 19.417 83.940 17.281 1.00 15.64 774 PRO A N 1
ATOM 5898 C CA . PRO A 1 774 ? 19.913 82.810 16.480 1.00 16.05 774 PRO A CA 1
ATOM 5899 C C . PRO A 1 774 ? 21.332 83.041 15.940 1.00 18.15 774 PRO A C 1
ATOM 5900 O O . PRO A 1 774 ? 22.119 82.099 15.881 1.00 20.01 774 PRO A O 1
ATOM 5904 N N . TYR A 1 775 ? 21.651 84.280 15.580 1.00 13.84 775 TYR A N 1
ATOM 5905 C CA . TYR A 1 775 ? 22.984 84.646 15.125 1.00 16.78 775 TYR A CA 1
ATOM 5906 C C . TYR A 1 775 ? 23.954 84.674 16.304 1.00 17.36 775 TYR A C 1
ATOM 5907 O O . TYR A 1 775 ? 25.043 84.101 16.256 1.00 17.69 775 TYR A O 1
ATOM 5916 N N . ILE A 1 776 ? 23.544 85.348 17.368 1.00 11.33 776 ILE A N 1
ATOM 5917 C CA . ILE A 1 776 ? 24.406 85.555 18.519 1.00 11.86 776 ILE A CA 1
ATOM 5918 C C . ILE A 1 776 ? 24.739 84.240 19.240 1.00 19.53 776 ILE A C 1
ATOM 5919 O O . ILE A 1 776 ? 25.891 83.980 19.576 1.00 18.68 776 ILE A O 1
ATOM 5924 N N . TYR A 1 777 ? 23.731 83.407 19.460 1.00 16.88 777 TYR A N 1
ATOM 5925 C CA . TYR A 1 777 ? 23.964 82.150 20.142 1.00 12.94 777 TYR A CA 1
ATOM 5926 C C . TYR A 1 777 ? 24.734 81.190 19.246 1.00 11.59 777 TYR A C 1
ATOM 5927 O O . TYR A 1 777 ? 25.357 80.246 19.734 1.00 14.12 777 TYR A O 1
ATOM 5936 N N . THR A 1 778 ? 24.704 81.415 17.935 1.00 14.38 778 THR A N 1
ATOM 5937 C CA . THR A 1 778 ? 25.587 80.638 17.077 1.00 15.41 778 THR A CA 1
ATOM 5938 C C . THR A 1 778 ? 27.033 80.994 17.428 1.00 18.54 778 THR A C 1
ATOM 5939 O O . THR A 1 778 ? 27.879 80.111 17.581 1.00 16.19 778 THR A O 1
ATOM 5943 N N . LEU A 1 779 ? 27.310 82.289 17.573 1.00 15.69 779 LEU A N 1
ATOM 5944 C CA . LEU A 1 779 ? 28.633 82.721 18.027 1.00 19.75 779 LEU A CA 1
ATOM 5945 C C . LEU A 1 779 ? 28.938 82.110 19.406 1.00 19.46 779 LEU A C 1
ATOM 5946 O O . LEU A 1 779 ? 30.047 81.634 19.658 1.00 14.99 779 LEU A O 1
ATOM 5951 N N . GLY A 1 780 ? 27.942 82.110 20.289 1.00 13.65 780 GLY A N 1
ATOM 5952 C CA . GLY A 1 780 ? 28.104 81.523 21.608 1.00 16.04 780 GLY A CA 1
ATOM 5953 C C . GLY A 1 780 ? 28.505 80.054 21.524 1.00 15.80 780 GLY A C 1
ATOM 595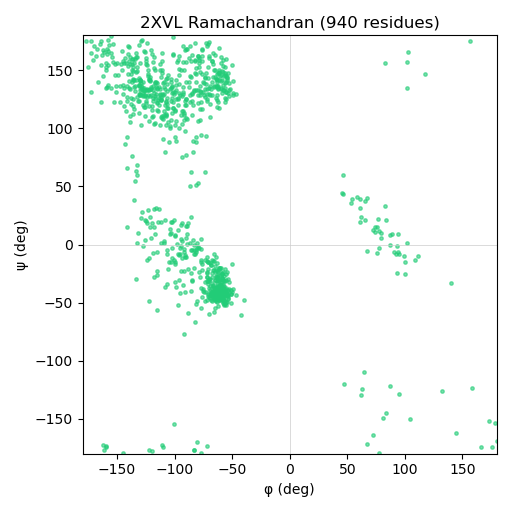4 O O . GLY A 1 780 ? 29.395 79.603 22.234 1.00 21.07 780 GLY A O 1
ATOM 5955 N N . GLY A 1 781 ? 27.834 79.312 20.653 1.00 18.95 781 GLY A N 1
ATOM 5956 C CA . GLY A 1 781 ? 28.155 77.917 20.410 1.00 17.36 781 GLY A CA 1
ATOM 5957 C C . GLY A 1 781 ? 29.551 77.763 19.837 1.00 18.83 781 GLY A C 1
ATOM 5958 O O . GLY A 1 781 ? 30.291 76.862 20.231 1.00 18.20 781 GLY A O 1
ATOM 5959 N N . ASP A 1 782 ? 29.913 78.646 18.908 1.00 17.34 782 ASP A N 1
ATOM 5960 C CA . ASP A 1 782 ? 31.230 78.589 18.277 1.00 16.04 782 ASP A CA 1
ATOM 5961 C C . ASP A 1 782 ? 32.377 78.819 19.272 1.00 19.94 782 ASP A C 1
ATOM 5962 O O . ASP A 1 782 ? 33.458 78.254 19.084 1.00 19.18 782 ASP A O 1
ATOM 5967 N N . THR A 1 783 ? 32.162 79.653 20.298 1.00 15.34 783 THR A N 1
ATOM 5968 C CA . THR A 1 783 ? 33.229 79.935 21.271 1.00 13.35 783 THR A CA 1
ATOM 5969 C C . THR A 1 783 ? 33.801 78.618 21.787 1.00 17.49 783 THR A C 1
ATOM 5970 O O . THR A 1 783 ? 35.009 78.482 21.971 1.00 17.58 783 THR A O 1
ATOM 5974 N N . TYR A 1 784 ? 32.921 77.643 22.001 1.00 20.26 784 TYR A N 1
ATOM 5975 C CA . TYR A 1 784 ? 33.333 76.320 22.469 1.00 20.73 784 TYR A CA 1
ATOM 5976 C C . TYR A 1 784 ? 33.690 75.360 21.329 1.00 17.84 784 TYR A C 1
ATOM 5977 O O . TYR A 1 784 ? 34.803 74.852 21.256 1.00 25.54 784 TYR A O 1
ATOM 5986 N N . HIS A 1 785 ? 32.738 75.109 20.442 1.00 16.89 785 HIS A N 1
ATOM 5987 C CA . HIS A 1 785 ? 32.894 74.052 19.453 1.00 19.02 785 HIS A CA 1
ATOM 5988 C C . HIS A 1 785 ? 33.902 74.381 18.362 1.00 22.09 785 HIS A C 1
ATOM 5989 O O . HIS A 1 785 ? 34.460 73.478 17.751 1.00 22.90 785 HIS A O 1
ATOM 5996 N N . LYS A 1 786 ? 34.134 75.663 18.110 1.00 19.33 786 LYS A N 1
ATOM 5997 C CA . LYS A 1 786 ? 35.056 76.049 17.044 1.00 17.10 786 LYS A CA 1
ATOM 5998 C C . LYS A 1 786 ? 36.140 76.986 17.539 1.00 19.90 786 LYS A C 1
ATOM 5999 O O . LYS A 1 786 ? 36.723 77.705 16.736 1.00 18.74 786 LYS A O 1
ATOM 6005 N N . ASP A 1 787 ? 36.400 76.988 18.849 1.00 21.87 787 ASP A N 1
ATOM 6006 C CA . ASP A 1 787 ? 37.363 77.924 19.443 1.00 20.84 787 ASP A CA 1
ATOM 6007 C C . ASP A 1 787 ? 37.141 79.340 18.902 1.00 18.23 787 ASP A C 1
ATOM 6008 O O . ASP A 1 787 ? 38.092 80.049 18.559 1.00 17.53 787 ASP A O 1
ATOM 6013 N N . GLY A 1 788 ? 35.874 79.740 18.838 1.00 17.13 788 GLY A N 1
ATOM 6014 C CA . GLY A 1 788 ? 35.480 80.998 18.229 1.00 16.82 788 GLY A CA 1
ATOM 6015 C C . GLY A 1 788 ? 35.726 82.265 19.029 1.00 19.36 788 GLY A C 1
ATOM 6016 O O . GLY A 1 788 ? 35.930 82.236 20.244 1.00 17.38 788 GLY A O 1
ATOM 6017 N N . THR A 1 789 ? 35.703 83.388 18.322 1.00 19.28 789 THR A N 1
ATOM 6018 C CA . THR A 1 789 ? 35.929 84.704 18.907 1.00 18.89 789 THR A CA 1
ATOM 6019 C C . THR A 1 789 ? 34.802 85.626 18.432 1.00 21.45 789 THR A C 1
ATOM 6020 O O . THR A 1 789 ? 34.581 85.796 17.227 1.00 17.60 789 THR A O 1
ATOM 6024 N N . ILE A 1 790 ? 34.088 86.207 19.387 1.00 21.46 790 ILE A N 1
ATOM 6025 C CA . ILE A 1 790 ? 32.897 86.983 19.100 1.00 16.37 790 ILE A CA 1
ATOM 6026 C C . ILE A 1 790 ? 33.187 88.422 18.666 1.00 18.79 790 ILE A C 1
ATOM 6027 O O . ILE A 1 790 ? 32.660 88.883 17.652 1.00 16.95 790 ILE A O 1
ATOM 6032 N N . MET A 1 791 ? 34.003 89.131 19.442 1.00 12.04 791 MET A N 1
ATOM 6033 C CA . MET A 1 791 ? 34.259 90.556 19.194 1.00 16.32 791 MET A CA 1
ATOM 6034 C C . MET A 1 791 ? 35.634 90.715 18.544 1.00 21.14 791 MET A C 1
ATOM 6035 O O . MET A 1 791 ? 36.655 90.560 19.210 1.00 19.61 791 MET A O 1
ATOM 6040 N N . ARG A 1 792 ? 35.649 91.031 17.250 1.00 14.89 792 ARG A N 1
ATOM 6041 C CA . ARG A 1 792 ? 36.824 90.784 16.418 1.00 15.74 792 ARG A CA 1
ATOM 6042 C C . ARG A 1 792 ? 37.500 92.048 15.871 1.00 20.21 792 ARG A C 1
ATOM 6043 O O . ARG A 1 792 ? 36.917 92.793 15.084 1.00 23.51 792 ARG A O 1
ATOM 6051 N N . GLY A 1 793 ? 38.735 92.283 16.291 1.00 14.19 793 GLY A N 1
ATOM 6052 C CA . GLY A 1 793 ? 39.563 93.292 15.649 1.00 17.26 793 GLY A CA 1
ATOM 6053 C C . GLY A 1 793 ? 39.663 93.034 14.152 1.00 20.99 793 GLY A C 1
ATOM 6054 O O . GLY A 1 793 ? 39.752 91.885 13.708 1.00 24.65 793 GLY A O 1
ATOM 6055 N N . LEU A 1 794 ? 39.649 94.106 13.369 1.00 19.77 794 LEU A N 1
ATOM 6056 C CA . LEU A 1 794 ? 39.599 93.998 11.909 1.00 23.74 794 LEU A CA 1
ATOM 6057 C C . LEU A 1 794 ? 40.707 93.134 11.287 1.00 23.40 794 LEU A C 1
ATOM 6058 O O . LEU A 1 794 ? 40.547 92.602 10.185 1.00 25.29 794 LEU A O 1
ATOM 6063 N N . VAL A 1 795 ? 41.820 92.990 11.995 1.00 20.50 795 VAL A N 1
ATOM 6064 C CA . VAL A 1 795 ? 42.922 92.194 11.488 1.00 22.78 795 VAL A CA 1
ATOM 6065 C C . VAL A 1 795 ? 42.506 90.728 11.381 1.00 25.01 795 VAL A C 1
ATOM 6066 O O . VAL A 1 795 ? 43.096 89.978 10.614 1.00 25.42 795 VAL A O 1
ATOM 6070 N N . MET A 1 796 ? 41.501 90.322 12.160 1.00 22.83 796 MET A N 1
ATOM 6071 C CA . MET A 1 796 ? 41.065 88.926 12.164 1.00 22.37 796 MET A CA 1
ATOM 6072 C C . MET A 1 796 ? 40.412 88.531 10.840 1.00 27.65 796 MET A C 1
ATOM 6073 O O . MET A 1 796 ? 40.669 87.450 10.316 1.00 25.75 796 MET A O 1
ATOM 6078 N N . ASP A 1 797 ? 39.552 89.397 10.313 1.00 22.59 797 ASP A N 1
ATOM 6079 C CA . ASP A 1 797 ? 38.856 89.092 9.064 1.00 22.68 797 ASP A CA 1
ATOM 6080 C C . ASP A 1 797 ? 39.435 89.813 7.849 1.00 22.67 797 ASP A C 1
ATOM 6081 O O . ASP A 1 797 ? 39.117 89.470 6.710 1.00 25.86 797 ASP A O 1
ATOM 6086 N N . PHE A 1 798 ? 40.308 90.788 8.093 1.00 22.30 798 PHE A N 1
ATOM 6087 C CA . PHE A 1 798 ? 40.975 91.503 7.005 1.00 27.02 798 PHE A CA 1
ATOM 6088 C C . PHE A 1 798 ? 42.475 91.608 7.273 1.00 26.84 798 PHE A C 1
ATOM 6089 O O . PHE A 1 798 ? 43.033 92.702 7.360 1.00 28.03 798 PHE A O 1
ATOM 6097 N N . PRO A 1 799 ? 43.133 90.448 7.400 1.00 22.46 799 PRO A N 1
ATOM 6098 C CA . PRO A 1 799 ? 44.541 90.405 7.813 1.00 24.38 799 PRO A CA 1
ATOM 6099 C C . PRO A 1 799 ? 45.464 91.101 6.814 1.00 29.21 799 PRO A C 1
ATOM 6100 O O . PRO A 1 799 ? 46.519 91.602 7.204 1.00 27.74 799 PRO A O 1
ATOM 6104 N N . ASN A 1 800 ? 45.069 91.135 5.545 1.00 27.80 800 ASN A N 1
ATOM 6105 C CA . ASN A 1 800 ? 45.893 91.744 4.512 1.00 31.12 800 ASN A CA 1
ATOM 6106 C C . ASN A 1 800 ? 45.637 93.234 4.310 1.00 37.58 800 ASN A C 1
ATOM 6107 O O . ASN A 1 800 ? 46.252 93.850 3.447 1.00 39.60 800 ASN A O 1
ATOM 6112 N N . ASP A 1 801 ? 44.721 93.814 5.082 1.00 34.60 801 ASP A N 1
ATOM 6113 C CA . ASP A 1 801 ? 44.438 95.244 4.956 1.00 34.85 801 ASP A CA 1
ATOM 6114 C C . ASP A 1 801 ? 45.164 95.998 6.065 1.00 35.73 801 ASP A C 1
ATOM 6115 O O . ASP A 1 801 ? 44.638 96.157 7.174 1.00 27.91 801 ASP A O 1
ATOM 6120 N N . ARG A 1 802 ? 46.372 96.463 5.758 1.00 33.60 802 ARG A N 1
ATOM 6121 C CA . ARG A 1 802 ? 47.242 97.060 6.765 1.00 36.50 802 ARG A CA 1
ATOM 6122 C C . ARG A 1 802 ? 46.622 98.294 7.425 1.00 36.53 802 ARG A C 1
ATOM 6123 O O . ARG A 1 802 ? 46.939 98.615 8.568 1.00 38.12 802 ARG A O 1
ATOM 6131 N N . LYS A 1 803 ? 45.731 98.976 6.713 1.00 34.96 803 LYS A N 1
ATOM 6132 C CA . LYS A 1 803 ? 45.059 100.143 7.276 1.00 37.19 803 LYS A CA 1
ATOM 6133 C C . LYS A 1 803 ? 44.076 99.732 8.378 1.00 37.84 803 LYS A C 1
ATOM 6134 O O . LYS A 1 803 ? 43.938 100.413 9.394 1.00 42.65 803 LYS A O 1
ATOM 6140 N N . ALA A 1 804 ? 43.406 98.606 8.172 1.00 30.65 804 ALA A N 1
ATOM 6141 C CA . ALA A 1 804 ? 42.475 98.067 9.157 1.00 28.50 804 ALA A CA 1
ATOM 6142 C C . ALA A 1 804 ? 43.120 97.688 10.510 1.00 29.96 804 ALA A C 1
ATOM 6143 O O . ALA A 1 804 ? 42.444 97.702 11.537 1.00 34.09 804 ALA A O 1
ATOM 6145 N N . TRP A 1 805 ? 44.413 97.363 10.519 1.00 28.76 805 TRP A N 1
ATOM 6146 C CA . TRP A 1 805 ? 45.058 96.875 11.741 1.00 25.08 805 TRP A CA 1
ATOM 6147 C C . TRP A 1 805 ? 44.978 97.853 12.896 1.00 27.06 805 TRP A C 1
ATOM 6148 O O . TRP A 1 805 ? 44.767 97.436 14.026 1.00 27.67 805 TRP A O 1
ATOM 6159 N N . ASP A 1 806 ? 45.186 99.140 12.616 1.00 32.06 806 ASP A N 1
ATOM 6160 C CA . ASP A 1 806 ? 45.351 100.157 13.665 1.00 32.82 806 ASP A CA 1
ATOM 6161 C C . ASP A 1 806 ? 44.028 100.675 14.216 1.00 34.22 806 ASP A C 1
ATOM 6162 O O . ASP A 1 806 ? 43.985 101.257 15.302 1.00 28.12 806 ASP A O 1
ATOM 6167 N N . ILE A 1 807 ? 42.963 100.485 13.447 1.00 30.51 807 ILE A N 1
ATOM 6168 C CA . ILE A 1 807 ? 41.651 100.989 13.818 1.00 28.37 807 ILE A CA 1
ATOM 6169 C C . ILE A 1 807 ? 41.243 100.560 15.226 1.00 27.36 807 ILE A C 1
ATOM 61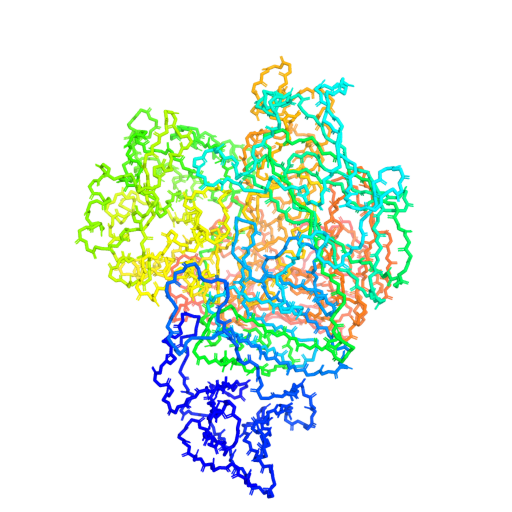70 O O . ILE A 1 807 ? 41.288 99.370 15.573 1.00 22.37 807 ILE A O 1
ATOM 6175 N N . ASN A 1 808 ? 40.852 101.546 16.033 1.00 22.62 808 ASN A N 1
ATOM 6176 C CA . ASN A 1 808 ? 40.460 101.290 17.412 1.00 27.04 808 ASN A CA 1
ATOM 6177 C C . ASN A 1 808 ? 39.061 101.802 17.760 1.00 25.19 808 ASN A C 1
ATOM 6178 O O . ASN A 1 808 ? 38.748 101.998 18.929 1.00 24.11 808 ASN A O 1
ATOM 6183 N N . THR A 1 809 ? 38.231 102.021 16.743 1.00 25.14 809 THR A N 1
ATOM 6184 C CA . THR A 1 809 ? 36.858 102.491 16.944 1.00 21.14 809 THR A CA 1
ATOM 6185 C C . THR A 1 809 ? 35.831 101.668 16.147 1.00 24.17 809 THR A C 1
ATOM 6186 O O . THR A 1 809 ? 34.661 102.049 16.045 1.00 22.21 809 THR A O 1
ATOM 6190 N N . GLN A 1 810 ? 36.272 100.547 15.576 1.00 19.07 810 GLN A N 1
ATOM 6191 C CA . GLN A 1 810 ? 35.382 99.664 14.832 1.00 18.90 810 GLN A CA 1
ATOM 6192 C C . GLN A 1 810 ? 35.808 98.231 15.075 1.00 23.13 810 GLN A C 1
ATOM 6193 O O . GLN A 1 810 ? 36.964 97.975 15.413 1.00 16.74 810 GLN A O 1
ATOM 6199 N N . TYR A 1 811 ? 34.882 97.295 14.897 1.00 25.49 811 TYR A N 1
ATOM 6200 C CA . TYR A 1 811 ? 35.216 95.877 14.980 1.00 21.89 811 TYR A CA 1
ATOM 6201 C C . TYR A 1 811 ? 34.124 95.044 14.310 1.00 19.09 811 TYR A C 1
ATOM 6202 O O . TYR A 1 811 ? 33.051 95.553 13.999 1.00 19.01 811 TYR A O 1
ATOM 6211 N N . MET A 1 812 ? 34.415 93.768 14.082 1.00 13.21 812 MET A N 1
ATOM 6212 C CA . MET A 1 812 ? 33.406 92.832 13.610 1.00 19.68 812 MET A CA 1
ATOM 6213 C C . MET A 1 812 ? 32.755 92.139 14.804 1.00 19.49 812 MET A C 1
ATOM 6214 O O . MET A 1 812 ? 33.440 91.672 15.718 1.00 19.42 812 MET A O 1
ATOM 6219 N N . PHE A 1 813 ? 31.431 92.118 14.803 1.00 16.43 813 PHE A N 1
ATOM 6220 C CA . PHE A 1 813 ? 30.658 91.385 15.794 1.00 15.66 813 PHE A CA 1
ATOM 6221 C C . PHE A 1 813 ? 30.153 90.142 15.094 1.00 14.71 813 PHE A C 1
ATOM 6222 O O . PHE A 1 813 ? 29.198 90.204 14.331 1.00 12.59 813 PHE A O 1
ATOM 6230 N N . GLY A 1 814 ? 30.817 89.014 15.328 1.00 16.70 814 GLY A N 1
ATOM 6231 C CA . GLY A 1 814 ? 30.594 87.838 14.509 1.00 11.51 814 GLY A CA 1
ATOM 6232 C C . GLY A 1 814 ? 31.107 88.115 13.101 1.00 18.00 814 GLY A C 1
ATOM 6233 O O . GLY A 1 814 ? 31.752 89.149 12.871 1.00 17.01 814 GLY A O 1
ATOM 6234 N N . PRO A 1 815 ? 30.829 87.202 12.150 1.00 16.35 815 PRO A N 1
ATOM 6235 C CA . PRO A 1 815 ? 31.334 87.332 10.774 1.00 13.72 815 PRO A CA 1
ATOM 6236 C C . PRO A 1 815 ? 30.591 88.378 9.923 1.00 17.79 815 PRO A C 1
ATOM 6237 O O . PRO A 1 815 ? 31.106 88.791 8.879 1.00 22.48 815 PRO A O 1
ATOM 6241 N N . ALA A 1 816 ? 29.408 88.802 10.356 1.00 20.31 816 ALA A N 1
ATOM 6242 C CA . ALA A 1 816 ? 28.551 89.668 9.533 1.00 19.44 816 ALA A CA 1
ATOM 6243 C C . ALA A 1 816 ? 28.666 91.176 9.807 1.00 20.14 816 ALA A C 1
ATOM 6244 O O . ALA A 1 816 ? 28.676 91.984 8.880 1.00 22.20 816 ALA A O 1
ATOM 6246 N N . PHE A 1 817 ? 28.749 91.558 11.076 1.00 20.49 817 PHE A N 1
ATOM 6247 C CA . PHE A 1 817 ? 28.508 92.955 11.441 1.00 19.04 817 PHE A CA 1
ATOM 6248 C C . PHE A 1 817 ? 29.758 93.790 11.694 1.00 16.64 817 PHE A C 1
ATOM 6249 O O . PHE A 1 817 ? 30.509 93.529 12.628 1.00 18.46 817 PHE A O 1
ATOM 6257 N N . LEU A 1 818 ? 29.948 94.820 10.877 1.00 19.08 818 LEU A N 1
ATOM 6258 C CA . LEU A 1 818 ? 30.920 95.870 11.172 1.00 19.73 818 LEU A CA 1
ATOM 6259 C C . LEU A 1 818 ? 30.260 96.914 12.087 1.00 21.87 818 LEU A C 1
ATOM 6260 O O . LEU A 1 818 ? 29.335 97.616 11.668 1.00 22.28 818 LEU A O 1
ATOM 6265 N N . VAL A 1 819 ? 30.720 96.986 13.341 1.00 19.57 819 VAL A N 1
ATOM 6266 C CA . VAL A 1 819 ? 30.117 97.853 14.362 1.00 15.45 819 VAL A CA 1
ATOM 6267 C C . VAL A 1 819 ? 30.965 99.102 14.585 1.00 20.99 819 VAL A C 1
ATOM 6268 O O . VAL A 1 819 ? 32.187 99.021 14.702 1.00 19.66 819 VAL A O 1
ATOM 6272 N N . ASN A 1 820 ? 30.309 100.254 14.647 1.00 23.63 820 ASN A N 1
ATOM 6273 C CA . ASN A 1 820 ? 31.010 101.531 14.672 1.00 21.75 820 ASN A CA 1
ATOM 6274 C C . ASN A 1 820 ? 30.403 102.481 15.701 1.00 21.43 820 ASN A C 1
ATOM 6275 O O . ASN A 1 820 ? 29.674 103.406 15.348 1.00 21.25 820 ASN A O 1
ATOM 6280 N N . PRO A 1 821 ? 30.695 102.247 16.986 1.00 20.46 821 PRO A N 1
ATOM 6281 C CA . PRO A 1 821 ? 30.034 103.013 18.053 1.00 16.03 821 PRO A CA 1
ATOM 6282 C C . PRO A 1 821 ? 30.300 104.513 17.920 1.00 21.90 821 PRO A C 1
ATOM 6283 O O . PRO A 1 821 ? 31.378 104.934 17.462 1.00 20.31 821 PRO A O 1
ATOM 6287 N N . VAL A 1 822 ? 29.315 105.319 18.297 1.00 16.35 822 VAL A N 1
ATOM 6288 C CA . VAL A 1 822 ? 29.492 106.769 18.297 1.00 22.04 822 VAL A CA 1
ATOM 6289 C C . VAL A 1 822 ? 29.957 107.197 19.684 1.00 24.97 822 VAL A C 1
ATOM 6290 O O . VAL A 1 822 ? 29.233 107.049 20.664 1.00 27.00 822 VAL A O 1
ATOM 6294 N N . TYR A 1 823 ? 31.178 107.710 19.771 1.00 29.14 823 TYR A N 1
ATOM 6295 C CA . TYR A 1 823 ? 31.790 107.983 21.070 1.00 28.47 823 TYR A CA 1
ATOM 6296 C C . TYR A 1 823 ? 32.015 109.481 21.301 1.00 28.55 823 TYR A C 1
ATOM 6297 O O . TYR A 1 823 ? 32.830 109.864 22.136 1.00 30.33 823 TYR A O 1
ATOM 6306 N N . GLU A 1 824 ? 31.311 110.328 20.553 1.00 26.91 824 GLU A N 1
ATOM 6307 C CA . GLU A 1 824 ? 31.438 111.777 20.727 1.00 29.77 824 GLU A CA 1
ATOM 6308 C C . GLU A 1 824 ? 30.086 112.426 20.967 1.00 28.37 824 GLU A C 1
ATOM 6309 O O . GLU A 1 824 ? 29.147 112.234 20.197 1.00 29.53 824 GLU A O 1
ATOM 6315 N N . TYR A 1 825 ? 29.994 113.201 22.038 1.00 28.49 825 TYR A N 1
ATOM 6316 C CA . TYR A 1 825 ? 28.758 113.883 22.399 1.00 24.85 825 TYR A CA 1
ATOM 6317 C C . TYR A 1 825 ? 28.313 114.826 21.273 1.00 25.43 825 TYR A C 1
ATOM 6318 O O . TYR A 1 825 ? 29.132 115.560 20.716 1.00 29.73 825 TYR A O 1
ATOM 6327 N N . LYS A 1 826 ? 27.024 114.776 20.930 1.00 21.36 826 LYS A N 1
ATOM 6328 C CA . LYS A 1 826 ? 26.422 115.630 19.893 1.00 24.89 826 LYS A CA 1
ATOM 6329 C C . LYS A 1 826 ? 26.729 115.227 18.446 1.00 25.22 826 LYS A C 1
ATOM 6330 O O . LYS A 1 826 ? 26.167 115.794 17.513 1.00 29.51 826 LYS A O 1
ATOM 6336 N N . ALA A 1 827 ? 27.612 114.257 18.254 1.00 23.58 827 ALA A N 1
ATOM 6337 C CA . ALA A 1 827 ? 27.951 113.808 16.904 1.00 22.22 827 ALA A CA 1
ATOM 6338 C C . ALA A 1 827 ? 26.723 113.204 16.230 1.00 22.11 827 ALA A C 1
ATOM 6339 O O . ALA A 1 827 ? 25.977 112.441 16.852 1.00 21.91 827 ALA A O 1
ATOM 6341 N N . ARG A 1 828 ? 26.499 113.563 14.971 1.00 22.99 828 ARG A N 1
ATOM 6342 C CA . ARG A 1 828 ? 25.384 113.002 14.208 1.00 20.69 828 ARG A CA 1
ATOM 6343 C C . ARG A 1 828 ? 25.898 112.299 12.958 1.00 25.13 828 ARG A C 1
ATOM 6344 O O . ARG A 1 828 ? 25.142 111.990 12.033 1.00 24.58 828 ARG A O 1
ATOM 6352 N N . SER A 1 829 ? 27.204 112.053 12.947 1.00 24.83 829 SER A N 1
ATOM 6353 C CA . SER A 1 829 ? 27.813 111.171 11.967 1.00 21.91 829 SER A CA 1
ATOM 6354 C C . SER A 1 829 ? 29.200 110.836 12.467 1.00 22.90 829 SER A C 1
ATOM 6355 O O . SER A 1 829 ? 29.652 111.402 13.460 1.00 25.92 829 SER A O 1
ATOM 6358 N N . ARG A 1 830 ? 29.869 109.911 11.791 1.00 21.95 830 ARG A N 1
ATOM 6359 C CA . ARG A 1 830 ? 31.256 109.596 12.108 1.00 25.60 830 ARG A CA 1
ATOM 6360 C C . ARG A 1 830 ? 31.927 108.907 10.927 1.00 26.16 830 ARG A C 1
ATOM 6361 O O . ARG A 1 830 ? 31.264 108.251 10.125 1.00 29.59 830 ARG A O 1
ATOM 6369 N N . ASP A 1 831 ? 33.241 109.059 10.825 1.00 24.03 831 ASP A N 1
ATOM 6370 C CA . ASP A 1 831 ? 34.004 108.343 9.812 1.00 27.78 831 ASP A CA 1
ATOM 6371 C C . ASP A 1 831 ? 33.962 106.858 10.076 1.00 24.64 831 ASP A C 1
ATOM 6372 O O . ASP A 1 831 ? 34.084 106.407 11.218 1.00 22.82 831 ASP A O 1
ATOM 6377 N N . VAL A 1 832 ? 33.754 106.099 9.011 1.00 21.41 832 VAL A N 1
ATOM 6378 C CA . VAL A 1 832 ? 33.783 104.656 9.103 1.00 24.53 832 VAL A CA 1
ATOM 6379 C C . VAL A 1 832 ? 34.653 104.141 7.978 1.00 25.14 832 VAL A C 1
ATOM 6380 O O . VAL A 1 832 ? 34.423 104.456 6.812 1.00 26.72 832 VAL A O 1
ATOM 6384 N N . TYR A 1 833 ? 35.682 103.383 8.323 1.00 21.95 833 TYR A N 1
ATOM 6385 C CA . TYR A 1 833 ? 36.452 102.731 7.288 1.00 22.58 833 TYR A CA 1
ATOM 6386 C C . TYR A 1 833 ? 35.806 101.398 6.937 1.00 27.45 833 TYR A C 1
ATOM 6387 O O . TYR A 1 833 ? 35.609 100.548 7.807 1.00 23.75 833 TYR A O 1
ATOM 6396 N N . LEU A 1 834 ? 35.463 101.228 5.665 1.00 31.01 834 LEU A N 1
ATOM 6397 C CA . LEU A 1 834 ? 34.977 99.947 5.166 1.00 28.69 834 LEU A CA 1
ATOM 6398 C C . LEU A 1 834 ? 36.177 99.159 4.659 1.00 28.30 834 LEU A C 1
ATOM 6399 O O . LEU A 1 834 ? 36.814 99.564 3.695 1.00 35.32 834 LEU A O 1
ATOM 6404 N N . PRO A 1 835 ? 36.515 98.041 5.329 1.00 24.88 835 PRO A N 1
ATOM 6405 C CA . PRO A 1 835 ? 37.682 97.237 4.927 1.00 23.61 835 PRO A CA 1
ATOM 6406 C C . PRO A 1 835 ? 37.648 96.831 3.452 1.00 26.82 835 PRO A C 1
ATOM 6407 O O . PRO A 1 835 ? 36.566 96.621 2.889 1.00 25.18 835 PRO A O 1
ATOM 6411 N N . ALA A 1 836 ? 38.824 96.728 2.839 1.00 25.37 836 ALA A N 1
ATOM 6412 C CA . ALA A 1 836 ? 38.933 96.360 1.428 1.00 30.77 836 ALA A CA 1
ATOM 6413 C C . ALA A 1 836 ? 38.707 94.863 1.209 1.00 32.34 836 ALA A C 1
ATOM 6414 O O . ALA A 1 836 ? 38.874 94.058 2.129 1.00 36.25 836 ALA A O 1
ATOM 6416 N N . GLY A 1 837 ? 38.331 94.497 -0.014 1.00 35.25 837 GLY A N 1
ATOM 6417 C CA . GLY A 1 837 ? 38.158 93.097 -0.373 1.00 43.05 837 GLY A CA 1
ATOM 6418 C C . GLY A 1 837 ? 36.738 92.580 -0.205 1.00 46.34 837 GLY A C 1
ATOM 6419 O O . GLY A 1 837 ? 36.447 91.413 -0.485 1.00 51.85 837 GLY A O 1
ATOM 6420 N N . SER A 1 838 ? 35.851 93.450 0.265 1.00 31.24 838 SER A N 1
ATOM 6421 C CA A SER A 1 838 ? 34.448 93.098 0.412 0.45 27.42 838 SER A CA 1
ATOM 6422 C CA B SER A 1 838 ? 34.453 93.099 0.420 0.55 27.35 838 SER A CA 1
ATOM 6423 C C . SER A 1 838 ? 33.581 94.316 0.173 1.00 26.47 838 SER A C 1
ATOM 6424 O O . SER A 1 838 ? 33.996 95.444 0.428 1.00 28.75 838 SER A O 1
ATOM 6429 N N . ASP A 1 839 ? 32.378 94.085 -0.328 1.00 21.49 839 ASP A N 1
ATOM 6430 C CA . ASP A 1 839 ? 31.384 95.140 -0.352 1.00 27.09 839 ASP A CA 1
ATOM 6431 C C . ASP A 1 839 ? 30.582 95.080 0.944 1.00 27.20 839 ASP A C 1
ATOM 6432 O O . ASP A 1 839 ? 30.665 94.101 1.693 1.00 23.82 839 ASP A O 1
ATOM 6437 N N . TRP A 1 840 ? 29.793 96.118 1.187 1.00 21.75 840 TRP A N 1
ATOM 6438 C CA . TRP A 1 840 ? 29.135 96.295 2.461 1.00 22.31 840 TRP A CA 1
ATOM 6439 C C . TRP A 1 840 ? 27.728 96.817 2.272 1.00 26.42 840 TRP A C 1
ATOM 6440 O O . TRP A 1 840 ? 27.465 97.582 1.351 1.00 24.05 840 TRP A O 1
ATOM 6451 N N . TYR A 1 841 ? 26.824 96.405 3.154 1.00 24.99 841 TYR A N 1
ATOM 6452 C CA . TYR A 1 841 ? 25.465 96.923 3.147 1.00 20.06 841 TYR A CA 1
ATOM 6453 C C . TYR A 1 841 ? 25.184 97.699 4.418 1.00 26.66 841 TYR A C 1
ATOM 6454 O O . TYR A 1 841 ? 25.508 97.257 5.528 1.00 24.33 841 TYR A O 1
ATOM 6463 N N . ASN A 1 842 ? 24.565 98.858 4.255 1.00 26.91 842 ASN A N 1
ATOM 6464 C CA . ASN A 1 842 ? 23.972 99.545 5.381 1.00 22.26 842 ASN A CA 1
ATOM 6465 C C . ASN A 1 842 ? 22.854 98.662 5.950 1.00 21.70 842 ASN A C 1
ATOM 6466 O O . ASN A 1 842 ? 21.875 98.342 5.262 1.00 22.81 842 ASN A O 1
ATOM 6471 N N . PHE A 1 843 ? 23.007 98.260 7.203 1.00 20.55 843 PHE A N 1
ATOM 6472 C CA . PHE A 1 843 ? 22.077 97.328 7.835 1.00 17.63 843 PHE A CA 1
ATOM 6473 C C . PHE A 1 843 ? 20.657 97.872 7.854 1.00 22.93 843 PHE A C 1
ATOM 6474 O O . PHE A 1 843 ? 19.690 97.112 7.725 1.00 18.49 843 PHE A O 1
ATOM 6482 N N . TYR A 1 844 ? 20.541 99.190 8.014 1.00 23.82 844 TYR A N 1
ATOM 6483 C CA . TYR A 1 844 ? 19.242 99.837 8.204 1.00 22.37 844 TYR A CA 1
ATOM 6484 C C . TYR A 1 844 ? 18.506 100.158 6.902 1.00 22.85 844 TYR A C 1
ATOM 6485 O O . TYR A 1 844 ? 17.275 100.156 6.880 1.00 22.92 844 TYR A O 1
ATOM 6494 N N . THR A 1 845 ? 19.250 100.428 5.830 1.00 22.52 845 THR A N 1
ATOM 6495 C CA . THR A 1 845 ? 18.651 100.899 4.580 1.00 23.12 845 THR A CA 1
ATOM 6496 C C . THR A 1 845 ? 18.808 99.945 3.392 1.00 28.90 845 THR A C 1
ATOM 6497 O O . THR A 1 845 ? 18.046 100.019 2.427 1.00 30.62 845 THR A O 1
ATOM 6501 N N . GLY A 1 846 ? 19.802 99.068 3.451 1.00 23.66 846 GLY A N 1
ATOM 6502 C CA . GLY A 1 846 ? 20.104 98.192 2.331 1.00 22.10 846 GLY A CA 1
ATOM 6503 C C . GLY A 1 846 ? 21.053 98.789 1.292 1.00 24.98 846 GLY A C 1
ATOM 6504 O O . GLY A 1 846 ? 21.379 98.140 0.304 1.00 25.69 846 GLY A O 1
ATOM 6505 N N . GLU A 1 847 ? 21.505 100.023 1.499 1.00 23.72 847 GLU A N 1
ATOM 6506 C CA . GLU A 1 847 ? 22.433 100.634 0.547 1.00 24.61 847 GLU A CA 1
ATOM 6507 C C . GLU A 1 847 ? 23.727 99.828 0.485 1.00 27.32 847 GLU A C 1
ATOM 6508 O O . GLU A 1 847 ? 24.288 99.463 1.524 1.00 25.48 847 GLU A O 1
ATOM 6514 N N . LYS A 1 848 ? 24.192 99.557 -0.732 1.00 24.69 848 LYS A N 1
ATOM 6515 C CA . LYS A 1 848 ? 25.416 98.804 -0.935 1.00 24.98 848 LYS A CA 1
ATOM 6516 C C . LYS A 1 848 ? 26.593 99.743 -1.211 1.00 29.28 848 LYS A C 1
ATOM 6517 O O . LYS A 1 848 ? 26.466 100.705 -1.958 1.00 30.42 848 LYS A O 1
ATOM 6523 N N . LEU A 1 849 ? 27.734 99.458 -0.594 1.00 29.85 849 LEU A N 1
ATOM 6524 C CA . LEU A 1 849 ? 28.914 100.308 -0.694 1.00 26.63 849 LEU A CA 1
ATOM 6525 C C . LEU A 1 849 ? 30.127 99.442 -0.962 1.00 28.94 849 LEU A C 1
ATOM 6526 O O . LEU A 1 849 ? 30.191 98.292 -0.515 1.00 26.34 849 LEU A O 1
ATOM 6531 N N . ALA A 1 850 ? 31.092 99.987 -1.692 1.00 25.62 850 ALA A N 1
ATOM 6532 C CA . ALA A 1 850 ? 32.303 99.242 -2.007 1.00 27.41 850 ALA A CA 1
ATOM 6533 C C . ALA A 1 850 ? 33.270 99.325 -0.841 1.00 29.83 850 ALA A C 1
ATOM 6534 O O . ALA A 1 850 ? 33.313 100.337 -0.134 1.00 27.69 850 ALA A O 1
ATOM 6536 N N . GLY A 1 851 ? 34.051 98.265 -0.646 1.00 28.51 851 GLY A N 1
ATOM 6537 C CA . GLY A 1 851 ? 35.078 98.259 0.379 1.00 23.18 851 GLY A CA 1
ATOM 6538 C C . GLY A 1 851 ? 36.303 99.067 -0.008 1.00 32.25 851 GLY A C 1
ATOM 6539 O O . GLY A 1 851 ? 36.461 99.459 -1.172 1.00 34.15 851 GLY A O 1
ATOM 6540 N N . GLY A 1 852 ? 37.173 99.316 0.968 1.00 33.83 852 GLY A N 1
ATOM 6541 C CA . GLY A 1 852 ? 38.431 100.004 0.726 1.00 31.46 852 GLY A CA 1
ATOM 6542 C C . GLY A 1 852 ? 38.321 101.517 0.684 1.00 33.52 852 GLY A C 1
ATOM 6543 O O . GLY A 1 852 ? 39.050 102.178 -0.051 1.00 32.90 852 GLY A O 1
ATOM 6544 N N . GLN A 1 853 ? 37.409 102.069 1.473 1.00 33.62 853 GLN A N 1
ATOM 6545 C CA . GLN A 1 853 ? 37.206 103.513 1.505 1.00 33.75 853 GLN A CA 1
ATOM 6546 C C . GLN A 1 853 ? 36.716 103.926 2.891 1.00 32.51 853 GLN A C 1
ATOM 6547 O O . GLN A 1 853 ? 36.140 103.121 3.622 1.00 27.20 853 GLN A O 1
ATOM 6553 N N . THR A 1 854 ? 36.951 105.183 3.241 1.00 33.25 854 THR A N 1
ATOM 6554 C CA . THR A 1 854 ? 36.378 105.768 4.436 1.00 29.67 854 THR A CA 1
ATOM 6555 C C . THR A 1 854 ? 35.192 106.634 4.046 1.00 31.69 854 THR A C 1
ATOM 6556 O O . THR A 1 854 ? 35.278 107.453 3.131 1.00 29.05 854 THR A O 1
ATOM 6560 N N . ILE A 1 855 ? 34.079 106.447 4.741 1.00 33.83 855 ILE A N 1
ATOM 6561 C CA . ILE A 1 855 ? 32.906 107.271 4.512 1.00 32.39 855 ILE A CA 1
ATOM 6562 C C . ILE A 1 855 ? 32.525 108.055 5.757 1.00 29.24 855 ILE A C 1
ATOM 6563 O O . ILE A 1 855 ? 32.956 107.743 6.866 1.00 28.45 855 ILE A O 1
ATOM 6568 N N . THR A 1 856 ? 31.738 109.100 5.554 1.00 30.44 856 THR A N 1
ATOM 6569 C CA . THR A 1 856 ? 31.088 109.776 6.651 1.00 31.46 856 THR A CA 1
ATOM 6570 C C . THR A 1 856 ? 29.740 109.093 6.806 1.00 31.48 856 THR A C 1
ATOM 6571 O O . THR A 1 856 ? 28.809 109.381 6.065 1.00 34.11 856 THR A O 1
ATOM 6575 N N . ALA A 1 857 ? 29.665 108.153 7.740 1.00 25.69 857 ALA A N 1
ATOM 6576 C CA . ALA A 1 857 ? 28.441 107.399 7.982 1.00 29.64 857 ALA A CA 1
ATOM 6577 C C . ALA A 1 857 ? 27.437 108.225 8.772 1.00 28.39 857 ALA A C 1
ATOM 6578 O O . ALA A 1 857 ? 27.781 108.825 9.791 1.00 30.06 857 ALA A O 1
ATOM 6580 N N . ASP A 1 858 ? 26.197 108.254 8.295 1.00 27.69 858 ASP A N 1
ATOM 6581 C CA . ASP A 1 858 ? 25.109 108.881 9.032 1.00 25.76 858 ASP A CA 1
ATOM 6582 C C . ASP A 1 858 ? 24.950 108.208 10.404 1.00 26.28 858 ASP A C 1
ATOM 6583 O O . ASP A 1 858 ? 24.908 106.979 10.508 1.00 21.79 858 ASP A O 1
ATOM 6588 N N . ALA A 1 859 ? 24.882 109.018 11.456 1.00 20.05 859 ALA A N 1
ATOM 6589 C CA . ALA A 1 859 ? 24.745 108.499 12.799 1.00 18.35 859 ALA A CA 1
ATOM 6590 C C . ALA A 1 859 ? 23.801 109.368 13.625 1.00 26.14 859 ALA A C 1
ATOM 6591 O O . ALA A 1 859 ? 24.220 109.996 14.593 1.00 23.21 859 ALA A O 1
ATOM 6593 N N . PRO A 1 860 ? 22.515 109.392 13.252 1.00 26.09 860 PRO A N 1
ATOM 6594 C CA . PRO A 1 860 ? 21.545 110.098 14.099 1.00 24.67 860 PRO A CA 1
ATOM 6595 C C . PRO A 1 860 ? 21.638 109.534 15.502 1.00 27.77 860 PRO A C 1
ATOM 6596 O O . PRO A 1 860 ? 22.116 108.408 15.684 1.00 22.33 860 PRO A O 1
ATOM 6600 N N . LEU A 1 861 ? 21.168 110.297 16.478 1.00 23.49 861 LEU A N 1
ATOM 6601 C CA . LEU A 1 861 ? 21.183 109.855 17.859 1.00 21.10 861 LEU A CA 1
ATOM 6602 C C . LEU A 1 861 ? 20.583 108.447 18.020 1.00 25.11 861 LEU A C 1
ATOM 6603 O O . LEU A 1 861 ? 21.104 107.608 18.766 1.00 15.57 861 LEU A O 1
ATOM 6608 N N . ALA A 1 862 ? 19.497 108.182 17.306 1.00 22.80 862 ALA A N 1
ATOM 6609 C CA . ALA A 1 862 ? 18.782 106.922 17.475 1.00 19.96 862 ALA A CA 1
ATOM 6610 C C . ALA A 1 862 ? 19.494 105.685 16.905 1.00 22.04 862 ALA A C 1
ATOM 6611 O O . ALA A 1 862 ? 19.056 104.565 17.173 1.00 15.88 862 ALA A O 1
ATOM 6613 N N . ARG A 1 863 ? 20.570 105.865 16.132 1.00 20.60 863 ARG A N 1
ATOM 6614 C CA . ARG A 1 863 ? 21.229 104.715 15.496 1.00 21.23 863 ARG A CA 1
ATOM 6615 C C . ARG A 1 863 ? 22.754 104.724 15.563 1.00 23.65 863 ARG A C 1
ATOM 6616 O O . ARG A 1 863 ? 23.390 105.771 15.442 1.00 23.47 863 ARG A O 1
ATOM 6624 N N . VAL A 1 864 ? 23.333 103.536 15.747 1.00 18.43 864 VAL A N 1
ATOM 6625 C CA . VAL A 1 864 ? 24.772 103.340 15.598 1.00 17.81 864 VAL A CA 1
ATOM 6626 C C . VAL A 1 864 ? 25.066 102.809 14.189 1.00 24.13 864 VAL A C 1
ATOM 6627 O O . VAL A 1 864 ? 24.430 101.851 13.737 1.00 20.39 864 VAL A O 1
ATOM 6631 N N . PRO A 1 865 ? 26.025 103.428 13.488 1.00 21.24 865 PRO A N 1
ATOM 6632 C CA . PRO A 1 865 ? 26.336 102.957 12.129 1.00 20.22 865 PRO A CA 1
ATOM 6633 C C . PRO A 1 865 ? 26.704 101.470 12.128 1.00 22.06 865 PRO A C 1
ATOM 6634 O O . PRO A 1 865 ? 27.596 101.031 12.864 1.00 21.21 865 PRO A O 1
ATOM 6638 N N . LEU A 1 866 ? 26.001 100.708 11.298 1.00 17.53 866 LEU A N 1
ATOM 6639 C CA . LEU A 1 866 ? 26.131 99.264 11.247 1.00 16.50 866 LEU A CA 1
ATOM 6640 C C . LEU A 1 866 ? 26.169 98.851 9.793 1.00 24.02 866 LEU A C 1
ATOM 6641 O O . LEU A 1 866 ? 25.252 99.170 9.033 1.00 25.47 866 LEU A O 1
ATOM 6646 N N . PHE A 1 867 ? 27.210 98.125 9.408 1.00 20.93 867 PHE A N 1
ATOM 6647 C CA . PHE A 1 867 ? 27.299 97.617 8.051 1.00 21.73 867 PHE A CA 1
ATOM 6648 C C . PHE A 1 867 ? 27.453 96.112 8.041 1.00 22.59 867 PHE A C 1
ATOM 6649 O O . PHE A 1 867 ? 28.074 95.539 8.933 1.00 24.17 867 PHE A O 1
ATOM 6657 N N . VAL A 1 868 ? 26.853 95.480 7.037 1.00 19.10 868 VAL A N 1
ATOM 6658 C CA . VAL A 1 868 ? 26.911 94.040 6.878 1.00 18.50 868 VAL A CA 1
ATOM 6659 C C . VAL A 1 868 ? 27.807 93.655 5.695 1.00 21.63 868 VAL A C 1
ATOM 6660 O O . VAL A 1 868 ? 27.712 94.217 4.611 1.00 27.96 868 VAL A O 1
ATOM 6664 N N . LYS A 1 869 ? 28.677 92.685 5.929 1.00 21.85 869 LYS A N 1
ATOM 6665 C CA . LYS A 1 869 ? 29.627 92.199 4.937 1.00 19.38 869 LYS A CA 1
ATOM 6666 C C . LYS A 1 869 ? 28.880 91.397 3.866 1.00 23.24 869 LYS A C 1
ATOM 6667 O O . LYS A 1 869 ? 28.081 90.505 4.173 1.00 21.16 869 LYS A O 1
ATOM 6673 N N . ALA A 1 870 ? 29.127 91.727 2.607 1.00 23.53 870 ALA A N 1
ATOM 6674 C CA . ALA A 1 870 ? 28.476 91.025 1.516 1.00 24.76 870 ALA A CA 1
ATOM 6675 C C . ALA A 1 870 ? 28.802 89.532 1.593 1.00 25.78 870 ALA A C 1
ATOM 6676 O O . ALA A 1 870 ? 29.947 89.136 1.868 1.00 19.97 870 ALA A O 1
ATOM 6678 N N . GLY A 1 871 ? 27.793 88.697 1.365 1.00 18.36 871 GLY A N 1
ATOM 6679 C CA . GLY A 1 871 ? 27.979 87.264 1.507 1.00 15.44 871 GLY A CA 1
ATOM 6680 C C . GLY A 1 871 ? 27.558 86.781 2.889 1.00 22.29 871 GLY A C 1
ATOM 6681 O O . GLY A 1 871 ? 27.512 85.576 3.136 1.00 22.85 871 GLY A O 1
ATOM 6682 N N . ALA A 1 872 ? 27.256 87.715 3.792 1.00 17.73 872 ALA A N 1
ATOM 6683 C CA . ALA A 1 872 ? 26.745 87.362 5.121 1.00 16.50 872 ALA A CA 1
ATOM 6684 C C . ALA A 1 872 ? 25.397 86.670 5.017 1.00 19.15 872 ALA A C 1
ATOM 6685 O O . ALA A 1 872 ? 24.559 87.024 4.178 1.00 19.76 872 ALA A O 1
ATOM 6687 N N . ILE A 1 873 ? 25.200 85.679 5.878 1.00 16.96 873 ILE A N 1
ATOM 6688 C CA . ILE A 1 873 ? 23.909 85.024 6.022 1.00 20.33 873 ILE A CA 1
ATOM 6689 C C . ILE A 1 873 ? 23.487 85.180 7.477 1.00 20.65 873 ILE A C 1
ATOM 6690 O O . ILE A 1 873 ? 24.044 84.540 8.366 1.00 19.47 873 ILE A O 1
ATOM 6695 N N . VAL A 1 874 ? 22.516 86.048 7.720 1.00 19.80 874 VAL A N 1
ATOM 6696 C CA . VAL A 1 874 ? 22.116 86.368 9.077 1.00 17.99 874 VAL A CA 1
ATOM 6697 C C . VAL A 1 874 ? 20.760 85.772 9.459 1.00 19.72 874 VAL A C 1
ATOM 6698 O O . VAL A 1 874 ? 19.728 86.194 8.952 1.00 23.23 874 VAL A O 1
ATOM 6702 N N . PRO A 1 875 ? 20.756 84.787 10.368 1.00 20.16 875 PRO A N 1
ATOM 6703 C CA . PRO A 1 875 ? 19.463 84.282 10.844 1.00 19.05 875 PRO A CA 1
ATOM 6704 C C . PRO A 1 875 ? 18.889 85.151 11.976 1.00 20.30 875 PRO A C 1
ATOM 6705 O O . PRO A 1 875 ? 19.612 85.487 12.912 1.00 17.46 875 PRO A O 1
ATOM 6709 N N . THR A 1 876 ? 17.612 85.517 11.878 1.00 19.92 876 THR A N 1
ATOM 6710 C CA . THR A 1 876 ? 16.894 86.142 12.986 1.00 16.91 876 THR A CA 1
ATOM 6711 C C . THR A 1 876 ? 15.698 85.283 13.397 1.00 16.87 876 THR A C 1
ATOM 6712 O O . THR A 1 876 ? 15.270 84.391 12.657 1.00 22.12 876 THR A O 1
ATOM 6716 N N . GLY A 1 877 ? 15.167 85.559 14.583 1.00 16.13 877 GLY A N 1
ATOM 6717 C CA . GLY A 1 877 ? 14.034 84.831 15.112 1.00 14.45 877 GLY A CA 1
ATOM 6718 C C . GLY A 1 877 ? 12.934 85.829 15.383 1.00 18.69 877 GLY A C 1
ATOM 6719 O O . GLY A 1 877 ? 13.099 87.016 15.104 1.00 19.04 877 GLY A O 1
ATOM 6720 N N . PRO A 1 878 ? 11.808 85.364 15.938 1.00 15.76 878 PRO A N 1
ATOM 6721 C CA . PRO A 1 878 ? 10.738 86.316 16.261 1.00 18.00 878 PRO A CA 1
ATOM 6722 C C . PRO A 1 878 ? 11.143 87.175 17.470 1.00 17.57 878 PRO A C 1
ATOM 6723 O O . PRO A 1 878 ? 12.166 86.901 18.105 1.00 15.19 878 PRO A O 1
ATOM 6727 N N . LEU A 1 879 ? 10.360 88.209 17.761 1.00 18.44 879 LEU A N 1
ATOM 6728 C CA . LEU A 1 879 ? 10.512 88.974 18.990 1.00 18.50 879 LEU A CA 1
ATOM 6729 C C . LEU A 1 879 ? 10.210 88.090 20.197 1.00 19.63 879 LEU A C 1
ATOM 6730 O O . LEU A 1 879 ? 9.154 87.457 20.268 1.00 20.65 879 LEU A O 1
ATOM 6735 N N . ILE A 1 880 ? 11.146 88.039 21.137 1.00 24.64 880 ILE A N 1
ATOM 6736 C CA . ILE A 1 880 ? 10.978 87.268 22.364 1.00 22.41 880 ILE A CA 1
ATOM 6737 C C . ILE A 1 880 ? 11.438 88.116 23.535 1.00 20.31 880 ILE A C 1
ATOM 6738 O O . ILE A 1 880 ? 12.238 89.027 23.350 1.00 16.11 880 ILE A O 1
ATOM 6743 N N . GLN A 1 881 ? 10.940 87.813 24.736 1.00 15.43 881 GLN A N 1
ATOM 6744 C CA . GLN A 1 881 ? 11.318 88.566 25.937 1.00 18.17 881 GLN A CA 1
ATOM 6745 C C . GLN A 1 881 ? 12.488 87.968 26.713 1.00 18.79 881 GLN A C 1
ATOM 6746 O O . GLN A 1 881 ? 13.015 88.606 27.626 1.00 15.56 881 GLN A O 1
ATOM 6752 N N . HIS A 1 882 ? 12.874 86.742 26.367 1.00 16.25 882 HIS A N 1
ATOM 6753 C CA . HIS A 1 882 ? 13.988 86.075 27.028 1.00 16.45 882 HIS A CA 1
ATOM 6754 C C . HIS A 1 882 ? 14.297 84.803 26.242 1.00 18.70 882 HIS A C 1
ATOM 6755 O O . HIS A 1 882 ? 13.430 84.291 25.538 1.00 19.44 882 HIS A O 1
ATOM 6762 N N . VAL A 1 883 ? 15.510 84.275 26.382 1.00 17.57 883 VAL A N 1
ATOM 6763 C CA . VAL A 1 883 ? 16.023 83.319 25.403 1.00 21.28 883 VAL A CA 1
ATOM 6764 C C . VAL A 1 883 ? 15.216 82.034 25.215 1.00 19.58 883 VAL A C 1
ATOM 6765 O O . VAL A 1 883 ? 15.062 81.569 24.096 1.00 25.46 883 VAL A O 1
ATOM 6769 N N . ASP A 1 884 ? 14.713 81.451 26.292 1.00 16.11 884 ASP A N 1
ATOM 6770 C CA . ASP A 1 884 ? 14.006 80.182 26.168 1.00 22.29 884 ASP A CA 1
ATOM 6771 C C . ASP A 1 884 ? 12.735 80.311 25.333 1.00 23.06 884 ASP A C 1
ATOM 6772 O O . ASP A 1 884 ? 12.296 79.342 24.729 1.00 20.29 884 ASP A O 1
ATOM 6777 N N . GLU A 1 885 ? 12.135 81.498 25.319 1.00 17.97 885 GLU A N 1
ATOM 6778 C CA . GLU A 1 885 ? 10.951 81.726 24.499 1.00 19.51 885 GLU A CA 1
ATOM 6779 C C . GLU A 1 885 ? 11.300 81.507 23.021 1.00 20.47 885 GLU A C 1
ATOM 6780 O O . GLU A 1 885 ? 10.431 81.214 22.197 1.00 19.64 885 GLU A O 1
ATOM 6786 N N . GLY A 1 886 ? 12.588 81.623 22.706 1.00 13.97 886 GLY A N 1
ATOM 6787 C CA . GLY A 1 886 ? 13.049 81.511 21.343 1.00 16.05 886 GLY A CA 1
ATOM 6788 C C . GLY A 1 886 ? 13.525 80.132 20.936 1.00 22.94 886 GLY A C 1
ATOM 6789 O O . GLY A 1 886 ? 13.899 79.935 19.786 1.00 26.67 886 GLY A O 1
ATOM 6790 N N . LEU A 1 887 ? 13.503 79.170 21.851 1.00 20.05 887 LEU A N 1
ATOM 6791 C CA . LEU A 1 887 ? 13.974 77.828 21.510 1.00 21.48 887 LEU A CA 1
ATOM 6792 C C . LEU A 1 887 ? 13.077 77.267 20.410 1.00 20.36 887 LEU A C 1
ATOM 6793 O O . LEU A 1 887 ? 11.863 77.412 20.485 1.00 14.32 887 LEU A O 1
ATOM 6798 N N . ASN A 1 888 ? 13.672 76.642 19.393 1.00 16.06 888 ASN A N 1
ATOM 6799 C CA . ASN A 1 888 ? 12.909 76.072 18.289 1.00 17.66 888 ASN A CA 1
ATOM 6800 C C . ASN A 1 888 ? 12.101 77.109 17.503 1.00 16.51 888 ASN A C 1
ATOM 6801 O O . ASN A 1 888 ? 11.119 76.770 16.844 1.00 19.84 888 ASN A O 1
ATOM 6806 N N . SER A 1 889 ? 12.515 78.366 17.553 1.00 17.36 889 SER A N 1
ATOM 6807 C CA . SER A 1 889 ? 11.736 79.415 16.896 1.00 23.38 889 SER A CA 1
ATOM 6808 C C . SER A 1 889 ? 11.730 79.326 15.361 1.00 25.19 889 SER A C 1
ATOM 6809 O O . SER A 1 889 ? 12.620 78.721 14.746 1.00 22.60 889 SER A O 1
ATOM 6812 N N . PRO A 1 890 ? 10.709 79.934 14.743 1.00 22.18 890 PRO A N 1
ATOM 6813 C CA . PRO A 1 890 ? 10.711 80.161 13.295 1.00 23.07 890 PRO A CA 1
ATOM 6814 C C . PRO A 1 890 ? 11.897 81.049 12.974 1.00 19.79 890 PRO A C 1
ATOM 6815 O O . PRO A 1 890 ? 12.278 81.887 13.799 1.00 17.38 890 PRO A O 1
ATOM 6819 N N . LEU A 1 891 ? 12.473 80.876 11.794 1.00 17.45 891 LEU A N 1
ATOM 6820 C CA . LEU A 1 891 ? 13.663 81.626 11.430 1.00 21.66 891 LEU A CA 1
ATOM 6821 C C . LEU A 1 891 ? 13.432 82.441 10.162 1.00 21.41 891 LEU A C 1
ATOM 6822 O O . LEU A 1 891 ? 12.714 82.020 9.252 1.00 18.57 891 LEU A O 1
ATOM 6827 N N . LEU A 1 892 ? 14.032 83.620 10.136 1.00 18.68 892 LEU A N 1
ATOM 6828 C CA . LEU A 1 892 ? 14.205 84.389 8.917 1.00 18.26 892 LEU A CA 1
ATOM 6829 C C . LEU A 1 892 ? 15.677 84.306 8.555 1.00 17.95 892 LEU A C 1
ATOM 6830 O O . LEU A 1 892 ? 16.540 84.656 9.362 1.00 16.54 892 LEU A O 1
ATOM 6835 N N . ILE A 1 893 ? 15.962 83.815 7.355 1.00 15.39 893 ILE A N 1
ATOM 6836 C CA . ILE A 1 893 ? 17.327 83.776 6.854 1.00 16.96 893 ILE A CA 1
ATOM 6837 C C . ILE A 1 893 ? 17.507 84.914 5.866 1.00 17.18 893 ILE A C 1
ATOM 6838 O O . ILE A 1 893 ? 16.895 84.929 4.796 1.00 22.70 893 ILE A O 1
ATOM 6843 N N . THR A 1 894 ? 18.338 85.875 6.225 1.00 18.80 894 THR A N 1
ATOM 6844 C CA . THR A 1 894 ? 18.581 87.015 5.359 1.00 18.63 894 THR A CA 1
ATOM 6845 C C . THR A 1 894 ? 19.961 86.875 4.742 1.00 22.48 894 THR A C 1
ATOM 6846 O O . THR A 1 894 ? 20.970 86.845 5.458 1.00 15.66 894 THR A O 1
ATOM 6850 N N . VAL A 1 895 ? 19.985 86.761 3.416 1.00 22.02 895 VAL A N 1
ATOM 6851 C CA . VAL A 1 895 ? 21.222 86.668 2.655 1.00 22.25 895 VAL A CA 1
ATOM 6852 C C . VAL A 1 895 ? 21.578 88.037 2.081 1.00 24.03 895 VAL A C 1
ATOM 6853 O O . VAL A 1 895 ? 20.766 88.672 1.404 1.00 24.72 895 VAL A O 1
ATOM 6857 N N . TYR A 1 896 ? 22.788 88.491 2.377 1.00 17.41 896 TYR A N 1
ATOM 6858 C CA . TYR A 1 896 ? 23.309 89.727 1.824 1.00 20.24 896 TYR A CA 1
ATOM 6859 C C . TYR A 1 896 ? 24.149 89.372 0.604 1.00 22.61 896 TYR A C 1
ATOM 6860 O O . TYR A 1 896 ? 25.289 88.937 0.742 1.00 28.03 896 TYR A O 1
ATOM 6869 N N . THR A 1 897 ? 23.565 89.541 -0.586 1.00 20.60 897 THR A N 1
ATOM 6870 C CA . THR A 1 897 ? 24.149 89.032 -1.834 1.00 23.40 897 THR A CA 1
ATOM 6871 C C . THR A 1 897 ? 25.408 89.787 -2.283 1.00 26.74 897 THR A C 1
ATOM 6872 O O . THR A 1 897 ? 25.772 90.806 -1.701 1.00 26.86 897 THR A O 1
ATOM 6876 N N . GLY A 1 898 ? 26.069 89.277 -3.324 1.00 23.50 898 GLY A N 1
ATOM 6877 C CA . GLY A 1 898 ? 27.270 89.907 -3.841 1.00 25.00 898 GLY A CA 1
ATOM 6878 C C . GLY A 1 898 ? 28.531 89.091 -3.601 1.00 29.68 898 GLY A C 1
ATOM 6879 O O . GLY A 1 898 ? 29.586 89.418 -4.129 1.00 29.03 898 GLY A O 1
ATOM 6880 N N . ALA A 1 899 ? 28.424 88.039 -2.792 1.00 23.28 899 ALA A N 1
ATOM 6881 C CA . ALA A 1 899 ? 29.527 87.103 -2.596 1.00 22.33 899 ALA A CA 1
ATOM 6882 C C . ALA A 1 899 ? 28.987 85.823 -1.983 1.00 24.02 899 ALA A C 1
ATOM 6883 O O . ALA A 1 899 ? 27.873 85.806 -1.469 1.00 25.51 899 ALA A O 1
ATOM 6885 N N . ASN A 1 900 ? 29.763 84.749 -2.043 1.00 25.13 900 ASN A N 1
ATOM 6886 C CA . ASN A 1 900 ? 29.339 83.493 -1.440 1.00 25.12 900 ASN A CA 1
ATOM 6887 C C . ASN A 1 900 ? 29.260 83.592 0.071 1.00 26.74 900 ASN A C 1
ATOM 6888 O O . ASN A 1 900 ? 29.934 84.415 0.688 1.00 27.74 900 ASN A O 1
ATOM 6893 N N . GLY A 1 901 ? 28.433 82.745 0.670 1.00 21.55 901 GLY A N 1
ATOM 6894 C CA . GLY A 1 901 ? 28.273 82.784 2.104 1.00 22.82 901 GLY A CA 1
ATOM 6895 C C . GLY A 1 901 ? 28.163 81.414 2.731 1.00 25.65 901 GLY A C 1
ATOM 6896 O O . GLY A 1 901 ? 27.916 80.417 2.058 1.00 25.01 901 GLY A O 1
ATOM 6897 N N . SER A 1 902 ? 28.344 81.378 4.041 1.00 25.17 902 SER A N 1
ATOM 6898 C CA . SER A 1 902 ? 28.295 80.137 4.778 1.00 23.66 902 SER A CA 1
ATOM 6899 C C . SER A 1 902 ? 28.129 80.449 6.261 1.00 20.51 902 SER A C 1
ATOM 6900 O O . SER A 1 902 ? 28.926 81.176 6.859 1.00 19.95 902 SER A O 1
ATOM 6903 N N . PHE A 1 903 ? 27.069 79.913 6.841 1.00 17.12 903 PHE A N 1
ATOM 6904 C CA . PHE A 1 903 ? 26.774 80.122 8.246 1.00 18.67 903 PHE A CA 1
ATOM 6905 C C . PHE A 1 903 ? 25.977 78.919 8.735 1.00 19.44 903 PHE A C 1
ATOM 6906 O O . PHE A 1 903 ? 24.935 78.593 8.164 1.00 21.71 903 PHE A O 1
ATOM 6914 N N . ASP A 1 904 ? 26.470 78.236 9.763 1.00 16.68 904 ASP A N 1
ATOM 6915 C CA . ASP A 1 904 ? 25.746 77.083 10.296 1.00 17.45 904 ASP A CA 1
ATOM 6916 C C . ASP A 1 904 ? 25.128 77.416 11.648 1.00 18.09 904 ASP A C 1
ATOM 6917 O O . ASP A 1 904 ? 25.838 77.627 12.624 1.00 21.81 904 ASP A O 1
ATOM 6922 N N . ILE A 1 905 ? 23.803 77.467 11.699 1.00 17.76 905 ILE A N 1
ATOM 6923 C CA . ILE A 1 905 ? 23.118 77.859 12.915 1.00 13.51 905 ILE A CA 1
ATOM 6924 C C . ILE A 1 905 ? 23.274 76.799 13.992 1.00 20.05 905 ILE A C 1
ATOM 6925 O O . ILE A 1 905 ? 22.880 75.647 13.798 1.00 17.12 905 ILE A O 1
ATOM 6930 N N . TYR A 1 906 ? 23.849 77.199 15.127 1.00 17.45 906 TYR A N 1
ATOM 6931 C CA . TYR A 1 906 ? 24.048 76.289 16.241 1.00 16.02 906 TYR A CA 1
ATOM 6932 C C . TYR A 1 906 ? 22.875 76.399 17.210 1.00 19.02 906 TYR A C 1
ATOM 6933 O O . TYR A 1 906 ? 22.509 77.495 17.638 1.00 15.81 906 TYR A O 1
ATOM 6942 N N . GLU A 1 907 ? 22.276 75.266 17.550 1.00 17.44 907 GLU A N 1
ATOM 6943 C CA . GLU A 1 907 ? 21.209 75.266 18.554 1.00 14.82 907 GLU A CA 1
ATOM 6944 C C . GLU A 1 907 ? 21.373 74.095 19.521 1.00 16.14 907 GLU A C 1
ATOM 6945 O O . GLU A 1 907 ? 21.922 73.049 19.161 1.00 18.31 907 GLU A O 1
ATOM 6951 N N . ASP A 1 908 ? 20.923 74.292 20.756 1.00 17.27 908 ASP A N 1
ATOM 6952 C CA . ASP A 1 908 ? 20.928 73.244 21.771 1.00 15.84 908 ASP A CA 1
ATOM 6953 C C . ASP A 1 908 ? 19.962 73.664 22.884 1.00 19.10 908 ASP A C 1
ATOM 6954 O O . ASP A 1 908 ? 19.254 74.652 22.718 1.00 13.72 908 ASP A O 1
ATOM 6959 N N . ASP A 1 909 ? 19.912 72.942 24.003 1.00 14.17 909 ASP A N 1
ATOM 6960 C CA . ASP A 1 909 ? 18.911 73.287 25.018 1.00 16.79 909 ASP A CA 1
ATOM 6961 C C . ASP A 1 909 ? 19.249 74.571 25.784 1.00 17.68 909 ASP A C 1
ATOM 6962 O O . ASP A 1 909 ? 18.400 75.113 26.472 1.00 16.30 909 ASP A O 1
ATOM 6967 N N . GLY A 1 910 ? 20.484 75.050 25.644 1.00 16.27 910 GLY A N 1
ATOM 6968 C CA . GLY A 1 910 ? 20.901 76.307 26.243 1.00 13.20 910 GLY A CA 1
ATOM 6969 C C . GLY A 1 910 ? 21.206 76.318 27.738 1.00 16.59 910 GLY A C 1
ATOM 6970 O O . GLY A 1 910 ? 21.622 77.349 28.271 1.00 21.99 910 GLY A O 1
ATOM 6971 N N . ARG A 1 911 ? 21.023 75.190 28.418 1.00 12.13 911 ARG A N 1
ATOM 6972 C CA . ARG A 1 911 ? 21.105 75.176 29.880 1.00 14.51 911 ARG A CA 1
ATOM 6973 C C . ARG A 1 911 ? 21.920 74.052 30.485 1.00 19.05 911 ARG A C 1
ATOM 6974 O O . ARG A 1 911 ? 22.484 74.222 31.566 1.00 20.05 911 ARG A O 1
ATOM 6982 N N . SER A 1 912 ? 21.967 72.905 29.806 1.00 17.73 912 SER A N 1
ATOM 6983 C CA . SER A 1 912 ? 22.548 71.697 30.390 1.00 17.64 912 SER A CA 1
ATOM 6984 C C . SER A 1 912 ? 23.956 71.465 29.870 1.00 18.32 912 SER A C 1
ATOM 6985 O O . SER A 1 912 ? 24.447 72.224 29.038 1.00 19.91 912 SER A O 1
ATOM 6988 N N . LEU A 1 913 ? 24.599 70.412 30.359 1.00 15.97 913 LEU A N 1
ATOM 6989 C CA . LEU A 1 913 ? 25.927 70.038 29.867 1.00 23.10 913 LEU A CA 1
ATOM 6990 C C . LEU A 1 913 ? 25.833 68.988 28.772 1.00 23.74 913 LEU A C 1
ATOM 6991 O O . LEU A 1 913 ? 26.852 68.487 28.281 1.00 25.52 913 LEU A O 1
ATOM 6996 N N . LYS A 1 914 ? 24.609 68.654 28.381 1.00 18.54 914 LYS A N 1
ATOM 6997 C CA . LYS A 1 914 ? 24.430 67.614 27.377 1.00 18.85 914 LYS A CA 1
ATOM 6998 C C . LYS A 1 914 ? 25.130 67.914 26.053 1.00 23.35 914 LYS A C 1
ATOM 6999 O O . LYS A 1 914 ? 25.472 66.984 25.325 1.00 26.11 914 LYS A O 1
ATOM 7005 N N . TYR A 1 915 ? 25.356 69.193 25.740 1.00 18.84 915 TYR A N 1
ATOM 7006 C CA . TYR A 1 915 ? 26.042 69.531 24.491 1.00 19.38 915 TYR A CA 1
ATOM 7007 C C . TYR A 1 915 ? 27.420 68.868 24.477 1.00 28.13 915 TYR A C 1
ATOM 7008 O O . TYR A 1 915 ? 27.983 68.614 23.410 1.00 27.28 915 TYR A O 1
ATOM 7017 N N . GLN A 1 916 ? 27.962 68.597 25.663 1.00 23.68 916 GLN A N 1
ATOM 7018 C CA . GLN A 1 916 ? 29.277 67.972 25.768 1.00 28.24 916 GLN A CA 1
ATOM 7019 C C . GLN A 1 916 ? 29.228 66.496 25.354 1.00 30.90 916 GLN A C 1
ATOM 7020 O O . GLN A 1 916 ? 30.235 65.938 24.950 1.00 29.70 916 GLN A O 1
ATOM 7026 N N . GLN A 1 917 ? 28.052 65.877 25.448 1.00 27.12 917 GLN A N 1
ATOM 7027 C CA . GLN A 1 917 ? 27.847 64.521 24.941 1.00 25.90 917 GLN A CA 1
ATOM 7028 C C . GLN A 1 917 ? 27.303 64.511 23.512 1.00 28.32 917 GLN A C 1
ATOM 7029 O O . GLN A 1 917 ? 26.734 63.509 23.072 1.00 28.92 917 GLN A O 1
ATOM 7035 N N . GLY A 1 918 ? 27.439 65.623 22.796 1.00 20.01 918 GLY A N 1
ATOM 7036 C CA . GLY A 1 918 ? 26.986 65.680 21.415 1.00 21.19 918 GLY A CA 1
ATOM 7037 C C . GLY A 1 918 ? 25.535 66.099 21.230 1.00 25.82 918 GLY A C 1
ATOM 7038 O O . GLY A 1 918 ? 25.009 66.037 20.122 1.00 25.52 918 GLY A O 1
ATOM 7039 N N . GLU A 1 919 ? 24.879 66.538 22.301 1.00 22.24 919 GLU A N 1
ATOM 7040 C CA . GLU A 1 919 ? 23.505 67.011 22.168 1.00 22.34 919 GLU A CA 1
ATOM 7041 C C . GLU A 1 919 ? 23.455 68.460 21.726 1.00 20.73 919 GLU A C 1
ATOM 7042 O O . GLU A 1 919 ? 23.431 69.378 22.545 1.00 19.33 919 GLU A O 1
ATOM 7048 N N . TRP A 1 920 ? 23.451 68.640 20.410 1.00 18.64 920 TRP A N 1
ATOM 7049 C CA . TRP A 1 920 ? 23.340 69.949 19.779 1.00 18.28 920 TRP A CA 1
ATOM 7050 C C . TRP A 1 920 ? 23.065 69.714 18.312 1.00 20.65 920 TRP A C 1
ATOM 7051 O O . TRP A 1 920 ? 23.201 68.594 17.808 1.00 22.82 920 TRP A O 1
ATOM 7062 N N . SER A 1 921 ? 22.692 70.767 17.611 1.00 18.43 921 SER A N 1
ATOM 7063 C CA . SER A 1 921 ? 22.463 70.635 16.192 1.00 16.02 921 SER A CA 1
ATOM 7064 C C . SER A 1 921 ? 23.010 71.838 15.448 1.00 17.21 921 SER A C 1
ATOM 7065 O O . SER A 1 921 ? 23.205 72.913 16.015 1.00 18.92 921 SER A O 1
ATOM 7068 N N . ARG A 1 922 ? 23.270 71.635 14.168 1.00 15.66 922 ARG A N 1
ATOM 7069 C CA A ARG A 1 922 ? 23.610 72.722 13.262 0.50 17.36 922 ARG A CA 1
ATOM 7070 C CA B ARG A 1 922 ? 23.566 72.747 13.292 0.50 17.43 922 ARG A CA 1
ATOM 7071 C C . ARG A 1 922 ? 22.706 72.635 12.043 1.00 17.36 922 ARG A C 1
ATOM 7072 O O . ARG A 1 922 ? 22.446 71.539 11.533 1.00 18.17 922 ARG A O 1
ATOM 7087 N N . ILE A 1 923 ? 22.214 73.777 11.598 1.00 18.73 923 ILE A N 1
ATOM 7088 C CA . ILE A 1 923 ? 21.449 73.854 10.367 1.00 17.59 923 ILE A CA 1
ATOM 7089 C C . ILE A 1 923 ? 22.338 74.653 9.435 1.00 21.31 923 ILE A C 1
ATOM 7090 O O . ILE A 1 923 ? 22.474 75.876 9.592 1.00 17.49 923 ILE A O 1
ATOM 7095 N N . PRO A 1 924 ? 23.005 73.947 8.501 1.00 18.97 924 PRO A N 1
ATOM 7096 C CA . PRO A 1 924 ? 24.037 74.548 7.656 1.00 16.38 924 PRO A CA 1
ATOM 7097 C C . PRO A 1 924 ? 23.395 75.403 6.579 1.00 21.06 924 PRO A C 1
ATOM 7098 O O . PRO A 1 924 ? 22.466 74.951 5.911 1.00 28.35 924 PRO A O 1
ATOM 7102 N N . LEU A 1 925 ? 23.880 76.628 6.428 1.00 20.98 925 LEU A N 1
ATOM 7103 C CA . LEU A 1 925 ? 23.406 77.529 5.383 1.00 20.12 925 LEU A CA 1
ATOM 7104 C C . LEU A 1 925 ? 24.580 77.846 4.475 1.00 20.13 925 LEU A C 1
ATOM 7105 O O . LEU A 1 925 ? 25.655 78.196 4.951 1.00 18.38 925 LEU A O 1
ATOM 7110 N N . SER A 1 926 ? 24.392 77.713 3.168 1.00 20.53 926 SER A N 1
ATOM 7111 C CA . SER A 1 926 ? 25.440 78.118 2.244 1.00 24.64 926 SER A CA 1
ATOM 7112 C C . SER A 1 926 ? 24.845 78.816 1.033 1.00 21.43 926 SER A C 1
ATOM 7113 O O . SER A 1 926 ? 23.846 78.372 0.468 1.00 21.94 926 SER A O 1
ATOM 7116 N N . TYR A 1 927 ? 25.455 79.930 0.656 1.00 19.94 927 TYR A N 1
ATOM 7117 C CA . TYR A 1 927 ? 24.929 80.744 -0.423 1.00 18.04 927 TYR A CA 1
ATOM 7118 C C . TYR A 1 927 ? 25.950 80.816 -1.543 1.00 18.79 927 TYR A C 1
ATOM 7119 O O . TYR A 1 927 ? 27.141 81.043 -1.304 1.00 24.27 927 TYR A O 1
ATOM 7128 N N . ASP A 1 928 ? 25.466 80.596 -2.761 1.00 22.37 928 ASP A N 1
ATOM 7129 C CA . ASP A 1 928 ? 26.272 80.669 -3.974 1.00 19.42 928 ASP A CA 1
ATOM 7130 C C . ASP A 1 928 ? 25.797 81.884 -4.756 1.00 20.23 928 ASP A C 1
ATOM 7131 O O . ASP A 1 928 ? 24.674 81.911 -5.274 1.00 20.71 928 ASP A O 1
ATOM 7136 N N . ASP A 1 929 ? 26.635 82.907 -4.828 1.00 21.30 929 ASP A N 1
ATOM 7137 C CA . ASP A 1 929 ? 26.203 84.156 -5.444 1.00 22.99 929 ASP A CA 1
ATOM 7138 C C . ASP A 1 929 ? 26.064 84.089 -6.961 1.00 24.91 929 ASP A C 1
ATOM 7139 O O . ASP A 1 929 ? 25.281 84.841 -7.531 1.00 28.87 929 ASP A O 1
ATOM 7144 N N . VAL A 1 930 ? 26.828 83.214 -7.615 1.00 25.32 930 VAL A N 1
ATOM 7145 C CA . VAL A 1 930 ? 26.741 83.079 -9.072 1.00 26.08 930 VAL A CA 1
ATOM 7146 C C . VAL A 1 930 ? 25.384 82.534 -9.512 1.00 31.03 930 VAL A C 1
ATOM 7147 O O . VAL A 1 930 ? 24.786 83.048 -10.457 1.00 34.74 930 VAL A O 1
ATOM 7151 N N . THR A 1 931 ? 24.893 81.508 -8.816 1.00 31.26 931 THR A N 1
ATOM 7152 C CA . THR A 1 931 ? 23.579 80.934 -9.119 1.00 33.80 931 THR A CA 1
ATOM 7153 C C . THR A 1 931 ? 22.451 81.587 -8.318 1.00 34.89 931 THR A C 1
ATOM 7154 O O . THR A 1 931 ? 21.278 81.363 -8.602 1.00 35.34 931 THR A O 1
ATOM 7158 N N . GLY A 1 932 ? 22.806 82.398 -7.325 1.00 25.85 932 GLY A N 1
ATOM 7159 C CA . GLY A 1 932 ? 21.809 83.052 -6.497 1.00 22.48 932 GLY A CA 1
ATOM 7160 C C . GLY A 1 932 ? 21.008 82.062 -5.665 1.00 30.06 932 GLY A C 1
ATOM 7161 O O . GLY A 1 932 ? 19.810 82.247 -5.447 1.00 33.88 932 GLY A O 1
ATOM 7162 N N . THR A 1 933 ? 21.675 81.019 -5.180 1.00 25.01 933 THR A N 1
ATOM 7163 C CA . THR A 1 933 ? 20.988 79.921 -4.519 1.00 22.39 933 THR A CA 1
ATOM 7164 C C . THR A 1 933 ? 21.434 79.754 -3.075 1.00 25.45 933 THR A C 1
ATOM 7165 O O . THR A 1 933 ? 22.624 79.589 -2.786 1.00 22.63 933 THR A O 1
ATOM 7169 N N . LEU A 1 934 ? 20.469 79.807 -2.168 1.00 21.72 934 LEU A N 1
ATOM 7170 C CA . LEU A 1 934 ? 20.728 79.495 -0.778 1.00 20.11 934 LEU A CA 1
ATOM 7171 C C . LEU A 1 934 ? 20.339 78.047 -0.512 1.00 24.38 934 LEU A C 1
ATOM 7172 O O . LEU A 1 934 ? 19.211 77.635 -0.801 1.00 22.03 934 LEU A O 1
ATOM 7177 N N . ILE A 1 935 ? 21.274 77.274 0.029 1.00 20.62 935 ILE A N 1
ATOM 7178 C CA . ILE A 1 935 ? 20.965 75.919 0.451 1.00 21.73 935 ILE A CA 1
ATOM 7179 C C . ILE A 1 935 ? 20.892 75.830 1.978 1.00 21.10 935 ILE A C 1
ATOM 7180 O O . ILE A 1 935 ? 21.844 76.153 2.677 1.00 23.00 935 ILE A O 1
ATOM 7185 N N . ILE A 1 936 ? 19.743 75.414 2.481 1.00 21.14 936 ILE A N 1
ATOM 7186 C CA . ILE A 1 936 ? 19.618 75.010 3.866 1.00 20.91 936 ILE A CA 1
ATOM 7187 C C . ILE A 1 936 ? 19.876 73.511 3.849 1.00 26.10 936 ILE A C 1
ATOM 7188 O O . ILE A 1 936 ? 19.046 72.735 3.370 1.00 27.95 936 ILE A O 1
ATOM 7193 N N . GLY A 1 937 ? 21.041 73.107 4.344 1.00 22.85 937 GLY A N 1
ATOM 7194 C CA . GLY A 1 937 ? 21.472 71.723 4.249 1.00 19.10 937 GLY A CA 1
ATOM 7195 C C . GLY A 1 937 ? 20.828 70.763 5.231 1.00 22.95 937 GLY A C 1
ATOM 7196 O O . GLY A 1 937 ? 19.962 71.151 6.024 1.00 26.27 937 GLY A O 1
ATOM 7197 N N . ASP A 1 938 ? 21.237 69.496 5.160 1.00 22.99 938 ASP A N 1
ATOM 7198 C CA . ASP A 1 938 ? 20.788 68.485 6.113 1.00 20.98 938 ASP A CA 1
ATOM 7199 C C . ASP A 1 938 ? 21.191 68.923 7.510 1.00 21.39 938 ASP A C 1
ATOM 7200 O O . ASP A 1 938 ? 22.317 69.366 7.730 1.00 19.47 938 ASP A O 1
ATOM 7205 N N . ARG A 1 939 ? 20.267 68.801 8.452 1.00 20.99 939 ARG A N 1
ATOM 7206 C CA . ARG A 1 939 ? 20.563 69.124 9.834 1.00 20.99 939 ARG A CA 1
ATOM 7207 C C . ARG A 1 939 ? 21.602 68.150 10.387 1.00 24.70 939 ARG A C 1
ATOM 7208 O O . ARG A 1 939 ? 21.513 66.932 10.170 1.00 24.64 939 ARG A O 1
ATOM 7216 N N . VAL A 1 940 ? 22.592 68.682 11.096 1.00 23.11 940 VAL A N 1
ATOM 7217 C CA . VAL A 1 940 ? 23.568 67.834 11.766 1.00 21.43 940 VAL A CA 1
ATOM 7218 C C . VAL A 1 940 ? 23.253 67.746 13.254 1.00 20.77 940 VAL A C 1
ATOM 7219 O O . VAL A 1 940 ? 23.124 68.764 13.921 1.00 20.04 940 VAL A O 1
ATOM 7223 N N . GLY A 1 941 ? 23.132 66.528 13.774 1.00 22.96 941 GLY A N 1
ATOM 7224 C CA . GLY A 1 941 ? 22.878 66.318 15.193 1.00 15.24 941 GLY A CA 1
ATOM 7225 C C . GLY A 1 941 ? 21.442 66.555 15.645 1.00 20.70 941 GLY A C 1
ATOM 7226 O O . GLY A 1 941 ? 20.556 66.859 14.842 1.00 23.13 941 GLY A O 1
ATOM 7227 N N . SER A 1 942 ? 21.209 66.381 16.943 1.00 22.99 942 SER A N 1
ATOM 7228 C CA . SER A 1 942 ? 19.952 66.764 17.571 1.00 23.41 942 SER A CA 1
ATOM 7229 C C . SER A 1 942 ? 20.141 66.800 19.078 1.00 21.97 942 SER A C 1
ATOM 7230 O O . SER A 1 942 ? 21.205 66.451 19.584 1.00 18.45 942 SER A O 1
ATOM 7233 N N . PHE A 1 943 ? 19.105 67.224 19.792 1.00 18.58 943 PHE A N 1
ATOM 7234 C CA . PHE A 1 943 ? 19.199 67.350 21.241 1.00 18.00 943 PHE A CA 1
ATOM 7235 C C . PHE A 1 943 ? 17.827 67.236 21.878 1.00 19.60 943 PHE A C 1
ATOM 7236 O O . PHE A 1 943 ? 16.802 67.396 21.208 1.00 20.75 943 PHE A O 1
ATOM 7244 N N . THR A 1 944 ? 17.810 66.948 23.173 1.00 24.91 944 THR A N 1
ATOM 7245 C CA . THR A 1 944 ? 16.560 66.792 23.913 1.00 24.61 944 THR A CA 1
ATOM 7246 C C . THR A 1 944 ? 15.780 68.104 23.889 1.00 23.03 944 THR A C 1
ATOM 7247 O O . THR A 1 944 ? 16.296 69.143 24.295 1.00 28.12 944 THR A O 1
ATOM 7251 N N . GLY A 1 945 ? 14.550 68.056 23.387 1.00 21.35 945 GLY A N 1
ATOM 7252 C CA . GLY A 1 945 ? 13.729 69.245 23.257 1.00 13.79 945 GLY A CA 1
ATOM 7253 C C . GLY A 1 945 ? 13.702 69.869 21.870 1.00 16.19 945 GLY A C 1
ATOM 7254 O O . GLY A 1 945 ? 12.896 70.753 21.610 1.00 19.21 945 GLY A O 1
ATOM 7255 N N . MET A 1 946 ? 14.571 69.405 20.978 1.00 18.20 946 MET A N 1
ATOM 7256 C CA . MET A 1 946 ? 14.635 69.929 19.617 1.00 20.20 946 MET A CA 1
ATOM 7257 C C . MET A 1 946 ? 13.398 69.573 18.785 1.00 20.05 946 MET A C 1
ATOM 7258 O O . MET A 1 946 ? 12.943 68.428 18.786 1.00 18.19 946 MET A O 1
ATOM 7263 N N . ALA A 1 947 ? 12.865 70.567 18.076 1.00 18.40 947 ALA A N 1
ATOM 7264 C CA . ALA A 1 947 ? 11.774 70.357 17.124 1.00 18.42 947 ALA A CA 1
ATOM 7265 C C . ALA A 1 947 ? 12.299 69.758 15.822 1.00 20.36 947 ALA A C 1
ATOM 7266 O O . ALA A 1 947 ? 13.245 70.271 15.227 1.00 20.25 947 ALA A O 1
ATOM 7268 N N . ASP A 1 948 ? 11.679 68.672 15.380 1.00 20.80 948 ASP A N 1
ATOM 7269 C CA . ASP A 1 948 ? 12.035 68.074 14.108 1.00 19.66 948 ASP A CA 1
ATOM 7270 C C . ASP A 1 948 ? 11.714 69.025 12.956 1.00 22.90 948 ASP A C 1
ATOM 7271 O O . ASP A 1 948 ? 12.470 69.116 11.983 1.00 20.16 948 ASP A O 1
ATOM 7276 N N . GLU A 1 949 ? 10.602 69.748 13.081 1.00 20.34 949 GLU A N 1
ATOM 7277 C CA . GLU A 1 949 ? 10.138 70.629 12.018 1.00 21.60 949 GLU A CA 1
ATOM 7278 C C . GLU A 1 949 ? 10.301 72.114 12.371 1.00 21.03 949 GLU A C 1
ATOM 7279 O O . GLU A 1 949 ? 10.053 72.530 13.494 1.00 26.95 949 GLU A O 1
ATOM 7285 N N . ARG A 1 950 ? 10.712 72.909 11.394 1.00 19.87 950 ARG A N 1
ATOM 7286 C CA . ARG A 1 950 ? 10.947 74.330 11.606 1.00 22.70 950 ARG A CA 1
ATOM 7287 C C . ARG A 1 950 ? 10.344 75.130 10.460 1.00 21.67 950 ARG A C 1
ATOM 7288 O O . ARG A 1 950 ? 10.399 74.714 9.306 1.00 20.88 950 ARG A O 1
ATOM 7296 N N . ASN A 1 951 ? 9.769 76.280 10.774 1.00 22.22 951 ASN A N 1
ATOM 7297 C CA . ASN A 1 951 ? 9.338 77.183 9.723 1.00 22.38 951 ASN A CA 1
ATOM 7298 C C . ASN A 1 951 ? 10.445 78.188 9.449 1.00 23.20 951 ASN A C 1
ATOM 7299 O O . ASN A 1 951 ? 10.833 78.962 10.323 1.00 21.19 951 ASN A O 1
ATOM 7304 N N . ILE A 1 952 ? 10.999 78.124 8.246 1.00 23.60 952 ILE A N 1
ATOM 7305 C CA . ILE A 1 952 ? 12.121 78.973 7.881 1.00 25.41 952 ILE A CA 1
ATOM 7306 C C . ILE A 1 952 ? 11.750 79.771 6.646 1.00 25.75 952 ILE A C 1
ATOM 7307 O O . ILE A 1 952 ? 11.272 79.209 5.666 1.00 30.05 952 ILE A O 1
ATOM 7312 N N . ARG A 1 953 ? 11.925 81.084 6.703 1.00 23.31 953 ARG A N 1
ATOM 7313 C CA . ARG A 1 953 ? 11.753 81.885 5.509 1.00 22.36 953 ARG A CA 1
ATOM 7314 C C . ARG A 1 953 ? 13.046 82.566 5.110 1.00 21.44 953 ARG A C 1
ATOM 7315 O O . ARG A 1 953 ? 13.884 82.884 5.955 1.00 20.04 953 ARG A O 1
ATOM 7323 N N . VAL A 1 954 ? 13.196 82.779 3.809 1.00 24.63 954 VAL A N 1
ATOM 7324 C CA . VAL A 1 954 ? 14.461 83.211 3.229 1.00 24.53 954 VAL A CA 1
ATOM 7325 C C . VAL A 1 954 ? 14.267 84.450 2.370 1.00 25.73 954 VAL A C 1
ATOM 7326 O O . VAL A 1 954 ? 13.384 84.484 1.523 1.00 24.73 954 VAL A O 1
ATOM 7330 N N . ARG A 1 955 ? 15.093 85.467 2.592 1.00 26.57 955 ARG A N 1
ATOM 7331 C CA . ARG A 1 955 ? 15.074 86.662 1.750 1.00 26.03 955 ARG A CA 1
ATOM 7332 C C . ARG A 1 955 ? 16.489 87.043 1.358 1.00 25.26 955 ARG A C 1
ATOM 7333 O O . ARG A 1 955 ? 17.464 86.628 2.000 1.00 21.36 955 ARG A O 1
ATOM 7341 N N . PHE A 1 956 ? 16.590 87.848 0.309 1.00 22.74 956 PHE A N 1
ATOM 7342 C CA . PHE A 1 956 ? 17.874 88.274 -0.212 1.00 20.78 956 PHE A CA 1
ATOM 7343 C C . PHE A 1 956 ? 17.915 89.791 -0.280 1.00 21.86 956 PHE A C 1
ATOM 7344 O O . PHE A 1 956 ? 17.016 90.416 -0.820 1.00 21.22 956 PHE A O 1
ATOM 7352 N N . ILE A 1 957 ? 18.954 90.388 0.283 1.00 26.68 957 ILE A N 1
ATOM 7353 C CA . ILE A 1 957 ? 19.127 91.834 0.201 1.00 22.54 957 ILE A CA 1
ATOM 7354 C C . ILE A 1 957 ? 20.269 92.137 -0.771 1.00 24.01 957 ILE A C 1
ATOM 7355 O O . ILE A 1 957 ? 21.382 91.635 -0.614 1.00 27.60 957 ILE A O 1
ATOM 7360 N N . ALA A 1 958 ? 19.979 92.930 -1.798 1.00 23.07 958 ALA A N 1
ATOM 7361 C CA . ALA A 1 958 ? 20.967 93.248 -2.823 1.00 23.30 958 ALA A CA 1
ATOM 7362 C C . ALA A 1 958 ? 21.120 94.752 -2.991 1.00 26.31 958 ALA A C 1
ATOM 7363 O O . ALA A 1 958 ? 21.839 95.220 -3.870 1.00 30.18 958 ALA A O 1
ATOM 7365 N N . GLY A 1 959 ? 20.424 95.510 -2.156 1.00 26.19 959 GLY A N 1
ATOM 7366 C CA . GLY A 1 959 ? 20.399 96.951 -2.302 1.00 23.73 959 GLY A CA 1
ATOM 7367 C C . GLY A 1 959 ? 19.286 97.547 -1.470 1.00 27.62 959 GLY A C 1
ATOM 7368 O O . GLY A 1 959 ? 18.611 96.829 -0.735 1.00 27.89 959 GLY A O 1
ATOM 7369 N N . PRO A 1 960 ? 19.076 98.863 -1.599 1.00 26.33 960 PRO A N 1
ATOM 7370 C CA . PRO A 1 960 ? 18.111 99.609 -0.788 1.00 26.05 960 PRO A CA 1
ATOM 7371 C C . PRO A 1 960 ? 16.761 98.902 -0.693 1.00 30.69 960 PRO A C 1
ATOM 7372 O O . PRO A 1 960 ? 16.202 98.493 -1.710 1.00 31.16 960 PRO A O 1
ATOM 7376 N N . THR A 1 961 ? 16.268 98.743 0.532 1.00 31.08 961 THR A N 1
ATOM 7377 C CA . THR A 1 961 ? 14.937 98.200 0.782 1.00 29.38 961 THR A CA 1
ATOM 7378 C C . THR A 1 961 ? 14.352 98.754 2.079 1.00 27.04 961 THR A C 1
ATOM 7379 O O . THR A 1 961 ? 15.036 98.845 3.098 1.00 39.13 961 THR A O 1
ATOM 7383 N N . ALA A 1 962 ? 13.080 99.119 2.029 1.00 27.13 962 ALA A N 1
ATOM 7384 C CA . ALA A 1 962 ? 12.393 99.699 3.171 1.00 30.57 962 ALA A CA 1
ATOM 7385 C C . ALA A 1 962 ? 12.209 98.686 4.296 1.00 28.11 962 ALA A C 1
ATOM 7386 O O . ALA A 1 962 ? 11.957 99.060 5.435 1.00 26.94 962 ALA A O 1
ATOM 7388 N N . ASP A 1 963 ? 12.341 97.402 3.976 1.00 27.57 963 ASP A N 1
ATOM 7389 C CA . ASP A 1 963 ? 12.140 96.359 4.976 1.00 28.52 963 ASP A CA 1
ATOM 7390 C C . ASP A 1 963 ? 13.449 95.800 5.531 1.00 24.60 963 ASP A C 1
ATOM 7391 O O . ASP A 1 963 ? 13.469 94.695 6.070 1.00 27.31 963 ASP A O 1
ATOM 7396 N N . ALA A 1 964 ? 14.531 96.567 5.408 1.00 21.67 964 ALA A N 1
ATOM 7397 C CA . ALA A 1 964 ? 15.862 96.082 5.786 1.00 21.66 964 ALA A CA 1
ATOM 7398 C C . ALA A 1 964 ? 15.894 95.491 7.182 1.00 22.54 964 ALA A C 1
ATOM 7399 O O . ALA A 1 964 ? 16.506 94.448 7.392 1.00 22.10 964 ALA A O 1
ATOM 7401 N N . THR A 1 965 ? 15.229 96.147 8.131 1.00 22.98 965 THR A N 1
ATOM 7402 C CA . THR A 1 965 ? 15.174 95.640 9.498 1.00 24.13 965 THR A CA 1
ATOM 7403 C C . THR A 1 965 ? 13.747 95.305 9.952 1.00 27.41 965 THR A C 1
ATOM 7404 O O . THR A 1 965 ? 13.483 95.120 11.143 1.00 25.34 965 THR A O 1
ATOM 7408 N N . ASN A 1 966 ? 12.824 95.217 9.005 1.00 28.47 966 ASN A N 1
ATOM 7409 C CA . ASN A 1 966 ? 11.478 94.786 9.350 1.00 30.69 966 ASN A CA 1
ATOM 7410 C C . ASN A 1 966 ? 11.349 93.271 9.234 1.00 26.21 966 ASN A C 1
ATOM 7411 O O . ASN A 1 966 ? 10.779 92.745 8.272 1.00 24.64 966 ASN A O 1
ATOM 7416 N N . PHE A 1 967 ? 11.878 92.584 10.236 1.00 19.17 967 PHE A N 1
ATOM 7417 C CA . PHE A 1 967 ? 12.036 91.143 10.188 1.00 20.26 967 PHE A CA 1
ATOM 7418 C C . PHE A 1 967 ? 10.712 90.412 10.020 1.00 25.25 967 PHE A C 1
ATOM 7419 O O . PHE A 1 967 ? 10.609 89.498 9.210 1.00 27.85 967 PHE A O 1
ATOM 7427 N N . ASP A 1 968 ? 9.695 90.829 10.764 1.00 24.63 968 ASP A N 1
ATOM 7428 C CA . ASP A 1 968 ? 8.420 90.122 10.769 1.00 27.37 968 ASP A CA 1
ATOM 7429 C C . ASP A 1 968 ? 7.678 90.271 9.447 1.00 29.48 968 ASP A C 1
ATOM 7430 O O . ASP A 1 968 ? 7.036 89.332 8.972 1.00 30.39 968 ASP A O 1
ATOM 7435 N N . LYS A 1 969 ? 7.802 91.443 8.839 1.00 31.13 969 LYS A N 1
ATOM 7436 C CA . LYS A 1 969 ? 6.961 91.828 7.713 1.00 34.26 969 LYS A CA 1
ATOM 7437 C C . LYS A 1 969 ? 7.637 91.649 6.343 1.00 34.03 969 LYS A C 1
ATOM 7438 O O . LYS A 1 969 ? 6.967 91.626 5.304 1.00 33.21 969 LYS A O 1
ATOM 7444 N N . ALA A 1 970 ? 8.958 91.511 6.336 1.00 29.62 970 ALA A N 1
ATOM 7445 C CA . ALA A 1 970 ? 9.701 91.442 5.075 1.00 25.80 970 ALA A CA 1
ATOM 7446 C C . ALA A 1 970 ? 9.198 90.326 4.172 1.00 26.16 970 ALA A C 1
ATOM 7447 O O . ALA A 1 970 ? 8.888 89.228 4.630 1.00 29.55 970 ALA A O 1
ATOM 7449 N N . ALA A 1 971 ? 9.106 90.615 2.882 1.00 23.70 971 ALA A N 1
ATOM 7450 C CA . ALA A 1 971 ? 8.788 89.583 1.917 1.00 25.18 971 ALA A CA 1
ATOM 7451 C C . ALA A 1 971 ? 9.905 88.539 1.962 1.00 26.61 971 ALA A C 1
ATOM 7452 O O . ALA A 1 971 ? 11.085 88.882 1.979 1.00 24.82 971 ALA A O 1
ATOM 7454 N N . ALA A 1 972 ? 9.526 87.267 1.985 1.00 25.79 972 ALA A N 1
ATOM 7455 C CA . ALA A 1 972 ? 10.480 86.179 2.102 1.00 24.43 972 ALA A CA 1
ATOM 7456 C C . ALA A 1 972 ? 9.820 84.905 1.599 1.00 29.11 972 ALA A C 1
ATOM 7457 O O . ALA A 1 972 ? 8.605 84.767 1.688 1.00 37.52 972 ALA A O 1
ATOM 7459 N N . GLU A 1 973 ? 10.605 83.981 1.051 1.00 27.87 973 GLU A N 1
ATOM 7460 C CA . GLU A 1 973 ? 10.056 82.697 0.641 1.00 25.85 973 GLU A CA 1
ATOM 7461 C C . GLU A 1 973 ? 10.068 81.742 1.832 1.00 24.32 973 GLU A C 1
ATOM 7462 O O . GLU A 1 973 ? 11.090 81.576 2.497 1.00 22.25 973 GLU A O 1
ATOM 7468 N N . ALA A 1 974 ? 8.921 81.131 2.107 1.00 24.07 974 ALA A N 1
ATOM 7469 C CA . ALA A 1 974 ? 8.770 80.295 3.291 1.00 22.78 974 ALA A CA 1
ATOM 7470 C C . ALA A 1 974 ? 8.926 78.825 2.954 1.00 23.90 974 ALA A C 1
ATOM 7471 O O . ALA A 1 974 ? 8.471 78.356 1.922 1.00 26.05 974 ALA A O 1
ATOM 7473 N N . VAL A 1 975 ? 9.569 78.104 3.853 1.00 30.01 975 VAL A N 1
ATOM 7474 C CA . VAL A 1 975 ? 9.832 76.694 3.671 1.00 28.92 975 VAL A CA 1
ATOM 7475 C C . VAL A 1 975 ? 9.472 75.945 4.958 1.00 27.44 975 VAL A C 1
ATOM 7476 O O . VAL A 1 975 ? 9.673 76.448 6.061 1.00 21.73 975 VAL A O 1
ATOM 7480 N N . THR A 1 976 ? 8.904 74.757 4.819 1.00 31.63 976 THR A N 1
ATOM 7481 C CA . THR A 1 976 ? 8.733 73.877 5.964 1.00 31.16 976 THR A CA 1
ATOM 7482 C C . THR A 1 976 ? 9.926 72.937 6.025 1.00 28.81 976 THR A C 1
ATOM 7483 O O . THR A 1 976 ? 10.025 71.990 5.252 1.00 31.21 976 THR A O 1
ATOM 7487 N N . TYR A 1 977 ? 10.842 73.211 6.942 1.00 26.29 977 TYR A N 1
ATOM 7488 C CA . TYR A 1 977 ? 12.080 72.446 7.032 1.00 25.41 977 TYR A CA 1
ATOM 7489 C C . TYR A 1 977 ? 11.957 71.273 8.010 1.00 24.96 977 TYR A C 1
ATOM 7490 O O . TYR A 1 977 ? 11.510 71.445 9.141 1.00 24.09 977 TYR A O 1
ATOM 7499 N N . THR A 1 978 ? 12.338 70.075 7.574 1.00 26.45 978 THR A N 1
ATOM 7500 C CA . THR A 1 978 ? 12.293 68.916 8.464 1.00 26.96 978 THR A CA 1
ATOM 7501 C C . THR A 1 978 ? 13.654 68.246 8.642 1.00 26.23 978 THR A C 1
ATOM 7502 O O . THR A 1 978 ? 13.732 67.067 8.974 1.00 24.16 978 THR A O 1
ATOM 7506 N N . GLY A 1 979 ? 14.726 69.001 8.425 1.00 23.43 979 GLY A N 1
ATOM 7507 C CA . GLY A 1 979 ? 16.061 68.446 8.571 1.00 21.44 979 GLY A CA 1
ATOM 7508 C C . GLY A 1 979 ? 16.721 68.050 7.264 1.00 23.97 979 GLY A C 1
ATOM 7509 O O . GLY A 1 979 ? 17.928 67.833 7.227 1.00 25.86 979 GLY A O 1
ATOM 7510 N N . LYS A 1 980 ? 15.942 67.948 6.191 1.00 27.75 980 LYS A N 1
ATOM 7511 C CA . LYS A 1 980 ? 16.504 67.585 4.886 1.00 30.90 980 LYS A CA 1
ATOM 7512 C C . LYS A 1 980 ? 16.790 68.820 4.039 1.00 27.63 980 LYS A C 1
ATOM 7513 O O . LYS A 1 980 ? 16.059 69.808 4.079 1.00 29.57 980 LYS A O 1
ATOM 7519 N N . SER A 1 981 ? 17.850 68.736 3.253 1.00 24.24 981 SER A N 1
ATOM 7520 C CA . SER A 1 981 ? 18.306 69.844 2.428 1.00 24.03 981 SER A CA 1
ATOM 7521 C C . SER A 1 981 ? 17.220 70.395 1.492 1.00 24.76 981 SER A C 1
ATOM 7522 O O . SER A 1 981 ? 16.540 69.636 0.796 1.00 24.53 981 SER A O 1
ATOM 7525 N N . VAL A 1 982 ? 17.070 71.721 1.492 1.00 23.94 982 VAL A N 1
ATOM 7526 C CA . VAL A 1 982 ? 16.234 72.436 0.530 1.00 24.61 982 VAL A CA 1
ATOM 7527 C C . VAL A 1 982 ? 17.003 73.627 -0.031 1.00 26.31 982 VAL A C 1
ATOM 7528 O O . VAL A 1 982 ? 17.839 74.216 0.660 1.00 26.02 982 VAL A O 1
ATOM 7532 N N . SER A 1 983 ? 16.706 73.978 -1.278 1.00 24.29 983 SER A N 1
ATOM 7533 C CA . SER A 1 983 ? 17.339 75.103 -1.955 1.00 27.27 983 SER A CA 1
ATOM 7534 C C . SER A 1 983 ? 16.327 76.195 -2.263 1.00 29.40 983 SER A C 1
ATOM 7535 O O . SER A 1 983 ? 15.233 75.924 -2.747 1.00 28.30 983 SER A O 1
ATOM 7538 N N . ILE A 1 984 ? 16.695 77.432 -1.977 1.00 28.99 984 ILE A N 1
ATOM 7539 C CA . ILE A 1 984 ? 15.831 78.562 -2.269 1.00 27.75 984 ILE A CA 1
ATOM 7540 C C . ILE A 1 984 ? 16.561 79.461 -3.246 1.00 28.22 984 ILE A C 1
ATOM 7541 O O . ILE A 1 984 ? 17.702 79.860 -3.003 1.00 31.68 984 ILE A O 1
ATOM 7546 N N . LYS A 1 985 ? 15.918 79.770 -4.361 1.00 29.92 985 LYS A N 1
ATOM 7547 C CA . LYS A 1 985 ? 16.547 80.615 -5.362 1.00 30.06 985 LYS A CA 1
ATOM 7548 C C . LYS A 1 985 ? 16.191 82.076 -5.134 1.00 30.79 985 LYS A C 1
ATOM 7549 O O . LYS A 1 985 ? 15.042 82.426 -4.849 1.00 29.88 985 LYS A O 1
ATOM 7555 N N . ARG A 1 986 ? 17.207 82.915 -5.239 1.00 27.29 986 ARG A N 1
ATOM 7556 C CA . ARG A 1 986 ? 17.057 84.353 -5.236 1.00 25.89 986 ARG A CA 1
ATOM 7557 C C . ARG A 1 986 ? 16.008 84.724 -6.285 1.00 31.26 986 ARG A C 1
ATOM 7558 O O . ARG A 1 986 ? 16.030 84.202 -7.396 1.00 33.71 986 ARG A O 1
ATOM 7566 N N . PRO A 1 987 ? 15.063 85.608 -5.936 1.00 33.96 987 PRO A N 1
ATOM 7567 C CA . PRO A 1 987 ? 14.092 86.036 -6.954 1.00 40.80 987 PRO A CA 1
ATOM 7568 C C . PRO A 1 987 ? 14.788 86.796 -8.094 1.00 52.17 987 PRO A C 1
ATOM 7569 O O . PRO A 1 987 ? 15.659 87.628 -7.836 1.00 48.13 987 PRO A O 1
ATOM 7573 N N . ARG A 1 988 ? 14.409 86.501 -9.335 1.00 68.02 988 ARG A N 1
ATOM 7574 C CA . ARG A 1 988 ? 15.051 87.088 -10.513 1.00 82.92 988 ARG A CA 1
ATOM 7575 C C . ARG A 1 988 ? 15.137 88.610 -10.452 1.00 77.91 988 ARG A C 1
ATOM 7576 O O . ARG A 1 988 ? 14.121 89.301 -10.503 1.00 73.24 988 ARG A O 1
#

Foldseek 3Di:
DFWDWDQDLFGIKTAADDDQFGIWDWGAQDLFKIKIWTFSDDDPVQFDDFLQFPGDGDNPFDWDWDDDDQWIWIHGCFKIWIAGRHFGWIWIDTNVRHTDKTWPHSWDWADQDQAPDDDDPLKTWTKTWIDFPDPKFKFFQAFDQALFGGCFLHKDKQFFDLQTFGAQWMDILPQWIKGFGFQFIKMKQDRDDWAAQQPFKWWAEQVRHTDAYWKWKDQQNHTQDIDGDNWDWQFFAQFALHTPDADDPSCNVSLVVLRIKMKTKTKIFGQAWDKKKKWKWAAAWKWKDKQRHTDDTDHDHAQGTGIHMDIDTHHGPDIIIMMMMGRRNSHTIGMTMDDADPDRSSRIIMMIGSIGSIRIMMMGGHPFLLRNLVVLCSGRHFLDFAFLQQAAEEEAEPAQQALVSQLVLLVVCVVVVQFHAEYEHEDDQADQQWQQQLAGDCVGYVALLVSQVSCVVSNHAYEYEHELKGACVHPLVVVQVVVVFWLCVQVVSVHFDDPDVGGRMTGTALPDLVNLLSVQVSCCVRPVVSPHQAYAHECQLPCGDTRHPVNVVQQSPPPHPVGTSSRNNNARQSSNLQSNLVSVCVVDVWWRGAYEYAYHYNNNSNSNYEYESRQFELALSSLLSVLSSQQNNLSSNHARYAYAQRGAYYPPQQQADPQGGAAALVRHDPVCLQSSLLSNLLSLQVQLQGLGRYHYYHDNRTDLCRSDPPPDLSSVLSSVSSQVSQQQSLVSVLQSVCVRPVVHHFWHQPCRVQSPQVVSSRDSQWTDGPQWKIFGGDSDPPDQWAKDAFAAPWWKAFLQFLAIGHHDDIDTGGHHSSDTGMITTAQDWGKTFDGDSGPQVGALGAIEIEHEADAKHKDWGKAANSTTPCVVVVAIKTFIWIADRVQQKIKRAAIGHHHPPHDQKHKYWYAYRHRGDNCSPVRVPDDTHIDIDRRHMDMDHYDD

Organism: Cellvibrio japonicus (strain Ueda107) (NCBI:txid498211)

B-factor: mean 29.84, std 13.67, range [6.48, 142.39]

CATH classification: 2.60.40.1760 (+4 more: 2.60.120.380, 3.20.20.80, 2.60.40.1180)

Secondary structure (DSSP, 8-state):
-PPEEEE-SSEEEEE-SSSS--EEEEEEEETTEEEEEEESSS-GGGSPPPSS------SS---EEEEETTEEEEE-SSEEEEEETTT--EEEEETTS-EEEEBSSS-EEE---S-SSPPPTT-EEEEEEE-TT----EEEEEE-SS--SS-TTS-EEE--BTTBEEEEEEEESSSEEEEE---S-EEES--SPPEETTSSEEEE-TTS-BTSEEEEEEETTEEEEEEEESS-EE--EEETTEESSPPPTTTHHHHHTT-EEEEEEEEEEESS-EEEEEEEEESEEEEEEETTEEEEEEEE-TTS-EEEEEEEEE-TT-EEEEEEEEE-TT--EEEEEEPPPPGGGSSSEEEEEEEESSEEEEEEE-SSHHHHHHHHHHHH---PPPPGGGGSEEE--TT--SHHHHHHHHHHHHHTT----EEEE-S--S-TT-TTS----TTT-S-HHHHHHHHHHTT-EEEEEE-SEE-TTSHHHHHHHHTT-EETHHHHTT---SSTT----EEE-TTSHHHHHHHHHHHHHHTGGGT--EEEE--TTT-SSTTB-HHHHHHTT-SBTTB-GGGGTT-THHHHHHHHHHHHHHH-TTS---EEES---TTGGGGTEEEE--S-BSSHHHHHHHHHHHHHHHHTT---EE--BT-SB--HHHHEETTEE-SSGGGS-GGGHHHHHHHHHHHHHHHTTSSSEEE--SSSP-SHHHHS-TTSHHHHHHHHHHHHHHHTHHHHHHHHHHHHHT---SEE-HHHH-TT-HHHHH--S-EEETTTEEE----STT-SEEEEEE-TTS-EEETTT--EE-SSEEEEEE--TT---EEEETT-EEEE----SSGGGGTT--EEEEEE-SS-EEEEEEE--SSSSGGGGTBEEEEEEEEETTTTEEEE-PPEEE-TT--S-EEEEEEEE-S--TTTT-TTTS--EEEEESSS-EEEEPP-